Protein AF-A0A662I5E3-F1 (afdb_monomer_lite)

Radius of gyration: 48.96 Å; chains: 1; bounding box: 106×95×154 Å

pLDDT: mean 79.73, std 15.25, range [28.72, 98.69]

Sequence (1199 aa):
MLNKSKATSLLLATLLVFGFYYAEAVLSQPNILKLLAGSWRATKAGWIIVHIEGDPYRRGFQHGYWLADEIVESIGALKLYLQHYHGISWKQAVNLSVSLMWSKVPAELQSEIFGIADGVRIRGYDITWKDIFTSNAFMDLESYLNSRRLSSTSHYLFLELHSRCSGFIATGSATKDGGIVVAHNTWFAYFVARYFNVFIHIKPDKGYEIFMQSFPGYMWSGTDWYITSAGLVISETTISMSLFNESGIPVFVRARMAAQYASSIDEWVNIMLTGNNGAYSNRWYLGDIKTGEIAVVEIGLSTYAINRTKNGYFVSTNMAVNPKVAQETRSLCRSLVCSGYARYVRLNQLFEEYYGKIDLELAKKFISDDYDVYLQKKTPTHRTVSMCGEVIGTPWGAVDAKVADSSLIKKLQTLAIWGHPNKMAFDAEDFLKKNPKWSWQKDYLVDFPSNEWVLLEPSPKVGNLAELEIGVEKAKEYLSKAVSELATLRSVGIYLKRLEDQASYAASLLDEARNLSEIGDMYSSVVLSLRVIAISKTITKMCEVLETQAISSLPLYTFLAAIPIVSLPKVLVEEKASRKTRIAVAAVLTIIIFLLHPGALLALKKTEYSVFYDSLLWFIFAAVFFYTLVELLPSKAPEKPNPSGFQLLSAFFAYLNMSFRNFRKRKLRFFLTLTTIVLALSGILAFTSTEVSPGPMLLESMPSGTCENFIVVRGRSYRPVPSSILDLTKDLPHTEIRYGTGISSYYRARVYLPKGRVWFYGILAVEDKYTSSMLKKYIVEGRLPENSGEIALPSYTKNYGAKLGSKITVYIGGAGWYKLTIVGFFSNKINEIKDVDLKSPLPYYIETIYTEGGTIYRTRPVDGDRLIIVSSKDVGRFNLRILSVLIPTTSMEDSYRLMKIILDSVPDVAVYVVGGGWVKGFVKAEVMKLRGGEAIVLLIFAGLMMFATMSASLYERLDELRTMSVLGLSPTQLQVLGLTEDFIYALLTTPFSFIVGMFLSTTAAYMGVEVLAYKFSATSAAMVFFFSFVICVLASYPAIRKASVAATPSLELKWKLEAKKVKGYRGLPLFIINVPIRFPEKEIDEVLKNVVSYFKRAFSEYGVFERVDNISYEKKPDERVLKFRYMRMSERDFEVEIKVVAKKILEEDRPYYKMTIYLQQLGAGAGYREFNYRVLSMVREVLLKSRVLSSKGYKLFRD

Secondary structure (DSSP, 8-state):
---SHHHHHHHHHHHHHHHHHHHHHHHTS--HHHHHTT-EEEEETTEEEEEEEESHHHHHHHHHHHTHHHHHHHHHHHHHHIIIII---HHHHHHHHHHHHGGGS-HHHHHHHHHHHHHHHHTT----HHHHHHHHTHHHHHHHHHHTTTT-HHHHHHHHHT---EEEEEEETTBSSEEEEEEEE-EEEHHHHTT--EEEEEEESSS--EEEEE-TT-SS-SS-EEEETTSEEEEEEEPP-----TTSBPHHHHHHHHHHH-SSHHHHHHHHHTTB---S-EEEEEEETTTTEEEEEEE-SS-EEEEEESSEEEEE-SS--SHHHHHHTT----STTSHHHHHHHHHHHHHHHTTT-B-HHHHHHHHT--EETTTTEE---TTSSS-BGGGGT-SEEE-EEEEEEHHHHTTT-EEEEES-TT---B-HHHHHHH-GGGGGGTTT---B--PPPEEE-SS---S-GGGTTHHHHHHHHHHHHHHHHHHHHHHTT---HHHHHHHHHHHHHHHHHHHHHHTT-HHHHHHHHHHHHHHHHHHHHHHHHHHHHHHHTHHHHHHHHHHHHHHHHHHHS-TTS-HHHHHHHHHHHHHHHHHT-HHHHHHHHTT-HHHHHHHHHHHHHHHHHHHIIIIISTTT------TT---HHHHHHHHHHHHHHHHHTTHHHHHHHHHHHHHHHHHHHHH--EEEEEEEEEEEEEE-S--S-EEEEEEGGGPPPPGGGHHHHTTSTT-EEEEE--SBSS--EEEEETTEEEEESEEEEE-SHHHHHHHHTTEEEE----STTEEEEEGGGGGGT--TT-EEEEEETTTEEEEEEEEEEE-GGGGG---TTSS--SPEEEEEEEETTEEEEEEEEPPGGGEEEEEGGGTTTTT-EEEEEEEE-SSHHHHHHHHHHHHHHSTTEEEEEEETTEEEEEEEEEEEEE--SHHHHHHHHHHHHHHHHHHHHHHTTHHHHHHHHHTT--HHHHHHHHHHHHHHHHHHHHHHHHHHHHHHHHHHHHTT--------SHHHHHHHHHHHHHHHHHHHHHHHHHHHHHHSTT--SS-----EEEE-GGG-EEEEEEEEEEEETTTHHHHHHHHHHHHHHHS-TT-SSEEEEEEEEEE-SSEEEEEEEEEE-SSS-EEEEEEEEEEEEEETTEEEEEEEEEEEE-S-STTHHHHHHHHHHHHHHHHHHHHHS-HHHHHTTT-

Structure (mmCIF, N/CA/C/O backbone):
data_AF-A0A662I5E3-F1
#
_entry.id   AF-A0A662I5E3-F1
#
loop_
_atom_site.group_PDB
_atom_site.id
_atom_site.type_symbol
_atom_site.label_atom_id
_atom_site.label_alt_id
_atom_site.label_comp_id
_atom_site.label_asym_id
_atom_site.label_entity_id
_atom_site.label_seq_id
_atom_site.pdbx_PDB_ins_code
_atom_site.Cartn_x
_atom_site.Cartn_y
_atom_site.Cartn_z
_atom_site.occupancy
_atom_site.B_iso_or_equiv
_atom_site.auth_seq_id
_atom_site.auth_comp_id
_atom_site.auth_asym_id
_atom_site.auth_atom_id
_atom_site.pdbx_PDB_model_num
ATOM 1 N N . MET A 1 1 ? 19.242 35.283 -50.033 1.00 42.00 1 MET A N 1
ATOM 2 C CA . MET A 1 1 ? 19.351 35.407 -48.558 1.00 42.00 1 MET A CA 1
ATOM 3 C C . MET A 1 1 ? 17.966 35.231 -47.950 1.00 42.00 1 MET A C 1
ATOM 5 O O . MET A 1 1 ? 17.045 35.745 -48.565 1.00 42.00 1 MET A O 1
ATOM 9 N N . LEU A 1 2 ? 17.823 34.539 -46.807 1.00 28.72 2 LEU A N 1
ATOM 10 C CA . LEU A 1 2 ? 16.896 34.842 -45.686 1.00 28.72 2 LEU A CA 1
ATOM 11 C C . LEU A 1 2 ? 16.781 33.651 -44.706 1.00 28.72 2 LEU A C 1
ATOM 13 O O . LEU A 1 2 ? 16.689 32.494 -45.105 1.00 28.72 2 LEU A O 1
ATOM 17 N N . ASN A 1 3 ? 16.818 33.975 -43.413 1.00 44.06 3 ASN A N 1
ATOM 18 C CA . ASN A 1 3 ? 16.820 33.115 -42.219 1.00 44.06 3 ASN A CA 1
ATOM 19 C C . ASN A 1 3 ? 16.026 31.782 -42.271 1.00 44.06 3 ASN A C 1
ATOM 21 O O . ASN A 1 3 ? 14.902 31.717 -41.781 1.00 44.06 3 ASN A O 1
ATOM 25 N N . LYS A 1 4 ? 16.661 30.671 -42.683 1.00 39.28 4 LYS A N 1
ATOM 26 C CA . LYS A 1 4 ? 16.213 29.320 -42.268 1.00 39.28 4 LYS A CA 1
ATOM 27 C C . LYS A 1 4 ? 16.695 28.934 -40.862 1.00 39.28 4 LYS A C 1
ATOM 29 O O . LYS A 1 4 ? 15.969 28.252 -40.148 1.00 39.28 4 LYS A O 1
ATOM 34 N N . SER A 1 5 ? 17.866 29.418 -40.435 1.00 41.72 5 SER A N 1
ATOM 35 C CA . SER A 1 5 ? 18.461 29.097 -39.125 1.00 41.72 5 SER A CA 1
ATOM 36 C C . SER A 1 5 ? 17.565 29.495 -37.949 1.00 41.72 5 SER A C 1
ATOM 38 O O . SER A 1 5 ? 17.282 28.654 -37.099 1.00 41.72 5 SER A O 1
ATOM 40 N N . LYS A 1 6 ? 17.053 30.737 -37.926 1.00 38.62 6 LYS A N 1
ATOM 41 C CA . LYS A 1 6 ? 16.197 31.230 -36.830 1.00 38.62 6 LYS A CA 1
ATOM 42 C C . LYS A 1 6 ? 14.941 30.381 -36.612 1.00 38.62 6 LYS A C 1
ATOM 44 O O . LYS A 1 6 ? 14.561 30.195 -35.464 1.00 38.62 6 LYS A O 1
ATOM 49 N N . ALA A 1 7 ? 14.334 29.832 -37.668 1.00 39.94 7 ALA A N 1
ATOM 50 C CA . ALA A 1 7 ? 13.168 28.956 -37.535 1.00 39.94 7 ALA A CA 1
ATOM 51 C C . ALA A 1 7 ? 13.526 27.635 -36.830 1.00 39.94 7 ALA A C 1
ATOM 53 O O . ALA A 1 7 ? 12.850 27.244 -35.884 1.00 39.94 7 ALA A O 1
ATOM 54 N N . THR A 1 8 ? 14.632 26.989 -37.220 1.00 40.78 8 THR A N 1
ATOM 55 C CA . THR A 1 8 ? 15.138 25.789 -36.527 1.00 40.78 8 THR A CA 1
ATOM 56 C C . THR A 1 8 ? 15.601 26.073 -35.098 1.00 40.78 8 THR A C 1
ATOM 58 O O . THR A 1 8 ? 15.336 25.264 -34.216 1.00 40.78 8 THR A O 1
ATOM 61 N N . SER A 1 9 ? 16.241 27.219 -34.838 1.00 40.44 9 SER A N 1
ATOM 62 C CA . SER A 1 9 ? 16.660 27.615 -33.486 1.00 40.44 9 SER A CA 1
ATOM 63 C C . SER A 1 9 ? 15.469 27.889 -32.571 1.00 40.44 9 SER A C 1
ATOM 65 O O . SER A 1 9 ? 15.484 27.461 -31.421 1.00 40.44 9 SER A O 1
ATOM 67 N N . LEU A 1 10 ? 14.428 28.561 -33.077 1.00 39.16 10 LEU A N 1
ATOM 68 C CA . LEU A 1 10 ? 13.207 28.818 -32.317 1.00 39.16 10 LEU A CA 1
ATOM 69 C C . LEU A 1 10 ? 12.458 27.511 -32.035 1.00 39.16 10 LEU A C 1
ATOM 71 O O . LEU A 1 10 ? 12.069 27.285 -30.898 1.00 39.16 10 LEU A O 1
ATOM 75 N N . LEU A 1 11 ? 12.340 26.614 -33.023 1.00 41.66 11 LEU A N 1
ATOM 76 C CA . LEU A 1 11 ? 11.705 25.307 -32.829 1.00 41.66 11 LEU A CA 1
ATOM 77 C C . LEU A 1 11 ? 12.456 24.449 -31.794 1.00 41.66 11 LEU A C 1
ATOM 79 O O . LEU A 1 11 ? 11.814 23.852 -30.935 1.00 41.66 11 LEU A O 1
ATOM 83 N N . LEU A 1 12 ? 13.798 24.428 -31.823 1.00 40.12 12 LEU A N 1
ATOM 84 C CA . LEU A 1 12 ? 14.598 23.759 -30.787 1.00 40.12 12 LEU A CA 1
ATOM 85 C C . LEU A 1 12 ? 14.393 24.395 -29.408 1.00 40.12 12 LEU A C 1
ATOM 87 O O . LEU A 1 12 ? 14.223 23.669 -28.437 1.00 40.12 12 LEU A O 1
ATOM 91 N N . ALA A 1 13 ? 14.386 25.727 -29.312 1.00 46.06 13 ALA A N 1
ATOM 92 C CA . ALA A 1 13 ? 14.165 26.424 -28.047 1.00 46.06 13 ALA A CA 1
ATOM 93 C C . ALA A 1 13 ? 12.765 26.142 -27.477 1.00 46.06 13 ALA A C 1
ATOM 95 O O . ALA A 1 13 ? 12.638 25.837 -26.296 1.00 46.06 13 ALA A O 1
ATOM 96 N N . THR A 1 14 ? 11.719 26.161 -28.310 1.00 46.38 14 THR A N 1
ATOM 97 C CA . THR A 1 14 ? 10.356 25.805 -27.894 1.00 46.38 14 THR A CA 1
ATOM 98 C C . THR A 1 14 ? 10.265 24.338 -27.467 1.00 46.38 14 THR A C 1
ATOM 100 O O . THR A 1 14 ? 9.674 24.059 -26.430 1.00 46.38 14 THR A O 1
ATOM 103 N N . LEU A 1 15 ? 10.892 23.405 -28.194 1.00 42.97 15 LEU A N 1
ATOM 104 C CA . LEU A 1 15 ? 10.937 21.988 -27.808 1.00 42.97 15 LEU A CA 1
ATOM 105 C C . LEU A 1 15 ? 11.738 21.745 -26.518 1.00 42.97 15 LEU A C 1
ATOM 107 O O . LEU A 1 15 ? 11.350 20.890 -25.730 1.00 42.97 15 LEU A O 1
ATOM 111 N N . LEU A 1 16 ? 12.804 22.509 -26.261 1.00 42.34 16 LEU A N 1
ATOM 112 C CA . LEU A 1 16 ? 13.551 22.457 -25.000 1.00 42.34 16 LEU A CA 1
ATOM 113 C C . LEU A 1 16 ? 12.738 23.025 -23.828 1.00 42.34 16 LEU A C 1
ATOM 115 O O . LEU A 1 16 ? 12.722 22.418 -22.764 1.00 42.34 16 LEU A O 1
ATOM 119 N N . VAL A 1 17 ? 12.017 24.135 -24.019 1.00 49.25 17 VAL A N 1
ATOM 120 C CA . VAL A 1 17 ? 11.147 24.724 -22.982 1.00 49.25 17 VAL A CA 1
ATOM 121 C C . VAL A 1 17 ? 9.955 23.814 -22.667 1.00 49.25 17 VAL A C 1
ATOM 123 O O . VAL A 1 17 ? 9.674 23.575 -21.495 1.00 49.25 17 VAL A O 1
ATOM 126 N N . PHE A 1 18 ? 9.300 23.234 -23.680 1.00 42.84 18 PHE A N 1
ATOM 127 C CA . PHE A 1 18 ? 8.269 22.211 -23.460 1.00 42.84 18 PHE A CA 1
ATOM 128 C C . PHE A 1 18 ? 8.848 20.927 -22.851 1.00 42.84 18 PHE A C 1
ATOM 130 O O . PHE A 1 18 ? 8.195 20.317 -22.012 1.00 42.84 18 PHE A O 1
ATOM 137 N N . GLY A 1 19 ? 10.074 20.537 -23.213 1.00 33.88 19 GLY A N 1
ATOM 138 C CA . GLY A 1 19 ? 10.785 19.414 -22.598 1.00 33.88 19 GLY A CA 1
ATOM 139 C C . GLY A 1 19 ? 11.056 19.630 -21.107 1.00 33.88 19 GLY A C 1
ATOM 140 O O . GLY A 1 19 ? 10.821 18.722 -20.316 1.00 33.88 19 GLY A O 1
ATOM 141 N N . PHE A 1 20 ? 11.465 20.841 -20.711 1.00 38.50 20 PHE A N 1
ATOM 142 C CA . PHE A 1 20 ? 11.620 21.225 -19.305 1.00 38.50 20 PHE A CA 1
ATOM 143 C C . PHE A 1 20 ? 10.281 21.213 -18.554 1.00 38.50 20 PHE A C 1
ATOM 145 O O . PHE A 1 20 ? 10.182 20.553 -17.525 1.00 38.50 20 PHE A O 1
ATOM 152 N N . TYR A 1 21 ? 9.234 21.846 -19.097 1.00 39.47 21 TYR A N 1
ATOM 153 C CA . TYR A 1 21 ? 7.897 21.836 -18.481 1.00 39.47 21 TYR A CA 1
ATOM 154 C C . TYR A 1 21 ? 7.315 20.419 -18.339 1.00 39.47 21 TYR A C 1
ATOM 156 O O . TYR A 1 21 ? 6.679 20.103 -17.335 1.00 39.47 21 TYR A O 1
ATOM 164 N N . TYR A 1 22 ? 7.543 19.541 -19.320 1.00 38.53 22 TYR A N 1
ATOM 165 C CA . TYR A 1 22 ? 7.085 18.152 -19.255 1.00 38.53 22 TYR A CA 1
ATOM 166 C C . TYR A 1 22 ? 7.914 17.317 -18.268 1.00 38.53 22 TYR A C 1
ATOM 168 O O . TYR A 1 22 ? 7.359 16.474 -17.568 1.00 38.53 22 TYR A O 1
ATOM 176 N N . ALA A 1 23 ? 9.223 17.571 -18.153 1.00 31.61 23 ALA A N 1
ATOM 177 C CA . ALA A 1 23 ? 10.059 16.953 -17.126 1.00 31.61 23 ALA A CA 1
ATOM 178 C C . ALA A 1 23 ? 9.618 17.373 -15.714 1.00 31.61 23 ALA A C 1
ATOM 180 O O . ALA A 1 23 ? 9.456 16.517 -14.850 1.00 31.61 23 ALA A O 1
ATOM 181 N N . GLU A 1 24 ? 9.350 18.660 -15.491 1.00 30.86 24 GLU A N 1
ATOM 182 C CA . GLU A 1 24 ? 8.894 19.195 -14.202 1.00 30.86 24 GLU A CA 1
ATOM 183 C C . GLU A 1 24 ? 7.511 18.637 -13.805 1.00 30.86 24 GLU A C 1
ATOM 185 O O . GLU A 1 24 ? 7.308 18.244 -12.655 1.00 30.86 24 GLU A O 1
ATOM 190 N N . ALA A 1 25 ? 6.594 18.469 -14.766 1.00 32.47 25 ALA A N 1
ATOM 191 C CA . ALA A 1 25 ? 5.296 17.815 -14.558 1.00 32.47 25 ALA A CA 1
ATOM 192 C C . ALA A 1 25 ? 5.383 16.293 -14.299 1.00 32.47 25 ALA A C 1
ATOM 194 O O . ALA A 1 25 ? 4.519 15.731 -13.628 1.00 32.47 25 ALA A O 1
ATOM 195 N N . VAL A 1 26 ? 6.414 15.607 -14.809 1.00 33.09 26 VAL A N 1
ATOM 196 C CA . VAL A 1 26 ? 6.641 14.166 -14.567 1.00 33.09 26 VAL A CA 1
ATOM 197 C C . VAL A 1 26 ? 7.421 13.914 -13.267 1.00 33.09 26 VAL A C 1
ATOM 199 O O . VAL A 1 26 ? 7.205 12.897 -12.610 1.00 33.09 26 VAL A O 1
ATOM 202 N N . LEU A 1 27 ? 8.281 14.848 -12.852 1.00 29.97 27 LEU A N 1
ATOM 203 C CA . LEU A 1 27 ? 9.053 14.789 -11.603 1.00 29.97 27 LEU A CA 1
ATOM 204 C C . LEU A 1 27 ? 8.241 15.169 -10.350 1.00 29.97 27 LEU A C 1
ATOM 206 O O . LEU A 1 27 ? 8.713 14.949 -9.236 1.00 29.97 27 LEU A O 1
ATOM 210 N N . SER A 1 28 ? 7.035 15.723 -10.511 1.00 33.16 28 SER A N 1
ATOM 211 C CA . SER A 1 28 ? 6.221 16.292 -9.426 1.00 33.16 28 SER A CA 1
ATOM 212 C C . SER A 1 28 ? 5.034 15.430 -8.972 1.00 33.16 28 SER A C 1
ATOM 214 O O . SER A 1 28 ? 4.164 15.920 -8.251 1.00 33.16 28 SER A O 1
ATOM 216 N N . GLN A 1 29 ? 5.011 14.123 -9.277 1.00 39.59 29 GLN A N 1
ATOM 217 C CA . GLN A 1 29 ? 4.184 13.216 -8.470 1.00 39.59 29 GLN A CA 1
ATOM 218 C C . GLN A 1 29 ? 4.719 13.213 -7.026 1.00 39.59 29 GLN A C 1
ATOM 220 O O . GLN A 1 29 ? 5.889 12.873 -6.821 1.00 39.59 29 GLN A O 1
ATOM 225 N N . PRO A 1 30 ? 3.910 13.571 -6.009 1.00 45.50 30 PRO A N 1
ATOM 226 C CA . PRO A 1 30 ? 4.368 13.532 -4.630 1.00 45.50 30 PRO A CA 1
ATOM 227 C C . PRO A 1 30 ? 4.721 12.088 -4.280 1.00 45.50 30 PRO A C 1
ATOM 229 O O . PRO A 1 30 ? 3.901 11.185 -4.439 1.00 45.50 30 PRO A O 1
ATOM 232 N N . ASN A 1 31 ? 5.952 11.859 -3.819 1.00 63.91 31 ASN A N 1
ATOM 233 C CA . ASN A 1 31 ? 6.409 10.524 -3.452 1.00 63.91 31 ASN A CA 1
ATOM 234 C C . ASN A 1 31 ? 5.512 9.980 -2.329 1.00 63.91 31 ASN A C 1
ATOM 236 O O . ASN A 1 31 ? 5.650 10.384 -1.174 1.00 63.91 31 ASN A O 1
ATOM 240 N N . ILE A 1 32 ? 4.598 9.070 -2.676 1.00 65.00 32 ILE A N 1
ATOM 241 C CA . ILE A 1 32 ? 3.556 8.553 -1.776 1.00 65.00 32 ILE A CA 1
ATOM 242 C C . ILE A 1 32 ? 4.186 7.949 -0.512 1.00 65.00 32 ILE A C 1
ATOM 244 O O . ILE A 1 32 ? 3.658 8.125 0.581 1.00 65.00 32 ILE A O 1
ATOM 248 N N . LEU A 1 33 ? 5.373 7.340 -0.627 1.00 59.56 33 LEU A N 1
ATOM 249 C CA . LEU A 1 33 ? 6.124 6.809 0.515 1.00 59.56 33 LEU A CA 1
ATOM 250 C C . LEU A 1 33 ? 6.547 7.903 1.512 1.00 59.56 33 LEU A C 1
ATOM 252 O O . LEU A 1 33 ? 6.573 7.641 2.706 1.00 59.56 33 LEU A O 1
ATOM 256 N N . LYS A 1 34 ? 6.830 9.131 1.052 1.00 69.88 34 LYS A N 1
ATOM 257 C CA . LYS A 1 34 ? 7.159 10.275 1.922 1.00 69.88 34 LYS A CA 1
ATOM 258 C C . LYS A 1 34 ? 5.922 10.828 2.638 1.00 69.88 34 LYS A C 1
ATOM 260 O O . LYS A 1 34 ? 6.028 11.255 3.782 1.00 69.88 34 LYS A O 1
ATOM 265 N N . LEU A 1 35 ? 4.755 10.813 1.988 1.00 76.19 35 LEU A N 1
ATOM 266 C CA . LEU A 1 35 ? 3.498 11.190 2.643 1.00 76.19 35 LEU A CA 1
ATOM 267 C C . LEU A 1 35 ? 3.093 10.143 3.693 1.00 76.19 35 LEU A C 1
ATOM 269 O O . LEU A 1 35 ? 2.741 10.514 4.810 1.00 76.19 35 LEU A O 1
ATOM 273 N N . LEU A 1 36 ? 3.217 8.852 3.367 1.00 76.88 36 LEU A N 1
ATOM 274 C CA . LEU A 1 36 ? 2.849 7.733 4.244 1.00 76.88 36 LEU A CA 1
ATOM 275 C C . LEU A 1 36 ? 3.897 7.359 5.305 1.00 76.88 36 LEU A C 1
ATOM 277 O O . LEU A 1 36 ? 3.577 6.562 6.185 1.00 76.88 36 LEU A O 1
ATOM 281 N N . ALA A 1 37 ? 5.113 7.911 5.259 1.00 72.94 37 ALA A N 1
ATOM 282 C CA . ALA A 1 37 ? 6.146 7.677 6.273 1.00 72.94 37 ALA A CA 1
ATOM 283 C C . ALA A 1 37 ? 5.595 7.890 7.698 1.00 72.94 37 ALA A C 1
ATOM 285 O O . ALA A 1 37 ? 4.751 8.765 7.907 1.00 72.94 37 ALA A O 1
ATOM 286 N N . GLY A 1 38 ? 6.038 7.081 8.663 1.00 72.44 38 GLY A N 1
ATOM 287 C CA . GLY A 1 38 ? 5.542 7.068 10.048 1.00 72.44 38 GLY A CA 1
ATOM 288 C C . GLY A 1 38 ? 4.153 6.434 10.239 1.00 72.44 38 GLY A C 1
ATOM 289 O O . GLY A 1 38 ? 3.947 5.709 11.206 1.00 72.44 38 GLY A O 1
ATOM 290 N N . SER A 1 39 ? 3.210 6.656 9.318 1.00 84.38 39 SER A N 1
ATOM 291 C CA . SER A 1 39 ? 1.811 6.217 9.454 1.00 84.38 39 SER A CA 1
ATOM 292 C C . SER A 1 39 ? 1.586 4.716 9.229 1.00 84.38 39 SER A C 1
ATOM 294 O O . SER A 1 39 ? 2.275 4.086 8.426 1.00 84.38 39 SER A O 1
ATOM 296 N N . TRP A 1 40 ? 0.573 4.149 9.892 1.00 84.69 40 TRP A N 1
ATOM 297 C CA . TRP A 1 40 ? 0.221 2.726 9.779 1.00 84.69 40 TRP A CA 1
ATOM 298 C C . TRP A 1 40 ? -1.262 2.448 10.069 1.00 84.69 40 TRP A C 1
ATOM 300 O O . TRP A 1 40 ? -1.939 3.237 10.725 1.00 84.69 40 TRP A O 1
ATOM 310 N N . ARG A 1 41 ? -1.755 1.284 9.617 1.00 86.94 41 ARG A N 1
ATOM 311 C CA . ARG A 1 41 ? -3.082 0.722 9.940 1.00 86.94 41 ARG A CA 1
ATOM 312 C C . ARG A 1 41 ? -2.946 -0.716 10.444 1.00 86.94 41 ARG A C 1
ATOM 314 O O . ARG A 1 41 ? -2.213 -1.510 9.862 1.00 86.94 41 ARG A O 1
ATOM 321 N N . ALA A 1 42 ? -3.689 -1.049 11.492 1.00 82.00 42 ALA A N 1
ATOM 322 C CA . ALA A 1 42 ? -3.795 -2.374 12.095 1.00 82.00 42 ALA A CA 1
ATOM 323 C C . ALA A 1 42 ? -5.269 -2.722 12.383 1.00 82.00 42 ALA A C 1
ATOM 325 O O . ALA A 1 42 ? -6.145 -1.861 12.310 1.00 82.00 42 ALA A O 1
ATOM 326 N N . THR A 1 43 ? -5.556 -3.979 12.733 1.00 84.12 43 THR A N 1
ATOM 327 C CA . THR A 1 43 ? -6.887 -4.409 13.203 1.00 84.12 43 THR A CA 1
ATOM 328 C C . THR A 1 43 ? -6.767 -5.278 14.457 1.00 84.12 43 THR A C 1
ATOM 330 O O . THR A 1 43 ? -5.797 -6.021 14.611 1.00 84.12 43 THR A O 1
ATOM 333 N N . LYS A 1 44 ? -7.721 -5.159 15.390 1.00 83.44 44 LYS A N 1
ATOM 334 C CA . LYS A 1 44 ? -7.699 -5.844 16.694 1.00 83.44 44 LYS A CA 1
ATOM 335 C C . LYS A 1 44 ? -9.127 -6.097 17.195 1.00 83.44 44 LYS A C 1
ATOM 337 O O . LYS A 1 44 ? -9.786 -5.181 17.669 1.00 83.44 44 LYS A O 1
ATOM 342 N N . ALA A 1 45 ? -9.598 -7.343 17.088 1.00 84.44 45 ALA A N 1
ATOM 343 C CA . ALA A 1 45 ? -10.927 -7.787 17.549 1.00 84.44 45 ALA A CA 1
ATOM 344 C C . ALA A 1 45 ? -12.098 -6.881 17.094 1.00 84.44 45 ALA A C 1
ATOM 346 O O . ALA A 1 45 ? -12.834 -6.330 17.907 1.00 84.44 45 ALA A O 1
ATOM 347 N N . GLY A 1 46 ? -12.242 -6.699 15.777 1.00 86.56 46 GLY A N 1
ATOM 348 C CA . GLY A 1 46 ? -13.287 -5.864 15.165 1.00 86.56 46 GLY A CA 1
ATOM 349 C C . GLY A 1 46 ? -12.916 -4.384 15.019 1.00 86.56 46 GLY A C 1
ATOM 350 O O . GLY A 1 46 ? -13.366 -3.745 14.068 1.00 86.56 46 GLY A O 1
ATOM 351 N N . TRP A 1 47 ? -12.039 -3.862 15.881 1.00 92.44 47 TRP A N 1
ATOM 352 C CA . TRP A 1 47 ? -11.521 -2.499 15.770 1.00 92.44 47 TRP A CA 1
ATOM 353 C C . TRP A 1 47 ? -10.475 -2.366 14.659 1.00 92.44 47 TRP A C 1
ATOM 355 O O . TRP A 1 47 ? -9.595 -3.220 14.512 1.00 92.44 47 TRP A O 1
ATOM 365 N N . ILE A 1 48 ? -10.527 -1.256 13.929 1.00 94.50 48 ILE A N 1
ATOM 366 C CA . ILE A 1 48 ? -9.462 -0.752 13.059 1.00 94.50 48 ILE A CA 1
ATOM 367 C C . ILE A 1 48 ? -8.682 0.295 13.859 1.00 94.50 48 ILE A C 1
ATOM 369 O O . ILE A 1 48 ? -9.285 1.160 14.486 1.00 94.50 48 ILE A O 1
ATOM 373 N N . ILE A 1 49 ? -7.352 0.236 13.846 1.00 93.31 49 ILE A N 1
ATOM 374 C CA . ILE A 1 49 ? -6.484 1.216 14.513 1.00 93.31 49 ILE A CA 1
ATOM 375 C C . ILE A 1 49 ? -5.606 1.868 13.448 1.00 93.31 49 ILE A C 1
ATOM 377 O O . ILE A 1 49 ? -4.931 1.157 12.704 1.00 93.31 49 ILE A O 1
ATOM 381 N N . VAL A 1 50 ? -5.595 3.197 13.372 1.00 94.38 50 VAL A N 1
ATOM 382 C CA . VAL A 1 50 ? -4.765 3.959 12.426 1.00 94.38 50 VAL A CA 1
ATOM 383 C C . VAL A 1 50 ? -3.907 4.967 13.181 1.00 94.38 50 VAL A C 1
ATOM 385 O O . VAL A 1 50 ? -4.411 5.685 14.040 1.00 94.38 50 VAL A O 1
ATOM 388 N N . HIS A 1 51 ? -2.625 5.047 12.843 1.00 95.19 51 HIS A N 1
ATOM 389 C CA . HIS A 1 51 ? -1.728 6.108 13.290 1.00 95.19 51 HIS A CA 1
ATOM 390 C C . HIS A 1 51 ? -1.435 7.067 12.137 1.00 95.19 51 HIS A C 1
ATOM 392 O O . HIS A 1 51 ? -1.050 6.626 11.051 1.00 95.19 51 HIS A O 1
ATOM 398 N N . ILE A 1 52 ? -1.594 8.367 12.389 1.00 95.88 52 ILE A N 1
ATOM 399 C CA . ILE A 1 52 ? -1.295 9.451 11.448 1.00 95.88 52 ILE A CA 1
ATOM 400 C C . ILE A 1 52 ? -0.455 10.534 12.134 1.00 95.88 52 ILE A C 1
ATOM 402 O O . ILE A 1 52 ? -0.702 10.887 13.290 1.00 95.88 52 ILE A O 1
ATOM 406 N N . GLU A 1 53 ? 0.531 11.083 11.426 1.00 94.00 53 GLU A N 1
ATOM 407 C CA . GLU A 1 53 ? 1.464 12.064 11.980 1.00 94.00 53 GLU A CA 1
ATOM 408 C C . GLU A 1 53 ? 1.924 13.160 11.005 1.00 94.00 53 GLU A C 1
ATOM 410 O O . GLU A 1 53 ? 2.057 12.955 9.794 1.00 94.00 53 GLU A O 1
ATOM 415 N N . GLY A 1 54 ? 2.228 14.329 11.578 1.00 92.25 54 GLY A N 1
ATOM 416 C CA . GLY A 1 54 ? 2.817 15.477 10.887 1.00 92.25 54 GLY A CA 1
ATOM 417 C C . GLY A 1 54 ? 1.851 16.636 10.633 1.00 92.25 54 GLY A C 1
ATOM 418 O O . GLY A 1 54 ? 0.904 16.873 11.390 1.00 92.25 54 GLY A O 1
ATOM 419 N N . ASP A 1 55 ? 2.133 17.391 9.570 1.00 95.31 55 ASP A N 1
ATOM 420 C CA . ASP A 1 55 ? 1.344 18.553 9.161 1.00 95.31 55 ASP A CA 1
ATOM 421 C C . ASP A 1 55 ? -0.095 18.167 8.754 1.00 95.31 55 ASP A C 1
ATOM 423 O O . ASP A 1 55 ? -0.363 16.993 8.468 1.00 95.31 55 ASP A O 1
ATOM 427 N N . PRO A 1 56 ? -1.037 19.131 8.714 1.00 97.56 56 PRO A N 1
ATOM 428 C CA . PRO A 1 56 ? -2.450 18.835 8.497 1.00 97.56 56 PRO A CA 1
ATOM 429 C C . PRO A 1 56 ? -2.734 18.108 7.182 1.00 97.56 56 PRO A C 1
ATOM 431 O O . PRO A 1 56 ? -3.493 17.140 7.176 1.00 97.56 56 PRO A O 1
ATOM 434 N N . TYR A 1 57 ? -2.086 18.509 6.084 1.00 97.38 57 TYR A N 1
ATOM 435 C CA . TYR A 1 57 ? -2.296 17.870 4.786 1.00 97.38 57 TYR A CA 1
ATOM 436 C C . TYR A 1 57 ? -1.728 16.447 4.776 1.00 97.38 57 TYR A C 1
ATOM 438 O O . TYR A 1 57 ? -2.411 15.517 4.347 1.00 97.38 57 TYR A O 1
ATOM 446 N N . ARG A 1 58 ? -0.508 16.248 5.296 1.00 95.31 58 ARG A N 1
ATOM 447 C CA . ARG A 1 58 ? 0.139 14.929 5.370 1.00 95.31 58 ARG A CA 1
ATOM 448 C C . ARG A 1 58 ? -0.662 13.944 6.218 1.00 95.31 58 ARG A C 1
ATOM 450 O O . ARG A 1 58 ? -0.953 12.851 5.734 1.00 95.31 58 ARG A O 1
ATOM 457 N N . ARG A 1 59 ? -1.065 14.310 7.440 1.00 95.50 59 ARG A N 1
ATOM 458 C CA . ARG A 1 59 ? -1.849 13.405 8.306 1.00 95.50 59 ARG A CA 1
ATOM 459 C C . ARG A 1 59 ? -3.255 13.154 7.754 1.00 95.50 59 ARG A C 1
ATOM 461 O O . ARG A 1 59 ? -3.739 12.026 7.815 1.00 95.50 59 ARG A O 1
ATOM 468 N N . GLY A 1 60 ? -3.863 14.156 7.113 1.00 97.44 60 GLY A N 1
ATOM 469 C CA . GLY A 1 60 ? -5.096 13.983 6.347 1.00 97.44 60 GLY A CA 1
ATOM 470 C C . GLY A 1 60 ? -4.933 12.968 5.211 1.00 97.44 60 GLY A C 1
ATOM 471 O O . GLY A 1 60 ? -5.720 12.033 5.099 1.00 97.44 60 GLY A O 1
ATOM 472 N N . PHE A 1 61 ? -3.872 13.083 4.409 1.00 97.50 61 PHE A N 1
ATOM 473 C CA . PHE A 1 61 ? -3.570 12.146 3.321 1.00 97.50 61 PHE A CA 1
ATOM 474 C C . PHE A 1 61 ? -3.359 10.715 3.820 1.00 97.50 61 PHE A C 1
ATOM 476 O O . PHE A 1 61 ? -3.882 9.776 3.224 1.00 97.50 61 PHE A O 1
ATOM 483 N N . GLN A 1 62 ? -2.651 10.537 4.938 1.00 95.88 62 GLN A N 1
ATOM 484 C CA . GLN A 1 62 ? -2.482 9.231 5.580 1.00 95.88 62 GLN A CA 1
ATOM 485 C C . GLN A 1 62 ? -3.831 8.640 6.013 1.00 95.88 62 GLN A C 1
ATOM 487 O O . GLN A 1 62 ? -4.121 7.491 5.692 1.00 95.88 62 GLN A O 1
ATOM 492 N N . HIS A 1 63 ? -4.681 9.429 6.678 1.00 97.75 63 HIS A N 1
ATOM 493 C CA . HIS A 1 63 ? -6.033 9.024 7.078 1.00 97.75 63 HIS A CA 1
ATOM 494 C C . HIS A 1 63 ? -6.850 8.576 5.857 1.00 97.75 63 HIS A C 1
ATOM 496 O O . HIS A 1 63 ? -7.350 7.450 5.823 1.00 97.75 63 HIS A O 1
ATOM 502 N N . GLY A 1 64 ? -6.934 9.427 4.830 1.00 96.69 64 GLY A N 1
ATOM 503 C CA . GLY A 1 64 ? -7.669 9.137 3.601 1.00 96.69 64 GLY A CA 1
ATOM 504 C C . GLY A 1 64 ? -7.153 7.910 2.852 1.00 96.69 64 GLY A C 1
ATOM 505 O O . GLY A 1 64 ? -7.950 7.154 2.313 1.00 96.69 64 GLY A O 1
ATOM 506 N N . TYR A 1 65 ? -5.838 7.681 2.848 1.00 95.19 65 TYR A N 1
ATOM 507 C CA . TYR A 1 65 ? -5.221 6.517 2.210 1.00 95.19 65 TYR A CA 1
ATOM 508 C C . TYR A 1 65 ? -5.487 5.213 2.974 1.00 95.19 65 TYR A C 1
ATOM 510 O O . TYR A 1 65 ? -5.786 4.189 2.356 1.00 95.19 65 TYR A O 1
ATOM 518 N N . TRP A 1 66 ? -5.376 5.233 4.308 1.00 93.62 66 TRP A N 1
ATOM 519 C CA . TRP A 1 66 ? -5.527 4.036 5.141 1.00 93.62 66 TRP A CA 1
ATOM 520 C C . TRP A 1 66 ? -6.978 3.582 5.322 1.00 93.62 66 TRP A C 1
ATOM 522 O O . TRP A 1 66 ? -7.185 2.390 5.532 1.00 93.62 66 TRP A O 1
ATOM 532 N N . LEU A 1 67 ? -7.953 4.493 5.239 1.00 96.88 67 LEU A N 1
ATOM 533 C CA . LEU A 1 67 ? -9.386 4.209 5.427 1.00 96.88 67 LEU A CA 1
ATOM 534 C C . LEU A 1 67 ? -10.222 4.456 4.159 1.00 96.88 67 LEU A C 1
ATOM 536 O O . LEU A 1 67 ? -11.417 4.727 4.249 1.00 96.88 67 LEU A O 1
ATOM 540 N N . ALA A 1 68 ? -9.604 4.431 2.974 1.00 96.81 68 ALA A N 1
ATOM 541 C CA . ALA A 1 68 ? -10.274 4.808 1.727 1.00 96.81 68 ALA A CA 1
ATOM 542 C C . ALA A 1 68 ? -11.528 3.976 1.433 1.00 96.81 68 ALA A C 1
ATOM 544 O O . ALA A 1 68 ? -12.545 4.519 1.004 1.00 96.81 68 ALA A O 1
ATOM 545 N N . ASP A 1 69 ? -11.445 2.671 1.683 1.00 94.25 69 ASP A N 1
ATOM 546 C CA . ASP A 1 69 ? -12.517 1.719 1.421 1.00 94.25 69 ASP A CA 1
ATOM 547 C C . ASP A 1 69 ? -13.689 1.966 2.402 1.00 94.25 69 ASP A C 1
ATOM 549 O O . ASP A 1 69 ? -14.843 2.115 1.990 1.00 94.25 69 ASP A O 1
ATOM 553 N N . GLU A 1 70 ? -13.388 2.143 3.694 1.00 97.00 70 GLU A N 1
ATOM 554 C CA . GLU A 1 70 ? -14.375 2.433 4.739 1.00 97.00 70 GLU A CA 1
ATOM 555 C C . GLU A 1 70 ? -15.003 3.834 4.619 1.00 97.00 70 GLU A C 1
ATOM 557 O O . GLU A 1 70 ? -16.177 3.996 4.945 1.00 97.00 70 GLU A O 1
ATOM 562 N N . ILE A 1 71 ? -14.267 4.842 4.133 1.00 98.06 71 ILE A N 1
ATOM 563 C CA . ILE A 1 71 ? -14.782 6.202 3.868 1.00 98.06 71 ILE A CA 1
ATOM 564 C C . ILE A 1 71 ? -15.862 6.179 2.779 1.00 98.06 71 ILE A C 1
ATOM 566 O O . ILE A 1 71 ? -16.881 6.864 2.891 1.00 98.06 71 ILE A O 1
ATOM 570 N N . VAL A 1 72 ? -15.651 5.397 1.719 1.00 97.12 72 VAL A N 1
ATOM 571 C CA . VAL A 1 72 ? -16.596 5.292 0.598 1.00 97.12 72 VAL A CA 1
ATOM 572 C C . VAL A 1 72 ? -17.875 4.574 1.030 1.00 97.12 72 VAL A C 1
ATOM 574 O O . VAL A 1 72 ? -18.973 5.047 0.726 1.00 97.12 72 VAL A O 1
ATOM 577 N N . GLU A 1 73 ? -17.752 3.477 1.784 1.00 96.38 73 GLU A N 1
ATOM 578 C CA . GLU A 1 73 ? -18.907 2.790 2.372 1.00 96.38 73 GLU A CA 1
ATOM 579 C C . GLU A 1 73 ? -19.683 3.684 3.354 1.00 96.38 73 GLU A C 1
ATOM 581 O O . GLU A 1 73 ? -20.911 3.785 3.266 1.00 96.38 73 GLU A O 1
ATOM 586 N N . SER A 1 74 ? -18.986 4.355 4.277 1.00 96.50 74 SER A N 1
ATOM 587 C CA . SER A 1 74 ? -19.622 5.101 5.366 1.00 96.50 74 SER A CA 1
ATOM 588 C C . SER A 1 74 ? -20.384 6.334 4.860 1.00 96.50 74 SER A C 1
ATOM 590 O O . SER A 1 74 ? -21.512 6.585 5.293 1.00 96.50 74 SER A O 1
ATOM 592 N N . ILE A 1 75 ? -19.851 7.042 3.855 1.00 97.50 75 ILE A N 1
ATOM 593 C CA . ILE A 1 75 ? -20.563 8.110 3.133 1.00 97.50 75 ILE A CA 1
ATOM 594 C C . ILE A 1 75 ? -21.807 7.554 2.415 1.00 97.50 75 ILE A C 1
ATOM 596 O O . ILE A 1 75 ? -22.850 8.214 2.381 1.00 97.50 75 ILE A O 1
ATOM 600 N N . GLY A 1 76 ? -21.745 6.323 1.896 1.00 96.38 76 GLY A N 1
ATOM 601 C CA . GLY A 1 76 ? -22.903 5.603 1.360 1.00 96.38 76 GLY A CA 1
ATOM 602 C C . GLY A 1 76 ? -24.015 5.400 2.397 1.00 96.38 76 GLY A C 1
ATOM 603 O O . GLY A 1 76 ? -25.183 5.698 2.120 1.00 96.38 76 GLY A O 1
ATOM 604 N N . ALA A 1 77 ? -23.652 4.987 3.614 1.00 96.06 77 ALA A N 1
ATOM 605 C CA . ALA A 1 77 ? -24.585 4.818 4.726 1.00 96.06 77 ALA A CA 1
ATOM 606 C C . ALA A 1 77 ? -25.183 6.162 5.201 1.00 96.06 77 ALA A C 1
ATOM 608 O O . ALA A 1 77 ? -26.400 6.263 5.379 1.00 96.06 77 ALA A O 1
ATOM 609 N N . LEU A 1 78 ? -24.377 7.227 5.322 1.00 96.00 78 LEU A N 1
ATOM 610 C CA . LEU A 1 78 ? -24.866 8.573 5.671 1.00 96.00 78 LEU A CA 1
ATOM 611 C C . LEU A 1 78 ? -25.810 9.148 4.602 1.00 96.00 78 LEU A C 1
ATOM 613 O O . LEU A 1 78 ? -26.840 9.742 4.931 1.00 96.00 78 LEU A O 1
ATOM 617 N N . LYS A 1 79 ? -25.519 8.924 3.315 1.00 96.06 79 LYS A N 1
ATOM 618 C CA . LYS A 1 79 ? -26.414 9.266 2.199 1.00 96.06 79 LYS A CA 1
ATOM 619 C C . LYS A 1 79 ? -27.767 8.559 2.321 1.00 96.06 79 LYS A C 1
ATOM 621 O O . LYS A 1 79 ? -28.795 9.204 2.114 1.00 96.06 79 LYS A O 1
ATOM 626 N N . LEU A 1 80 ? -27.783 7.272 2.676 1.00 95.69 80 LEU A N 1
ATOM 627 C CA . LEU A 1 80 ? -29.024 6.523 2.895 1.00 95.69 80 LEU A CA 1
ATOM 628 C C . LEU A 1 80 ? -29.800 7.047 4.118 1.00 95.69 80 LEU A C 1
ATOM 630 O O . LEU A 1 80 ? -31.014 7.231 4.031 1.00 95.69 80 LEU A O 1
ATOM 634 N N . TYR A 1 81 ? -29.111 7.365 5.220 1.00 93.62 81 TYR A N 1
ATOM 635 C CA . TYR A 1 81 ? -29.712 7.963 6.420 1.00 93.62 81 TYR A CA 1
ATOM 636 C C . TYR A 1 81 ? -30.391 9.310 6.114 1.00 93.62 81 TYR A C 1
ATOM 638 O O . TYR A 1 81 ? -31.566 9.503 6.432 1.00 93.62 81 TYR A O 1
ATOM 646 N N . LEU A 1 82 ? -29.686 10.232 5.445 1.00 92.06 82 LEU A N 1
ATOM 647 C CA . LEU A 1 82 ? -30.227 11.546 5.072 1.00 92.06 82 LEU A CA 1
ATOM 648 C C . LEU A 1 82 ? -31.388 11.438 4.074 1.00 92.06 82 LEU A C 1
ATOM 650 O O . LEU A 1 82 ? -32.353 12.201 4.171 1.00 92.06 82 LEU A O 1
ATOM 654 N N . GLN A 1 83 ? -31.344 10.466 3.159 1.00 92.88 83 GLN A N 1
ATOM 655 C CA . GLN A 1 83 ? -32.450 10.201 2.244 1.00 92.88 83 GLN A CA 1
ATOM 656 C C . GLN A 1 83 ? -33.681 9.642 2.976 1.00 92.88 83 GLN A C 1
ATOM 658 O O . GLN A 1 83 ? -34.793 10.067 2.669 1.00 92.88 83 GLN A O 1
ATOM 663 N N . HIS A 1 84 ? -33.509 8.737 3.947 1.00 89.50 84 HIS A N 1
ATOM 664 C CA . HIS A 1 84 ? -34.624 8.115 4.668 1.00 89.50 84 HIS A CA 1
ATOM 665 C C . HIS A 1 84 ? -35.259 9.048 5.714 1.00 89.50 84 HIS A C 1
ATOM 667 O O . HIS A 1 84 ? -36.459 9.306 5.659 1.00 89.50 84 HIS A O 1
ATOM 673 N N . TYR A 1 85 ? -34.470 9.591 6.647 1.00 85.12 85 TYR A N 1
ATOM 674 C CA . TYR A 1 85 ? -34.992 10.384 7.770 1.00 85.12 85 TYR A CA 1
ATOM 675 C C . TYR A 1 85 ? -35.203 11.865 7.421 1.00 85.12 85 TYR A C 1
ATOM 677 O O . TYR A 1 85 ? -36.143 12.505 7.903 1.00 85.12 85 TYR A O 1
ATOM 685 N N . HIS A 1 86 ? -34.363 12.428 6.547 1.00 85.94 86 HIS A N 1
ATOM 686 C CA . HIS A 1 86 ? -34.447 13.842 6.175 1.00 85.94 86 HIS A CA 1
ATOM 687 C C . HIS A 1 86 ? -35.049 14.087 4.786 1.00 85.94 86 HIS A C 1
ATOM 689 O O . HIS A 1 86 ? -35.470 15.213 4.522 1.00 85.94 86 HIS A O 1
ATOM 695 N N . GLY A 1 87 ? -35.186 13.074 3.925 1.00 89.25 87 GLY A N 1
ATOM 696 C CA . GLY A 1 87 ? -35.766 13.236 2.587 1.00 89.25 87 GLY A CA 1
ATOM 697 C C . GLY A 1 87 ? -34.920 14.104 1.648 1.00 89.25 87 GLY A C 1
ATOM 698 O O . GLY A 1 87 ? -35.450 14.644 0.679 1.00 89.25 87 GLY A O 1
ATOM 699 N N . ILE A 1 88 ? -33.624 14.276 1.938 1.00 92.69 88 ILE A N 1
ATOM 700 C CA . ILE A 1 88 ? -32.697 15.063 1.114 1.00 92.69 88 ILE A CA 1
ATOM 701 C C . ILE A 1 88 ? -31.664 14.164 0.436 1.00 92.69 88 ILE A C 1
ATOM 703 O O . ILE A 1 88 ? -31.196 13.179 1.000 1.00 92.69 88 ILE A O 1
ATOM 707 N N . SER A 1 89 ? -31.275 14.526 -0.784 1.00 96.50 89 SER A N 1
ATOM 708 C CA . SER A 1 89 ? -30.164 13.874 -1.479 1.00 96.50 89 SER A CA 1
ATOM 709 C C . SER A 1 89 ? -28.810 14.327 -0.924 1.00 96.50 89 SER A C 1
ATOM 711 O O . SER A 1 89 ? -28.658 15.463 -0.468 1.00 96.50 89 SER A O 1
ATOM 713 N N . TRP A 1 90 ? -27.784 13.483 -1.067 1.00 96.88 90 TRP A N 1
ATOM 714 C CA . TRP A 1 90 ? -26.404 13.841 -0.709 1.00 96.88 90 TRP A CA 1
ATOM 715 C C . TRP A 1 90 ? -25.922 15.131 -1.397 1.00 96.88 90 TRP A C 1
ATOM 717 O O . TRP A 1 90 ? -25.266 15.954 -0.776 1.00 96.88 90 TRP A O 1
ATOM 727 N N . LYS A 1 91 ? -26.338 15.396 -2.644 1.00 96.88 91 LYS A N 1
ATOM 728 C CA . LYS A 1 91 ? -26.010 16.652 -3.344 1.00 96.88 91 LYS A CA 1
ATOM 729 C C . LYS A 1 91 ? -26.628 17.890 -2.674 1.00 96.88 91 LYS A C 1
ATOM 731 O O . LYS A 1 91 ? -26.009 18.950 -2.668 1.00 96.88 91 LYS A O 1
ATOM 736 N N . GLN A 1 92 ? -27.829 17.771 -2.103 1.00 96.88 92 GLN A N 1
ATOM 737 C CA . GLN A 1 92 ? -28.429 18.846 -1.302 1.00 96.88 92 GLN A CA 1
ATOM 738 C C . GLN A 1 92 ? -27.705 19.000 0.038 1.00 96.88 92 GLN A C 1
ATOM 740 O O . GLN A 1 92 ? -27.420 20.129 0.422 1.00 96.88 92 GLN A O 1
ATOM 745 N N . ALA A 1 93 ? -27.353 17.891 0.699 1.00 96.69 93 ALA A N 1
ATOM 746 C CA . ALA A 1 93 ? -26.555 17.895 1.925 1.00 96.69 93 ALA A CA 1
ATOM 747 C C . ALA A 1 93 ? -25.204 18.605 1.727 1.00 96.69 93 ALA A C 1
ATOM 749 O O . ALA A 1 93 ? -24.892 19.520 2.481 1.00 96.69 93 ALA A O 1
ATOM 750 N N . VAL A 1 94 ? -24.471 18.263 0.661 1.00 97.94 94 VAL A N 1
ATOM 751 C CA . VAL A 1 94 ? -23.180 18.867 0.290 1.00 97.94 94 VAL A CA 1
ATOM 752 C C . VAL A 1 94 ? -23.299 20.354 -0.045 1.00 97.94 94 VAL A C 1
ATOM 754 O O . VAL A 1 94 ? -22.469 21.156 0.374 1.00 97.94 94 VAL A O 1
ATOM 757 N N . ASN A 1 95 ? -24.330 20.761 -0.790 1.00 97.62 95 ASN A N 1
ATOM 758 C CA . ASN A 1 95 ? -24.537 22.181 -1.078 1.00 97.62 95 ASN A CA 1
ATOM 759 C C . ASN A 1 95 ? -24.854 22.981 0.197 1.00 97.62 95 ASN A C 1
ATOM 761 O O . ASN A 1 95 ? -24.386 24.108 0.341 1.00 97.62 95 ASN A O 1
ATOM 765 N N . LEU A 1 96 ? -25.649 22.401 1.101 1.00 95.75 96 LEU A N 1
ATOM 766 C CA . LEU A 1 96 ? -26.132 23.037 2.325 1.00 95.75 96 LEU A CA 1
ATOM 767 C C . LEU A 1 96 ? -25.047 23.120 3.411 1.00 95.75 96 LEU A C 1
ATOM 769 O O . LEU A 1 96 ? -24.877 24.170 4.021 1.00 95.75 96 LEU A O 1
ATOM 773 N N . SER A 1 97 ? -24.270 22.054 3.619 1.00 96.56 97 SER A N 1
ATOM 774 C CA . SER A 1 97 ? -23.114 22.063 4.524 1.00 96.56 97 SER A CA 1
ATOM 775 C C . SER A 1 97 ? -22.083 23.107 4.078 1.00 96.56 97 SER A C 1
ATOM 777 O O . SER A 1 97 ? -21.633 23.923 4.883 1.00 96.56 97 SER A O 1
ATOM 779 N N . VAL A 1 98 ? -21.728 23.129 2.786 1.00 97.50 98 VAL A N 1
ATOM 780 C CA . VAL A 1 98 ? -20.695 24.030 2.252 1.00 97.50 98 VAL A CA 1
ATOM 781 C C . VAL A 1 98 ? -21.143 25.488 2.322 1.00 97.50 98 VAL A C 1
ATOM 783 O O . VAL A 1 98 ? -20.336 26.333 2.706 1.00 97.50 98 VAL A O 1
ATOM 786 N N . SER A 1 99 ? -22.410 25.795 2.023 1.00 96.25 99 SER A N 1
ATOM 787 C CA . SER A 1 99 ? -22.920 27.170 2.114 1.00 96.25 99 SER A CA 1
ATOM 788 C C . SER A 1 99 ? -23.025 27.686 3.552 1.00 96.25 99 SER A C 1
ATOM 790 O O . SER A 1 99 ? -22.734 28.857 3.792 1.00 96.25 99 SER A O 1
ATOM 792 N N . LEU A 1 100 ? -23.405 26.834 4.511 1.00 93.75 100 LEU A N 1
ATOM 793 C CA . LEU A 1 100 ? -23.594 27.233 5.909 1.00 93.75 100 LEU A CA 1
ATOM 794 C C . LEU A 1 100 ? -22.298 27.245 6.728 1.00 93.75 100 LEU A C 1
ATOM 796 O O . LEU A 1 100 ? -22.154 28.074 7.626 1.00 93.75 100 LEU A O 1
ATOM 800 N N . MET A 1 101 ? -21.378 26.305 6.492 1.00 96.00 101 MET A N 1
ATOM 801 C CA . MET A 1 101 ? -20.362 25.944 7.491 1.00 96.00 101 MET A CA 1
ATOM 802 C C . MET A 1 101 ? -18.912 25.992 6.991 1.00 96.00 101 MET A C 1
ATOM 804 O O . MET A 1 101 ? -18.022 26.183 7.817 1.00 96.00 101 MET A O 1
ATOM 808 N N . TRP A 1 102 ? -18.633 25.872 5.684 1.00 97.25 102 TRP A N 1
ATOM 809 C CA . TRP A 1 102 ? -17.243 25.771 5.192 1.00 97.25 102 TRP A CA 1
ATOM 810 C C . TRP A 1 102 ? -16.387 26.999 5.537 1.00 97.25 102 TRP A C 1
ATOM 812 O O . TRP A 1 102 ? -15.249 26.867 5.982 1.00 97.25 102 TRP A O 1
ATOM 822 N N . SER A 1 103 ? -16.960 28.200 5.424 1.00 96.38 103 SER A N 1
ATOM 823 C CA . SER A 1 103 ? -16.301 29.471 5.766 1.00 96.38 103 SER A CA 1
ATOM 824 C C . SER A 1 103 ? -15.928 29.619 7.248 1.00 96.38 103 SER A C 1
ATOM 826 O O . SER A 1 103 ? -15.212 30.553 7.599 1.00 96.38 103 SER A O 1
ATOM 828 N N . LYS A 1 104 ? -16.397 28.709 8.112 1.00 96.12 104 LYS A N 1
ATOM 829 C CA . LYS A 1 104 ? -16.131 28.684 9.556 1.00 96.12 104 LYS A CA 1
ATOM 830 C C . LYS A 1 104 ? -15.090 27.632 9.964 1.00 96.12 104 LYS A C 1
ATOM 832 O O . LYS A 1 104 ? -14.755 27.536 11.141 1.00 96.12 104 LYS A O 1
ATOM 837 N N . VAL A 1 105 ? -14.592 26.830 9.019 1.00 97.56 105 VAL A N 1
ATOM 838 C CA . VAL A 1 105 ? -13.559 25.814 9.267 1.00 97.56 105 VAL A CA 1
ATOM 839 C C . VAL A 1 105 ? -12.175 26.482 9.236 1.00 97.56 105 VAL A C 1
ATOM 841 O O . VAL A 1 105 ? -11.845 27.101 8.222 1.00 97.56 105 VAL A O 1
ATOM 844 N N . PRO A 1 106 ? -11.337 26.367 10.285 1.00 97.00 106 PRO A N 1
ATOM 845 C CA . PRO A 1 106 ? -9.968 26.884 10.275 1.00 97.00 106 PRO A CA 1
ATOM 846 C C . PRO A 1 106 ? -9.120 26.272 9.154 1.00 97.00 106 PRO A C 1
ATOM 848 O O . PRO A 1 106 ? -9.274 25.095 8.830 1.00 97.00 106 PRO A O 1
ATOM 851 N N . ALA A 1 107 ? -8.173 27.039 8.606 1.00 97.44 107 ALA A N 1
ATOM 852 C CA . ALA A 1 107 ? -7.322 26.600 7.493 1.00 97.44 107 ALA A CA 1
ATOM 853 C C . ALA A 1 107 ? -6.541 25.297 7.778 1.00 97.44 107 ALA A C 1
ATOM 855 O O . ALA A 1 107 ? -6.299 24.520 6.858 1.00 97.44 107 ALA A O 1
ATOM 856 N N . GLU A 1 108 ? -6.205 25.026 9.046 1.00 97.00 108 GLU A N 1
ATOM 857 C CA . GLU A 1 108 ? -5.619 23.752 9.487 1.00 97.00 108 GLU A CA 1
ATOM 858 C C . GLU A 1 108 ? -6.531 22.562 9.138 1.00 97.00 108 GLU A C 1
ATOM 860 O O . GLU A 1 108 ? -6.122 21.640 8.435 1.00 97.00 108 GLU A O 1
ATOM 865 N N . LEU A 1 109 ? -7.797 22.626 9.558 1.00 97.81 109 LEU A N 1
ATOM 866 C CA . LEU A 1 109 ? -8.786 21.571 9.340 1.00 97.81 109 LEU A CA 1
ATOM 867 C C . LEU A 1 109 ? -9.279 21.519 7.883 1.00 97.81 109 LEU A C 1
ATOM 869 O O . LEU A 1 109 ? -9.602 20.443 7.389 1.00 97.81 109 LEU A O 1
ATOM 873 N N . GLN A 1 110 ? -9.279 22.642 7.152 1.00 98.38 110 GLN A N 1
ATOM 874 C CA . GLN A 1 110 ? -9.505 22.615 5.698 1.00 98.38 110 GLN A CA 1
ATOM 875 C C . GLN A 1 110 ? -8.402 21.822 4.978 1.00 98.38 110 GLN A C 1
ATOM 877 O O . GLN A 1 110 ? -8.695 21.000 4.113 1.00 98.38 110 GLN A O 1
ATOM 882 N N . SER A 1 111 ? -7.142 22.037 5.368 1.00 98.12 111 SER A N 1
ATOM 883 C CA . SER A 1 111 ? -5.975 21.346 4.810 1.00 98.12 111 SER A CA 1
ATOM 884 C C . SER A 1 111 ? -5.981 19.843 5.122 1.00 98.12 111 SER A C 1
ATOM 886 O O . SER A 1 111 ? -5.711 19.027 4.241 1.00 98.12 111 SER A O 1
ATOM 888 N N . GLU A 1 112 ? -6.394 19.459 6.334 1.00 98.31 112 GLU A N 1
ATOM 889 C CA . GLU A 1 112 ? -6.584 18.053 6.718 1.00 98.31 112 GLU A CA 1
ATOM 890 C C . GLU A 1 112 ? -7.731 17.383 5.929 1.00 98.31 112 GLU A C 1
ATOM 892 O O . GLU A 1 112 ? -7.552 16.275 5.423 1.00 98.31 112 GLU A O 1
ATOM 897 N N . ILE A 1 113 ? -8.851 18.081 5.684 1.00 98.69 113 ILE A N 1
ATOM 898 C CA . ILE A 1 113 ? -9.930 17.618 4.784 1.00 98.69 113 ILE A CA 1
ATOM 899 C C . ILE A 1 113 ? -9.445 17.431 3.335 1.00 98.69 113 ILE A C 1
ATOM 901 O O . ILE A 1 113 ? -9.811 16.440 2.695 1.00 98.69 113 ILE A O 1
ATOM 905 N N . PHE A 1 114 ? -8.638 18.356 2.800 1.00 98.44 114 PHE A N 1
ATOM 906 C CA . PHE A 1 114 ? -8.059 18.216 1.457 1.00 98.44 114 PHE A CA 1
ATOM 907 C C . PHE A 1 114 ? -7.139 16.994 1.378 1.00 98.44 114 PHE A C 1
ATOM 909 O O . PHE A 1 114 ? -7.275 16.190 0.456 1.00 98.44 114 PHE A O 1
ATOM 916 N N . GLY A 1 115 ? -6.285 16.803 2.390 1.00 97.62 115 GLY A N 1
ATOM 917 C CA . GLY A 1 115 ? -5.447 15.615 2.527 1.00 97.62 115 GLY A CA 1
ATOM 918 C C . GLY A 1 115 ? -6.271 14.327 2.478 1.00 97.62 115 GLY A C 1
ATOM 919 O O . GLY A 1 115 ? -5.995 13.467 1.645 1.00 97.62 115 GLY A O 1
ATOM 920 N N . ILE A 1 116 ? -7.324 14.211 3.302 1.00 98.44 116 ILE A N 1
ATOM 921 C CA . ILE A 1 116 ? -8.198 13.021 3.331 1.00 98.44 116 ILE A CA 1
ATOM 922 C C . ILE A 1 116 ? -8.776 12.738 1.939 1.00 98.44 116 ILE A C 1
ATOM 924 O O . ILE A 1 116 ? -8.689 11.610 1.456 1.00 98.44 116 ILE A O 1
ATOM 928 N N . ALA A 1 117 ? -9.316 13.748 1.256 1.00 97.81 117 ALA A N 1
ATOM 929 C CA . ALA A 1 117 ? -9.910 13.560 -0.067 1.00 97.81 117 ALA A CA 1
ATOM 930 C C . ALA A 1 117 ? -8.898 13.098 -1.130 1.00 97.81 117 ALA A C 1
ATOM 932 O O . ALA A 1 117 ? -9.247 12.308 -2.007 1.00 97.81 117 ALA A O 1
ATOM 933 N N . ASP A 1 118 ? -7.652 13.564 -1.061 1.00 95.81 118 ASP A N 1
ATOM 934 C CA . ASP A 1 118 ? -6.600 13.187 -2.008 1.00 95.81 118 ASP A CA 1
ATOM 935 C C . ASP A 1 118 ? -5.987 11.813 -1.675 1.00 95.81 118 ASP A C 1
ATOM 937 O O . ASP A 1 118 ? -5.670 11.045 -2.588 1.00 95.81 118 ASP A O 1
ATOM 941 N N . GLY A 1 119 ? -5.927 11.445 -0.389 1.00 94.25 119 GLY A N 1
ATOM 942 C CA . GLY A 1 119 ? -5.584 10.096 0.081 1.00 94.25 119 GLY A CA 1
ATOM 943 C C . GLY A 1 119 ? -6.607 9.032 -0.342 1.00 94.25 119 GLY A C 1
ATOM 944 O O . GLY A 1 119 ? -6.229 7.933 -0.748 1.00 94.25 119 GLY A O 1
ATOM 945 N N . VAL A 1 120 ? -7.900 9.376 -0.347 1.00 94.88 120 VAL A N 1
ATOM 946 C CA . VAL A 1 120 ? -8.964 8.518 -0.901 1.00 94.88 120 VAL A CA 1
ATOM 947 C C . VAL A 1 120 ? -8.864 8.438 -2.432 1.00 94.88 120 VAL A C 1
ATOM 949 O O . VAL A 1 120 ? -8.982 7.357 -3.013 1.00 94.88 120 VAL A O 1
ATOM 952 N N . ARG A 1 121 ? -8.582 9.557 -3.115 1.00 93.62 121 ARG A N 1
ATOM 953 C CA . ARG A 1 121 ? -8.515 9.587 -4.588 1.00 93.62 121 ARG A CA 1
ATOM 954 C C . ARG A 1 121 ? -7.326 8.820 -5.159 1.00 93.62 121 ARG A C 1
ATOM 956 O O . ARG A 1 121 ? -7.480 8.150 -6.176 1.00 93.62 121 ARG A O 1
ATOM 963 N N . ILE A 1 122 ? -6.164 8.838 -4.500 1.00 89.12 122 ILE A N 1
ATOM 964 C CA . ILE A 1 122 ? -4.997 8.050 -4.939 1.00 89.12 122 ILE A CA 1
ATOM 965 C C . ILE A 1 122 ? -5.195 6.531 -4.747 1.00 89.12 122 ILE A C 1
ATOM 967 O O . ILE A 1 122 ? -4.496 5.739 -5.378 1.00 89.12 122 ILE A O 1
ATOM 971 N N . ARG A 1 123 ? -6.174 6.112 -3.928 1.00 85.75 123 ARG A N 1
ATOM 972 C CA . ARG A 1 123 ? -6.650 4.718 -3.821 1.00 85.75 123 ARG A CA 1
ATOM 973 C C . ARG A 1 123 ? -7.637 4.323 -4.935 1.00 85.75 123 ARG A C 1
ATOM 975 O O . ARG A 1 123 ? -7.986 3.153 -5.028 1.00 85.75 123 ARG A O 1
ATOM 982 N N . GLY A 1 124 ? -8.031 5.259 -5.807 1.00 88.00 124 GLY A N 1
ATOM 983 C CA . GLY A 1 124 ? -8.846 5.008 -7.005 1.00 88.00 124 GLY A CA 1
ATOM 984 C C . GLY A 1 124 ? -10.314 5.442 -6.913 1.00 88.00 124 GLY A C 1
ATOM 985 O O . GLY A 1 124 ? -11.069 5.196 -7.852 1.00 88.00 124 GLY A O 1
ATOM 986 N N . TYR A 1 125 ? -10.727 6.087 -5.819 1.00 91.31 125 TYR A N 1
ATOM 987 C CA . TYR A 1 125 ? -12.122 6.462 -5.572 1.00 91.31 125 TYR A CA 1
ATOM 988 C C . TYR A 1 125 ? -12.435 7.925 -5.922 1.00 91.31 125 TYR A C 1
ATOM 990 O O . TYR A 1 125 ? -11.683 8.836 -5.577 1.00 91.31 125 TYR A O 1
ATOM 998 N N . ASP A 1 126 ? -13.588 8.167 -6.550 1.00 92.75 126 ASP A N 1
ATOM 999 C CA . ASP A 1 126 ? -14.078 9.517 -6.860 1.00 92.75 126 ASP A CA 1
ATOM 1000 C C . ASP A 1 126 ? -14.814 10.132 -5.656 1.00 92.75 126 ASP A C 1
ATOM 1002 O O . ASP A 1 126 ? -16.042 10.155 -5.582 1.00 92.75 126 ASP A O 1
ATOM 1006 N N . ILE A 1 127 ? -14.031 10.578 -4.670 1.00 94.25 127 ILE A N 1
ATOM 1007 C CA . ILE A 1 127 ? -14.496 11.314 -3.488 1.00 94.25 127 ILE A CA 1
ATOM 1008 C C . ILE A 1 127 ? -13.864 12.709 -3.486 1.00 94.25 127 ILE A C 1
ATOM 1010 O O . ILE A 1 127 ? -12.652 12.876 -3.681 1.00 94.25 127 ILE A O 1
ATOM 1014 N N . THR A 1 128 ? -14.687 13.735 -3.254 1.00 96.50 128 THR A N 1
ATOM 1015 C CA . THR A 1 128 ? -14.229 15.126 -3.180 1.00 96.50 128 THR A CA 1
ATOM 1016 C C . THR A 1 128 ? -14.072 15.585 -1.733 1.00 96.50 128 THR A C 1
ATOM 1018 O O . THR A 1 128 ? -14.692 15.057 -0.808 1.00 96.50 128 THR A O 1
ATOM 1021 N N . TRP A 1 129 ? -13.297 16.651 -1.525 1.00 98.06 129 TRP A N 1
ATOM 1022 C CA . TRP A 1 129 ? -13.176 17.297 -0.214 1.00 98.06 129 TRP A CA 1
ATOM 1023 C C . TRP A 1 129 ? -14.521 17.766 0.353 1.00 98.06 129 TRP A C 1
ATOM 1025 O O . TRP A 1 129 ? -14.686 17.829 1.569 1.00 98.06 129 TRP A O 1
ATOM 1035 N N . LYS A 1 130 ? -15.506 18.048 -0.510 1.00 98.44 130 LYS A N 1
ATOM 1036 C CA . LYS A 1 130 ? -16.851 18.459 -0.097 1.00 98.44 130 LYS A CA 1
ATOM 1037 C C . LYS A 1 130 ? -17.638 17.303 0.511 1.00 98.44 130 LYS A C 1
ATOM 1039 O O . LYS A 1 130 ? -18.428 17.534 1.422 1.00 98.44 130 LYS A O 1
ATOM 1044 N N . ASP A 1 131 ? -17.406 16.079 0.047 1.00 98.06 131 ASP A N 1
ATOM 1045 C CA . ASP A 1 131 ? -18.028 14.872 0.594 1.00 98.06 131 ASP A CA 1
ATOM 1046 C C . ASP A 1 131 ? -17.430 14.546 1.967 1.00 98.06 131 ASP A C 1
ATOM 1048 O O . ASP A 1 131 ? -18.178 14.404 2.932 1.00 98.06 131 ASP A O 1
ATOM 1052 N N . ILE A 1 132 ? -16.094 14.562 2.090 1.00 98.31 132 ILE A N 1
ATOM 1053 C CA . ILE A 1 132 ? -15.383 14.420 3.377 1.00 98.31 132 ILE A CA 1
ATOM 1054 C C . ILE A 1 132 ? -15.861 15.471 4.388 1.00 98.31 132 ILE A C 1
ATOM 1056 O O . ILE A 1 132 ? -16.219 15.141 5.520 1.00 98.31 132 ILE A O 1
ATOM 1060 N N . PHE A 1 133 ? -15.918 16.739 3.978 1.00 98.44 133 PHE A N 1
ATOM 1061 C CA . PHE A 1 133 ? -16.408 17.829 4.816 1.00 98.44 133 PHE A CA 1
ATOM 1062 C C . PHE A 1 133 ? -17.875 17.643 5.236 1.00 98.44 133 PHE A C 1
ATOM 1064 O O . PHE A 1 133 ? -18.207 17.849 6.399 1.00 98.44 133 PHE A O 1
ATOM 1071 N N . THR A 1 134 ? -18.750 17.222 4.320 1.00 98.12 134 THR A N 1
ATOM 1072 C CA . THR A 1 134 ? -20.177 16.994 4.618 1.00 98.12 134 THR A CA 1
ATOM 1073 C C . THR A 1 134 ? -20.384 15.801 5.545 1.00 98.12 134 THR A C 1
ATOM 1075 O O . THR A 1 134 ? -21.280 15.840 6.382 1.00 98.12 134 THR A O 1
ATOM 1078 N N . SER A 1 135 ? -19.520 14.787 5.442 1.00 97.00 135 SER A N 1
ATOM 1079 C CA . SER A 1 135 ? -19.424 13.685 6.401 1.00 97.00 135 SER A CA 1
ATOM 1080 C C . SER A 1 135 ? -19.067 14.220 7.798 1.00 97.00 135 SER A C 1
ATOM 1082 O O . SER A 1 135 ? -19.823 14.030 8.743 1.00 97.00 135 SER A O 1
ATOM 1084 N N . ASN A 1 136 ? -17.996 15.017 7.921 1.00 97.19 136 ASN A N 1
ATOM 1085 C CA . ASN A 1 136 ? -17.587 15.629 9.198 1.00 97.19 136 ASN A CA 1
ATOM 1086 C C . ASN A 1 136 ? -18.682 16.520 9.815 1.00 97.19 136 ASN A C 1
ATOM 1088 O O . ASN A 1 136 ? -18.925 16.450 11.018 1.00 97.19 136 ASN A O 1
ATOM 1092 N N . ALA A 1 137 ? -19.353 17.328 8.991 1.00 96.00 137 ALA A N 1
ATOM 1093 C CA . ALA A 1 137 ? -20.414 18.253 9.391 1.00 96.00 137 ALA A CA 1
ATOM 1094 C C . ALA A 1 137 ? -21.799 17.588 9.565 1.00 96.00 137 ALA A C 1
ATOM 1096 O O . ALA A 1 137 ? -22.806 18.290 9.688 1.00 96.00 137 ALA A O 1
ATOM 1097 N N . PHE A 1 138 ? -21.887 16.252 9.563 1.00 93.81 138 PHE A N 1
ATOM 1098 C CA . PHE A 1 138 ? -23.159 15.524 9.605 1.00 93.81 138 PHE A CA 1
ATOM 1099 C C . PHE A 1 138 ? -24.013 15.861 10.840 1.00 93.81 138 PHE A C 1
ATOM 1101 O O . PHE A 1 138 ? -25.207 16.117 10.690 1.00 93.81 138 PHE A O 1
ATOM 1108 N N . MET A 1 139 ? -23.423 15.933 12.042 1.00 89.75 139 MET A N 1
ATOM 1109 C CA . MET A 1 139 ? -24.172 16.252 13.273 1.00 89.75 139 MET A CA 1
ATOM 1110 C C . MET A 1 139 ? -24.691 17.700 13.283 1.00 89.75 139 MET A C 1
ATOM 1112 O O . MET A 1 139 ? -25.809 17.963 13.734 1.00 89.75 139 MET A O 1
ATOM 1116 N N . ASP A 1 140 ? -23.922 18.645 12.732 1.00 92.75 140 ASP A N 1
ATOM 1117 C CA . ASP A 1 140 ? -24.360 20.031 12.532 1.00 92.75 140 ASP A CA 1
ATOM 1118 C C . ASP A 1 140 ? -25.501 20.127 11.511 1.00 92.75 140 ASP A C 1
ATOM 1120 O O . ASP A 1 140 ? -26.478 20.849 11.723 1.00 92.75 140 ASP A O 1
ATOM 1124 N N . LEU A 1 141 ? -25.417 19.360 10.421 1.00 92.50 141 LEU A N 1
ATOM 1125 C CA . LEU A 1 141 ? -26.443 19.303 9.385 1.00 92.50 141 LEU A CA 1
ATOM 1126 C C . LEU A 1 141 ? -27.743 18.654 9.893 1.00 92.50 141 LEU A C 1
ATOM 1128 O O . LEU A 1 141 ? -28.825 19.180 9.634 1.00 92.50 141 LEU A O 1
ATOM 1132 N N . GLU A 1 142 ? -27.659 17.559 10.652 1.00 87.31 142 GLU A N 1
ATOM 1133 C CA . GLU A 1 142 ? -28.807 16.931 11.321 1.00 87.31 142 GLU A CA 1
ATOM 1134 C C . GLU A 1 142 ? -29.473 17.914 12.300 1.00 87.31 142 GLU A C 1
ATOM 1136 O O . GLU A 1 142 ? -30.694 18.096 12.261 1.00 87.31 142 GLU A O 1
ATOM 1141 N N . SER A 1 143 ? -28.677 18.625 13.110 1.00 87.38 143 SER A N 1
ATOM 1142 C CA . SER A 1 143 ? -29.160 19.659 14.040 1.00 87.38 143 SER A CA 1
ATOM 1143 C C . SER A 1 143 ? -29.907 20.791 13.314 1.00 87.38 143 SER A C 1
ATOM 1145 O O . SER A 1 143 ? -31.011 21.174 13.714 1.00 87.38 143 SER A O 1
ATOM 1147 N N . TYR A 1 144 ? -29.349 21.294 12.207 1.00 89.94 144 TYR A N 1
ATOM 1148 C CA . TYR A 1 144 ? -29.973 22.316 11.359 1.00 89.94 144 TYR A CA 1
ATOM 1149 C C . TYR A 1 144 ? -31.304 21.844 10.748 1.00 89.94 144 TYR A C 1
ATOM 1151 O O . TYR A 1 144 ? -32.309 22.556 10.789 1.00 89.94 144 TYR A O 1
ATOM 1159 N N . LEU A 1 145 ? -31.336 20.630 10.190 1.00 87.25 145 LEU A N 1
ATOM 1160 C CA . LEU A 1 145 ? -32.536 20.078 9.552 1.00 87.25 145 LEU A CA 1
ATOM 1161 C C . LEU A 1 145 ? -33.648 19.790 10.570 1.00 87.25 145 LEU A C 1
ATOM 1163 O O . LEU A 1 145 ? -34.827 19.942 10.243 1.00 87.25 145 LEU A O 1
ATOM 1167 N N . ASN A 1 146 ? -33.286 19.400 11.796 1.00 81.44 146 ASN A N 1
ATOM 1168 C CA . ASN A 1 146 ? -34.231 19.174 12.887 1.00 81.44 146 ASN A CA 1
ATOM 1169 C C . ASN A 1 146 ? -34.809 20.481 13.447 1.00 81.44 146 ASN A C 1
ATOM 1171 O O . ASN A 1 146 ? -36.020 20.544 13.666 1.00 81.44 146 ASN A O 1
ATOM 1175 N N . SER A 1 147 ? -34.007 21.542 13.611 1.00 80.81 147 SER A N 1
ATOM 1176 C CA . SER A 1 147 ? -34.506 22.828 14.136 1.00 80.81 147 SER A CA 1
ATOM 1177 C C . SER A 1 147 ? -35.600 23.445 13.248 1.00 80.81 147 SER A C 1
ATOM 1179 O O . SER A 1 147 ? -36.569 24.015 13.749 1.00 80.81 147 SER A O 1
ATOM 1181 N N . ARG A 1 148 ? -35.535 23.218 11.929 1.00 78.88 148 ARG A N 1
ATOM 1182 C CA . ARG A 1 148 ? -36.562 23.636 10.955 1.00 78.88 148 ARG A CA 1
ATOM 1183 C C . ARG A 1 148 ? -37.802 22.715 10.883 1.00 78.88 148 ARG A C 1
ATOM 1185 O O . ARG A 1 148 ? -38.670 22.953 10.047 1.00 78.88 148 ARG A O 1
ATOM 1192 N N . ARG A 1 149 ? -37.919 21.683 11.737 1.00 68.81 149 ARG A N 1
ATOM 1193 C CA . ARG A 1 149 ? -39.025 20.687 11.755 1.00 68.81 149 ARG A CA 1
ATOM 1194 C C . ARG A 1 149 ? -39.786 20.571 13.087 1.00 68.81 149 ARG A C 1
ATOM 1196 O O . ARG A 1 149 ? -40.631 19.691 13.238 1.00 68.81 149 ARG A O 1
ATOM 1203 N N . LEU A 1 150 ? -39.534 21.464 14.044 1.00 57.22 150 LEU A N 1
ATOM 1204 C CA . LEU A 1 150 ? -40.003 21.390 15.444 1.00 57.22 150 LEU A CA 1
ATOM 1205 C C . LEU A 1 150 ? -41.527 21.540 15.685 1.00 57.22 150 LEU A C 1
ATOM 1207 O O . LEU A 1 150 ? -41.938 21.753 16.826 1.00 57.22 150 LEU A O 1
ATOM 1211 N N . SER A 1 151 ? -42.362 21.451 14.647 1.00 47.06 151 SER A N 1
ATOM 1212 C CA . SER A 1 151 ? -43.810 21.708 14.682 1.00 47.06 151 SER A CA 1
ATOM 1213 C C . SER A 1 151 ? -44.698 20.464 14.832 1.00 47.06 151 SER A C 1
ATOM 1215 O O . SER A 1 151 ? -45.919 20.606 14.842 1.00 47.06 151 SER A O 1
ATOM 1217 N N . SER A 1 152 ? -44.136 19.253 14.951 1.00 53.47 152 SER A N 1
ATOM 1218 C CA . SER A 1 152 ? -44.921 18.010 15.070 1.00 53.47 152 SER A CA 1
ATOM 1219 C C . SER A 1 152 ? -44.537 17.153 16.282 1.00 53.47 152 SER A C 1
ATOM 1221 O O . SER A 1 152 ? -43.368 16.847 16.519 1.00 53.47 152 SER A O 1
ATOM 1223 N N . THR A 1 153 ? -45.547 16.723 17.044 1.00 50.41 153 THR A N 1
ATOM 1224 C CA . THR A 1 153 ? -45.401 15.905 18.265 1.00 50.41 153 THR A CA 1
ATOM 1225 C C . THR A 1 153 ? -44.773 14.535 17.987 1.00 50.41 153 THR A C 1
ATOM 1227 O O . THR A 1 153 ? -44.043 13.999 18.818 1.00 50.41 153 THR A O 1
ATOM 1230 N N . SER A 1 154 ? -45.001 13.986 16.792 1.00 53.03 154 SER A N 1
ATOM 1231 C CA . SER A 1 154 ? -44.375 12.751 16.309 1.00 53.03 154 SER A CA 1
ATOM 1232 C C . SER A 1 154 ? -42.852 12.863 16.178 1.00 53.03 154 SER A C 1
ATOM 1234 O O . SER A 1 154 ? -42.154 11.894 16.469 1.00 53.03 154 SER A O 1
ATOM 1236 N N . HIS A 1 155 ? -42.321 14.034 15.803 1.00 54.47 155 HIS A N 1
ATOM 1237 C CA . HIS A 1 155 ? -40.872 14.246 15.688 1.00 54.47 155 HIS A CA 1
ATOM 1238 C C . HIS A 1 155 ? -40.186 14.315 17.059 1.00 54.47 155 HIS A C 1
ATOM 1240 O O . HIS A 1 155 ? -39.060 13.850 17.204 1.00 54.47 155 HIS A O 1
ATOM 1246 N N . TYR A 1 156 ? -40.878 14.812 18.093 1.00 51.19 156 TYR A N 1
ATOM 1247 C CA . TYR A 1 156 ? -40.383 14.752 19.475 1.00 51.19 156 TYR A CA 1
ATOM 1248 C C . TYR A 1 156 ? -40.288 13.302 19.975 1.00 51.19 156 TYR A C 1
ATOM 1250 O O . TYR A 1 156 ? -39.239 12.895 20.468 1.00 51.19 156 TYR A O 1
ATOM 1258 N N . LEU A 1 157 ? -41.341 12.497 19.777 1.00 51.19 157 LEU A N 1
ATOM 1259 C CA . LEU A 1 157 ? -41.333 11.081 20.166 1.00 51.19 157 LEU A CA 1
ATOM 1260 C C . LEU A 1 157 ? -40.264 10.280 19.399 1.00 51.19 157 LEU A C 1
ATOM 1262 O O . LEU A 1 157 ? -39.633 9.391 19.965 1.00 51.19 157 LEU A O 1
ATOM 1266 N N . PHE A 1 158 ? -40.014 10.622 18.130 1.00 56.22 158 PHE A N 1
ATOM 1267 C CA . PHE A 1 158 ? -38.892 10.075 17.368 1.00 56.22 158 PHE A CA 1
ATOM 1268 C C . PHE A 1 158 ? -37.543 10.419 18.021 1.00 56.22 158 PHE A C 1
ATOM 1270 O O . PHE A 1 158 ? -36.749 9.512 18.256 1.00 56.22 158 PHE A O 1
ATOM 1277 N N . LEU A 1 159 ? -37.287 11.685 18.366 1.00 56.81 159 LEU A N 1
ATOM 1278 C CA . LEU A 1 159 ? -36.036 12.099 19.018 1.00 56.81 159 LEU A CA 1
ATOM 1279 C C . LEU A 1 159 ? -35.835 11.434 20.396 1.00 56.81 159 LEU A C 1
ATOM 1281 O O . LEU A 1 159 ? -34.717 11.044 20.726 1.00 56.81 159 LEU A O 1
ATOM 1285 N N . GLU A 1 160 ? -36.904 11.249 21.176 1.00 54.78 160 GLU A N 1
ATOM 1286 C CA . GLU A 1 160 ? -36.849 10.597 22.495 1.00 54.78 160 GLU A CA 1
ATOM 1287 C C . GLU A 1 160 ? -36.594 9.078 22.406 1.00 54.78 160 GLU A C 1
ATOM 1289 O O . GLU A 1 160 ? -35.879 8.525 23.243 1.00 54.78 160 GLU A O 1
ATOM 1294 N N . LEU A 1 161 ? -37.102 8.402 21.366 1.00 47.84 161 LEU A N 1
ATOM 1295 C CA . LEU A 1 161 ? -36.855 6.972 21.118 1.00 47.84 161 LEU A CA 1
ATOM 1296 C C . LEU A 1 161 ? -35.451 6.661 20.567 1.00 47.84 161 LEU A C 1
ATOM 1298 O O . LEU A 1 161 ? -34.978 5.538 20.729 1.00 47.84 161 LEU A O 1
ATOM 1302 N N . HIS A 1 162 ? -34.782 7.627 19.932 1.00 52.44 162 HIS A N 1
ATOM 1303 C CA . HIS A 1 162 ? -33.486 7.441 19.253 1.00 52.44 162 HIS A CA 1
ATOM 1304 C C . HIS A 1 162 ? -32.306 8.101 19.996 1.00 52.44 162 HIS A C 1
ATOM 1306 O O . HIS A 1 162 ? -31.251 8.372 19.418 1.00 52.44 162 HIS A O 1
ATOM 1312 N N . SER A 1 163 ? -32.482 8.366 21.292 1.00 54.44 163 SER A N 1
ATOM 1313 C CA . SER A 1 163 ? -31.558 9.127 22.135 1.00 54.44 163 SER A CA 1
ATOM 1314 C C . SER A 1 163 ? -30.197 8.411 22.333 1.00 54.44 163 SER A C 1
ATOM 1316 O O . SER A 1 163 ? -30.172 7.284 22.829 1.00 54.44 163 SER A O 1
ATOM 1318 N N . ARG A 1 164 ? -29.082 9.070 21.964 1.00 70.69 164 ARG A N 1
ATOM 1319 C CA . ARG A 1 164 ? -27.665 8.612 22.013 1.00 70.69 164 ARG A CA 1
ATOM 1320 C C . ARG A 1 164 ? -26.919 9.303 23.174 1.00 70.69 164 ARG A C 1
ATOM 1322 O O . ARG A 1 164 ? -27.038 10.512 23.246 1.00 70.69 164 ARG A O 1
ATOM 1329 N N . CYS A 1 165 ? -26.175 8.768 24.138 1.00 89.88 165 CYS A N 1
ATOM 1330 C CA . CYS A 1 165 ? -25.482 7.504 24.418 1.00 89.88 165 CYS A CA 1
ATOM 1331 C C . CYS A 1 165 ? -25.593 7.223 25.952 1.00 89.88 165 CYS A C 1
ATOM 1333 O O . CYS A 1 165 ? -26.388 7.893 26.624 1.00 89.88 165 CYS A O 1
ATOM 1335 N N . SER A 1 166 ? -24.810 6.309 26.553 1.00 94.38 166 SER A N 1
ATOM 1336 C CA . SER A 1 166 ? -24.625 6.237 28.030 1.00 94.38 166 SER A CA 1
ATOM 1337 C C . SER A 1 166 ? -23.152 6.348 28.446 1.00 94.38 166 SER A C 1
ATOM 1339 O O . SER A 1 166 ? -22.269 5.934 27.701 1.00 94.38 166 SER A O 1
ATOM 1341 N N . GLY A 1 167 ? -22.881 6.827 29.665 1.00 95.75 167 GLY A N 1
ATOM 1342 C CA . GLY A 1 167 ? -21.526 6.888 30.221 1.00 95.75 167 GLY A CA 1
ATOM 1343 C C . GLY A 1 167 ? -21.431 7.427 31.651 1.00 95.75 167 GLY A C 1
ATOM 1344 O O . GLY A 1 167 ? -22.441 7.724 32.290 1.00 95.75 167 GLY A O 1
ATOM 1345 N N . PHE A 1 168 ? -20.212 7.536 32.180 1.00 97.69 168 PHE A N 1
ATOM 1346 C CA . PHE A 1 168 ? -19.925 8.130 33.495 1.00 97.69 168 PHE A CA 1
ATOM 1347 C C . PHE A 1 168 ? -18.435 8.453 33.662 1.00 97.69 168 PHE A C 1
ATOM 1349 O O . PHE A 1 168 ? -17.589 7.957 32.915 1.00 97.69 168 PHE A O 1
ATOM 1356 N N . ILE A 1 169 ? -18.117 9.220 34.706 1.00 98.38 169 ILE A N 1
ATOM 1357 C CA . ILE A 1 169 ? -16.753 9.444 35.192 1.00 98.38 169 ILE A CA 1
ATOM 1358 C C . ILE A 1 169 ? -16.716 9.535 36.728 1.00 98.38 169 ILE A C 1
ATOM 1360 O O . ILE A 1 169 ? -17.649 10.043 37.346 1.00 98.38 169 ILE A O 1
ATOM 1364 N N . ALA A 1 170 ? -15.653 9.025 37.348 1.00 98.44 170 ALA A N 1
ATOM 1365 C CA . ALA A 1 170 ? -15.471 8.917 38.797 1.00 98.44 170 ALA A CA 1
ATOM 1366 C C . ALA A 1 170 ? -14.031 9.269 39.202 1.00 98.44 170 ALA A C 1
ATOM 1368 O O . ALA A 1 170 ? -13.123 9.087 38.395 1.00 98.44 170 ALA A O 1
ATOM 1369 N N . THR A 1 171 ? -13.824 9.764 40.428 1.00 98.38 171 THR A N 1
ATOM 1370 C CA . THR A 1 171 ? -12.499 10.114 40.978 1.00 98.38 171 THR A CA 1
ATOM 1371 C C . THR A 1 171 ? -12.482 10.100 42.515 1.00 98.38 171 THR A C 1
ATOM 1373 O O . THR A 1 171 ? -13.531 10.180 43.171 1.00 98.38 171 THR A O 1
ATOM 1376 N N . GLY A 1 172 ? -11.293 10.061 43.120 1.00 97.69 172 GLY A N 1
ATOM 1377 C CA . GLY A 1 172 ? -11.118 10.187 44.568 1.00 97.69 172 GLY A CA 1
ATOM 1378 C C . GLY A 1 172 ? -11.803 9.058 45.345 1.00 97.69 172 GLY A C 1
ATOM 1379 O O . GLY A 1 172 ? -11.701 7.888 44.985 1.00 97.69 172 GLY A O 1
ATOM 1380 N N . SER A 1 173 ? -12.533 9.386 46.414 1.00 97.50 173 SER A N 1
ATOM 1381 C CA . SER A 1 173 ? -13.161 8.401 47.309 1.00 97.50 173 SER A CA 1
ATOM 1382 C C . SER A 1 173 ? -14.298 7.582 46.677 1.00 97.50 173 SER A C 1
ATOM 1384 O O . SER A 1 173 ? -14.832 6.710 47.354 1.00 97.50 173 SER A O 1
ATOM 1386 N N . ALA A 1 174 ? -14.685 7.833 45.419 1.00 97.00 174 ALA A N 1
ATOM 1387 C CA . ALA A 1 174 ? -15.596 6.958 44.672 1.00 97.00 174 ALA A CA 1
ATOM 1388 C C . ALA A 1 174 ? -14.875 5.751 44.033 1.00 97.00 174 ALA A C 1
ATOM 1390 O O . ALA A 1 174 ? -15.478 4.692 43.842 1.00 97.00 174 ALA A O 1
ATOM 1391 N N . THR A 1 175 ? -13.588 5.904 43.721 1.00 97.75 175 THR A N 1
ATOM 1392 C CA . THR A 1 175 ? -12.746 4.930 43.006 1.00 97.75 175 THR A CA 1
ATOM 1393 C C . THR A 1 175 ? -11.806 4.176 43.942 1.00 97.75 175 THR A C 1
ATOM 1395 O O . THR A 1 175 ? -11.446 4.665 45.009 1.00 97.75 175 THR A O 1
ATOM 1398 N N . LYS A 1 176 ? -11.393 2.978 43.526 1.00 95.88 176 LYS A N 1
ATOM 1399 C CA . LYS A 1 176 ? -10.626 2.011 44.328 1.00 95.88 176 LYS A CA 1
ATOM 1400 C C . LYS A 1 176 ? -9.210 2.465 44.707 1.00 95.88 176 LYS A C 1
ATOM 1402 O O . LYS A 1 176 ? -8.691 2.036 45.733 1.00 95.88 176 LYS A O 1
ATOM 1407 N N . ASP A 1 177 ? -8.584 3.291 43.873 1.00 94.31 177 ASP A N 1
ATOM 1408 C CA . ASP A 1 177 ? -7.207 3.788 44.009 1.00 94.31 177 ASP A CA 1
ATOM 1409 C C . ASP A 1 177 ? -7.125 5.323 44.142 1.00 94.31 177 ASP A C 1
ATOM 1411 O O . ASP A 1 177 ? -6.034 5.882 44.249 1.00 94.31 177 ASP A O 1
ATOM 1415 N N . GLY A 1 178 ? -8.272 6.011 44.134 1.00 96.00 178 GLY A N 1
ATOM 1416 C CA . GLY A 1 178 ? -8.361 7.473 44.084 1.00 96.00 178 GLY A CA 1
ATOM 1417 C C . GLY A 1 178 ? -8.142 8.093 42.697 1.00 96.00 178 GLY A C 1
ATOM 1418 O O . GLY A 1 178 ? -8.256 9.313 42.571 1.00 96.00 178 GLY A O 1
ATOM 1419 N N . GLY A 1 179 ? -7.824 7.291 41.675 1.00 97.06 179 GLY A N 1
ATOM 1420 C CA . GLY A 1 179 ? -7.621 7.736 40.299 1.00 97.06 179 GLY A CA 1
ATOM 1421 C C . GLY A 1 179 ? -8.927 8.039 39.563 1.00 97.06 179 GLY A C 1
ATOM 1422 O O . GLY A 1 179 ? -10.021 7.815 40.064 1.00 97.06 179 GLY A O 1
ATOM 1423 N N . ILE A 1 180 ? -8.825 8.545 38.334 1.00 98.56 180 ILE A N 1
ATOM 1424 C CA . ILE A 1 180 ? -9.996 8.736 37.477 1.00 98.56 180 ILE A CA 1
ATOM 1425 C C . ILE A 1 180 ? -10.370 7.390 36.853 1.00 98.56 180 ILE A C 1
ATOM 1427 O O . ILE A 1 180 ? -9.495 6.697 36.338 1.00 98.56 180 ILE A O 1
ATOM 1431 N N . VAL A 1 181 ? -11.663 7.052 36.841 1.00 98.56 181 VAL A N 1
ATOM 1432 C CA . VAL A 1 181 ? -12.238 5.932 36.073 1.00 98.56 181 VAL A CA 1
ATOM 1433 C C . VAL A 1 181 ? -13.395 6.458 35.225 1.00 98.56 181 VAL A C 1
ATOM 1435 O O . VAL A 1 181 ? -14.264 7.169 35.729 1.00 98.56 181 VAL A O 1
ATOM 1438 N N . VAL A 1 182 ? -13.415 6.128 33.933 1.00 98.38 182 VAL A N 1
ATOM 1439 C CA . VAL A 1 182 ? -14.337 6.707 32.939 1.00 98.38 182 VAL A CA 1
ATOM 1440 C C . VAL A 1 182 ? -14.860 5.644 31.971 1.00 98.38 182 VAL A C 1
ATOM 1442 O O . VAL A 1 182 ? -14.139 4.702 31.634 1.00 98.38 182 VAL A O 1
ATOM 1445 N N . ALA A 1 183 ? -16.110 5.791 31.521 1.00 97.88 183 ALA A N 1
ATOM 1446 C CA . ALA A 1 183 ? -16.764 4.869 30.591 1.00 97.88 183 ALA A CA 1
ATOM 1447 C C . ALA A 1 183 ? -17.743 5.561 29.626 1.00 97.88 183 ALA A C 1
ATOM 1449 O O . ALA A 1 183 ? -18.331 6.595 29.955 1.00 97.88 183 ALA A O 1
ATOM 1450 N N . HIS A 1 184 ? -17.953 4.959 28.453 1.00 96.88 184 HIS A N 1
ATOM 1451 C CA . HIS A 1 184 ? -18.935 5.374 27.441 1.00 96.88 184 HIS A CA 1
ATOM 1452 C C . HIS A 1 184 ? -19.389 4.171 26.594 1.00 96.88 184 HIS A C 1
ATOM 1454 O O . HIS A 1 184 ? -18.558 3.328 26.257 1.00 96.88 184 HIS A O 1
ATOM 1460 N N . ASN A 1 185 ? -20.656 4.117 26.170 1.00 94.81 185 ASN A N 1
ATOM 1461 C CA . ASN A 1 185 ? -21.127 3.237 25.090 1.00 94.81 185 ASN A CA 1
ATOM 1462 C C . ASN A 1 185 ? -21.853 4.021 23.987 1.00 94.81 185 ASN A C 1
ATOM 1464 O O . ASN A 1 185 ? -22.771 4.789 24.259 1.00 94.81 185 ASN A O 1
ATOM 1468 N N . THR A 1 186 ? -21.442 3.845 22.730 1.00 92.06 186 THR A N 1
ATOM 1469 C CA . THR A 1 186 ? -21.969 4.637 21.608 1.00 92.06 186 THR A CA 1
ATOM 1470 C C . THR A 1 186 ? -23.251 4.023 21.049 1.00 92.06 186 THR A C 1
ATOM 1472 O O . THR A 1 186 ? -23.303 2.830 20.751 1.00 92.06 186 THR A O 1
ATOM 1475 N N . TRP A 1 187 ? -24.296 4.846 20.901 1.00 90.50 187 TRP A N 1
ATOM 1476 C CA . TRP A 1 187 ? -25.624 4.438 20.431 1.00 90.50 187 TRP A CA 1
ATOM 1477 C C . TRP A 1 187 ? -25.977 5.098 19.089 1.00 90.50 187 TRP A C 1
ATOM 1479 O O . TRP A 1 187 ? -26.050 6.323 19.004 1.00 90.50 187 TRP A O 1
ATOM 1489 N N . PHE A 1 188 ? -26.269 4.312 18.049 1.00 89.12 188 PHE A N 1
ATOM 1490 C CA . PHE A 1 188 ? -26.732 4.832 16.750 1.00 89.12 188 PHE A CA 1
ATOM 1491 C C . PHE A 1 188 ? -27.502 3.751 15.954 1.00 89.12 188 PHE A C 1
ATOM 1493 O O . PHE A 1 188 ? -27.547 2.588 16.362 1.00 89.12 188 PHE A O 1
ATOM 1500 N N . ALA A 1 189 ? -28.099 4.113 14.811 1.00 91.06 189 ALA A N 1
ATOM 1501 C CA . ALA A 1 189 ? -28.676 3.175 13.838 1.00 91.06 189 ALA A CA 1
ATOM 1502 C C . ALA A 1 189 ? -27.627 2.167 13.345 1.00 91.06 189 ALA A C 1
ATOM 1504 O O . ALA A 1 189 ? -26.629 2.586 12.761 1.00 91.06 189 ALA A O 1
ATOM 1505 N N . TYR A 1 190 ? -27.852 0.862 13.506 1.00 94.00 190 TYR A N 1
ATOM 1506 C CA . TYR A 1 190 ? -26.820 -0.171 13.320 1.00 94.00 190 TYR A CA 1
ATOM 1507 C C . TYR A 1 190 ? -26.102 -0.125 11.956 1.00 94.00 190 TYR A C 1
ATOM 1509 O O . TYR A 1 190 ? -24.881 -0.270 11.904 1.00 94.00 190 TYR A O 1
ATOM 1517 N N . PHE A 1 191 ? -26.819 0.190 10.871 1.00 94.44 191 PHE A N 1
ATOM 1518 C CA . PHE A 1 191 ? -26.257 0.299 9.516 1.00 94.44 191 PHE A CA 1
ATOM 1519 C C . PHE A 1 191 ? -25.267 1.467 9.303 1.00 94.44 191 PHE A C 1
ATOM 1521 O O . PHE A 1 191 ? -24.474 1.423 8.368 1.00 94.44 191 PHE A O 1
ATOM 1528 N N . VAL A 1 192 ? -25.289 2.494 10.162 1.00 93.38 192 VAL A N 1
ATOM 1529 C CA . VAL A 1 192 ? -24.283 3.580 10.211 1.00 93.38 192 VAL A CA 1
ATOM 1530 C C . VAL A 1 192 ? -23.328 3.362 11.387 1.00 93.38 192 VAL A C 1
ATOM 1532 O O . VAL A 1 192 ? -22.120 3.532 11.252 1.00 93.38 192 VAL A O 1
ATOM 1535 N N . ALA A 1 193 ? -23.868 2.936 12.531 1.00 91.19 193 ALA A N 1
ATOM 1536 C CA . ALA A 1 193 ? -23.149 2.714 13.780 1.00 91.19 193 ALA A CA 1
ATOM 1537 C C . ALA A 1 193 ? -21.936 1.789 13.597 1.00 91.19 193 ALA A C 1
ATOM 1539 O O . ALA A 1 193 ? -20.883 2.032 14.178 1.00 91.19 193 ALA A O 1
ATOM 1540 N N . ARG A 1 194 ? -22.071 0.776 12.725 1.00 92.44 194 ARG A N 1
ATOM 1541 C CA . ARG A 1 194 ? -21.022 -0.192 12.371 1.00 92.44 194 ARG A CA 1
ATOM 1542 C C . ARG A 1 194 ? -19.687 0.415 11.912 1.00 92.44 194 ARG A C 1
ATOM 1544 O O . ARG A 1 194 ? -18.686 -0.291 11.933 1.00 92.44 194 ARG A O 1
ATOM 1551 N N . TYR A 1 195 ? -19.671 1.675 11.473 1.00 95.00 195 TYR A N 1
ATOM 1552 C CA . TYR A 1 195 ? -18.465 2.359 11.000 1.00 95.00 195 TYR A CA 1
ATOM 1553 C C . TYR A 1 195 ? -17.717 3.113 12.111 1.00 95.00 195 TYR A C 1
ATOM 1555 O O . TYR A 1 195 ? -16.601 3.554 11.881 1.00 95.00 195 TYR A O 1
ATOM 1563 N N . PHE A 1 196 ? -18.247 3.209 13.337 1.00 93.81 196 PHE A N 1
ATOM 1564 C CA . PHE A 1 196 ? -17.493 3.751 14.480 1.00 93.81 196 PHE A CA 1
ATOM 1565 C C . PHE A 1 196 ? -16.437 2.771 15.036 1.00 93.81 196 PHE A C 1
ATOM 1567 O O . PHE A 1 196 ? -15.860 3.019 16.091 1.00 93.81 196 PHE A O 1
ATOM 1574 N N . ASN A 1 197 ? -16.125 1.670 14.342 1.00 94.06 197 ASN A N 1
ATOM 1575 C CA . ASN A 1 197 ? -15.100 0.702 14.749 1.00 94.06 197 ASN A CA 1
ATOM 1576 C C . ASN A 1 197 ? -13.653 1.192 14.529 1.00 94.06 197 ASN A C 1
ATOM 1578 O O . ASN A 1 197 ? -12.724 0.385 14.564 1.00 94.06 197 ASN A O 1
ATOM 1582 N N . VAL A 1 198 ? -13.439 2.486 14.286 1.00 95.94 198 VAL A N 1
ATOM 1583 C CA . VAL A 1 198 ? -12.121 3.075 14.034 1.00 95.94 198 VAL A CA 1
ATOM 1584 C C . VAL A 1 198 ? -11.595 3.753 15.298 1.00 95.94 198 VAL A C 1
ATOM 1586 O O . VAL A 1 198 ? -12.276 4.575 15.902 1.00 95.94 198 VAL A O 1
ATOM 1589 N N . PHE A 1 199 ? -10.347 3.470 15.658 1.00 96.50 199 PHE A N 1
ATOM 1590 C CA . PHE A 1 199 ? -9.537 4.290 16.554 1.00 96.50 199 PHE A CA 1
ATOM 1591 C C . PHE A 1 199 ? -8.413 4.963 15.769 1.00 96.50 199 PHE A C 1
ATOM 1593 O O . PHE A 1 199 ? -7.724 4.317 14.978 1.00 96.50 199 PHE A O 1
ATOM 1600 N N . ILE A 1 200 ? -8.208 6.256 16.007 1.00 96.81 200 ILE A N 1
ATOM 1601 C CA . ILE A 1 200 ? -7.168 7.054 15.359 1.00 96.81 200 ILE A CA 1
ATOM 1602 C C . ILE A 1 200 ? -6.233 7.612 16.430 1.00 96.81 200 ILE A C 1
ATOM 1604 O O . ILE A 1 200 ? -6.666 8.324 17.338 1.00 96.81 200 ILE A O 1
ATOM 1608 N N . HIS A 1 201 ? -4.943 7.302 16.302 1.00 97.12 201 HIS A N 1
ATOM 1609 C CA . HIS A 1 201 ? -3.863 8.010 16.980 1.00 97.12 201 HIS A CA 1
ATOM 1610 C C . HIS A 1 201 ? -3.354 9.121 16.064 1.00 97.12 201 HIS A C 1
ATOM 1612 O O . HIS A 1 201 ? -2.779 8.852 15.011 1.00 97.12 201 HIS A O 1
ATOM 1618 N N . ILE A 1 202 ? -3.592 10.367 16.458 1.00 97.12 202 ILE A N 1
ATOM 1619 C CA . ILE A 1 202 ? -3.145 11.567 15.756 1.00 97.12 202 ILE A CA 1
ATOM 1620 C C . ILE A 1 202 ? -1.971 12.157 16.527 1.00 97.12 202 ILE A C 1
ATOM 1622 O O . ILE A 1 202 ? -2.118 12.548 17.685 1.00 97.12 202 ILE A O 1
ATOM 1626 N N . LYS A 1 203 ? -0.824 12.267 15.859 1.00 95.94 203 LYS A N 1
ATOM 1627 C CA . LYS A 1 203 ? 0.391 12.922 16.352 1.00 95.94 203 LYS A CA 1
ATOM 1628 C C . LYS A 1 203 ? 0.660 14.169 15.491 1.00 95.94 203 LYS A C 1
ATOM 1630 O O . LYS A 1 203 ? 1.367 14.086 14.482 1.00 95.94 203 LYS A O 1
ATOM 1635 N N . PRO A 1 204 ? 0.005 15.305 15.790 1.00 95.50 204 PRO A N 1
ATOM 1636 C CA . PRO A 1 204 ? 0.059 16.490 14.939 1.00 95.50 204 PRO A CA 1
ATOM 1637 C C . PRO A 1 204 ? 1.427 17.183 15.012 1.00 95.50 204 PRO A C 1
ATOM 1639 O O . PRO A 1 204 ? 2.192 16.986 15.952 1.00 95.50 204 PRO A O 1
ATOM 1642 N N . ASP A 1 205 ? 1.712 18.058 14.046 1.00 92.88 205 ASP A N 1
ATOM 1643 C CA . ASP A 1 205 ? 2.848 18.987 14.105 1.00 92.88 205 ASP A CA 1
ATOM 1644 C C . ASP A 1 205 ? 2.710 20.028 15.232 1.00 92.88 205 ASP A C 1
ATOM 1646 O O . ASP A 1 205 ? 3.710 20.608 15.661 1.00 92.88 205 ASP A O 1
ATOM 1650 N N . LYS A 1 206 ? 1.475 20.292 15.689 1.00 94.12 206 LYS A N 1
ATOM 1651 C CA . LYS A 1 206 ? 1.120 21.313 16.686 1.00 94.12 206 LYS A CA 1
ATOM 1652 C C . LYS A 1 206 ? -0.032 20.854 17.578 1.00 94.12 206 LYS A C 1
ATOM 1654 O O . LYS A 1 206 ? -1.028 20.321 17.092 1.00 94.12 206 LYS A O 1
ATOM 1659 N N . GLY A 1 207 ? 0.075 21.149 18.871 1.00 96.12 207 GLY A N 1
ATOM 1660 C CA . GLY A 1 207 ? -0.873 20.697 19.890 1.00 96.12 207 GLY A CA 1
ATOM 1661 C C . GLY A 1 207 ? -0.469 19.355 20.502 1.00 96.12 207 GLY A C 1
ATOM 1662 O O . GLY A 1 207 ? 0.684 18.936 20.410 1.00 96.12 207 GLY A O 1
ATOM 1663 N N . TYR A 1 208 ? -1.423 18.707 21.160 1.00 97.88 208 TYR A N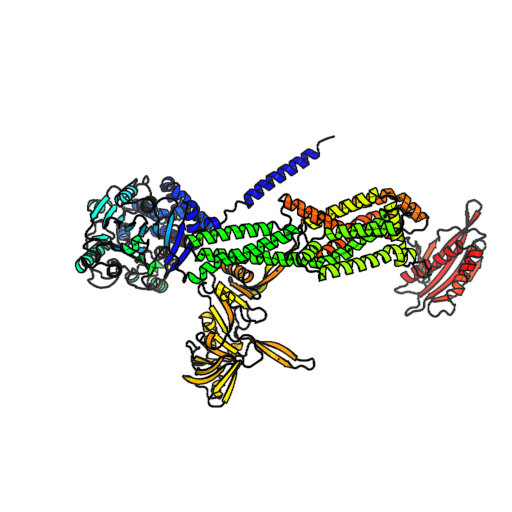 1
ATOM 1664 C CA . TYR A 1 208 ? -1.257 17.430 21.843 1.00 97.88 208 TYR A CA 1
ATOM 1665 C C . TYR A 1 208 ? -1.575 16.248 20.925 1.00 97.88 208 TYR A C 1
ATOM 1667 O O . TYR A 1 208 ? -2.342 16.364 19.967 1.00 97.88 208 TYR A O 1
ATOM 1675 N N . GLU A 1 209 ? -1.008 15.085 21.244 1.00 97.25 209 GLU A N 1
ATOM 1676 C CA . GLU A 1 209 ? -1.411 13.837 20.602 1.00 97.25 209 GLU A CA 1
ATOM 1677 C C . GLU A 1 209 ? -2.809 13.440 21.078 1.00 97.25 209 GLU A C 1
ATOM 1679 O O . GLU A 1 209 ? -3.156 13.640 22.246 1.00 97.25 209 GLU A O 1
ATOM 1684 N N . ILE A 1 210 ? -3.594 12.842 20.185 1.00 97.25 210 ILE A N 1
ATOM 1685 C CA . ILE A 1 210 ? -4.959 12.386 20.450 1.00 97.25 210 ILE A CA 1
ATOM 1686 C C . ILE A 1 210 ? -5.033 10.897 20.126 1.00 97.25 210 ILE A C 1
ATOM 1688 O O . ILE A 1 210 ? -4.705 10.501 19.013 1.00 97.25 210 ILE A O 1
ATOM 1692 N N . PHE A 1 211 ? -5.525 10.077 21.050 1.00 97.12 211 PHE A N 1
ATOM 1693 C CA . PHE A 1 211 ? -6.059 8.754 20.742 1.00 97.12 211 PHE A CA 1
ATOM 1694 C C . PHE A 1 211 ? -7.573 8.788 20.933 1.00 97.12 211 PHE A C 1
ATOM 1696 O O . PHE A 1 211 ? -8.066 8.900 22.055 1.00 97.12 211 PHE A O 1
ATOM 1703 N N . MET A 1 212 ? -8.312 8.751 19.827 1.00 96.75 212 MET A N 1
ATOM 1704 C CA . MET A 1 212 ? -9.771 8.867 19.825 1.00 96.75 212 MET A CA 1
ATOM 1705 C C . MET A 1 212 ? -10.415 7.722 19.058 1.00 96.75 212 MET A C 1
ATOM 1707 O O . MET A 1 212 ? -9.852 7.231 18.079 1.00 96.75 212 MET A O 1
ATOM 1711 N N . GLN A 1 213 ? -11.626 7.347 19.456 1.00 96.50 213 GLN A N 1
ATOM 1712 C CA . GLN A 1 213 ? -12.522 6.658 18.534 1.00 96.50 213 GLN A CA 1
ATOM 1713 C C . GLN A 1 213 ? -12.955 7.645 17.444 1.00 96.50 213 GLN A C 1
ATOM 1715 O O . GLN A 1 213 ? -13.046 8.839 17.715 1.00 96.50 213 GLN A O 1
ATOM 1720 N N . SER A 1 214 ? -13.236 7.179 16.233 1.00 95.38 214 SER A N 1
ATOM 1721 C CA . SER A 1 214 ? -13.696 8.012 15.126 1.00 95.38 214 SER A CA 1
ATOM 1722 C C . SER A 1 214 ? -14.587 7.229 14.155 1.00 95.38 214 SER A C 1
ATOM 1724 O O . SER A 1 214 ? -14.789 6.021 14.285 1.00 95.38 214 SER A O 1
ATOM 1726 N N . PHE A 1 215 ? -15.096 7.941 13.157 1.00 95.62 215 PHE A N 1
ATOM 1727 C CA . PHE A 1 215 ? -15.765 7.428 11.969 1.00 95.62 215 PHE A CA 1
ATOM 1728 C C . PHE A 1 215 ? -14.824 7.611 10.758 1.00 95.62 215 PHE A C 1
ATOM 1730 O O . PHE A 1 215 ? -14.084 8.598 10.717 1.00 95.62 215 PHE A O 1
ATOM 1737 N N . PRO A 1 216 ? -14.821 6.720 9.750 1.00 96.88 216 PRO A N 1
ATOM 1738 C CA . PRO A 1 216 ? -13.986 6.852 8.560 1.00 96.88 216 PRO A CA 1
ATOM 1739 C C . PRO A 1 216 ? -14.099 8.242 7.917 1.00 96.88 216 PRO A C 1
ATOM 1741 O O . PRO A 1 216 ? -15.175 8.660 7.486 1.00 96.88 216 PRO A O 1
ATOM 1744 N N . GLY A 1 217 ? -12.976 8.963 7.855 1.00 96.06 217 GLY A N 1
ATOM 1745 C CA . GLY A 1 217 ? -12.884 10.309 7.288 1.00 96.06 217 GLY A CA 1
ATOM 1746 C C . GLY A 1 217 ? -13.235 11.452 8.248 1.00 96.06 217 GLY A C 1
ATOM 1747 O O . GLY A 1 217 ? -13.127 12.612 7.845 1.00 96.06 217 GLY A O 1
ATOM 1748 N N . TYR A 1 218 ? -13.633 11.184 9.498 1.00 97.19 218 TYR A N 1
ATOM 1749 C CA . TYR A 1 218 ? -13.870 12.230 10.498 1.00 97.19 218 TYR A CA 1
ATOM 1750 C C . TYR A 1 218 ? -12.558 12.670 11.168 1.00 97.19 218 TYR A C 1
ATOM 1752 O O . TYR A 1 218 ? -11.850 11.880 11.790 1.00 97.19 218 TYR A O 1
ATOM 1760 N N . MET A 1 219 ? -12.281 13.973 11.150 1.00 95.44 219 MET A N 1
ATOM 1761 C CA . MET A 1 219 ? -11.196 14.600 11.922 1.00 95.44 219 MET A CA 1
ATOM 1762 C C . MET A 1 219 ? -11.499 14.695 13.428 1.00 95.44 219 MET A C 1
ATOM 1764 O O . MET A 1 219 ? -10.729 15.290 14.175 1.00 95.44 219 MET A O 1
ATOM 1768 N N . TRP A 1 220 ? -12.628 14.165 13.881 1.00 95.25 220 TRP A N 1
ATOM 1769 C CA . TRP A 1 220 ? -13.123 14.228 15.253 1.00 95.25 220 TRP A CA 1
ATOM 1770 C C . TRP A 1 220 ? -13.815 12.906 15.584 1.00 95.25 220 TRP A C 1
ATOM 1772 O O . TRP A 1 220 ? -13.939 12.051 14.714 1.00 95.25 220 TRP A O 1
ATOM 1782 N N . SER A 1 221 ? -14.267 12.716 16.819 1.00 93.25 221 SER A N 1
ATOM 1783 C CA . SER A 1 221 ? -14.836 11.428 17.212 1.00 93.25 221 SER A CA 1
ATOM 1784 C C . SER A 1 221 ? -16.277 11.237 16.727 1.00 93.25 221 SER A C 1
ATOM 1786 O O . SER A 1 221 ? -16.633 10.159 16.258 1.00 93.25 221 SER A O 1
ATOM 1788 N N . GLY A 1 222 ? -17.115 12.278 16.787 1.00 86.19 222 GLY A N 1
ATOM 1789 C CA . GLY A 1 222 ? -18.489 12.268 16.263 1.00 86.19 222 GLY A CA 1
ATOM 1790 C C . GLY A 1 222 ? -19.513 11.535 17.134 1.00 86.19 222 GLY A C 1
ATOM 1791 O O . GLY A 1 222 ? -20.684 11.897 17.112 1.00 86.19 222 GLY A O 1
ATOM 1792 N N . THR A 1 223 ? -19.069 10.543 17.906 1.00 69.81 223 THR A N 1
ATOM 1793 C CA . THR A 1 223 ? -19.775 9.932 19.053 1.00 69.81 223 THR A CA 1
ATOM 1794 C C . THR A 1 223 ? -18.920 9.930 20.327 1.00 69.81 223 THR A C 1
ATOM 1796 O O . THR A 1 223 ? -19.276 9.315 21.328 1.00 69.81 223 THR A O 1
ATOM 1799 N N . ASP A 1 224 ? -17.790 10.637 20.258 1.00 76.00 224 ASP A N 1
ATOM 1800 C CA . ASP A 1 224 ? -17.060 11.256 21.360 1.00 76.00 224 ASP A CA 1
ATOM 1801 C C . ASP A 1 224 ? -16.471 10.329 22.433 1.00 76.00 224 ASP A C 1
ATOM 1803 O O . ASP A 1 224 ? -16.953 10.197 23.559 1.00 76.00 224 ASP A O 1
ATOM 1807 N N . TRP A 1 225 ? -15.292 9.799 22.096 1.00 96.56 225 TRP A N 1
ATOM 1808 C CA . TRP A 1 225 ? -14.285 9.313 23.039 1.00 96.56 225 TRP A CA 1
ATOM 1809 C C . TRP A 1 225 ? -12.882 9.768 22.615 1.00 96.56 225 TRP A C 1
ATOM 1811 O O . TRP A 1 225 ? -12.373 9.311 21.589 1.00 96.56 225 TRP A O 1
ATOM 1821 N N . TYR A 1 226 ? -12.238 10.621 23.418 1.00 97.62 226 TYR A N 1
ATOM 1822 C CA . TYR A 1 226 ? -10.871 11.112 23.195 1.00 97.62 226 TYR A CA 1
ATOM 1823 C C . TYR A 1 226 ? -10.012 10.951 24.453 1.00 97.62 226 TYR A C 1
ATOM 1825 O O . TYR A 1 226 ? -10.458 11.235 25.565 1.00 97.62 226 TYR A O 1
ATOM 1833 N N . ILE A 1 227 ? -8.747 10.587 24.258 1.00 98.06 227 ILE A N 1
ATOM 1834 C CA . ILE A 1 227 ? -7.685 10.594 25.266 1.00 98.06 227 ILE A CA 1
ATOM 1835 C C . ILE A 1 227 ? -6.522 11.415 24.696 1.00 98.06 227 ILE A C 1
ATOM 1837 O O . ILE A 1 227 ? -6.106 11.160 23.567 1.00 98.06 227 ILE A O 1
ATOM 1841 N N . THR A 1 228 ? -6.001 12.400 25.432 1.00 98.00 228 THR A N 1
ATOM 1842 C CA . THR A 1 228 ? -4.988 13.344 24.913 1.00 98.00 228 THR A CA 1
ATOM 1843 C C . THR A 1 228 ? -3.675 13.287 25.693 1.00 98.00 228 THR A C 1
ATOM 1845 O O . THR A 1 228 ? -3.665 13.004 26.894 1.00 98.00 228 THR A O 1
ATOM 1848 N N . SER A 1 229 ? -2.544 13.608 25.051 1.00 97.31 229 SER A N 1
ATOM 1849 C CA . SER A 1 229 ? -1.237 13.625 25.736 1.00 97.31 229 SER A CA 1
ATOM 1850 C C . SER A 1 229 ? -1.079 14.777 26.738 1.00 97.31 229 SER A C 1
ATOM 1852 O O . SER A 1 229 ? -0.158 14.757 27.553 1.00 97.31 229 SER A O 1
ATOM 1854 N N . ALA A 1 230 ? -2.026 15.724 26.773 1.00 97.25 230 ALA A N 1
ATOM 1855 C CA . ALA A 1 230 ? -2.179 16.665 27.881 1.00 97.25 230 ALA A CA 1
ATOM 1856 C C . ALA A 1 230 ? -2.665 16.001 29.184 1.00 97.25 230 ALA A C 1
ATOM 1858 O O . ALA A 1 230 ? -2.640 16.657 30.225 1.00 97.25 230 ALA A O 1
ATOM 1859 N N . GLY A 1 231 ? -3.112 14.739 29.153 1.00 97.00 231 GLY A N 1
ATOM 1860 C CA . GLY A 1 231 ? -3.709 14.041 30.295 1.00 97.00 231 GLY A CA 1
ATOM 1861 C C . GLY A 1 231 ? -5.220 14.252 30.437 1.00 97.00 231 GLY A C 1
ATOM 1862 O O . GLY A 1 231 ? -5.764 13.984 31.509 1.00 97.00 231 GLY A O 1
ATOM 1863 N N . LEU A 1 232 ? -5.895 14.731 29.385 1.00 98.25 232 LEU A N 1
ATOM 1864 C CA . LEU A 1 232 ? -7.351 14.860 29.371 1.00 98.25 232 LEU A CA 1
ATOM 1865 C C . LEU A 1 232 ? -8.004 13.597 28.800 1.00 98.25 232 LEU A C 1
ATOM 1867 O O . LEU A 1 232 ? -7.551 13.048 27.793 1.00 98.25 232 LEU A O 1
ATOM 1871 N N . VAL A 1 233 ? -9.111 13.181 29.409 1.00 98.06 233 VAL A N 1
ATOM 1872 C CA . VAL A 1 233 ? -10.090 12.266 28.809 1.00 98.06 233 VAL A CA 1
ATOM 1873 C C . VAL A 1 233 ? -11.411 13.004 28.609 1.00 98.06 233 VAL A C 1
ATOM 1875 O O . VAL A 1 233 ? -11.840 13.756 29.486 1.00 98.06 233 VAL A O 1
ATOM 1878 N N . ILE A 1 234 ? -12.016 12.839 27.433 1.00 97.50 234 ILE A N 1
ATOM 1879 C CA . ILE A 1 234 ? -13.157 13.627 26.950 1.00 97.50 234 ILE A CA 1
ATOM 1880 C C . ILE A 1 234 ? -14.190 12.673 26.347 1.00 97.50 234 ILE A C 1
ATOM 1882 O O . ILE A 1 234 ? -13.851 11.852 25.492 1.00 97.50 234 ILE A O 1
ATOM 1886 N N . SER A 1 235 ? -15.451 12.799 26.757 1.00 96.38 235 SER A N 1
ATOM 1887 C CA . SER A 1 235 ? -16.586 12.073 26.174 1.00 96.38 235 SER A CA 1
ATOM 1888 C C . SER A 1 235 ? -17.903 12.819 26.442 1.00 96.38 235 SER A C 1
ATOM 1890 O O . SER A 1 235 ? -17.902 13.825 27.152 1.00 96.38 235 SER A O 1
ATOM 1892 N N . GLU A 1 236 ? -19.030 12.383 25.878 1.00 93.94 236 GLU A N 1
ATOM 1893 C CA . GLU A 1 236 ? -20.345 13.000 26.113 1.00 93.94 236 GLU A CA 1
ATOM 1894 C C . GLU A 1 236 ? -21.514 12.008 26.063 1.00 93.94 236 GLU A C 1
ATOM 1896 O O . GLU A 1 236 ? -21.334 10.812 25.849 1.00 93.94 236 GLU A O 1
ATOM 1901 N N . THR A 1 237 ? -22.725 12.513 26.307 1.00 92.19 237 THR A N 1
ATOM 1902 C CA . THR A 1 237 ? -23.968 11.889 25.831 1.00 92.19 237 THR A CA 1
ATOM 1903 C C . THR A 1 237 ? -24.949 12.970 25.365 1.00 92.19 237 THR A C 1
ATOM 1905 O O . THR A 1 237 ? -25.167 13.957 26.079 1.00 92.19 237 THR A O 1
ATOM 1908 N N . THR A 1 238 ? -25.573 12.769 24.205 1.00 88.44 238 THR A N 1
ATOM 1909 C CA . THR A 1 238 ? -26.304 13.810 23.469 1.00 88.44 238 THR A CA 1
ATOM 1910 C C . THR A 1 238 ? -27.596 14.209 24.181 1.00 88.44 238 THR A C 1
ATOM 1912 O O . THR A 1 238 ? -28.373 13.368 24.634 1.00 88.44 238 THR A O 1
ATOM 1915 N N . ILE A 1 239 ? -27.870 15.505 24.271 1.00 86.56 239 ILE A N 1
ATOM 1916 C CA . ILE A 1 239 ? -29.109 16.055 24.829 1.00 86.56 239 ILE A CA 1
ATOM 1917 C C . ILE A 1 239 ? -30.087 16.334 23.668 1.00 86.56 239 ILE A C 1
ATOM 1919 O O . ILE A 1 239 ? -29.693 16.486 22.513 1.00 86.56 239 ILE A O 1
ATOM 1923 N N . SER A 1 240 ? -31.390 16.368 23.957 1.00 70.00 240 SER A N 1
ATOM 1924 C CA . SER A 1 240 ? -32.425 16.750 22.984 1.00 70.00 240 SER A CA 1
ATOM 1925 C C . SER A 1 240 ? -32.112 18.089 22.281 1.00 70.00 240 SER A C 1
ATOM 1927 O O . SER A 1 240 ? -31.561 19.012 22.880 1.00 70.00 240 SER A O 1
ATOM 1929 N N . MET A 1 241 ? -32.441 18.194 20.990 1.00 67.38 241 MET A N 1
ATOM 1930 C CA . MET A 1 241 ? -32.073 19.333 20.138 1.00 67.38 241 MET A CA 1
ATOM 1931 C C . MET A 1 241 ? -33.278 20.230 19.846 1.00 67.38 241 MET A C 1
ATOM 1933 O O . MET A 1 241 ? -34.349 19.748 19.473 1.00 67.38 241 MET A O 1
ATOM 1937 N N . SER A 1 242 ? -33.098 21.548 19.967 1.00 62.03 242 SER A N 1
ATOM 1938 C CA . SER A 1 242 ? -34.203 22.516 19.894 1.00 62.03 242 SER A CA 1
ATOM 1939 C C . SER A 1 242 ? -33.891 23.841 19.189 1.00 62.03 242 SER A C 1
ATOM 1941 O O . SER A 1 242 ? -34.826 24.509 18.754 1.00 62.03 242 SER A O 1
ATOM 1943 N N . LEU A 1 243 ? -32.625 24.250 19.077 1.00 79.44 243 LEU A N 1
ATOM 1944 C CA . LEU A 1 243 ? -32.214 25.548 18.530 1.00 79.44 243 LEU A CA 1
ATOM 1945 C C . LEU A 1 243 ? -30.898 25.406 17.751 1.00 79.44 243 LEU A C 1
ATOM 1947 O O . LEU A 1 243 ? -30.099 24.516 18.029 1.00 79.44 243 LEU A O 1
ATOM 1951 N N . PHE A 1 244 ? -30.674 26.286 16.774 1.00 88.31 244 PHE A N 1
ATOM 1952 C CA . PHE A 1 244 ? -29.475 26.297 15.933 1.00 88.31 244 PHE A CA 1
ATOM 1953 C C . PHE A 1 244 ? -29.144 27.732 15.505 1.00 88.31 244 PHE A C 1
ATOM 1955 O O . PHE A 1 244 ? -30.046 28.496 15.163 1.00 88.31 244 PHE A O 1
ATOM 1962 N N . ASN A 1 245 ? -27.861 28.093 15.490 1.00 92.50 245 ASN A N 1
ATOM 1963 C CA . ASN A 1 245 ? -27.367 29.396 15.041 1.00 92.50 245 ASN A CA 1
ATOM 1964 C C . ASN A 1 245 ? -26.504 29.238 13.778 1.00 92.50 245 ASN A C 1
ATOM 1966 O O . ASN A 1 245 ? -25.366 28.777 13.848 1.00 92.50 245 ASN A O 1
ATOM 1970 N N . GLU A 1 246 ? -27.026 29.677 12.628 1.00 93.12 246 GLU A N 1
ATOM 1971 C CA . GLU A 1 246 ? -26.357 29.596 11.316 1.00 93.12 246 GLU A CA 1
ATOM 1972 C C . GLU A 1 246 ? -25.042 30.393 11.233 1.00 93.12 246 GLU A C 1
ATOM 1974 O O . GLU A 1 246 ? -24.204 30.117 10.372 1.00 93.12 246 GLU A O 1
ATOM 1979 N N . SER A 1 247 ? -24.812 31.338 12.149 1.00 92.94 247 SER A N 1
ATOM 1980 C CA . SER A 1 247 ? -23.566 32.108 12.256 1.00 92.94 247 SER A CA 1
ATOM 1981 C C . SER A 1 247 ? -22.529 31.487 13.202 1.00 92.94 247 SER A C 1
ATOM 1983 O O . SER A 1 247 ? -21.381 31.925 13.189 1.00 92.94 247 SER A O 1
ATOM 1985 N N . GLY A 1 248 ? -22.884 30.464 13.987 1.00 94.31 248 GLY A N 1
ATOM 1986 C CA . GLY A 1 248 ? -21.972 29.813 14.937 1.00 94.31 248 GLY A CA 1
ATOM 1987 C C . GLY A 1 248 ? -21.019 28.789 14.304 1.00 94.31 248 GLY A C 1
ATOM 1988 O O . GLY A 1 248 ? -21.278 28.252 13.226 1.00 94.31 248 GLY A O 1
ATOM 1989 N N . ILE A 1 249 ? -19.922 28.496 15.002 1.00 96.88 249 ILE A N 1
ATOM 1990 C CA . ILE A 1 249 ? -18.872 27.543 14.624 1.00 96.88 249 ILE A CA 1
ATOM 1991 C C . ILE A 1 249 ? -19.381 26.094 14.798 1.00 96.88 249 ILE A C 1
ATOM 1993 O O . ILE A 1 249 ? -19.894 25.770 15.877 1.00 96.88 249 ILE A O 1
ATOM 1997 N N . PRO A 1 250 ? -19.209 25.212 13.789 1.00 95.88 250 PRO A N 1
ATOM 1998 C CA . PRO A 1 250 ? -19.606 23.804 13.859 1.00 95.88 250 PRO A CA 1
ATOM 1999 C C . PRO A 1 250 ? -19.061 23.060 15.082 1.00 95.88 250 PRO A C 1
ATOM 2001 O O . PRO A 1 250 ? -17.932 23.311 15.517 1.00 95.88 250 PRO A O 1
ATOM 2004 N N . VAL A 1 251 ? -19.830 22.111 15.620 1.00 94.44 251 VAL A N 1
ATOM 2005 C CA . VAL A 1 251 ? -19.414 21.336 16.800 1.00 94.44 251 VAL A CA 1
ATOM 2006 C C . VAL A 1 251 ? -18.161 20.509 16.519 1.00 94.44 251 VAL A C 1
ATOM 2008 O O . VAL A 1 251 ? -17.278 20.466 17.370 1.00 94.44 251 VAL A O 1
ATOM 2011 N N . PHE A 1 252 ? -18.014 19.951 15.311 1.00 95.38 252 PHE A N 1
ATOM 2012 C CA . PHE A 1 252 ? -16.837 19.147 14.962 1.00 95.38 252 PHE A CA 1
ATOM 2013 C C . PHE A 1 252 ? -15.533 19.959 15.003 1.00 95.38 252 PHE A C 1
ATOM 2015 O O . PHE A 1 252 ? -14.492 19.458 15.429 1.00 95.38 252 PHE A O 1
ATOM 2022 N N . VAL A 1 253 ? -15.600 21.238 14.606 1.00 97.69 253 VAL A N 1
ATOM 2023 C CA . VAL A 1 253 ? -14.476 22.179 14.688 1.00 97.69 253 VAL A CA 1
ATOM 2024 C C . VAL A 1 253 ? -14.146 22.446 16.152 1.00 97.69 253 VAL A C 1
ATOM 2026 O O . VAL A 1 253 ? -12.995 22.293 16.550 1.00 97.69 253 VAL A O 1
ATOM 2029 N N . ARG A 1 254 ? -15.149 22.802 16.966 1.00 97.12 254 ARG A N 1
ATOM 2030 C CA . ARG A 1 254 ? -14.957 23.100 18.394 1.00 97.12 254 ARG A CA 1
ATOM 2031 C C . ARG A 1 254 ? -14.384 21.889 19.144 1.00 97.12 254 ARG A C 1
ATOM 2033 O O . ARG A 1 254 ? -13.376 22.036 19.829 1.00 97.12 254 ARG A O 1
ATOM 2040 N N . ALA A 1 255 ? -14.939 20.695 18.927 1.00 96.50 255 ALA A N 1
ATOM 2041 C CA . ALA A 1 255 ? -14.516 19.454 19.573 1.00 96.50 255 ALA A CA 1
ATOM 2042 C C . ALA A 1 255 ? -13.083 19.041 19.197 1.00 96.50 255 ALA A C 1
ATOM 2044 O O . ALA A 1 255 ? -12.278 18.774 20.089 1.00 96.50 255 ALA A O 1
ATOM 2045 N N . ARG A 1 256 ? -12.715 19.051 17.904 1.00 96.56 256 ARG A N 1
ATOM 2046 C CA . ARG A 1 256 ? -11.336 18.732 17.485 1.00 96.56 256 ARG A CA 1
ATOM 2047 C C . ARG A 1 256 ? -10.334 19.783 17.963 1.00 96.56 256 ARG A C 1
ATOM 2049 O O . ARG A 1 256 ? -9.276 19.406 18.457 1.00 96.56 256 ARG A O 1
ATOM 2056 N N . MET A 1 257 ? -10.655 21.076 17.878 1.00 97.50 257 MET A N 1
ATOM 2057 C CA . MET A 1 257 ? -9.767 22.124 18.398 1.00 97.50 257 MET A CA 1
ATOM 2058 C C . MET A 1 257 ? -9.573 21.988 19.916 1.00 97.50 257 MET A C 1
ATOM 2060 O O . MET A 1 257 ? -8.445 22.089 20.392 1.00 97.50 257 MET A O 1
ATOM 2064 N N . ALA A 1 258 ? -10.634 21.688 20.670 1.00 97.38 258 ALA A N 1
ATOM 2065 C CA . ALA A 1 258 ? -10.549 21.476 22.112 1.00 97.38 258 ALA A CA 1
ATOM 2066 C C . ALA A 1 258 ? -9.747 20.210 22.469 1.00 97.38 258 ALA A C 1
ATOM 2068 O O . ALA A 1 258 ? -8.909 20.258 23.363 1.00 97.38 258 ALA A O 1
ATOM 2069 N N . ALA A 1 259 ? -9.929 19.101 21.744 1.00 96.75 259 ALA A N 1
ATOM 2070 C CA . ALA A 1 259 ? -9.159 17.872 21.956 1.00 96.75 259 ALA A CA 1
ATOM 2071 C C . ALA A 1 259 ? -7.671 18.003 21.566 1.00 96.75 259 ALA A C 1
ATOM 2073 O O . ALA A 1 259 ? -6.821 17.402 22.218 1.00 96.75 259 ALA A O 1
ATOM 2074 N N . GLN A 1 260 ? -7.338 18.783 20.528 1.00 97.31 260 GLN A N 1
ATOM 2075 C CA . GLN A 1 260 ? -5.952 18.958 20.071 1.00 97.31 260 GLN A CA 1
ATOM 2076 C C . GLN A 1 260 ? -5.177 20.009 20.876 1.00 97.31 260 GLN A C 1
ATOM 2078 O O . GLN A 1 260 ? -3.969 19.865 21.040 1.00 97.31 260 GLN A O 1
ATOM 2083 N N . TYR A 1 261 ? -5.832 21.068 21.366 1.00 98.19 261 TYR A N 1
ATOM 2084 C CA . TYR A 1 261 ? -5.130 22.236 21.916 1.00 98.19 261 TYR A CA 1
ATOM 2085 C C . TYR A 1 261 ? -5.397 22.545 23.396 1.00 98.19 261 TYR A C 1
ATOM 2087 O O . TYR A 1 261 ? -4.611 23.289 23.978 1.00 98.19 261 TYR A O 1
ATOM 2095 N N . ALA A 1 262 ? -6.433 21.991 24.036 1.00 98.06 262 ALA A N 1
ATOM 2096 C CA . ALA A 1 262 ? -6.653 22.241 25.462 1.00 98.06 262 ALA A CA 1
ATOM 2097 C C . ALA A 1 262 ? -5.654 21.466 26.336 1.00 98.06 262 ALA A C 1
ATOM 2099 O O . ALA A 1 262 ? -5.564 20.238 26.270 1.00 98.06 262 ALA A O 1
ATOM 2100 N N . SER A 1 263 ? -4.948 22.179 27.213 1.00 96.88 263 SER A N 1
ATOM 2101 C CA . SER A 1 263 ? -4.109 21.591 28.260 1.00 96.88 263 SER A CA 1
ATOM 2102 C C . SER A 1 263 ? -4.889 21.318 29.554 1.00 96.88 263 SER A C 1
ATOM 2104 O O . SER A 1 263 ? -4.423 20.561 30.407 1.00 96.88 263 SER A O 1
ATOM 2106 N N . SER A 1 264 ? -6.076 21.911 29.715 1.00 97.94 264 SER A N 1
ATOM 2107 C CA . SER A 1 264 ? -6.894 21.868 30.934 1.00 97.94 264 SER A CA 1
ATOM 2108 C C . SER A 1 264 ? -8.400 21.819 30.638 1.00 97.94 264 SER A C 1
ATOM 2110 O O . SER A 1 264 ? -8.841 22.131 29.531 1.00 97.94 264 SER A O 1
ATOM 2112 N N . ILE A 1 265 ? -9.199 21.466 31.653 1.00 97.88 265 ILE A N 1
ATOM 2113 C CA . ILE A 1 265 ? -10.673 21.489 31.590 1.00 97.88 265 ILE A CA 1
ATOM 2114 C C . ILE A 1 265 ? -11.190 22.903 31.257 1.00 97.88 265 ILE A C 1
ATOM 2116 O O . ILE A 1 265 ? -12.116 23.042 30.462 1.00 97.88 265 ILE A O 1
ATOM 2120 N N . ASP A 1 266 ? -10.575 23.952 31.807 1.00 97.69 266 ASP A N 1
ATOM 2121 C CA . ASP A 1 266 ? -10.971 25.349 31.579 1.00 97.69 266 ASP A CA 1
ATOM 2122 C C . ASP A 1 266 ? -10.724 25.819 30.140 1.00 97.69 266 ASP A C 1
ATOM 2124 O O . ASP A 1 266 ? -11.596 26.438 29.529 1.00 97.69 266 ASP A O 1
ATOM 2128 N N . GLU A 1 267 ? -9.571 25.479 29.560 1.00 98.06 267 GLU A N 1
ATOM 2129 C CA . GLU A 1 267 ? -9.286 25.769 28.149 1.00 98.06 267 GLU A CA 1
ATOM 2130 C C . GLU A 1 267 ? -10.221 24.994 27.217 1.00 98.06 267 GLU A C 1
ATOM 2132 O O . GLU A 1 267 ? -10.730 25.561 26.248 1.00 98.06 267 GLU A O 1
ATOM 2137 N N . TRP A 1 268 ? -10.506 23.727 27.537 1.00 98.06 268 TRP A N 1
ATOM 2138 C CA . TRP A 1 268 ? -11.449 22.904 26.781 1.00 98.06 268 TRP A CA 1
ATOM 2139 C C . TRP A 1 268 ? -12.853 23.528 26.782 1.00 98.06 268 TRP A C 1
ATOM 2141 O O . TRP A 1 268 ? -13.461 23.696 25.723 1.00 98.06 268 TRP A O 1
ATOM 2151 N N . VAL A 1 269 ? -13.339 23.956 27.956 1.00 97.94 269 VAL A N 1
ATOM 2152 C CA . VAL A 1 269 ? -14.621 24.663 28.116 1.00 97.94 269 VAL A CA 1
ATOM 2153 C C . VAL A 1 269 ? -14.642 25.957 27.305 1.00 97.94 269 VAL A C 1
ATOM 2155 O O . VAL A 1 269 ? -15.608 26.210 26.585 1.00 97.94 269 VAL A O 1
ATOM 2158 N N . ASN A 1 270 ? -13.579 26.761 27.379 1.00 97.94 270 ASN A N 1
ATOM 2159 C CA . ASN A 1 270 ? -13.493 28.031 26.665 1.00 97.94 270 ASN A CA 1
ATOM 2160 C C . ASN A 1 270 ? -13.572 27.835 25.139 1.00 97.94 270 ASN A C 1
ATOM 2162 O O . ASN A 1 270 ? -14.353 28.511 24.466 1.00 97.94 270 ASN A O 1
ATOM 2166 N N . ILE A 1 271 ? -12.836 26.860 24.590 1.00 97.38 271 ILE A N 1
ATOM 2167 C CA . ILE A 1 271 ? -12.879 26.533 23.155 1.00 97.38 271 ILE A CA 1
ATOM 2168 C C . ILE A 1 271 ? -14.278 26.036 22.750 1.00 97.38 271 ILE A C 1
ATOM 2170 O O . ILE A 1 271 ? -14.797 26.434 21.708 1.00 97.38 271 ILE A O 1
ATOM 2174 N N . MET A 1 272 ? -14.922 25.213 23.582 1.00 96.56 272 MET A N 1
ATOM 2175 C CA . MET A 1 272 ? -16.228 24.621 23.269 1.00 96.56 272 MET A CA 1
ATOM 2176 C C . MET A 1 272 ? -17.410 25.591 23.364 1.00 96.56 272 MET A C 1
ATOM 2178 O O . MET A 1 272 ? -18.371 25.444 22.603 1.00 96.56 272 MET A O 1
ATOM 2182 N N . LEU A 1 273 ? -17.344 26.592 24.245 1.00 95.94 273 LEU A N 1
ATOM 2183 C CA . LEU A 1 273 ? -18.335 27.671 24.325 1.00 95.94 273 LEU A CA 1
ATOM 2184 C C . LEU A 1 273 ? -18.096 28.768 23.271 1.00 95.94 273 LEU A C 1
ATOM 2186 O O . LEU A 1 273 ? -19.049 29.430 22.851 1.00 95.94 273 LEU A O 1
ATOM 2190 N N . THR A 1 274 ? -16.856 28.950 22.804 1.00 95.81 274 THR A N 1
ATOM 2191 C CA . THR A 1 274 ? -16.506 29.980 21.815 1.00 95.81 274 THR A CA 1
ATOM 2192 C C . THR A 1 274 ? -17.282 29.795 20.510 1.00 95.81 274 THR A C 1
ATOM 2194 O O . THR A 1 274 ? -17.140 28.799 19.804 1.00 95.81 274 THR A O 1
ATOM 2197 N N . GLY A 1 275 ? -18.105 30.791 20.167 1.00 94.00 275 GLY A N 1
ATOM 2198 C CA . GLY A 1 275 ? -18.848 30.821 18.906 1.00 94.00 275 GLY A CA 1
ATOM 2199 C C . GLY A 1 275 ? -19.888 29.705 18.742 1.00 94.00 275 GLY A C 1
ATOM 2200 O O . GLY A 1 275 ? -20.213 29.380 17.604 1.00 94.00 275 GLY A O 1
ATOM 2201 N N . ASN A 1 276 ? -20.388 29.105 19.828 1.00 94.19 276 ASN A N 1
ATOM 2202 C CA . ASN A 1 276 ? -21.326 27.976 19.802 1.00 94.19 276 ASN A CA 1
ATOM 2203 C C . ASN A 1 276 ? -22.501 28.144 18.805 1.00 94.19 276 ASN A C 1
ATOM 2205 O O . ASN A 1 276 ? -23.173 29.178 18.769 1.00 94.19 276 ASN A O 1
ATOM 2209 N N . ASN A 1 277 ? -22.781 27.094 18.024 1.00 92.56 277 ASN A N 1
ATOM 2210 C CA . ASN A 1 277 ? -23.907 27.031 17.087 1.00 92.56 277 ASN A CA 1
ATOM 2211 C C . ASN A 1 277 ? -25.141 26.277 17.621 1.00 92.56 277 ASN A C 1
ATOM 2213 O O . ASN A 1 277 ? -26.162 26.251 16.934 1.00 92.56 277 ASN A O 1
ATOM 2217 N N . GLY A 1 278 ? -25.070 25.668 18.812 1.00 88.62 278 GLY A N 1
ATOM 2218 C CA . GLY A 1 278 ? -26.156 24.878 19.420 1.00 88.62 278 GLY A CA 1
ATOM 2219 C C . GLY A 1 278 ? -26.361 23.486 18.807 1.00 88.62 278 GLY A C 1
ATOM 2220 O O . GLY A 1 278 ? -27.144 22.689 19.327 1.00 88.62 278 GLY A O 1
ATOM 2221 N N . ALA A 1 279 ? -25.639 23.169 17.730 1.00 88.69 279 ALA A N 1
ATOM 2222 C CA . ALA A 1 279 ? -25.609 21.835 17.158 1.00 88.69 279 ALA A CA 1
ATOM 2223 C C . ALA A 1 279 ? -24.992 20.832 18.124 1.00 88.69 279 ALA A C 1
ATOM 2225 O O . ALA A 1 279 ? -24.030 21.169 18.816 1.00 88.69 279 ALA A O 1
ATOM 2226 N N . TYR A 1 280 ? -25.523 19.604 18.108 1.00 87.31 280 TYR A N 1
ATOM 2227 C CA . TYR A 1 280 ? -25.064 18.511 18.969 1.00 87.31 280 TYR A CA 1
ATOM 2228 C C . TYR A 1 280 ? -24.923 19.012 20.427 1.00 87.31 280 TYR A C 1
ATOM 2230 O O . TYR A 1 280 ? -23.845 19.067 21.019 1.00 87.31 280 TYR A O 1
ATOM 2238 N N . SER A 1 281 ? -26.050 19.517 20.950 1.00 89.00 281 SER A N 1
ATOM 2239 C CA . SER A 1 281 ? -26.189 19.963 22.341 1.00 89.00 281 SER A CA 1
ATOM 2240 C C . SER A 1 281 ? -26.005 18.751 23.254 1.00 89.00 281 SER A C 1
ATOM 2242 O O . SER A 1 281 ? -26.818 17.833 23.210 1.00 89.00 281 SER A O 1
ATOM 2244 N N . ASN A 1 282 ? -24.946 18.725 24.061 1.00 90.69 282 ASN A N 1
ATOM 2245 C CA . ASN A 1 282 ? -24.414 17.495 24.658 1.00 90.69 282 ASN A CA 1
ATOM 2246 C C . ASN A 1 282 ? -24.099 17.663 26.154 1.00 90.69 282 ASN A C 1
ATOM 2248 O O . ASN A 1 282 ? -23.794 18.761 26.633 1.00 90.69 282 ASN A O 1
ATOM 2252 N N . ARG A 1 283 ? -24.136 16.545 26.892 1.00 93.31 283 ARG A N 1
ATOM 2253 C CA . ARG A 1 283 ? -23.658 16.421 28.277 1.00 93.31 283 ARG A CA 1
ATOM 2254 C C . ARG A 1 283 ? -22.224 15.898 28.245 1.00 93.31 283 ARG A C 1
ATOM 2256 O O . ARG A 1 283 ? -21.993 14.696 28.377 1.00 93.31 283 ARG A O 1
ATOM 2263 N N . TRP A 1 284 ? -21.274 16.799 28.029 1.00 95.25 284 TRP A N 1
ATOM 2264 C CA . TRP A 1 284 ? -19.852 16.467 28.018 1.00 95.25 284 TRP A CA 1
ATOM 2265 C C . TRP A 1 284 ? -19.363 16.135 29.424 1.00 95.25 284 TRP A C 1
ATOM 2267 O O . TRP A 1 284 ? -19.794 16.756 30.396 1.00 95.25 284 TRP A O 1
ATOM 2277 N N . TYR A 1 285 ? -18.449 15.180 29.533 1.00 96.50 285 TYR A N 1
ATOM 2278 C CA . TYR A 1 285 ? -17.754 14.839 30.763 1.00 96.50 285 TYR A CA 1
ATOM 2279 C C . TYR A 1 285 ? -16.259 14.656 30.509 1.00 96.50 285 TYR A C 1
ATOM 2281 O O . TYR A 1 285 ? -15.822 14.151 29.474 1.00 96.50 285 TYR A O 1
ATOM 2289 N N . LEU A 1 286 ? -15.481 15.165 31.458 1.00 97.56 286 LEU A N 1
ATOM 2290 C CA . LEU A 1 286 ? -14.071 15.496 31.298 1.00 97.56 286 LEU A CA 1
ATOM 2291 C C . LEU A 1 286 ? -13.311 15.025 32.531 1.00 97.56 286 LEU A C 1
ATOM 2293 O O . LEU A 1 286 ? -13.799 15.207 33.646 1.00 97.56 286 LEU A O 1
ATOM 2297 N N . GLY A 1 287 ? -12.115 14.475 32.346 1.00 98.00 287 GLY A N 1
ATOM 2298 C CA . GLY A 1 287 ? -11.203 14.144 33.439 1.00 98.00 287 GLY A CA 1
ATOM 2299 C C . GLY A 1 287 ? -9.789 14.626 33.153 1.00 98.00 287 GLY A C 1
ATOM 2300 O O . GLY A 1 287 ? -9.284 14.396 32.057 1.00 98.00 287 GLY A O 1
ATOM 2301 N N . ASP A 1 288 ? -9.146 15.256 34.135 1.00 98.38 288 ASP A N 1
ATOM 2302 C CA . ASP A 1 288 ? -7.729 15.622 34.100 1.00 98.38 288 ASP A CA 1
ATOM 2303 C C . ASP A 1 288 ? -6.937 14.784 35.115 1.00 98.38 288 ASP A C 1
ATOM 2305 O O . ASP A 1 288 ? -6.974 15.013 36.330 1.00 98.38 288 ASP A O 1
ATOM 2309 N N . ILE A 1 289 ? -6.163 13.821 34.607 1.00 97.75 289 ILE A N 1
ATOM 2310 C CA . ILE A 1 289 ? -5.398 12.892 35.451 1.00 97.75 289 ILE A CA 1
ATOM 2311 C C . ILE A 1 289 ? -4.220 13.553 36.180 1.00 97.75 289 ILE A C 1
ATOM 2313 O O . ILE A 1 289 ? -3.647 12.937 37.077 1.00 97.75 289 ILE A O 1
ATOM 2317 N N . LYS A 1 290 ? -3.835 14.784 35.812 1.00 96.81 290 LYS A N 1
ATOM 2318 C CA . LYS A 1 290 ? -2.768 15.545 36.486 1.00 96.81 290 LYS A CA 1
ATOM 2319 C C . LYS A 1 290 ? -3.259 16.160 37.791 1.00 96.81 290 LYS A C 1
ATOM 2321 O O . LYS A 1 290 ? -2.483 16.325 38.727 1.00 96.81 290 LYS A O 1
ATOM 2326 N N . THR A 1 291 ? -4.538 16.530 37.838 1.00 97.00 291 THR A N 1
ATOM 2327 C CA . THR A 1 291 ? -5.145 17.268 38.953 1.00 97.00 291 THR A CA 1
ATOM 2328 C C . THR A 1 291 ? -6.150 16.445 39.756 1.00 97.00 291 THR A C 1
ATOM 2330 O O . THR A 1 291 ? -6.560 16.908 40.827 1.00 97.00 291 THR A O 1
ATOM 2333 N N . GLY A 1 292 ? -6.539 15.265 39.253 1.00 96.44 292 GLY A N 1
ATOM 2334 C CA . GLY A 1 292 ? -7.584 14.401 39.812 1.00 96.44 292 GLY A CA 1
ATOM 2335 C C . GLY A 1 292 ? -9.001 14.943 39.605 1.00 96.44 292 GLY A C 1
ATOM 2336 O O . GLY A 1 292 ? -9.950 14.414 40.185 1.00 96.44 292 GLY A O 1
ATOM 2337 N N . GLU A 1 293 ? -9.151 16.020 38.830 1.00 98.31 293 GLU A N 1
ATOM 2338 C CA . GLU A 1 293 ? -10.427 16.694 38.626 1.00 98.31 293 GLU A CA 1
ATOM 2339 C C . GLU A 1 293 ? -11.270 16.007 37.555 1.00 98.31 293 GLU A C 1
ATOM 2341 O O . GLU A 1 293 ? -10.776 15.641 36.488 1.00 98.31 293 GLU A O 1
ATOM 2346 N N . ILE A 1 294 ? -12.565 15.890 37.840 1.00 98.56 294 ILE A N 1
ATOM 2347 C CA . ILE A 1 294 ? -13.594 15.505 36.881 1.00 98.56 294 ILE A CA 1
ATOM 2348 C C . ILE A 1 294 ? -14.621 16.631 36.759 1.00 98.56 294 ILE A C 1
ATOM 2350 O O . ILE A 1 294 ? -14.938 17.316 37.736 1.00 98.56 294 ILE A O 1
ATOM 2354 N N . ALA A 1 295 ? -15.168 16.811 35.563 1.00 98.06 295 ALA A N 1
ATOM 2355 C CA . ALA A 1 295 ? -16.178 17.817 35.275 1.00 98.06 295 ALA A CA 1
ATOM 2356 C C . ALA A 1 295 ? -17.291 17.271 34.375 1.00 98.06 295 ALA A C 1
ATOM 2358 O O . ALA A 1 295 ? -17.074 16.355 33.583 1.00 98.06 295 ALA A O 1
ATOM 2359 N N . VAL A 1 296 ? -18.470 17.884 34.473 1.00 97.25 296 VAL A N 1
ATOM 2360 C CA . VAL A 1 296 ? -19.556 17.784 33.493 1.00 97.25 296 VAL A CA 1
ATOM 2361 C C . VAL A 1 296 ? -19.884 19.175 32.979 1.00 97.25 296 VAL A C 1
ATOM 2363 O O . VAL A 1 296 ? -20.022 20.112 33.766 1.00 97.25 296 VAL A O 1
ATOM 2366 N N . VAL A 1 297 ? -20.054 19.279 31.664 1.00 96.25 297 VAL A N 1
ATOM 2367 C CA . VAL A 1 297 ? -20.390 20.504 30.943 1.00 96.25 297 VAL A CA 1
ATOM 2368 C C . VAL A 1 297 ? -21.618 20.219 30.078 1.00 96.25 297 VAL A C 1
ATOM 2370 O O . VAL A 1 297 ? -21.540 19.546 29.052 1.00 96.25 297 VAL A O 1
ATOM 2373 N N . GLU A 1 298 ? -22.778 20.702 30.513 1.00 95.06 298 GLU A N 1
ATOM 2374 C CA . GLU A 1 298 ? -24.018 20.655 29.733 1.00 95.06 298 GLU A CA 1
ATOM 2375 C C . GLU A 1 298 ? -24.049 21.880 28.812 1.00 95.06 298 GLU A C 1
ATOM 2377 O O . GLU A 1 298 ? -24.006 23.004 29.312 1.00 95.06 298 GLU A O 1
ATOM 2382 N N . ILE A 1 299 ? -24.112 21.682 27.491 1.00 93.12 299 ILE A N 1
ATOM 2383 C CA . ILE A 1 299 ? -24.076 22.769 26.494 1.00 93.12 299 ILE A CA 1
ATOM 2384 C C . ILE A 1 299 ? -25.357 22.734 25.650 1.00 93.12 299 ILE A C 1
ATOM 2386 O O . ILE A 1 299 ? -25.599 21.756 24.945 1.00 93.12 299 ILE A O 1
ATOM 2390 N N . GLY A 1 300 ? -26.160 23.801 25.727 1.00 90.62 300 GLY A N 1
ATOM 2391 C CA . GLY A 1 300 ? -27.271 24.091 24.813 1.00 90.62 300 GLY A CA 1
ATOM 2392 C C . GLY A 1 300 ? -26.838 25.032 23.681 1.00 90.62 300 GLY A C 1
ATOM 2393 O O . GLY A 1 300 ? -25.722 24.924 23.171 1.00 90.62 300 GLY A O 1
ATOM 2394 N N . LEU A 1 301 ? -27.686 25.994 23.297 1.00 90.94 301 LEU A N 1
ATOM 2395 C CA . LEU A 1 301 ? -27.299 27.076 22.372 1.00 90.94 301 LEU A CA 1
ATOM 2396 C C . LEU A 1 301 ? -26.836 28.314 23.145 1.00 90.94 301 LEU A C 1
ATOM 2398 O O . LEU A 1 301 ? -25.701 28.762 22.986 1.00 90.94 301 LEU A O 1
ATOM 2402 N N . SER A 1 302 ? -27.731 28.866 23.962 1.00 89.88 302 SER A N 1
ATOM 2403 C CA . SER A 1 302 ? -27.521 30.081 24.752 1.00 89.88 302 SER A CA 1
ATOM 2404 C C . SER A 1 302 ? -27.287 29.792 26.234 1.00 89.88 302 SER A C 1
ATOM 2406 O O . SER A 1 302 ? -26.744 30.635 26.948 1.00 89.88 302 SER A O 1
ATOM 2408 N N . THR A 1 303 ? -27.652 28.595 26.703 1.00 92.50 303 THR A N 1
ATOM 2409 C CA . THR A 1 303 ? -27.434 28.156 28.082 1.00 92.50 303 THR A CA 1
ATOM 2410 C C . THR A 1 303 ? -26.345 27.091 28.162 1.00 92.50 303 THR A C 1
ATOM 2412 O O . THR A 1 303 ? -26.195 26.244 27.281 1.00 92.50 303 THR A O 1
ATOM 2415 N N . TYR A 1 304 ? -25.584 27.119 29.253 1.00 94.56 304 TYR A N 1
ATOM 2416 C CA . TYR A 1 304 ? -24.670 26.047 29.626 1.00 94.56 304 TYR A CA 1
ATOM 2417 C C . TYR A 1 304 ? -24.631 25.898 31.152 1.00 94.56 304 TYR A C 1
ATOM 2419 O O . TYR A 1 304 ? -25.054 26.797 31.887 1.00 94.56 304 TYR A O 1
ATOM 2427 N N . ALA A 1 305 ? -24.137 24.761 31.634 1.00 96.62 305 ALA A N 1
ATOM 2428 C CA . ALA A 1 305 ? -23.911 24.511 33.053 1.00 96.62 305 ALA A CA 1
ATOM 2429 C C . ALA A 1 305 ? -22.648 23.673 33.266 1.00 96.62 305 ALA A C 1
ATOM 2431 O O . ALA A 1 305 ? -22.377 22.760 32.490 1.00 96.62 305 ALA A O 1
ATOM 2432 N N . ILE A 1 306 ? -21.894 23.976 34.326 1.00 96.81 306 ILE A N 1
ATOM 2433 C CA . ILE A 1 306 ? -20.630 23.312 34.658 1.00 96.81 306 ILE A CA 1
ATOM 2434 C C . ILE A 1 306 ? -20.691 22.823 36.107 1.00 96.81 306 ILE A C 1
ATOM 2436 O O . ILE A 1 306 ? -20.886 23.629 37.014 1.00 96.81 306 ILE A O 1
ATOM 2440 N N . ASN A 1 307 ? -20.468 21.526 36.318 1.00 96.88 307 ASN A N 1
ATOM 2441 C CA . ASN A 1 307 ? -20.243 20.920 37.634 1.00 96.88 307 ASN A CA 1
ATOM 2442 C C . ASN A 1 307 ? -18.840 20.300 37.656 1.00 96.88 307 ASN A C 1
ATOM 2444 O O . ASN A 1 307 ? -18.438 19.679 36.674 1.00 96.88 307 ASN A O 1
ATOM 2448 N N . ARG A 1 308 ? -18.092 20.448 38.756 1.00 97.12 308 ARG A N 1
ATOM 2449 C CA . ARG A 1 308 ? -16.699 19.973 38.891 1.00 97.12 308 ARG A CA 1
ATOM 2450 C C . ARG A 1 308 ? -16.470 19.368 40.270 1.00 97.12 308 ARG A C 1
ATOM 2452 O O . ARG A 1 308 ? -17.077 19.824 41.236 1.00 97.12 308 ARG A O 1
ATOM 2459 N N . THR A 1 309 ? -15.598 18.368 40.376 1.00 97.81 309 THR A N 1
ATOM 2460 C CA . THR A 1 309 ? -15.128 17.845 41.668 1.00 97.81 309 THR A CA 1
ATOM 2461 C C . THR A 1 309 ? -13.783 17.123 41.543 1.00 97.81 309 THR A C 1
ATOM 2463 O O . THR A 1 309 ? -13.420 16.639 40.475 1.00 97.81 309 THR A O 1
ATOM 2466 N N . LYS A 1 310 ? -13.062 17.002 42.663 1.00 97.88 310 LYS A N 1
ATOM 2467 C CA . LYS A 1 310 ? -11.904 16.102 42.837 1.00 97.88 310 LYS A CA 1
ATOM 2468 C C . LYS A 1 310 ? -12.215 14.883 43.715 1.00 97.88 310 LYS A C 1
ATOM 2470 O O . LYS A 1 310 ? -11.318 14.135 44.086 1.00 97.88 310 LYS A O 1
ATOM 2475 N N . ASN A 1 311 ? -13.481 14.700 44.090 1.00 97.44 311 ASN A N 1
ATOM 2476 C CA . ASN A 1 311 ? -13.953 13.557 44.863 1.00 97.44 311 ASN A CA 1
ATOM 2477 C C . ASN A 1 311 ? -15.427 13.268 44.533 1.00 97.44 311 ASN A C 1
ATOM 2479 O O . ASN A 1 311 ? -16.262 14.171 44.618 1.00 97.44 311 ASN A O 1
ATOM 2483 N N . GLY A 1 312 ? -15.744 12.031 44.156 1.00 97.44 312 GLY A N 1
ATOM 2484 C CA . GLY A 1 312 ? -17.095 11.614 43.784 1.00 97.44 312 GLY A CA 1
ATOM 2485 C C . GLY A 1 312 ? -17.186 11.190 42.322 1.00 97.44 312 GLY A C 1
ATOM 2486 O O . GLY A 1 312 ? -16.224 10.690 41.740 1.00 97.44 312 GLY A O 1
ATOM 2487 N N . TYR A 1 313 ? -18.363 11.357 41.727 1.00 98.00 313 TYR A N 1
ATOM 2488 C CA . TYR A 1 313 ? -18.651 10.882 40.378 1.00 98.00 313 TYR A CA 1
ATOM 2489 C C . TYR A 1 313 ? -19.711 11.731 39.677 1.00 98.00 313 TYR A C 1
ATOM 2491 O O . TYR A 1 313 ? -20.469 12.466 40.310 1.00 98.00 313 TYR A O 1
ATOM 2499 N N . PHE A 1 314 ? -19.800 11.561 38.361 1.00 97.81 314 PHE A N 1
ATOM 2500 C CA . PHE A 1 314 ? -20.898 12.041 37.541 1.00 97.81 314 PHE A CA 1
ATOM 2501 C C . PHE A 1 314 ? -21.349 10.955 36.563 1.00 97.81 314 PHE A C 1
ATOM 2503 O O . PHE A 1 314 ? -20.537 10.374 35.843 1.00 97.81 314 PHE A O 1
ATOM 2510 N N . VAL A 1 315 ? -22.660 10.728 36.483 1.00 96.00 315 VAL A N 1
ATOM 2511 C CA . VAL A 1 315 ? -23.268 9.886 35.443 1.00 96.00 315 VAL A CA 1
ATOM 2512 C C . VAL A 1 315 ? -23.704 10.739 34.246 1.00 96.00 315 VAL A C 1
ATOM 2514 O O . VAL A 1 315 ? -24.102 11.905 34.394 1.00 96.00 315 VAL A O 1
ATOM 2517 N N . SER A 1 316 ? -23.630 10.155 33.050 1.00 93.19 316 SER A N 1
ATOM 2518 C CA . SER A 1 316 ? -23.975 10.798 31.784 1.00 93.19 316 SER A CA 1
ATOM 2519 C C . SER A 1 316 ? -24.935 9.932 30.970 1.00 93.19 316 SER A C 1
ATOM 2521 O O . SER A 1 316 ? -24.719 8.742 30.751 1.00 93.19 316 SER A O 1
ATOM 2523 N N . THR A 1 317 ? -26.048 10.532 30.571 1.00 91.31 317 THR A N 1
ATOM 2524 C CA . THR A 1 317 ? -27.115 9.931 29.760 1.00 91.31 317 THR A CA 1
ATOM 2525 C C . THR A 1 317 ? -27.818 11.056 29.002 1.00 91.31 317 THR A C 1
ATOM 2527 O O . THR A 1 317 ? -27.550 12.232 29.251 1.00 91.31 317 THR A O 1
ATOM 2530 N N . ASN A 1 318 ? -28.772 10.702 28.140 1.00 88.75 318 ASN A N 1
ATOM 2531 C CA . ASN A 1 318 ? -29.548 11.576 27.249 1.00 88.75 318 ASN A CA 1
ATOM 2532 C C . ASN A 1 318 ? -30.362 12.739 27.849 1.00 88.75 318 ASN A C 1
ATOM 2534 O O . ASN A 1 318 ? -31.269 13.257 27.198 1.00 88.75 318 ASN A O 1
ATOM 2538 N N . MET A 1 319 ? -30.078 13.153 29.078 1.00 87.38 319 MET A N 1
ATOM 2539 C CA . MET A 1 319 ? -30.742 14.260 29.738 1.00 87.38 319 MET A CA 1
ATOM 2540 C C . MET A 1 319 ? -29.761 15.309 30.260 1.00 87.38 319 MET A C 1
ATOM 2542 O O . MET A 1 319 ? -28.819 15.011 30.997 1.00 87.38 319 MET A O 1
ATOM 2546 N N . ALA A 1 320 ? -30.069 16.572 29.965 1.00 89.56 320 ALA A N 1
ATOM 2547 C CA . ALA A 1 320 ? -29.626 17.684 30.794 1.00 89.56 320 ALA A CA 1
ATOM 2548 C C . ALA A 1 320 ? -30.123 17.461 32.231 1.00 89.56 320 ALA A C 1
ATOM 2550 O O . ALA A 1 320 ? -31.300 17.139 32.433 1.00 89.56 320 ALA A O 1
ATOM 2551 N N . VAL A 1 321 ? -29.253 17.643 33.223 1.00 91.31 321 VAL A N 1
ATOM 2552 C CA . VAL A 1 321 ? -29.619 17.620 34.649 1.00 91.31 321 VAL A CA 1
ATOM 2553 C C . VAL A 1 321 ? -29.909 19.041 35.120 1.00 91.31 321 VAL A C 1
ATOM 2555 O O . VAL A 1 321 ? -30.847 19.241 35.892 1.00 91.31 321 VAL A O 1
ATOM 2558 N N . ASN A 1 322 ? -29.170 20.035 34.619 1.00 94.19 322 ASN A N 1
ATOM 2559 C CA . ASN A 1 322 ? -29.400 21.432 34.944 1.00 94.19 322 ASN A CA 1
ATOM 2560 C C . ASN A 1 322 ? -30.769 21.907 34.409 1.00 94.19 322 ASN A C 1
ATOM 2562 O O . ASN A 1 322 ? -31.015 21.801 33.205 1.00 94.19 322 ASN A O 1
ATOM 2566 N N . PRO A 1 323 ? -31.651 22.493 35.247 1.00 91.94 323 PRO A N 1
ATOM 2567 C CA . PRO A 1 323 ? -32.981 22.917 34.810 1.00 91.94 323 PRO A CA 1
ATOM 2568 C C . PRO A 1 323 ? -32.993 23.923 33.651 1.00 91.94 323 PRO A C 1
ATOM 2570 O O . PRO A 1 323 ? -33.888 23.851 32.814 1.00 91.94 323 PRO A O 1
ATOM 2573 N N . LYS A 1 324 ? -32.007 24.830 33.558 1.00 91.62 324 LYS A N 1
ATOM 2574 C CA . LYS A 1 324 ? -31.948 25.837 32.482 1.00 91.62 324 LYS A CA 1
ATOM 2575 C C . LYS A 1 324 ? -31.609 25.196 31.138 1.00 91.62 324 LYS A C 1
ATOM 2577 O O . LYS A 1 324 ? -32.321 25.419 30.162 1.00 91.62 324 LYS A O 1
ATOM 2582 N N . VAL A 1 325 ? -30.580 24.344 31.112 1.00 91.00 325 VAL A N 1
ATOM 2583 C CA . VAL A 1 325 ? -30.200 23.610 29.895 1.00 91.00 325 VAL A CA 1
ATOM 2584 C C . VAL A 1 325 ? -31.307 22.631 29.507 1.00 91.00 325 VAL A C 1
ATOM 2586 O O . VAL A 1 325 ? -31.662 22.554 28.335 1.00 91.00 325 VAL A O 1
ATOM 2589 N N . ALA A 1 326 ? -31.941 21.958 30.474 1.00 88.38 326 ALA A N 1
ATOM 2590 C CA . ALA A 1 326 ? -33.087 21.080 30.229 1.00 88.38 326 ALA A CA 1
ATOM 2591 C C . ALA A 1 326 ? -34.303 21.813 29.636 1.00 88.38 326 ALA A C 1
ATOM 2593 O O . ALA A 1 326 ? -35.002 21.250 28.793 1.00 88.38 326 ALA A O 1
ATOM 2594 N N . GLN A 1 327 ? -34.539 23.066 30.037 1.00 87.12 327 GLN A N 1
ATOM 2595 C CA . GLN A 1 327 ? -35.589 23.915 29.478 1.00 87.12 327 GLN A CA 1
ATOM 2596 C C . GLN A 1 327 ? -35.269 24.349 28.041 1.00 87.12 327 GLN A C 1
ATOM 2598 O O . GLN A 1 327 ? -36.133 24.211 27.176 1.00 87.12 327 GLN A O 1
ATOM 2603 N N . GLU A 1 328 ? -34.044 24.810 27.759 1.00 86.38 328 GLU A N 1
ATOM 2604 C CA . GLU A 1 328 ? -33.635 25.194 26.399 1.00 86.38 328 GLU A CA 1
ATOM 2605 C C . GLU A 1 328 ? -33.698 23.997 25.438 1.00 86.38 328 GLU A C 1
ATOM 2607 O O . GLU A 1 328 ? -34.357 24.058 24.400 1.00 86.38 328 GLU A O 1
ATOM 2612 N N . THR A 1 329 ? -33.077 22.879 25.812 1.00 82.88 329 THR A N 1
ATOM 2613 C CA . THR A 1 329 ? -32.989 21.643 25.009 1.00 82.88 329 THR A CA 1
ATOM 2614 C C . THR A 1 329 ? -34.301 20.857 24.910 1.00 82.88 329 THR A C 1
ATOM 2616 O O . THR A 1 329 ? -34.384 19.891 24.159 1.00 82.88 329 THR A O 1
ATOM 2619 N N . ARG A 1 330 ? -35.347 21.234 25.662 1.00 79.62 330 ARG A N 1
ATOM 2620 C CA . ARG A 1 330 ? -36.590 20.450 25.850 1.00 79.62 330 ARG A CA 1
ATOM 2621 C C . ARG A 1 330 ? -36.366 19.059 26.476 1.00 79.62 330 ARG A C 1
ATOM 2623 O O . ARG A 1 330 ? -37.234 18.196 26.396 1.00 79.62 330 ARG A O 1
ATOM 2630 N N . SER A 1 331 ? -35.231 18.842 27.142 1.00 78.81 331 SER A N 1
ATOM 2631 C CA . SER A 1 331 ? -34.835 17.601 27.826 1.00 78.81 331 SER A CA 1
ATOM 2632 C C . SER A 1 331 ? -35.571 17.401 29.170 1.00 78.81 331 SER A C 1
ATOM 2634 O O . SER A 1 331 ? -34.953 17.204 30.225 1.00 78.81 331 SER A O 1
ATOM 2636 N N . LEU A 1 332 ? -36.904 17.481 29.156 1.00 80.12 332 LEU A N 1
ATOM 2637 C CA . LEU A 1 332 ? -37.728 17.678 30.355 1.00 80.12 332 LEU A CA 1
ATOM 2638 C C . LEU A 1 332 ? -38.253 16.399 31.028 1.00 80.12 332 LEU A C 1
ATOM 2640 O O . LEU A 1 332 ? -38.661 16.478 32.185 1.00 80.12 332 LEU A O 1
ATOM 2644 N N . CYS A 1 333 ? -38.243 15.225 30.380 1.00 81.44 333 CYS A N 1
ATOM 2645 C CA . CYS A 1 333 ? -38.792 14.024 31.022 1.00 81.44 333 CYS A CA 1
ATOM 2646 C C . CYS A 1 333 ? -37.985 13.604 32.269 1.00 81.44 333 CYS A C 1
ATOM 2648 O O . CYS A 1 333 ? -36.751 13.557 32.253 1.00 81.44 333 CYS A O 1
ATOM 2650 N N . ARG A 1 334 ? -38.701 13.280 33.356 1.00 87.88 334 ARG A N 1
ATOM 2651 C CA . ARG A 1 334 ? -38.177 12.770 34.642 1.00 87.88 334 ARG A CA 1
ATOM 2652 C C . ARG A 1 334 ? -38.986 11.569 35.159 1.00 87.88 334 ARG A C 1
ATOM 2654 O O . ARG A 1 334 ? -39.196 11.411 36.355 1.00 87.88 334 ARG A O 1
ATOM 2661 N N . SER A 1 335 ? -39.490 10.748 34.239 1.00 88.38 335 SER A N 1
ATOM 2662 C CA . SER A 1 335 ? -40.224 9.512 34.530 1.00 88.38 335 SER A CA 1
ATOM 2663 C C . SER A 1 335 ? -39.384 8.299 34.148 1.00 88.38 335 SER A C 1
ATOM 2665 O O . SER A 1 335 ? -38.679 8.333 33.139 1.00 88.38 335 SER A O 1
ATOM 2667 N N . LEU A 1 336 ? -39.505 7.201 34.902 1.00 88.38 336 LEU A N 1
ATOM 2668 C CA . LEU A 1 336 ? -38.856 5.917 34.593 1.00 88.38 336 LEU A CA 1
ATOM 2669 C C . LEU A 1 336 ? -39.320 5.304 33.257 1.00 88.38 336 LEU A C 1
ATOM 2671 O O . LEU A 1 336 ? -38.702 4.364 32.772 1.00 88.38 336 LEU A O 1
ATOM 2675 N N . VAL A 1 337 ? -40.375 5.837 32.632 1.00 85.38 337 VAL A N 1
ATOM 2676 C CA . VAL A 1 337 ? -40.767 5.475 31.259 1.00 85.38 337 VAL A CA 1
ATOM 2677 C C . VAL A 1 337 ? -39.722 5.939 30.230 1.00 85.38 337 VAL A C 1
ATOM 2679 O O . VAL A 1 337 ? -39.530 5.262 29.224 1.00 85.38 337 VAL A O 1
ATOM 2682 N N . CYS A 1 338 ? -39.027 7.054 30.480 1.00 84.69 338 CYS A N 1
ATOM 2683 C CA . CYS A 1 338 ? -38.138 7.712 29.521 1.00 84.69 338 CYS A CA 1
ATOM 2684 C C . CYS A 1 338 ? -36.693 7.189 29.606 1.00 84.69 338 CYS A C 1
ATOM 2686 O O . CYS A 1 338 ? -36.108 7.140 30.691 1.00 84.69 338 CYS A O 1
ATOM 2688 N N . SER A 1 339 ? -36.095 6.864 28.450 1.00 87.00 339 SER A N 1
ATOM 2689 C CA . SER A 1 339 ? -34.777 6.208 28.327 1.00 87.00 339 SER A CA 1
ATOM 2690 C C . SER A 1 339 ? -33.681 6.839 29.193 1.00 87.00 339 SER A C 1
ATOM 2692 O O . SER A 1 339 ? -33.100 6.159 30.039 1.00 87.00 339 SER A O 1
ATOM 2694 N N . GLY A 1 340 ? -33.403 8.133 28.993 1.00 88.88 340 GLY A N 1
ATOM 2695 C CA . GLY A 1 340 ? -32.313 8.826 29.684 1.00 88.88 340 GLY A CA 1
ATOM 2696 C C . GLY A 1 340 ? -32.479 8.810 31.204 1.00 88.88 340 GLY A C 1
ATOM 2697 O O . GLY A 1 340 ? -31.543 8.463 31.914 1.00 88.88 340 GLY A O 1
ATOM 2698 N N . TYR A 1 341 ? -33.686 9.090 31.706 1.00 91.50 341 TYR A N 1
ATOM 2699 C CA . TYR A 1 341 ? -33.945 9.138 33.147 1.00 91.50 341 TYR A CA 1
ATOM 2700 C C . TYR A 1 341 ? -33.911 7.751 33.807 1.00 91.50 341 TYR A C 1
ATOM 2702 O O . TYR A 1 341 ? -33.352 7.609 34.892 1.00 91.50 341 TYR A O 1
ATOM 2710 N N . ALA A 1 342 ? -34.428 6.710 33.144 1.00 93.25 342 ALA A N 1
ATOM 2711 C CA . ALA A 1 342 ? -34.321 5.335 33.636 1.00 93.25 342 ALA A CA 1
ATOM 2712 C C . ALA A 1 342 ? -32.851 4.891 33.775 1.00 93.25 342 ALA A C 1
ATOM 2714 O O . ALA A 1 342 ? -32.450 4.383 34.823 1.00 93.25 342 ALA A O 1
ATOM 2715 N N . ARG A 1 343 ? -32.023 5.172 32.758 1.00 93.69 343 ARG A N 1
ATOM 2716 C CA . ARG A 1 343 ? -30.575 4.901 32.783 1.00 93.69 343 ARG A CA 1
ATOM 2717 C C . ARG A 1 343 ? -29.836 5.750 33.815 1.00 93.69 343 ARG A C 1
ATOM 2719 O O . ARG A 1 343 ? -28.956 5.236 34.498 1.00 93.69 343 ARG A O 1
ATOM 2726 N N . TYR A 1 344 ? -30.217 7.019 33.973 1.00 94.69 344 TYR A N 1
ATOM 2727 C CA . TYR A 1 344 ? -29.673 7.916 34.993 1.00 94.69 344 TYR A CA 1
ATOM 2728 C C . TYR A 1 344 ? -29.913 7.350 36.398 1.00 94.69 344 TYR A C 1
ATOM 2730 O O . TYR A 1 344 ? -28.971 7.217 37.176 1.00 94.69 344 TYR A O 1
ATOM 2738 N N . VAL A 1 345 ? -31.147 6.944 36.716 1.00 96.38 345 VAL A N 1
ATOM 2739 C CA . VAL A 1 345 ? -31.477 6.294 37.997 1.00 96.38 345 VAL A CA 1
ATOM 2740 C C . VAL A 1 345 ? -30.690 4.991 38.172 1.00 96.38 345 VAL A C 1
ATOM 2742 O O . VAL A 1 345 ? -30.084 4.792 39.223 1.00 96.38 345 VAL A O 1
ATOM 2745 N N . ARG A 1 346 ? -30.624 4.137 37.140 1.00 96.50 346 ARG A N 1
ATOM 2746 C CA . ARG A 1 346 ? -29.894 2.861 37.205 1.00 96.50 346 ARG A CA 1
ATOM 2747 C C . ARG A 1 346 ? -28.398 3.038 37.477 1.00 96.50 346 ARG A C 1
ATOM 2749 O O . ARG A 1 346 ? -27.841 2.307 38.292 1.00 96.50 346 ARG A O 1
ATOM 2756 N N . LEU A 1 347 ? -27.752 4.007 36.828 1.00 96.88 347 LEU A N 1
ATOM 2757 C CA . LEU A 1 347 ? -26.336 4.287 37.058 1.00 96.88 347 LEU A CA 1
ATOM 2758 C C . LEU A 1 347 ? -26.090 4.820 38.477 1.00 96.88 347 LEU A C 1
ATOM 2760 O O . LEU A 1 347 ? -25.175 4.331 39.129 1.00 96.88 347 LEU A O 1
ATOM 2764 N N . ASN A 1 348 ? -26.917 5.734 39.001 1.00 97.94 348 ASN A N 1
ATOM 2765 C CA . ASN A 1 348 ? -26.747 6.209 40.384 1.00 97.94 348 ASN A CA 1
ATOM 2766 C C . ASN A 1 348 ? -26.893 5.066 41.411 1.00 97.94 348 ASN A C 1
ATOM 2768 O O . ASN A 1 348 ? -26.046 4.950 42.289 1.00 97.94 348 ASN A O 1
ATOM 2772 N N . GLN A 1 349 ? -27.860 4.152 41.244 1.00 97.75 349 GLN A N 1
ATOM 2773 C CA . GLN A 1 349 ? -27.990 2.956 42.102 1.00 97.75 349 GLN A CA 1
ATOM 2774 C C . GLN A 1 349 ? -26.713 2.096 42.124 1.00 97.75 349 GLN A C 1
ATOM 2776 O O . GLN A 1 349 ? -26.283 1.634 43.178 1.00 97.75 349 GLN A O 1
ATOM 2781 N N . LEU A 1 350 ? -26.087 1.888 40.960 1.00 97.50 350 LEU A N 1
ATOM 2782 C CA . LEU A 1 350 ? -24.822 1.152 40.850 1.00 97.50 350 LEU A CA 1
ATOM 2783 C C . LEU A 1 350 ? -23.660 1.910 41.517 1.00 97.50 350 LEU A C 1
ATOM 2785 O O . LEU A 1 350 ? -22.807 1.303 42.162 1.00 97.50 350 LEU A O 1
ATOM 2789 N N . PHE A 1 351 ? -23.632 3.236 41.408 1.00 97.00 351 PHE A N 1
ATOM 2790 C CA . PHE A 1 351 ? -22.637 4.066 42.084 1.00 97.00 351 PHE A CA 1
ATOM 2791 C C . PHE A 1 351 ? -22.811 4.108 43.611 1.00 97.00 351 PHE A C 1
ATOM 2793 O O . PHE A 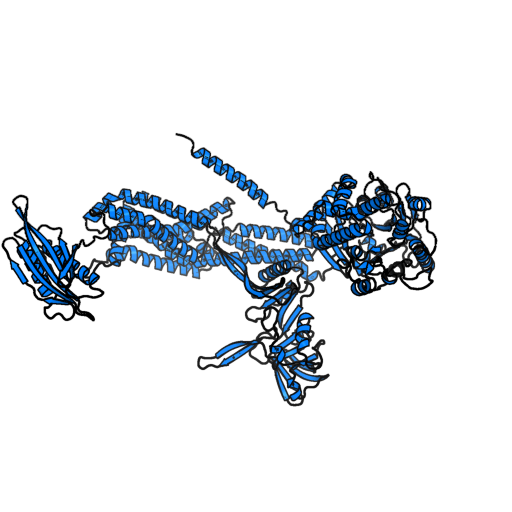1 351 ? -21.812 4.169 44.326 1.00 97.00 351 PHE A O 1
ATOM 2800 N N . GLU A 1 352 ? -24.042 4.025 44.117 1.00 96.19 352 GLU A N 1
ATOM 2801 C CA . GLU A 1 352 ? -24.351 3.892 45.547 1.00 96.19 352 GLU A CA 1
ATOM 2802 C C . GLU A 1 352 ? -23.934 2.510 46.093 1.00 96.19 352 GLU A C 1
ATOM 280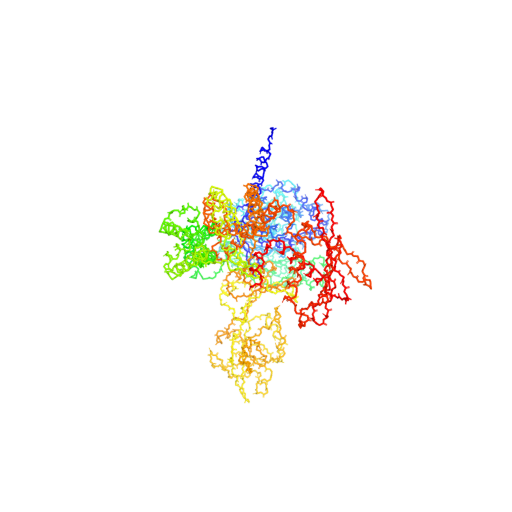4 O O . GLU A 1 352 ? -23.277 2.432 47.131 1.00 96.19 352 GLU A O 1
ATOM 2809 N N . GLU A 1 353 ? -24.230 1.417 45.374 1.00 97.19 353 GLU A N 1
ATOM 2810 C CA . GLU A 1 353 ? -23.911 0.032 45.783 1.00 97.19 353 GLU A CA 1
ATOM 2811 C C . GLU A 1 353 ? -22.390 -0.241 45.880 1.00 97.19 353 GLU A C 1
ATOM 2813 O O . GLU A 1 353 ? -21.932 -0.980 46.761 1.00 97.19 353 GLU A O 1
ATOM 2818 N N . TYR A 1 354 ? -21.584 0.368 44.998 1.00 97.38 354 TYR A N 1
ATOM 2819 C CA . TYR A 1 354 ? -20.133 0.127 44.897 1.00 97.38 354 TYR A CA 1
ATOM 2820 C C . TYR A 1 354 ? -19.257 1.356 45.207 1.00 97.38 354 TYR A C 1
ATOM 2822 O O . TYR A 1 354 ? -18.082 1.372 44.825 1.00 97.38 354 TYR A O 1
ATOM 2830 N N . TYR A 1 355 ? -19.776 2.371 45.906 1.00 96.88 355 TYR A N 1
ATOM 2831 C CA . TYR A 1 355 ? -19.001 3.573 46.239 1.00 96.88 355 TYR A CA 1
ATOM 2832 C C . TYR A 1 355 ? -17.671 3.225 46.941 1.00 96.88 355 TYR A C 1
ATOM 2834 O O . TYR A 1 355 ? -17.627 2.393 47.852 1.00 96.88 355 TYR A O 1
ATOM 2842 N N . GLY A 1 356 ? -16.570 3.832 46.488 1.00 95.62 356 GLY A N 1
ATOM 2843 C CA . GLY A 1 356 ? -15.213 3.585 46.996 1.00 95.62 356 GLY A CA 1
ATOM 2844 C C . GLY A 1 356 ? -14.563 2.281 46.520 1.00 95.62 356 GLY A C 1
ATOM 2845 O O . GLY A 1 356 ? -13.484 1.932 46.992 1.00 95.62 356 GLY A O 1
ATOM 2846 N N . LYS A 1 357 ? -15.195 1.542 45.599 1.00 97.25 357 LYS A N 1
ATOM 2847 C CA . LYS A 1 357 ? -14.677 0.267 45.060 1.00 97.25 357 LYS A CA 1
ATOM 2848 C C . LYS A 1 357 ? -14.461 0.290 43.548 1.00 97.25 357 LYS A C 1
ATOM 2850 O O . LYS A 1 357 ? -13.962 -0.694 43.009 1.00 97.25 357 LYS A O 1
ATOM 2855 N N . ILE A 1 358 ? -14.852 1.369 42.868 1.00 97.75 358 ILE A N 1
ATOM 2856 C CA . ILE A 1 358 ? -14.949 1.426 41.404 1.00 97.75 358 ILE A CA 1
ATOM 2857 C C . ILE A 1 358 ? -13.563 1.305 40.762 1.00 97.75 358 ILE A C 1
ATOM 2859 O O . ILE A 1 358 ? -12.654 2.076 41.069 1.00 97.75 358 ILE A O 1
ATOM 2863 N N . ASP A 1 359 ? -13.436 0.329 39.866 1.00 97.69 359 ASP A N 1
ATOM 2864 C CA . ASP A 1 359 ? -12.265 0.035 39.042 1.00 97.69 359 ASP A CA 1
ATOM 2865 C C . ASP A 1 359 ? -12.693 -0.344 37.611 1.00 97.69 359 ASP A C 1
ATOM 2867 O O . ASP A 1 359 ? -13.880 -0.297 37.276 1.00 97.69 359 ASP A O 1
ATOM 2871 N N . LEU A 1 360 ? -11.736 -0.722 36.757 1.00 97.69 360 LEU A N 1
ATOM 2872 C CA . LEU A 1 360 ? -11.993 -1.083 35.359 1.00 97.69 360 LEU A CA 1
ATOM 2873 C C . LEU A 1 360 ? -12.997 -2.235 35.176 1.00 97.69 360 LEU A C 1
ATOM 2875 O O . LEU A 1 360 ? -13.741 -2.221 34.198 1.00 97.69 360 LEU A O 1
ATOM 2879 N N . GLU A 1 361 ? -13.056 -3.225 36.073 1.00 97.56 361 GLU A N 1
ATOM 2880 C CA . GLU A 1 361 ? -13.964 -4.370 35.904 1.00 97.56 361 GLU A CA 1
ATOM 2881 C C . GLU A 1 361 ? -15.394 -4.018 36.325 1.00 97.56 361 GLU A C 1
ATOM 2883 O O . GLU A 1 361 ? -16.353 -4.377 35.634 1.00 97.56 361 GLU A O 1
ATOM 2888 N N . LEU A 1 362 ? -15.555 -3.234 37.398 1.00 98.00 362 LEU A N 1
ATOM 2889 C CA . LEU A 1 362 ? -16.851 -2.625 37.709 1.00 98.00 362 LEU A CA 1
ATOM 2890 C C . LEU A 1 362 ? -17.284 -1.638 36.620 1.00 98.00 362 LEU A C 1
ATOM 2892 O O . LEU A 1 362 ? -18.465 -1.608 36.276 1.00 98.00 362 LEU A O 1
ATOM 2896 N N . ALA A 1 363 ? -16.352 -0.902 36.009 1.00 97.75 363 ALA A N 1
ATOM 2897 C CA . ALA A 1 363 ? -16.679 0.024 34.934 1.00 97.75 363 ALA A CA 1
ATOM 2898 C C . ALA A 1 363 ? -17.246 -0.694 33.697 1.00 97.75 363 ALA A C 1
ATOM 2900 O O . ALA A 1 363 ? -18.293 -0.285 33.188 1.00 97.75 363 ALA A O 1
ATOM 2901 N N . LYS A 1 364 ? -16.628 -1.811 33.272 1.00 97.81 364 LYS A N 1
ATOM 2902 C CA . LYS A 1 364 ? -17.181 -2.700 32.230 1.00 97.81 364 LYS A CA 1
ATOM 2903 C C . LYS A 1 364 ? -18.572 -3.205 32.615 1.00 97.81 364 LYS A C 1
ATOM 2905 O O . LYS A 1 364 ? -19.496 -3.122 31.816 1.00 97.81 364 LYS A O 1
ATOM 2910 N N . LYS A 1 365 ? -18.746 -3.694 33.850 1.00 96.88 365 LYS A N 1
ATOM 2911 C CA . LYS A 1 365 ? -20.039 -4.199 34.348 1.00 96.88 365 LYS A CA 1
ATOM 2912 C C . LYS A 1 365 ? -21.137 -3.130 34.279 1.00 96.88 365 LYS A C 1
ATOM 2914 O O . LYS A 1 365 ? -22.250 -3.444 33.873 1.00 96.88 365 LYS A O 1
ATOM 2919 N N . PHE A 1 366 ? -20.834 -1.889 34.663 1.00 97.44 366 PHE A N 1
ATOM 2920 C CA . PHE A 1 366 ? -21.804 -0.790 34.697 1.00 97.44 366 PHE A CA 1
ATOM 2921 C C . PHE A 1 366 ? -22.200 -0.330 33.293 1.00 97.44 366 PHE A C 1
ATOM 2923 O O . PHE A 1 366 ? -23.387 -0.181 33.012 1.00 97.44 366 PHE A O 1
ATOM 2930 N N . ILE A 1 367 ? -21.226 -0.137 32.396 1.00 96.81 367 ILE A N 1
ATOM 2931 C CA . ILE A 1 367 ? -21.494 0.308 31.020 1.00 96.81 367 ILE A CA 1
ATOM 2932 C C . ILE A 1 367 ? -22.148 -0.788 30.154 1.00 96.81 367 ILE A C 1
ATOM 2934 O O . ILE A 1 367 ? -22.712 -0.496 29.100 1.00 96.81 367 ILE A O 1
ATOM 2938 N N . SER A 1 368 ? -22.136 -2.037 30.628 1.00 96.12 368 SER A N 1
ATOM 2939 C CA . SER A 1 368 ? -22.824 -3.187 30.034 1.00 96.12 368 SER A CA 1
ATOM 2940 C C . SER A 1 368 ? -24.161 -3.551 30.706 1.00 96.12 368 SER A C 1
ATOM 2942 O O . SER A 1 368 ? -24.730 -4.587 30.365 1.00 96.12 368 SER A O 1
ATOM 2944 N N . ASP A 1 369 ? -24.674 -2.758 31.658 1.00 96.69 369 ASP A N 1
ATOM 2945 C CA . ASP A 1 369 ? -25.841 -3.153 32.464 1.00 96.69 369 ASP A CA 1
ATOM 2946 C C . ASP A 1 369 ? -27.154 -3.233 31.653 1.00 96.69 369 ASP A C 1
ATOM 2948 O O . ASP A 1 369 ? -27.519 -2.333 30.887 1.00 96.69 369 ASP A O 1
ATOM 2952 N N . ASP A 1 370 ? -27.867 -4.343 31.852 1.00 94.69 370 ASP A N 1
ATOM 2953 C CA . ASP A 1 370 ? -29.052 -4.802 31.120 1.00 94.69 370 ASP A CA 1
ATOM 2954 C C . ASP A 1 370 ? -30.335 -4.797 31.979 1.00 94.69 370 ASP A C 1
ATOM 2956 O O . ASP A 1 370 ? -31.322 -5.449 31.625 1.00 94.69 370 ASP A O 1
ATOM 2960 N N . TYR A 1 371 ? -30.339 -4.102 33.123 1.00 95.94 371 TYR A N 1
ATOM 2961 C CA . TYR A 1 371 ? -31.462 -4.095 34.063 1.00 95.94 371 TYR A CA 1
ATOM 2962 C C . TYR A 1 371 ? -32.409 -2.907 33.829 1.00 95.94 371 TYR A C 1
ATOM 2964 O O . TYR A 1 371 ? -32.066 -1.746 34.061 1.00 95.94 371 TYR A O 1
ATOM 2972 N N . ASP A 1 372 ? -33.632 -3.198 33.382 1.00 94.00 372 ASP A N 1
ATOM 2973 C CA . ASP A 1 372 ? -34.681 -2.203 33.154 1.00 94.00 372 ASP A CA 1
ATOM 2974 C C . ASP A 1 372 ? -35.354 -1.866 34.494 1.00 94.00 372 ASP A C 1
ATOM 2976 O O . ASP A 1 372 ? -36.171 -2.634 35.004 1.00 94.00 372 ASP A O 1
ATOM 2980 N N . VAL A 1 373 ? -35.015 -0.706 35.068 1.00 94.12 373 VAL A N 1
ATOM 2981 C CA . VAL A 1 373 ? -35.534 -0.241 36.371 1.00 94.12 373 VAL A CA 1
ATOM 2982 C C . VAL A 1 373 ? -37.047 0.006 36.398 1.00 94.12 373 VAL A C 1
ATOM 2984 O O . VAL A 1 373 ? -37.628 0.026 37.480 1.00 94.12 373 VAL A O 1
ATOM 2987 N N . TYR A 1 374 ? -37.698 0.165 35.241 1.00 92.94 374 TYR A N 1
ATOM 2988 C CA . TYR A 1 374 ? -39.154 0.297 35.149 1.00 92.94 374 TYR A CA 1
ATOM 2989 C C . TYR A 1 374 ? -39.845 -1.074 35.136 1.00 92.94 374 TYR A C 1
ATOM 2991 O O . TYR A 1 374 ? -40.895 -1.238 35.750 1.00 92.94 374 TYR A O 1
ATOM 2999 N N . LEU A 1 375 ? -39.250 -2.072 34.470 1.00 93.38 375 LEU A N 1
ATOM 3000 C CA . LEU A 1 375 ? -39.768 -3.452 34.440 1.00 93.38 375 LEU A CA 1
ATOM 3001 C C . LEU A 1 375 ? -39.247 -4.339 35.584 1.00 93.38 375 LEU A C 1
ATOM 3003 O O . LEU A 1 375 ? -39.682 -5.482 35.699 1.00 93.38 375 LEU A O 1
ATOM 3007 N N . GLN A 1 376 ? -38.301 -3.837 36.383 1.00 94.44 376 GLN A N 1
ATOM 3008 C CA . GLN A 1 376 ? -37.625 -4.533 37.486 1.00 94.44 376 GLN A CA 1
ATOM 3009 C C . GLN A 1 376 ? -37.037 -5.900 37.087 1.00 94.44 376 GLN A C 1
ATOM 3011 O O . GLN A 1 376 ? -37.101 -6.878 37.831 1.00 94.44 376 GLN A O 1
ATOM 3016 N N . LYS A 1 377 ? -36.459 -5.982 35.880 1.00 94.38 377 LYS A N 1
ATOM 3017 C CA . LYS A 1 377 ? -35.870 -7.217 35.341 1.00 94.38 377 LYS A CA 1
ATOM 3018 C C . LYS A 1 377 ? -34.686 -6.958 34.415 1.00 94.38 377 LYS A C 1
ATOM 3020 O O . LYS A 1 377 ? -34.585 -5.904 33.791 1.00 94.38 377 LYS A O 1
ATOM 3025 N N . LYS A 1 378 ? -33.843 -7.980 34.246 1.00 92.25 378 LYS A N 1
ATOM 3026 C CA . LYS A 1 378 ? -32.836 -8.033 33.179 1.00 92.25 378 LYS A CA 1
ATOM 3027 C C . LYS A 1 378 ? -33.508 -8.278 31.828 1.00 92.25 378 LYS A C 1
ATOM 3029 O O . LYS A 1 378 ? -34.152 -9.305 31.619 1.00 92.25 378 LYS A O 1
ATOM 3034 N N . THR A 1 379 ? -33.435 -7.298 30.937 1.00 90.88 379 THR A N 1
ATOM 3035 C CA . THR A 1 379 ? -33.884 -7.332 29.536 1.00 90.88 379 THR A CA 1
ATOM 3036 C C . THR A 1 379 ? -33.333 -6.051 28.896 1.00 90.88 379 THR A C 1
ATOM 3038 O O . THR A 1 379 ? -33.758 -4.986 29.339 1.00 90.88 379 THR A O 1
ATOM 3041 N N . PRO A 1 380 ? -32.441 -6.098 27.886 1.00 90.25 380 PRO A N 1
ATOM 3042 C CA . PRO A 1 380 ? -31.737 -4.910 27.384 1.00 90.25 380 PRO A CA 1
ATOM 3043 C C . PRO A 1 380 ? -32.609 -4.003 26.486 1.00 90.25 380 PRO A C 1
ATOM 3045 O O . PRO A 1 380 ? -32.387 -3.877 25.283 1.00 90.25 380 PRO A O 1
ATOM 3048 N N . THR A 1 381 ? -33.648 -3.397 27.068 1.00 89.44 381 THR A N 1
ATOM 3049 C CA . THR A 1 381 ? -34.589 -2.483 26.399 1.00 89.44 381 THR A CA 1
ATOM 3050 C C . THR A 1 381 ? -33.964 -1.108 26.116 1.00 89.44 381 THR A C 1
ATOM 3052 O O . THR A 1 381 ? -32.841 -0.809 26.507 1.00 89.44 381 THR A O 1
ATOM 3055 N N . HIS A 1 382 ? -34.733 -0.190 25.522 1.00 85.69 382 HIS A N 1
ATOM 3056 C CA . HIS A 1 382 ? -34.332 1.218 25.385 1.00 85.69 382 HIS A CA 1
ATOM 3057 C C . HIS A 1 382 ? -34.094 1.960 26.721 1.00 85.69 382 HIS A C 1
ATOM 3059 O O . HIS A 1 382 ? -33.678 3.117 26.699 1.00 85.69 382 HIS A O 1
ATOM 3065 N N . ARG A 1 383 ? -34.362 1.343 27.882 1.00 90.06 383 ARG A N 1
ATOM 3066 C CA . ARG A 1 383 ? -34.144 1.916 29.225 1.00 90.06 383 ARG A CA 1
ATOM 3067 C C . ARG A 1 383 ? -32.918 1.362 29.959 1.00 90.06 383 ARG A C 1
ATOM 3069 O O . ARG A 1 383 ? -32.656 1.805 31.074 1.00 90.06 383 ARG A O 1
ATOM 3076 N N . THR A 1 384 ? -32.175 0.421 29.379 1.00 93.31 384 THR A N 1
ATOM 3077 C CA . THR A 1 384 ? -30.982 -0.178 30.007 1.00 93.31 384 THR A CA 1
ATOM 3078 C C . THR A 1 384 ? -29.703 0.513 29.559 1.00 93.31 384 THR A C 1
ATOM 3080 O O . THR A 1 384 ? -29.657 1.087 28.475 1.00 93.31 384 THR A O 1
ATOM 3083 N N . VAL A 1 385 ? -28.650 0.482 30.385 1.00 93.31 385 VAL A N 1
ATOM 3084 C CA . VAL A 1 385 ? -27.388 1.191 30.093 1.00 93.31 385 VAL A CA 1
ATOM 3085 C C . VAL A 1 385 ? -26.763 0.681 28.790 1.00 93.31 385 VAL A C 1
ATOM 3087 O O . VAL A 1 385 ? -26.298 1.487 27.986 1.00 93.31 385 VAL A O 1
ATOM 3090 N N . SER A 1 386 ? -26.833 -0.631 28.547 1.00 92.00 386 SER A N 1
ATOM 3091 C CA . SER A 1 386 ? -26.577 -1.274 27.254 1.00 92.00 386 SER A CA 1
ATOM 3092 C C . SER A 1 386 ? -27.906 -1.672 26.598 1.00 92.00 386 SER A C 1
ATOM 3094 O O . SER A 1 386 ? -28.505 -2.675 26.992 1.00 92.00 386 SER A O 1
ATOM 3096 N N . MET A 1 387 ? -28.381 -0.896 25.617 1.00 88.50 387 MET A N 1
ATOM 3097 C CA . MET A 1 387 ? -29.591 -1.194 24.830 1.00 88.50 387 MET A CA 1
ATOM 3098 C C . MET A 1 387 ? -29.286 -2.104 23.633 1.00 88.50 387 MET A C 1
ATOM 3100 O O . MET A 1 387 ? -28.410 -1.784 22.825 1.00 88.50 387 MET A O 1
ATOM 3104 N N . CYS A 1 388 ? -30.107 -3.141 23.464 1.00 89.75 388 CYS A N 1
ATOM 3105 C CA . CYS A 1 388 ? -30.169 -4.012 22.289 1.00 89.75 388 CYS A CA 1
ATOM 3106 C C . CYS A 1 388 ? -31.550 -3.836 21.636 1.00 89.75 388 CYS A C 1
ATOM 3108 O O . CYS A 1 388 ? -32.550 -4.408 22.081 1.00 89.75 388 CYS A O 1
ATOM 3110 N N . GLY A 1 389 ? -31.650 -2.957 20.635 1.00 84.88 389 GLY A N 1
ATOM 3111 C CA . GLY A 1 389 ? -32.936 -2.547 20.068 1.00 84.88 389 GLY A CA 1
ATOM 3112 C C . GLY A 1 389 ? -33.666 -3.653 19.308 1.00 84.88 389 GLY A C 1
ATOM 3113 O O . GLY A 1 389 ? -34.884 -3.585 19.132 1.00 84.88 389 GLY A O 1
ATOM 3114 N N . GLU A 1 390 ? -32.966 -4.706 18.898 1.00 88.94 390 GLU A N 1
ATOM 3115 C CA . GLU A 1 390 ? -33.545 -5.901 18.297 1.00 88.94 390 GLU A CA 1
ATOM 3116 C C . GLU A 1 390 ? -34.565 -6.576 19.228 1.00 88.94 390 GLU A C 1
ATOM 3118 O O . GLU A 1 390 ? -35.591 -7.065 18.752 1.00 88.94 390 GLU A O 1
ATOM 3123 N N . VAL A 1 391 ? -34.373 -6.466 20.551 1.00 88.88 391 VAL A N 1
ATOM 3124 C CA . VAL A 1 391 ? -35.308 -6.938 21.592 1.00 88.88 391 VAL A CA 1
ATOM 3125 C C . VAL A 1 391 ? -36.646 -6.179 21.570 1.00 88.88 391 VAL A C 1
ATOM 3127 O O . VAL A 1 391 ? -37.653 -6.692 22.056 1.00 88.88 391 VAL A O 1
ATOM 3130 N N . ILE A 1 392 ? -36.689 -4.982 20.972 1.00 87.88 392 ILE A N 1
ATOM 3131 C CA . ILE A 1 392 ? -37.911 -4.180 20.766 1.00 87.88 392 ILE A CA 1
ATOM 3132 C C . ILE A 1 392 ? -38.240 -3.940 19.277 1.00 87.88 392 ILE A C 1
ATOM 3134 O O . ILE A 1 392 ? -39.104 -3.124 18.954 1.00 87.88 392 ILE A O 1
ATOM 3138 N N . GLY A 1 393 ? -37.595 -4.662 18.352 1.00 89.38 393 GLY A N 1
ATOM 3139 C CA . GLY A 1 393 ? -37.890 -4.590 16.916 1.00 89.38 393 GLY A CA 1
ATOM 3140 C C . GLY A 1 393 ? -37.353 -3.341 16.196 1.00 89.38 393 GLY A C 1
ATOM 3141 O O . GLY A 1 393 ? -37.995 -2.862 15.248 1.00 89.38 393 GLY A O 1
ATOM 3142 N N . THR A 1 394 ? -36.203 -2.801 16.625 1.00 89.31 394 THR A N 1
ATOM 3143 C CA . THR A 1 394 ? -35.533 -1.607 16.056 1.00 89.31 394 THR A CA 1
ATOM 3144 C C . THR A 1 394 ? -34.007 -1.804 15.933 1.00 89.31 394 THR A C 1
ATOM 3146 O O . THR A 1 394 ? -33.383 -2.078 16.952 1.00 89.31 394 THR A O 1
ATOM 3149 N N . PRO A 1 395 ? -33.357 -1.628 14.764 1.00 91.88 395 PRO A N 1
ATOM 3150 C CA . PRO A 1 395 ? -31.910 -1.835 14.608 1.00 91.88 395 PRO A CA 1
ATOM 3151 C C . PRO A 1 395 ? -31.115 -0.604 15.091 1.00 91.88 395 PRO A C 1
ATOM 3153 O O . PRO A 1 395 ? -30.553 0.155 14.299 1.00 91.88 395 PRO A O 1
ATOM 3156 N N . TRP A 1 396 ? -31.146 -0.353 16.401 1.00 90.00 396 TRP A N 1
ATOM 3157 C CA . TRP A 1 396 ? -30.575 0.830 17.051 1.00 90.00 396 TRP A CA 1
ATOM 3158 C C . TRP A 1 396 ? -30.243 0.526 18.515 1.00 90.00 396 TRP A C 1
ATOM 3160 O O . TRP A 1 396 ? -31.011 -0.152 19.188 1.00 90.00 396 TRP A O 1
ATOM 3170 N N . GLY A 1 397 ? -29.129 1.039 19.033 1.00 90.56 397 GLY A N 1
ATOM 3171 C CA . GLY A 1 397 ? -28.692 0.791 20.413 1.00 90.56 397 GLY A CA 1
ATOM 3172 C C . GLY A 1 397 ? -27.173 0.851 20.547 1.00 90.56 397 GLY A C 1
ATOM 3173 O O . GLY A 1 397 ? -26.505 1.356 19.645 1.00 90.56 397 GLY A O 1
ATOM 3174 N N . ALA A 1 398 ? -26.637 0.325 21.649 1.00 92.12 398 ALA A N 1
ATOM 3175 C CA . ALA A 1 398 ? -25.204 0.342 21.940 1.00 92.12 398 ALA A CA 1
ATOM 3176 C C . ALA A 1 398 ? -24.431 -0.595 20.995 1.00 92.12 398 ALA A C 1
ATOM 3178 O O . ALA A 1 398 ? -24.696 -1.795 21.008 1.00 92.12 398 ALA A O 1
ATOM 3179 N N . VAL A 1 399 ? -23.477 -0.089 20.207 1.00 92.31 399 VAL A N 1
ATOM 3180 C CA . VAL A 1 399 ? -22.649 -0.914 19.287 1.00 92.31 399 VAL A CA 1
ATOM 3181 C C . VAL A 1 399 ? -21.201 -1.097 19.735 1.00 92.31 399 VAL A C 1
ATOM 3183 O O . VAL A 1 399 ? -20.428 -1.779 19.069 1.00 92.31 399 VAL A O 1
ATOM 3186 N N . ASP A 1 400 ? -20.833 -0.488 20.856 1.00 94.88 400 ASP A N 1
ATOM 3187 C CA . ASP A 1 400 ? -19.543 -0.649 21.510 1.00 94.88 400 ASP A CA 1
ATOM 3188 C C . ASP A 1 400 ? -19.654 -0.316 23.000 1.00 94.88 400 ASP A C 1
ATOM 3190 O O . ASP A 1 400 ? -20.675 0.210 23.452 1.00 94.88 400 ASP A O 1
ATOM 3194 N N . ALA A 1 401 ? -18.569 -0.533 23.743 1.00 95.94 401 ALA A N 1
ATOM 3195 C CA . ALA A 1 401 ? -18.259 0.282 24.914 1.00 95.94 401 ALA A CA 1
ATOM 3196 C C . ALA A 1 401 ? -16.751 0.513 25.055 1.00 95.94 401 ALA A C 1
ATOM 3198 O O . ALA A 1 401 ? -15.939 -0.290 24.593 1.00 95.94 401 ALA A O 1
ATOM 3199 N N . LYS A 1 402 ? -16.388 1.612 25.722 1.00 97.12 402 LYS A N 1
ATOM 3200 C CA . LYS A 1 402 ? -15.024 2.005 26.092 1.00 97.12 402 LYS A CA 1
ATOM 3201 C C . LYS A 1 402 ? -14.946 2.233 27.601 1.00 97.12 402 LYS A C 1
ATOM 3203 O O . LYS A 1 402 ? -15.873 2.801 28.181 1.00 97.12 402 LYS A O 1
ATOM 3208 N N . VAL A 1 403 ? -13.834 1.838 28.221 1.00 98.19 403 VAL A N 1
ATOM 3209 C CA . VAL A 1 403 ? -13.462 2.206 29.597 1.00 98.19 403 VAL A CA 1
ATOM 3210 C C . VAL A 1 403 ? -11.975 2.557 29.689 1.00 98.19 403 VAL A C 1
ATOM 3212 O O . VAL A 1 403 ? -11.139 2.016 28.956 1.00 98.19 403 VAL A O 1
ATOM 3215 N N . ALA A 1 404 ? -11.619 3.455 30.603 1.00 98.06 404 ALA A N 1
ATOM 3216 C CA . ALA A 1 404 ? -10.228 3.746 30.941 1.00 98.06 404 ALA A CA 1
ATOM 3217 C C . ALA A 1 404 ? -10.085 4.178 32.408 1.00 98.06 404 ALA A C 1
ATOM 3219 O O . ALA A 1 404 ? -11.052 4.606 33.039 1.00 98.06 404 ALA A O 1
ATOM 3220 N N . ASP A 1 405 ? -8.862 4.074 32.927 1.00 98.12 405 ASP A N 1
ATOM 3221 C CA . ASP A 1 405 ? -8.452 4.625 34.219 1.00 98.12 405 ASP A CA 1
ATOM 3222 C C . ASP A 1 405 ? -7.263 5.588 34.044 1.00 98.12 405 ASP A C 1
ATOM 3224 O O . ASP A 1 405 ? -6.672 5.661 32.960 1.00 98.12 405 ASP A O 1
ATOM 3228 N N . SER A 1 406 ? -6.863 6.305 35.100 1.00 98.06 406 SER A N 1
ATOM 3229 C CA . SER A 1 406 ? -5.681 7.185 35.077 1.00 98.06 406 SER A CA 1
ATOM 3230 C C . SER A 1 406 ? -4.400 6.505 34.562 1.00 98.06 406 SER A C 1
ATOM 3232 O O . SER A 1 406 ? -3.542 7.173 33.983 1.00 98.06 406 SER A O 1
ATOM 3234 N N . SER A 1 407 ? -4.243 5.189 34.750 1.00 97.06 407 SER A N 1
ATOM 3235 C CA . SER A 1 407 ? -3.060 4.428 34.328 1.00 97.06 407 SER A CA 1
ATOM 3236 C C . SER A 1 407 ? -3.049 4.105 32.828 1.00 97.06 407 SER A C 1
ATOM 3238 O O . SER A 1 407 ? -1.966 3.948 32.250 1.00 97.06 407 SER A O 1
ATOM 3240 N N . LEU A 1 408 ? -4.230 3.998 32.210 1.00 97.50 408 LEU A N 1
ATOM 3241 C CA . LEU A 1 408 ? -4.433 3.805 30.774 1.00 97.50 408 LEU A CA 1
ATOM 3242 C C . LEU A 1 408 ? -4.454 5.151 30.036 1.00 97.50 408 LEU A C 1
ATOM 3244 O O . LEU A 1 408 ? -3.732 5.307 29.052 1.00 97.50 408 LEU A O 1
ATOM 3248 N N . ILE A 1 409 ? -5.166 6.155 30.563 1.00 97.19 409 ILE A N 1
ATOM 3249 C CA . ILE A 1 409 ? -5.216 7.527 30.019 1.00 97.19 409 ILE A CA 1
ATOM 3250 C C . ILE A 1 409 ? -3.793 8.092 29.876 1.00 97.19 409 ILE A C 1
ATOM 3252 O O . ILE A 1 409 ? -3.428 8.585 28.811 1.00 97.19 409 ILE A O 1
ATOM 3256 N N . LYS A 1 410 ? -2.936 7.911 30.896 1.00 96.31 410 LYS A N 1
ATOM 3257 C CA . LYS A 1 410 ? -1.519 8.337 30.882 1.00 96.31 410 LYS A CA 1
ATOM 3258 C C . LYS A 1 410 ? -0.678 7.730 29.746 1.00 96.31 410 LYS A C 1
ATOM 3260 O O . LYS A 1 410 ? 0.391 8.250 29.440 1.00 96.31 410 LYS A O 1
ATOM 3265 N N . LYS A 1 411 ? -1.126 6.624 29.150 1.00 95.44 411 LYS A N 1
ATOM 3266 C CA . LYS A 1 411 ? -0.439 5.890 28.074 1.00 95.44 411 LYS A CA 1
ATOM 3267 C C . LYS A 1 411 ? -1.136 6.040 26.717 1.00 95.44 411 LYS A C 1
ATOM 3269 O O . LYS A 1 411 ? -0.769 5.328 25.788 1.00 95.44 411 LYS A O 1
ATOM 3274 N N . LEU A 1 412 ? -2.157 6.900 26.617 1.00 96.06 412 LEU A N 1
ATOM 3275 C CA . LEU A 1 412 ? -3.081 6.966 25.478 1.00 96.06 412 LEU A CA 1
ATOM 3276 C C . LEU A 1 412 ? -3.772 5.612 25.191 1.00 96.06 412 LEU A C 1
ATOM 3278 O O . LEU A 1 412 ? -3.934 5.223 24.042 1.00 96.06 412 LEU A O 1
ATOM 3282 N N . GLN A 1 413 ? -4.154 4.861 26.229 1.00 96.44 413 GLN A N 1
ATOM 3283 C CA . GLN A 1 413 ? -4.762 3.527 26.114 1.00 96.44 413 GLN A CA 1
ATOM 3284 C C . GLN A 1 413 ? -6.222 3.505 26.589 1.00 96.44 413 GLN A C 1
ATOM 3286 O O . GLN A 1 413 ? -6.617 4.266 27.471 1.00 96.44 413 GLN A O 1
ATOM 3291 N N . THR A 1 414 ? -7.018 2.573 26.061 1.00 97.25 414 THR A N 1
ATOM 3292 C CA . THR A 1 414 ? -8.378 2.275 26.550 1.00 97.25 414 THR A CA 1
ATOM 3293 C C . THR A 1 414 ? -8.699 0.790 26.387 1.00 97.25 414 THR A C 1
ATOM 3295 O O . THR A 1 414 ? -8.163 0.124 25.503 1.00 97.25 414 THR A O 1
ATOM 3298 N N . LEU A 1 415 ? -9.564 0.252 27.245 1.00 97.69 415 LEU A N 1
ATOM 3299 C CA . LEU A 1 415 ? -10.193 -1.050 27.036 1.00 97.69 415 LEU A CA 1
ATOM 3300 C C . LEU A 1 415 ? -11.510 -0.834 26.293 1.00 97.69 415 LEU A C 1
ATOM 3302 O O . LEU A 1 415 ? -12.329 -0.031 26.735 1.00 97.69 415 LEU A O 1
ATOM 3306 N N . ALA A 1 416 ? -11.736 -1.564 25.205 1.00 96.44 416 ALA A N 1
ATOM 3307 C CA . ALA A 1 416 ? -12.939 -1.430 24.392 1.00 96.44 416 ALA A CA 1
ATOM 3308 C C . ALA A 1 416 ? -13.511 -2.789 23.962 1.00 96.44 416 ALA A C 1
ATOM 3310 O O . ALA A 1 416 ? -12.775 -3.761 23.795 1.00 96.44 416 ALA A O 1
ATOM 3311 N N . ILE A 1 417 ? -14.823 -2.845 23.748 1.00 95.75 417 ILE A N 1
ATOM 3312 C CA . ILE A 1 417 ? -15.550 -3.981 23.166 1.00 95.75 417 ILE A CA 1
ATOM 3313 C C . ILE A 1 417 ? -16.319 -3.492 21.937 1.00 95.75 417 ILE A C 1
ATOM 3315 O O . ILE A 1 417 ? -16.948 -2.439 21.990 1.00 95.75 417 ILE A O 1
ATOM 3319 N N . TRP A 1 418 ? -16.242 -4.242 20.837 1.00 94.69 418 TRP A N 1
ATOM 3320 C CA . TRP A 1 418 ? -16.981 -3.968 19.602 1.00 94.69 418 TRP A CA 1
ATOM 3321 C C . TRP A 1 418 ? -18.209 -4.883 19.501 1.00 94.69 418 TRP A C 1
ATOM 3323 O O . TRP A 1 418 ? -18.095 -6.075 19.781 1.00 94.69 418 TRP A O 1
ATOM 3333 N N . GLY A 1 419 ? -19.365 -4.366 19.091 1.00 92.50 419 GLY A N 1
ATOM 3334 C CA . GLY A 1 419 ? -20.660 -5.033 19.275 1.00 92.50 419 GLY A CA 1
ATOM 3335 C C . GLY A 1 419 ? -21.284 -4.716 20.643 1.00 92.50 419 GLY A C 1
ATOM 3336 O O . GLY A 1 419 ? -20.770 -3.891 21.401 1.00 92.50 419 GLY A O 1
ATOM 3337 N N . HIS A 1 420 ? -22.415 -5.348 20.968 1.00 93.94 420 HIS A N 1
ATOM 3338 C CA . HIS A 1 420 ? -23.183 -4.999 22.169 1.00 93.94 420 HIS A CA 1
ATOM 3339 C C . HIS A 1 420 ? -22.369 -5.215 23.467 1.00 93.94 420 HIS A C 1
ATOM 3341 O O . HIS A 1 420 ? -21.861 -6.317 23.694 1.00 93.94 420 HIS A O 1
ATOM 3347 N N . PRO A 1 421 ? -22.269 -4.217 24.371 1.00 93.19 421 PRO A N 1
ATOM 3348 C CA . PRO A 1 421 ? -21.461 -4.308 25.598 1.00 93.19 421 PRO A CA 1
ATOM 3349 C C . PRO A 1 421 ? -21.828 -5.455 26.539 1.00 93.19 421 PRO A C 1
ATOM 3351 O O . PRO A 1 421 ? -20.973 -5.978 27.257 1.00 93.19 421 PRO A O 1
ATOM 3354 N N . ASN A 1 422 ? -23.103 -5.843 26.550 1.00 92.19 422 ASN A N 1
ATOM 3355 C CA . ASN A 1 422 ? -23.638 -6.986 27.293 1.00 92.19 422 ASN A CA 1
ATOM 3356 C C . ASN A 1 422 ? -23.329 -8.353 26.640 1.00 92.19 422 ASN A C 1
ATOM 3358 O O . ASN A 1 422 ? -23.772 -9.376 27.158 1.00 92.19 422 ASN A O 1
ATOM 3362 N N . LYS A 1 423 ? -22.577 -8.373 25.528 1.00 92.69 423 LYS A N 1
ATOM 3363 C CA . LYS A 1 423 ? -22.232 -9.548 24.709 1.00 92.69 423 LYS A CA 1
ATOM 3364 C C . LYS A 1 423 ? -23.423 -10.258 24.056 1.00 92.69 423 LYS A C 1
ATOM 3366 O O . LYS A 1 423 ? -23.315 -11.418 23.663 1.00 92.69 423 LYS A O 1
ATOM 3371 N N . MET A 1 424 ? -24.555 -9.574 23.893 1.00 91.94 424 MET A N 1
ATOM 3372 C CA . MET A 1 424 ? -25.586 -10.038 22.968 1.00 91.94 424 MET A CA 1
ATOM 3373 C C . MET A 1 424 ? -25.033 -10.016 21.533 1.00 91.94 424 MET A C 1
ATOM 3375 O O . MET A 1 424 ? -24.227 -9.153 21.187 1.00 91.94 424 MET A O 1
ATOM 3379 N N . ALA A 1 425 ? -25.440 -10.979 20.707 1.00 92.06 425 ALA A N 1
ATOM 3380 C CA . ALA A 1 425 ? -25.108 -11.013 19.286 1.00 92.06 425 ALA A CA 1
ATOM 3381 C C . ALA A 1 425 ? -26.333 -10.619 18.452 1.00 92.06 425 ALA A C 1
ATOM 3383 O O . ALA A 1 425 ? -27.449 -11.047 18.755 1.00 92.06 425 ALA A O 1
ATOM 3384 N N . PHE A 1 426 ? -26.105 -9.845 17.394 1.00 94.12 426 PHE A N 1
ATOM 3385 C CA . PHE A 1 426 ? -27.126 -9.394 16.451 1.00 94.12 426 PHE A CA 1
ATOM 3386 C C . PHE A 1 426 ? -26.942 -10.097 15.104 1.00 94.12 426 PHE A C 1
ATOM 3388 O O . PHE A 1 426 ? -25.844 -10.067 14.553 1.00 94.12 426 PHE A O 1
ATOM 3395 N N . ASP A 1 427 ? -28.015 -10.699 14.587 1.00 95.06 427 ASP A N 1
ATOM 3396 C CA . ASP A 1 427 ? -28.104 -11.315 13.256 1.00 95.06 427 ASP A CA 1
ATOM 3397 C C . ASP A 1 427 ? -28.992 -10.427 12.373 1.00 95.06 427 ASP A C 1
ATOM 3399 O O . ASP A 1 427 ? -30.180 -10.227 12.655 1.00 95.06 427 ASP A O 1
ATOM 3403 N N . ALA A 1 428 ? -28.409 -9.855 11.320 1.00 95.12 428 ALA A N 1
ATOM 3404 C CA . ALA A 1 428 ? -29.091 -8.914 10.445 1.00 95.12 428 ALA A CA 1
ATOM 3405 C C . ALA A 1 428 ? -30.137 -9.596 9.549 1.00 95.12 428 ALA A C 1
ATOM 3407 O O . ALA A 1 428 ? -31.172 -8.994 9.249 1.00 95.12 428 ALA A O 1
ATOM 3408 N N . GLU A 1 429 ? -29.907 -10.841 9.122 1.00 95.00 429 GLU A N 1
ATOM 3409 C CA . GLU A 1 429 ? -30.803 -11.536 8.195 1.00 95.00 429 GLU A CA 1
ATOM 3410 C C . GLU A 1 429 ? -32.072 -12.018 8.915 1.00 95.00 429 GLU A C 1
ATOM 3412 O O . GLU A 1 429 ? -33.186 -11.807 8.429 1.00 95.00 429 GLU A O 1
ATOM 3417 N N . ASP A 1 430 ? -31.929 -12.617 10.098 1.00 95.25 430 ASP A N 1
ATOM 3418 C CA . ASP A 1 430 ? -33.030 -12.998 10.988 1.00 95.25 430 ASP A CA 1
ATOM 3419 C C . ASP A 1 430 ? -33.804 -11.772 11.496 1.00 95.25 430 ASP A C 1
ATOM 3421 O O . ASP A 1 430 ? -35.041 -11.761 11.459 1.00 95.25 430 ASP A O 1
ATOM 3425 N N . PHE A 1 431 ? -33.107 -10.694 11.877 1.00 95.50 431 PHE A N 1
ATOM 3426 C CA . PHE A 1 431 ? -33.770 -9.454 12.277 1.00 95.50 431 PHE A CA 1
ATOM 3427 C C . PHE A 1 431 ? -34.635 -8.868 11.152 1.00 95.50 431 PHE A C 1
ATOM 3429 O O . PHE A 1 431 ? -35.782 -8.482 11.406 1.00 95.50 431 PHE A O 1
ATOM 3436 N N . LEU A 1 432 ? -34.129 -8.828 9.911 1.00 96.44 432 LEU A N 1
ATOM 3437 C CA . LEU A 1 432 ? -34.874 -8.324 8.752 1.00 96.44 432 LEU A CA 1
ATOM 3438 C C . LEU A 1 432 ? -36.012 -9.260 8.319 1.00 96.44 432 LEU A C 1
ATOM 3440 O O . LEU A 1 432 ? -37.084 -8.764 7.968 1.00 96.44 432 LEU A O 1
ATOM 3444 N N . LYS A 1 433 ? -35.846 -10.588 8.416 1.00 95.06 433 LYS A N 1
ATOM 3445 C CA . LYS A 1 433 ? -36.942 -11.564 8.225 1.00 95.06 433 LYS A CA 1
ATOM 3446 C C . LYS A 1 433 ? -38.087 -11.319 9.210 1.00 95.06 433 LYS A C 1
ATOM 3448 O O . LYS A 1 433 ? -39.251 -11.329 8.814 1.00 95.06 433 LYS A O 1
ATOM 3453 N N . LYS A 1 434 ? -37.763 -11.060 10.482 1.00 96.12 434 LYS A N 1
ATOM 3454 C CA . LYS A 1 434 ? -38.737 -10.761 11.548 1.00 96.12 434 LYS A CA 1
ATOM 3455 C C . LYS A 1 434 ? -39.315 -9.345 11.462 1.00 96.12 434 LYS A C 1
ATOM 3457 O O . LYS A 1 434 ? -40.435 -9.120 11.913 1.00 96.12 434 LYS A O 1
ATOM 3462 N N . ASN A 1 435 ? -38.589 -8.394 10.870 1.00 95.00 435 ASN A N 1
ATOM 3463 C CA . ASN A 1 435 ? -38.991 -6.989 10.775 1.00 95.00 435 ASN A CA 1
ATOM 3464 C C . ASN A 1 435 ? -38.849 -6.407 9.346 1.00 95.00 435 ASN A C 1
ATOM 3466 O O . ASN A 1 435 ? -38.079 -5.458 9.160 1.00 95.00 435 ASN A O 1
ATOM 3470 N N . PRO A 1 436 ? -39.631 -6.860 8.340 1.00 93.88 436 PRO A N 1
ATOM 3471 C CA . PRO A 1 436 ? -39.467 -6.425 6.942 1.00 93.88 436 PRO A CA 1
ATOM 3472 C C . PRO A 1 436 ? -39.592 -4.910 6.699 1.00 93.88 436 PRO A C 1
ATOM 3474 O O . PRO A 1 436 ? -39.080 -4.394 5.707 1.00 93.88 436 PRO A O 1
ATOM 3477 N N . LYS A 1 437 ? -40.214 -4.170 7.631 1.00 93.19 437 LYS A N 1
ATOM 3478 C CA . LYS A 1 437 ? -40.260 -2.694 7.652 1.00 93.19 437 LYS A CA 1
ATOM 3479 C C . LYS A 1 437 ? -38.870 -2.030 7.606 1.00 93.19 437 LYS A C 1
ATOM 3481 O O . LYS A 1 437 ? -38.763 -0.876 7.202 1.00 93.19 437 LYS A O 1
ATOM 3486 N N . TRP A 1 438 ? -37.816 -2.742 8.015 1.00 93.94 438 TRP A N 1
ATOM 3487 C CA . TRP A 1 438 ? -36.440 -2.242 8.056 1.00 93.94 438 TRP A CA 1
ATOM 3488 C C . TRP A 1 438 ? -35.597 -2.596 6.823 1.00 93.94 438 TRP A C 1
ATOM 3490 O O . TRP A 1 438 ? -34.503 -2.054 6.684 1.00 93.94 438 TRP A O 1
ATOM 3500 N N . SER A 1 439 ? -36.093 -3.428 5.899 1.00 94.00 439 SER A N 1
ATOM 3501 C CA . SER A 1 439 ? -35.315 -3.979 4.771 1.00 94.00 439 SER A CA 1
ATOM 3502 C C . SER A 1 439 ? -34.784 -2.950 3.762 1.00 94.00 439 SER A C 1
ATOM 3504 O O . SER A 1 439 ? -34.002 -3.306 2.885 1.00 94.00 439 SER A O 1
ATOM 3506 N N . TRP A 1 440 ? -35.143 -1.670 3.893 1.00 94.25 440 TRP A N 1
ATOM 3507 C CA . TRP A 1 440 ? -34.548 -0.567 3.129 1.00 94.25 440 TRP A CA 1
ATOM 3508 C C . TRP A 1 440 ? -33.065 -0.316 3.462 1.00 94.25 440 TRP A C 1
ATOM 3510 O O . TRP A 1 440 ? -32.373 0.301 2.659 1.00 94.25 440 TRP A O 1
ATOM 3520 N N . GLN A 1 441 ? -32.569 -0.798 4.610 1.00 94.12 441 GLN A N 1
ATOM 3521 C CA . GLN A 1 441 ? -31.167 -0.652 5.039 1.00 94.12 441 GLN A CA 1
ATOM 3522 C C . GLN A 1 441 ? -30.316 -1.924 4.844 1.00 94.12 441 GLN A C 1
ATOM 3524 O O . GLN A 1 441 ? -29.165 -1.970 5.279 1.00 94.12 441 GLN A O 1
ATOM 3529 N N . LYS A 1 442 ? -30.873 -2.956 4.187 1.00 93.62 442 LYS A N 1
ATOM 3530 C CA . LYS A 1 442 ? -30.267 -4.293 4.010 1.00 93.62 442 LYS A CA 1
ATOM 3531 C C . LYS A 1 442 ? -28.845 -4.282 3.436 1.00 93.62 442 LYS A C 1
ATOM 3533 O O . LYS A 1 442 ? -28.076 -5.180 3.733 1.00 93.62 442 LYS A O 1
ATOM 3538 N N . ASP A 1 443 ? -28.516 -3.290 2.606 1.00 92.12 443 ASP A N 1
ATOM 3539 C CA . ASP A 1 443 ? -27.240 -3.239 1.881 1.00 92.12 443 ASP A CA 1
ATOM 3540 C C . ASP A 1 443 ? -26.095 -2.657 2.739 1.00 92.12 443 ASP A C 1
ATOM 3542 O O . ASP A 1 443 ? -24.943 -2.678 2.317 1.00 92.12 443 ASP A O 1
ATOM 3546 N N . TYR A 1 444 ? -26.405 -2.158 3.946 1.00 93.81 444 TYR A N 1
ATOM 3547 C CA . TYR A 1 444 ? -25.436 -1.616 4.911 1.00 93.81 444 TYR A CA 1
ATOM 3548 C C . TYR A 1 444 ? -25.522 -2.263 6.305 1.00 93.81 444 TYR A C 1
ATOM 3550 O O . TYR A 1 444 ? -24.557 -2.191 7.066 1.00 93.81 444 TYR A O 1
ATOM 3558 N N . LEU A 1 445 ? -26.647 -2.886 6.665 1.00 94.12 445 LEU A N 1
ATOM 3559 C CA . LEU A 1 445 ? -26.824 -3.585 7.941 1.00 94.12 445 LEU A CA 1
ATOM 3560 C C . LEU A 1 445 ? -26.085 -4.929 7.943 1.00 94.12 445 LEU A C 1
ATOM 3562 O O . LEU A 1 445 ? -26.213 -5.704 7.001 1.00 94.12 445 LEU A O 1
ATOM 3566 N N . VAL A 1 446 ? -25.340 -5.201 9.013 1.00 92.06 446 VAL A N 1
ATOM 3567 C CA . VAL A 1 446 ? -24.546 -6.426 9.196 1.00 92.06 446 VAL A CA 1
ATOM 3568 C C . VAL A 1 446 ? -24.652 -6.922 10.634 1.00 92.06 446 VAL A C 1
ATOM 3570 O O . VAL A 1 446 ? -25.121 -6.199 11.514 1.00 92.06 446 VAL A O 1
ATOM 3573 N N . ASP A 1 447 ? -24.201 -8.151 10.849 1.00 93.38 447 ASP A N 1
ATOM 3574 C CA . ASP A 1 447 ? -24.190 -8.818 12.146 1.00 93.38 447 ASP A CA 1
ATOM 3575 C C . ASP A 1 447 ? -23.217 -8.149 13.133 1.00 93.38 447 ASP A C 1
ATOM 3577 O O . ASP A 1 447 ? -22.134 -7.693 12.751 1.00 93.38 447 ASP A O 1
ATOM 3581 N N . PHE A 1 448 ? -23.555 -8.174 14.426 1.00 88.00 448 PHE A N 1
ATOM 3582 C CA . PHE A 1 448 ? -22.610 -7.860 15.502 1.00 88.00 448 PHE A CA 1
ATOM 3583 C C . PHE A 1 448 ? -22.311 -9.126 16.315 1.00 88.00 448 PHE A C 1
ATOM 3585 O O . PHE A 1 448 ? -23.205 -9.634 16.996 1.00 88.00 448 PHE A O 1
ATOM 3592 N N . PRO A 1 449 ? -21.075 -9.658 16.275 1.00 82.81 449 PRO A N 1
ATOM 3593 C CA . PRO A 1 449 ? -20.710 -10.835 17.051 1.00 82.81 449 PRO A CA 1
ATOM 3594 C C . PRO A 1 449 ? -20.477 -10.497 18.532 1.00 82.81 449 PRO A C 1
ATOM 3596 O O . PRO A 1 449 ? -20.048 -9.398 18.883 1.00 82.81 449 PRO A O 1
ATOM 3599 N N . SER A 1 450 ? -20.684 -11.493 19.397 1.00 87.50 450 SER A N 1
ATOM 3600 C CA . SER A 1 450 ? -20.333 -11.455 20.825 1.00 87.50 450 SER A CA 1
ATOM 3601 C C . SER A 1 450 ? -18.805 -11.442 21.013 1.00 87.50 450 SER A C 1
ATOM 3603 O O . SER A 1 450 ? -18.189 -12.487 21.235 1.00 87.50 450 SER A O 1
ATOM 3605 N N . ASN A 1 451 ? -18.185 -10.266 20.911 1.00 87.94 451 ASN A N 1
ATOM 3606 C CA . ASN A 1 451 ? -16.746 -10.086 21.117 1.00 87.94 451 ASN A CA 1
ATOM 3607 C C . ASN A 1 451 ? -16.348 -10.030 22.605 1.00 87.94 451 ASN A C 1
ATOM 3609 O O . ASN A 1 451 ? -17.174 -9.961 23.517 1.00 87.94 451 ASN A O 1
ATOM 3613 N N . GLU A 1 452 ? -15.037 -10.018 22.839 1.00 92.06 452 GLU A N 1
ATOM 3614 C CA . GLU A 1 452 ? -14.425 -9.769 24.143 1.00 92.06 452 GLU A CA 1
ATOM 3615 C C . GLU A 1 452 ? -13.873 -8.343 24.266 1.00 92.06 452 GLU A C 1
ATOM 3617 O O . GLU A 1 452 ? -13.603 -7.669 23.271 1.00 92.06 452 GLU A O 1
ATOM 3622 N N . TRP A 1 453 ? -13.670 -7.898 25.508 1.00 94.94 453 TRP A N 1
ATOM 3623 C CA . TRP A 1 453 ? -12.995 -6.633 25.803 1.00 94.94 453 TRP A CA 1
ATOM 3624 C C . TRP A 1 453 ? -11.498 -6.727 25.477 1.00 94.94 453 TRP A C 1
ATOM 3626 O O . TRP A 1 453 ? -10.803 -7.607 25.987 1.00 94.94 453 TRP A O 1
ATOM 3636 N N . VAL A 1 454 ? -10.980 -5.785 24.688 1.00 95.44 454 VAL A N 1
ATOM 3637 C CA . VAL A 1 454 ? -9.569 -5.720 24.282 1.00 95.44 454 VAL A CA 1
ATOM 3638 C C . VAL A 1 454 ? -8.913 -4.397 24.662 1.00 95.44 454 VAL A C 1
ATOM 3640 O O . VAL A 1 454 ? -9.545 -3.345 24.653 1.00 95.44 454 VAL A O 1
ATOM 3643 N N . LEU A 1 455 ? -7.614 -4.441 24.972 1.00 95.50 455 LEU A N 1
ATOM 3644 C CA . LEU A 1 455 ? -6.800 -3.239 25.157 1.00 95.50 455 LEU A CA 1
ATOM 3645 C C . LEU A 1 455 ? -6.431 -2.649 23.792 1.00 95.50 455 LEU A C 1
ATOM 3647 O O . LEU A 1 455 ? -5.760 -3.311 22.994 1.00 95.50 455 LEU A O 1
ATOM 3651 N N . LEU A 1 456 ? -6.825 -1.406 23.547 1.00 94.06 456 LEU A N 1
ATOM 3652 C CA . LEU A 1 456 ? -6.410 -0.605 22.402 1.00 94.06 456 LEU A CA 1
ATOM 3653 C C . LEU A 1 456 ? -5.274 0.333 22.834 1.00 94.06 456 LEU A C 1
ATOM 3655 O O . LEU A 1 456 ? -5.340 0.963 23.892 1.00 94.06 456 LEU A O 1
ATOM 3659 N N . GLU A 1 457 ? -4.210 0.383 22.034 1.00 89.88 457 GLU A N 1
ATOM 3660 C CA . GLU A 1 457 ? -2.988 1.133 22.330 1.00 89.88 457 GLU A CA 1
ATOM 3661 C C . GLU A 1 457 ? -2.312 1.635 21.039 1.00 89.88 457 GLU A C 1
ATOM 3663 O O . GLU A 1 457 ? -2.356 0.928 20.027 1.00 89.88 457 GLU A O 1
ATOM 3668 N N . PRO A 1 458 ? -1.659 2.812 21.051 1.00 82.62 458 PRO A N 1
ATOM 3669 C CA . PRO A 1 458 ? -1.031 3.420 19.876 1.00 82.62 458 PRO A CA 1
ATOM 3670 C C . PRO A 1 458 ? 0.368 2.843 19.583 1.00 82.62 458 PRO A C 1
ATOM 3672 O O . PRO A 1 458 ? 1.339 3.576 19.411 1.00 82.62 458 PRO A O 1
ATOM 3675 N N . SER A 1 459 ? 0.516 1.514 19.572 1.00 64.31 459 SER A N 1
ATOM 3676 C CA . SER A 1 459 ? 1.819 0.869 19.353 1.00 64.31 459 SER A CA 1
ATOM 3677 C C . SER A 1 459 ? 1.700 -0.525 18.716 1.00 64.31 459 SER A C 1
ATOM 3679 O O . SER A 1 459 ? 0.993 -1.383 19.258 1.00 64.31 459 SER A O 1
ATOM 3681 N N . PRO A 1 460 ? 2.415 -0.803 17.607 1.00 51.28 460 PRO A N 1
ATOM 3682 C CA . PRO A 1 460 ? 2.485 -2.131 17.009 1.00 51.28 460 PRO A CA 1
ATOM 3683 C C . PRO A 1 460 ? 3.500 -3.014 17.757 1.00 51.28 460 PRO A C 1
ATOM 3685 O O . PRO A 1 460 ? 4.660 -3.135 17.368 1.00 51.28 460 PRO A O 1
ATOM 3688 N N . LYS A 1 461 ? 3.065 -3.671 18.838 1.00 38.47 461 LYS A N 1
ATOM 3689 C CA . LYS A 1 461 ? 3.885 -4.668 19.554 1.00 38.47 461 LYS A CA 1
ATOM 3690 C C . LYS A 1 461 ? 4.055 -5.955 18.738 1.00 38.47 461 LYS A C 1
ATOM 3692 O O . LYS A 1 461 ? 3.281 -6.900 18.886 1.00 38.47 461 LYS A O 1
ATOM 3697 N N . VAL A 1 462 ? 5.099 -5.991 17.915 1.00 35.41 462 VAL A N 1
ATOM 3698 C CA . VAL A 1 462 ? 5.643 -7.202 17.276 1.00 35.41 462 VAL A CA 1
ATOM 3699 C C . VAL A 1 462 ? 6.801 -7.748 18.138 1.00 35.41 462 VAL A C 1
ATOM 3701 O O . VAL A 1 462 ? 7.417 -7.005 18.901 1.00 35.41 462 VAL A O 1
ATOM 3704 N N . GLY A 1 463 ? 7.034 -9.064 18.116 1.00 32.94 463 GLY A N 1
ATOM 3705 C CA . GLY A 1 463 ? 7.858 -9.760 19.118 1.00 32.94 463 GLY A CA 1
ATOM 3706 C C . GLY A 1 463 ? 9.385 -9.620 18.983 1.00 32.94 463 GLY A C 1
ATOM 3707 O O . GLY A 1 463 ? 9.905 -9.419 17.894 1.00 32.94 463 GLY A O 1
ATOM 3708 N N . ASN A 1 464 ? 10.076 -9.808 20.118 1.00 32.25 464 ASN A N 1
ATOM 3709 C CA . ASN A 1 464 ? 11.525 -10.014 20.315 1.00 32.25 464 ASN A CA 1
ATOM 3710 C C . ASN A 1 464 ? 12.509 -9.205 19.440 1.00 32.25 464 ASN A C 1
ATOM 3712 O O . ASN A 1 464 ? 12.943 -9.636 18.376 1.00 32.25 464 ASN A O 1
ATOM 3716 N N . LEU A 1 465 ? 13.014 -8.109 20.016 1.00 34.88 465 LEU A N 1
ATOM 3717 C CA . LEU A 1 465 ? 14.009 -7.206 19.422 1.00 34.88 465 LEU A CA 1
ATOM 3718 C C . LEU A 1 465 ? 15.358 -7.867 19.053 1.00 34.88 465 LEU A C 1
ATOM 3720 O O . LEU A 1 465 ? 16.058 -7.373 18.175 1.00 34.88 465 LEU A O 1
ATOM 3724 N N . ALA A 1 466 ? 15.734 -8.979 19.694 1.00 34.03 466 ALA A N 1
ATOM 3725 C CA . ALA A 1 466 ? 17.087 -9.549 19.611 1.00 34.03 466 ALA A CA 1
ATOM 3726 C C . ALA A 1 466 ? 17.504 -10.089 18.223 1.00 34.03 466 ALA A C 1
ATOM 3728 O O . ALA A 1 466 ? 18.693 -10.269 17.975 1.00 34.03 466 ALA A O 1
ATOM 3729 N N . GLU A 1 467 ? 16.561 -10.343 17.308 1.00 35.72 467 GLU A N 1
ATOM 3730 C CA . GLU A 1 467 ? 16.887 -10.705 15.916 1.00 35.72 467 GLU A CA 1
ATOM 3731 C C . GLU A 1 467 ? 17.018 -9.475 14.993 1.00 35.72 467 GLU A C 1
ATOM 3733 O O . GLU A 1 467 ? 17.509 -9.598 13.869 1.00 35.72 467 GLU A O 1
ATOM 3738 N N . LEU A 1 468 ? 16.599 -8.287 15.452 1.00 39.16 468 LEU A N 1
ATOM 3739 C CA . LEU A 1 468 ? 16.393 -7.108 14.606 1.00 39.16 468 LEU A CA 1
ATOM 3740 C C . LEU A 1 468 ? 17.648 -6.225 14.464 1.00 39.16 468 LEU A C 1
ATOM 3742 O O . LEU A 1 468 ? 17.926 -5.756 13.361 1.00 39.16 468 LEU A O 1
ATOM 3746 N N . GLU A 1 469 ? 18.472 -6.079 15.511 1.00 40.09 469 GLU A N 1
ATOM 3747 C CA . GLU A 1 469 ? 19.745 -5.318 15.456 1.00 40.09 469 GLU A CA 1
ATOM 3748 C C . GLU A 1 469 ? 20.699 -5.821 14.352 1.00 40.09 469 GLU A C 1
ATOM 3750 O O . GLU A 1 469 ? 21.469 -5.064 13.758 1.00 40.09 469 GLU A O 1
ATOM 3755 N N . ILE A 1 470 ? 20.598 -7.109 14.012 1.00 49.38 470 ILE A N 1
ATOM 3756 C CA . ILE A 1 470 ? 21.386 -7.780 12.970 1.00 49.38 470 ILE A CA 1
ATOM 3757 C C . ILE A 1 470 ? 21.072 -7.229 11.557 1.00 49.38 470 ILE A C 1
ATOM 3759 O O . ILE A 1 470 ? 21.866 -7.415 10.628 1.00 49.38 470 ILE A O 1
ATOM 3763 N N . GLY A 1 471 ? 19.934 -6.550 11.366 1.00 62.81 471 GLY A N 1
ATOM 3764 C CA . GLY A 1 471 ? 19.492 -6.017 10.076 1.00 62.81 471 GLY A CA 1
ATOM 3765 C C . GLY A 1 471 ? 20.382 -4.899 9.526 1.00 62.81 471 GLY A C 1
ATOM 3766 O O . GLY A 1 471 ? 20.845 -4.994 8.386 1.00 62.81 471 GLY A O 1
ATOM 3767 N N . VAL A 1 472 ? 20.648 -3.864 10.330 1.00 73.38 472 VAL A N 1
ATOM 3768 C CA . VAL A 1 472 ? 21.305 -2.621 9.877 1.00 73.38 472 VAL A CA 1
ATOM 3769 C C . VAL A 1 472 ? 22.761 -2.862 9.465 1.00 73.38 472 VAL A C 1
ATOM 3771 O O . VAL A 1 472 ? 23.187 -2.427 8.393 1.00 73.38 472 VAL A O 1
ATOM 3774 N N . GLU A 1 473 ? 23.534 -3.608 10.260 1.00 76.81 473 GLU A N 1
ATOM 3775 C CA . GLU A 1 473 ? 24.940 -3.889 9.930 1.00 76.81 473 GLU A CA 1
ATOM 3776 C C . GLU A 1 473 ? 25.082 -4.840 8.728 1.00 76.81 473 GLU A C 1
ATOM 3778 O O . GLU A 1 473 ? 25.964 -4.632 7.894 1.00 76.81 473 GLU A O 1
ATOM 3783 N N . LYS A 1 474 ? 24.164 -5.801 8.531 1.00 71.88 474 LYS A N 1
ATOM 3784 C CA . LYS A 1 474 ? 24.117 -6.579 7.276 1.00 71.88 474 LYS A CA 1
ATOM 3785 C C . LYS A 1 474 ? 23.739 -5.707 6.078 1.00 71.88 474 LYS A C 1
ATOM 3787 O O . LYS A 1 474 ? 24.308 -5.865 5.001 1.00 71.88 474 LYS A O 1
ATOM 3792 N N . ALA A 1 475 ? 22.803 -4.773 6.230 1.00 73.81 475 ALA A N 1
ATOM 3793 C CA . ALA A 1 475 ? 22.429 -3.857 5.153 1.00 73.81 475 ALA A CA 1
ATOM 3794 C C . ALA A 1 475 ? 23.600 -2.960 4.717 1.00 73.81 475 ALA A C 1
ATOM 3796 O O . ALA A 1 475 ? 23.851 -2.809 3.520 1.00 73.81 475 ALA A O 1
ATOM 3797 N N . LYS A 1 476 ? 24.374 -2.461 5.684 1.00 89.38 476 LYS A N 1
ATOM 3798 C CA . LYS A 1 476 ? 25.648 -1.754 5.492 1.00 89.38 476 LYS A CA 1
ATOM 3799 C C . LYS A 1 476 ? 26.703 -2.615 4.783 1.00 89.38 476 LYS A C 1
ATOM 3801 O O . LYS A 1 476 ? 27.314 -2.138 3.828 1.00 89.38 476 LYS A O 1
ATOM 3806 N N . GLU A 1 477 ? 26.885 -3.875 5.191 1.00 85.75 477 GLU A N 1
ATOM 3807 C CA . GLU A 1 477 ? 27.783 -4.839 4.531 1.00 85.75 477 GLU A CA 1
ATOM 3808 C C . GLU A 1 477 ? 27.436 -4.991 3.039 1.00 85.75 477 GLU A C 1
ATOM 3810 O O . GLU A 1 477 ? 28.260 -4.679 2.174 1.00 85.75 477 GLU A O 1
ATOM 3815 N N . TYR A 1 478 ? 26.193 -5.373 2.721 1.00 81.19 478 TYR A N 1
ATOM 3816 C CA . TYR A 1 478 ? 25.745 -5.550 1.335 1.00 81.19 478 TYR A CA 1
ATOM 3817 C C . TYR A 1 478 ? 25.862 -4.265 0.503 1.00 81.19 478 TYR A C 1
ATOM 3819 O O . TYR A 1 478 ? 26.297 -4.331 -0.650 1.00 81.19 478 TYR A O 1
ATOM 3827 N N . LEU A 1 479 ? 25.522 -3.101 1.069 1.00 89.19 479 LEU A N 1
ATOM 3828 C CA . LEU A 1 479 ? 25.633 -1.818 0.371 1.00 89.19 479 LEU A CA 1
ATOM 3829 C C . LEU A 1 479 ? 27.093 -1.450 0.077 1.00 89.19 479 LEU A C 1
ATOM 3831 O O . LEU A 1 479 ? 27.411 -1.057 -1.045 1.00 89.19 479 LEU A O 1
ATOM 3835 N N . SER A 1 480 ? 27.996 -1.627 1.045 1.00 89.75 480 SER A N 1
ATOM 3836 C CA . SER A 1 480 ? 29.426 -1.361 0.847 1.00 89.75 480 SER A CA 1
ATOM 3837 C C . SER A 1 480 ? 30.047 -2.252 -0.238 1.00 89.75 480 SER A C 1
ATOM 3839 O O . SER A 1 480 ? 30.821 -1.752 -1.059 1.00 89.75 480 SER A O 1
ATOM 3841 N N . LYS A 1 481 ? 29.645 -3.533 -0.331 1.00 87.62 481 LYS A N 1
ATOM 3842 C CA . LYS A 1 481 ? 30.046 -4.424 -1.436 1.00 87.62 481 LYS A CA 1
ATOM 3843 C C . LYS A 1 481 ? 29.561 -3.890 -2.786 1.00 87.62 481 LYS A C 1
ATOM 3845 O O . LYS A 1 481 ? 30.369 -3.738 -3.701 1.00 87.62 481 LYS A O 1
ATOM 3850 N N . ALA A 1 482 ? 28.276 -3.547 -2.889 1.00 84.81 482 ALA A N 1
ATOM 3851 C CA . ALA A 1 482 ? 27.678 -3.037 -4.123 1.00 84.81 482 ALA A CA 1
ATOM 3852 C C . ALA A 1 482 ? 28.341 -1.728 -4.604 1.00 84.81 482 ALA A C 1
ATOM 3854 O O . ALA A 1 482 ? 28.633 -1.577 -5.791 1.00 84.81 482 ALA A O 1
ATOM 3855 N N . VAL A 1 483 ? 28.650 -0.807 -3.682 1.00 90.38 483 VAL A N 1
ATOM 3856 C CA . VAL A 1 483 ? 29.379 0.440 -3.978 1.00 90.38 483 VAL A CA 1
ATOM 3857 C C . VAL A 1 483 ? 30.829 0.166 -4.409 1.00 90.38 483 VAL A C 1
ATOM 3859 O O . VAL A 1 483 ? 31.317 0.812 -5.335 1.00 90.38 483 VAL A O 1
ATOM 3862 N N . SER A 1 484 ? 31.511 -0.813 -3.806 1.00 88.19 484 SER A N 1
ATOM 3863 C CA . SER A 1 484 ? 32.881 -1.208 -4.182 1.00 88.19 484 SER A CA 1
ATOM 3864 C C . SER A 1 484 ? 32.964 -1.812 -5.596 1.00 88.19 484 SER A C 1
ATOM 3866 O O . SER A 1 484 ? 33.889 -1.526 -6.365 1.00 88.19 484 SER A O 1
ATOM 3868 N N . GLU A 1 485 ? 31.958 -2.596 -5.988 1.00 83.06 485 GLU A N 1
ATOM 3869 C CA . GLU A 1 485 ? 31.845 -3.168 -7.337 1.00 83.06 485 GLU A CA 1
ATOM 3870 C C . GLU A 1 485 ? 31.517 -2.091 -8.384 1.00 83.06 485 GLU A C 1
ATOM 3872 O O . GLU A 1 485 ? 32.166 -2.040 -9.432 1.00 83.06 485 GLU A O 1
ATOM 3877 N N . LEU A 1 486 ? 30.611 -1.152 -8.074 1.00 83.06 486 LEU A N 1
ATOM 3878 C CA . LEU A 1 486 ? 30.367 0.029 -8.914 1.00 83.06 486 LEU A CA 1
ATOM 3879 C C . LEU A 1 486 ? 31.629 0.892 -9.079 1.00 83.06 486 LEU A C 1
ATOM 3881 O O . LEU A 1 486 ? 31.962 1.284 -10.197 1.00 83.06 486 LEU A O 1
ATOM 3885 N N . ALA A 1 487 ? 32.378 1.142 -8.001 1.00 81.62 487 ALA A N 1
ATOM 3886 C CA . ALA A 1 487 ? 33.648 1.868 -8.058 1.00 81.62 487 ALA A CA 1
ATOM 3887 C C . ALA A 1 487 ? 34.709 1.124 -8.895 1.00 81.62 487 ALA A C 1
ATOM 3889 O O . ALA A 1 487 ? 35.515 1.748 -9.591 1.00 81.62 487 ALA A O 1
ATOM 3890 N N . THR A 1 488 ? 34.689 -0.211 -8.882 1.00 79.62 488 THR A N 1
ATOM 3891 C CA . THR A 1 488 ? 35.573 -1.043 -9.707 1.00 79.62 488 THR A CA 1
ATOM 3892 C C . THR A 1 488 ? 35.238 -0.931 -11.192 1.00 79.62 488 THR A C 1
ATOM 3894 O O . THR A 1 488 ? 36.144 -0.652 -11.980 1.00 79.62 488 THR A O 1
ATOM 3897 N N . LEU A 1 489 ? 33.962 -1.028 -11.573 1.00 76.19 489 LEU A N 1
ATOM 3898 C CA . LEU A 1 489 ? 33.507 -0.792 -12.949 1.00 76.19 489 LEU A CA 1
ATOM 3899 C C . LEU A 1 489 ? 33.808 0.640 -13.421 1.00 76.19 489 LEU A C 1
ATOM 3901 O O . LEU A 1 489 ? 34.383 0.841 -14.493 1.00 76.19 489 LEU A O 1
ATOM 3905 N N . ARG A 1 490 ? 33.551 1.640 -12.575 1.00 75.81 490 ARG A N 1
ATOM 3906 C CA . ARG A 1 490 ? 33.879 3.045 -12.849 1.00 75.81 490 ARG A CA 1
ATOM 3907 C C . ARG A 1 490 ? 35.376 3.259 -13.095 1.00 75.81 490 ARG A C 1
ATOM 3909 O O . ARG A 1 490 ? 35.740 4.016 -13.991 1.00 75.81 490 ARG A O 1
ATOM 3916 N N . SER A 1 491 ? 36.249 2.551 -12.371 1.00 72.69 491 SER A N 1
ATOM 3917 C CA . SER A 1 491 ? 37.710 2.648 -12.549 1.00 72.69 491 SER A CA 1
ATOM 3918 C C . SER A 1 491 ? 38.238 2.111 -13.889 1.00 72.69 491 SER A C 1
ATOM 3920 O O . SER A 1 491 ? 39.364 2.434 -14.257 1.00 72.69 491 SER A O 1
ATOM 3922 N N . VAL A 1 492 ? 37.438 1.336 -14.633 1.00 69.62 492 VAL A N 1
ATOM 3923 C CA . VAL A 1 492 ? 37.758 0.855 -15.994 1.00 69.62 492 VAL A CA 1
ATOM 3924 C C . VAL A 1 492 ? 36.932 1.554 -17.086 1.00 69.62 492 VAL A C 1
ATOM 3926 O O . VAL A 1 492 ? 36.878 1.083 -18.220 1.00 69.62 492 VAL A O 1
ATOM 3929 N N . GLY A 1 493 ? 36.276 2.673 -16.756 1.00 66.06 493 GLY A N 1
ATOM 3930 C CA . GLY A 1 493 ? 35.469 3.460 -17.695 1.00 66.06 493 GLY A CA 1
ATOM 3931 C C . GLY A 1 493 ? 34.025 2.979 -17.884 1.00 66.06 493 GLY A C 1
ATOM 3932 O O . GLY A 1 493 ? 33.345 3.446 -18.794 1.00 66.06 493 GLY A O 1
ATOM 3933 N N . ILE A 1 494 ? 33.525 2.065 -17.046 1.00 70.69 494 ILE A N 1
ATOM 3934 C CA . ILE A 1 494 ? 32.140 1.578 -17.118 1.00 70.69 494 ILE A CA 1
ATOM 3935 C C . ILE A 1 494 ? 31.279 2.368 -16.124 1.00 70.69 494 ILE A C 1
ATOM 3937 O O . ILE A 1 494 ? 31.272 2.096 -14.925 1.00 70.69 494 ILE A O 1
ATOM 3941 N N . TYR A 1 495 ? 30.553 3.364 -16.635 1.00 67.31 495 TYR A N 1
ATOM 3942 C CA . TYR A 1 495 ? 29.675 4.238 -15.849 1.00 67.31 495 TYR A CA 1
ATOM 3943 C C . TYR A 1 495 ? 28.225 3.749 -15.890 1.00 67.31 495 TYR A C 1
ATOM 3945 O O . TYR A 1 495 ? 27.670 3.504 -16.961 1.00 67.31 495 TYR A O 1
ATOM 3953 N N . LEU A 1 496 ? 27.602 3.625 -14.716 1.00 70.06 496 LEU A N 1
ATOM 3954 C CA . LEU A 1 496 ? 26.272 3.033 -14.539 1.00 70.06 496 LEU A CA 1
ATOM 3955 C C . LEU A 1 496 ? 25.408 3.928 -13.645 1.00 70.06 496 LEU A C 1
ATOM 3957 O O . LEU A 1 496 ? 24.955 3.506 -12.585 1.00 70.06 496 LEU A O 1
ATOM 3961 N N . LYS A 1 497 ? 25.184 5.173 -14.083 1.00 66.56 497 LYS A N 1
ATOM 3962 C CA . LYS A 1 497 ? 24.525 6.240 -13.308 1.00 66.56 497 LYS A CA 1
ATOM 3963 C C . LYS A 1 497 ? 23.234 5.784 -12.607 1.00 66.56 497 LYS A C 1
ATOM 3965 O O . LYS A 1 497 ? 23.104 5.958 -11.405 1.00 66.56 497 LYS A O 1
ATOM 3970 N N . ARG A 1 498 ? 22.350 5.066 -13.310 1.00 66.44 498 ARG A N 1
ATOM 3971 C CA . ARG A 1 498 ? 21.111 4.488 -12.748 1.00 66.44 498 ARG A CA 1
ATOM 3972 C C . ARG A 1 498 ? 21.339 3.500 -11.587 1.00 66.44 498 ARG A C 1
ATOM 3974 O O . ARG A 1 498 ? 20.484 3.406 -10.713 1.00 66.44 498 ARG A O 1
ATOM 3981 N N . LEU A 1 499 ? 22.458 2.768 -11.561 1.00 74.06 499 LEU A N 1
ATOM 3982 C CA . LEU A 1 499 ? 22.838 1.905 -10.431 1.00 74.06 499 LEU A CA 1
ATOM 3983 C C . LEU A 1 499 ? 23.536 2.695 -9.315 1.00 74.06 499 LEU A C 1
ATOM 3985 O O . LEU A 1 499 ? 23.310 2.394 -8.147 1.00 74.06 499 LEU A O 1
ATOM 3989 N N . GLU A 1 500 ? 24.333 3.717 -9.650 1.00 76.62 500 GLU A N 1
ATOM 3990 C CA . GLU A 1 500 ? 24.879 4.659 -8.658 1.00 76.62 500 GLU A CA 1
ATOM 3991 C C . GLU A 1 500 ? 23.738 5.374 -7.909 1.00 76.62 500 GLU A C 1
ATOM 3993 O O . GLU A 1 500 ? 23.749 5.421 -6.685 1.00 76.62 500 GLU A O 1
ATOM 3998 N N . ASP A 1 501 ? 22.695 5.822 -8.614 1.00 74.00 501 ASP A N 1
ATOM 3999 C CA . ASP A 1 501 ? 21.509 6.453 -8.019 1.00 74.00 501 ASP A CA 1
ATOM 4000 C C . ASP A 1 501 ? 20.686 5.471 -7.166 1.00 74.00 501 ASP A C 1
ATOM 4002 O O . ASP A 1 501 ? 20.172 5.841 -6.109 1.00 74.00 501 ASP A O 1
ATOM 4006 N N . GLN A 1 502 ? 20.608 4.194 -7.562 1.00 74.12 502 GLN A N 1
ATOM 4007 C CA . GLN A 1 502 ? 20.025 3.145 -6.717 1.00 74.12 502 GLN A CA 1
ATOM 4008 C C . GLN A 1 502 ? 20.873 2.859 -5.468 1.00 74.12 502 GLN A C 1
ATOM 4010 O O . GLN A 1 502 ? 20.300 2.601 -4.409 1.00 74.12 502 GLN A O 1
ATOM 4015 N N . ALA A 1 503 ? 22.204 2.943 -5.552 1.00 80.19 503 ALA A N 1
ATOM 4016 C CA . ALA A 1 503 ? 23.091 2.832 -4.395 1.00 80.19 503 ALA A CA 1
ATOM 4017 C C . ALA A 1 503 ? 22.952 4.042 -3.456 1.00 80.19 503 ALA A C 1
ATOM 4019 O O . ALA A 1 503 ? 22.868 3.860 -2.245 1.00 80.19 503 ALA A O 1
ATOM 4020 N N . SER A 1 504 ? 22.843 5.265 -3.988 1.00 81.69 504 SER A N 1
ATOM 4021 C CA . SER A 1 504 ? 22.560 6.471 -3.196 1.00 81.69 504 SER A CA 1
ATOM 4022 C C . SER A 1 504 ? 21.187 6.411 -2.520 1.00 81.69 504 SER A C 1
ATOM 4024 O O . SER A 1 504 ? 21.064 6.771 -1.351 1.00 81.69 504 SER A O 1
ATOM 4026 N N . TYR A 1 505 ? 20.163 5.887 -3.201 1.00 73.00 505 TYR A N 1
ATOM 4027 C CA . TYR A 1 505 ? 18.858 5.645 -2.584 1.00 73.00 505 TYR A CA 1
ATOM 4028 C C . TYR A 1 505 ? 18.939 4.584 -1.473 1.00 73.00 505 TYR A C 1
ATOM 4030 O O . TYR A 1 505 ? 18.418 4.799 -0.378 1.00 73.00 505 TYR A O 1
ATOM 4038 N N . ALA A 1 506 ? 19.656 3.480 -1.700 1.00 74.94 506 ALA A N 1
ATOM 4039 C CA . ALA A 1 506 ? 19.906 2.470 -0.672 1.00 74.94 506 ALA A CA 1
ATOM 4040 C C . ALA A 1 506 ? 20.723 3.015 0.519 1.00 74.94 506 ALA A C 1
ATOM 4042 O O . ALA A 1 506 ? 20.475 2.606 1.648 1.00 74.94 506 ALA A O 1
ATOM 4043 N N . ALA A 1 507 ? 21.629 3.976 0.308 1.00 85.31 507 ALA A N 1
ATOM 4044 C CA . ALA A 1 507 ? 22.302 4.684 1.397 1.00 85.31 507 ALA A CA 1
ATOM 4045 C C . ALA A 1 507 ? 21.314 5.519 2.226 1.00 85.31 507 ALA A C 1
ATOM 4047 O O . ALA A 1 507 ? 21.274 5.371 3.443 1.00 85.31 507 ALA A O 1
ATOM 4048 N N . SER A 1 508 ? 20.440 6.305 1.583 1.00 79.56 508 SER A N 1
ATOM 4049 C CA . SER A 1 508 ? 19.432 7.093 2.313 1.00 79.56 508 SER A CA 1
ATOM 4050 C C . SER A 1 508 ? 18.470 6.225 3.137 1.00 79.56 508 SER A C 1
ATOM 4052 O O . SER A 1 508 ? 18.162 6.573 4.273 1.00 79.56 508 SER A O 1
ATOM 4054 N N . LEU A 1 509 ? 18.073 5.054 2.620 1.00 67.75 509 LEU A N 1
ATOM 4055 C CA . LEU A 1 509 ? 17.264 4.080 3.364 1.00 67.75 509 LEU A CA 1
ATOM 4056 C C . LEU A 1 509 ? 18.031 3.402 4.514 1.00 67.75 509 LEU A C 1
ATOM 4058 O O . LEU A 1 509 ? 17.406 2.960 5.474 1.00 67.75 509 LEU A O 1
ATOM 4062 N N . LEU A 1 510 ? 19.361 3.289 4.430 1.00 83.88 510 LEU A N 1
ATOM 4063 C CA . LEU A 1 510 ? 20.193 2.727 5.498 1.00 83.88 510 LEU A CA 1
ATOM 4064 C C . LEU A 1 510 ? 20.348 3.708 6.666 1.00 83.88 510 LEU A C 1
ATOM 4066 O O . LEU A 1 510 ? 20.308 3.292 7.821 1.00 83.88 510 LEU A O 1
ATOM 4070 N N . ASP A 1 511 ? 20.496 5.000 6.377 1.00 82.56 511 ASP A N 1
ATOM 4071 C CA . ASP A 1 511 ? 20.548 6.035 7.412 1.00 82.56 511 ASP A CA 1
ATOM 4072 C C . ASP A 1 511 ? 19.158 6.289 8.025 1.00 82.56 511 ASP A C 1
ATOM 4074 O O . ASP A 1 511 ? 19.040 6.448 9.238 1.00 82.56 511 ASP A O 1
ATOM 4078 N N . GLU A 1 512 ? 18.082 6.192 7.236 1.00 71.38 512 GLU A N 1
ATOM 4079 C CA . GLU A 1 512 ? 16.708 6.142 7.758 1.00 71.38 512 GLU A CA 1
ATOM 4080 C C . GLU A 1 512 ? 16.495 4.913 8.668 1.00 71.38 512 GLU A C 1
ATOM 4082 O O . GLU A 1 512 ? 15.954 5.046 9.765 1.00 71.38 512 GLU A O 1
ATOM 4087 N N . ALA A 1 513 ? 17.003 3.733 8.282 1.00 66.44 513 ALA A N 1
ATOM 4088 C CA . ALA A 1 513 ? 16.963 2.530 9.117 1.00 66.44 513 ALA A CA 1
ATOM 4089 C C . ALA A 1 513 ? 17.747 2.677 10.437 1.00 66.44 513 ALA A C 1
ATOM 4091 O O . ALA A 1 513 ? 17.292 2.174 11.467 1.00 66.44 513 ALA A O 1
ATOM 4092 N N . ARG A 1 514 ? 18.895 3.373 10.437 1.00 75.69 514 ARG A N 1
ATOM 4093 C CA . ARG A 1 514 ? 19.646 3.705 11.665 1.00 75.69 514 ARG A CA 1
ATOM 4094 C C . ARG A 1 514 ? 18.827 4.584 12.596 1.00 75.69 514 ARG A C 1
ATOM 4096 O O . ARG A 1 514 ? 18.588 4.186 13.730 1.00 75.69 514 ARG A O 1
ATOM 4103 N N . ASN A 1 515 ? 18.327 5.709 12.089 1.00 70.31 515 ASN A N 1
ATOM 4104 C CA . ASN A 1 515 ? 17.527 6.652 12.870 1.00 70.31 515 ASN A CA 1
ATOM 4105 C C . ASN A 1 515 ? 16.293 5.965 13.486 1.00 70.31 515 ASN A C 1
ATOM 4107 O O . ASN A 1 515 ? 15.987 6.182 14.655 1.00 70.31 515 ASN A O 1
ATOM 4111 N N . LEU A 1 516 ? 15.622 5.084 12.730 1.00 58.28 516 LEU A N 1
ATOM 4112 C CA . LEU A 1 516 ? 14.499 4.275 13.222 1.00 58.28 516 LEU A CA 1
ATOM 4113 C C . LEU A 1 516 ? 14.918 3.281 14.319 1.00 58.28 516 LEU A C 1
ATOM 4115 O O . LEU A 1 516 ? 14.188 3.112 15.293 1.00 58.28 516 LEU A O 1
ATOM 4119 N N . SER A 1 517 ? 16.102 2.668 14.207 1.00 55.69 517 SER A N 1
ATOM 4120 C CA . SER A 1 517 ? 16.650 1.793 15.254 1.00 55.69 517 SER A CA 1
ATOM 4121 C C . SER A 1 517 ? 16.984 2.565 16.534 1.00 55.69 517 SER A C 1
ATOM 4123 O O . SER A 1 517 ? 16.711 2.071 17.625 1.00 55.69 517 SER A O 1
ATOM 4125 N N . GLU A 1 518 ? 17.549 3.769 16.416 1.00 61.66 518 GLU A N 1
ATOM 4126 C CA . GLU A 1 518 ? 17.937 4.614 17.555 1.00 61.66 518 GLU A CA 1
ATOM 4127 C C . GLU A 1 518 ? 16.725 5.151 18.337 1.00 61.66 518 GLU A C 1
ATOM 4129 O O . GLU A 1 518 ? 16.799 5.287 19.558 1.00 61.66 518 GLU A O 1
ATOM 4134 N N . ILE A 1 519 ? 15.587 5.386 17.670 1.00 48.38 519 ILE A N 1
ATOM 4135 C CA . ILE A 1 519 ? 14.317 5.762 18.325 1.00 48.38 519 ILE A CA 1
ATOM 4136 C C . ILE A 1 519 ? 13.430 4.562 18.711 1.00 48.38 519 ILE A C 1
ATOM 4138 O O . ILE A 1 519 ? 12.336 4.755 19.239 1.00 48.38 519 ILE A O 1
ATOM 4142 N N . GLY A 1 520 ? 13.887 3.327 18.471 1.00 41.75 520 GLY A N 1
ATOM 4143 C CA . GLY A 1 520 ? 13.229 2.094 18.920 1.00 41.75 520 GLY A CA 1
ATOM 4144 C C . GLY A 1 520 ? 12.217 1.453 17.957 1.00 41.75 520 GLY A C 1
ATOM 4145 O O . GLY A 1 520 ? 11.665 0.405 18.296 1.00 41.75 520 GLY A O 1
ATOM 4146 N N . ASP A 1 521 ? 11.997 1.992 16.752 1.00 48.12 521 ASP A N 1
ATOM 4147 C CA . ASP A 1 521 ? 11.210 1.317 15.705 1.00 48.12 521 ASP A CA 1
ATOM 4148 C C . ASP A 1 521 ? 12.075 0.301 14.941 1.00 48.12 521 ASP A C 1
ATOM 4150 O O . ASP A 1 521 ? 12.473 0.474 13.782 1.00 48.12 521 ASP A O 1
ATOM 4154 N N . MET A 1 522 ? 12.371 -0.805 15.624 1.00 49.16 522 MET A N 1
ATOM 4155 C CA . MET A 1 522 ? 13.149 -1.899 15.051 1.00 49.16 522 MET A CA 1
ATOM 4156 C C . MET A 1 522 ? 12.424 -2.636 13.912 1.00 49.16 522 MET A C 1
ATOM 4158 O O . MET A 1 522 ? 13.092 -3.242 13.073 1.00 49.16 522 MET A O 1
ATOM 4162 N N . TYR A 1 523 ? 11.088 -2.578 13.827 1.00 45.72 523 TYR A N 1
ATOM 4163 C CA . TYR A 1 523 ? 10.354 -3.219 12.731 1.00 45.72 523 TYR A CA 1
ATOM 4164 C C . TYR A 1 523 ? 10.562 -2.452 11.422 1.00 45.72 523 TYR A C 1
ATOM 4166 O O . TYR A 1 523 ? 11.035 -3.031 10.440 1.00 45.72 523 TYR A O 1
ATOM 4174 N N . SER A 1 524 ? 10.303 -1.140 11.410 1.00 50.22 524 SER A N 1
ATOM 4175 C CA . SER A 1 524 ? 10.549 -0.312 10.224 1.00 50.22 524 SER A CA 1
ATOM 4176 C C . SER A 1 524 ? 12.039 -0.273 9.872 1.00 50.22 524 SER A C 1
ATOM 4178 O O . SER A 1 524 ? 12.386 -0.391 8.696 1.00 50.22 524 SER A O 1
ATOM 4180 N N . SER A 1 525 ? 12.930 -0.212 10.873 1.00 51.97 525 SER A N 1
ATOM 4181 C CA . SER A 1 525 ? 14.384 -0.314 10.672 1.00 51.97 525 SER A CA 1
ATOM 4182 C C . SER A 1 525 ? 14.783 -1.588 9.915 1.00 51.97 525 SER A C 1
ATOM 4184 O O . SER A 1 525 ? 15.534 -1.524 8.935 1.00 51.97 525 SER A O 1
ATOM 4186 N N . VAL A 1 526 ? 14.242 -2.752 10.292 1.00 49.69 526 VAL A N 1
ATOM 4187 C CA . VAL A 1 526 ? 14.543 -4.022 9.613 1.00 49.69 526 VAL A CA 1
ATOM 4188 C C . VAL A 1 526 ? 13.884 -4.120 8.240 1.00 49.69 526 VAL A C 1
ATOM 4190 O O . VAL A 1 526 ? 14.529 -4.595 7.305 1.00 49.69 526 VAL A O 1
ATOM 4193 N N . VAL A 1 527 ? 12.661 -3.615 8.056 1.00 50.38 527 VAL A N 1
ATOM 4194 C CA . VAL A 1 527 ? 12.017 -3.558 6.730 1.00 50.38 527 VAL A CA 1
ATOM 4195 C C . VAL A 1 527 ? 12.835 -2.697 5.756 1.00 50.38 527 VAL A C 1
ATOM 4197 O O . VAL A 1 527 ? 13.069 -3.110 4.614 1.00 50.38 527 VAL A O 1
ATOM 4200 N N . LEU A 1 528 ? 13.342 -1.540 6.198 1.00 54.19 528 LEU A N 1
ATOM 4201 C CA . LEU A 1 528 ? 14.250 -0.719 5.392 1.00 54.19 528 LEU A CA 1
ATOM 4202 C C . LEU A 1 528 ? 15.603 -1.410 5.169 1.00 54.19 528 LEU A C 1
ATOM 4204 O O . LEU A 1 528 ? 16.076 -1.458 4.034 1.00 54.19 528 LEU A O 1
ATOM 4208 N N . SER A 1 529 ? 16.184 -2.037 6.193 1.00 60.47 529 SER A N 1
ATOM 4209 C CA . SER A 1 529 ? 17.436 -2.801 6.075 1.00 60.47 529 SER A CA 1
ATOM 4210 C C . SER A 1 529 ? 17.333 -3.938 5.050 1.00 60.47 529 SER A C 1
ATOM 4212 O O . SER A 1 529 ? 18.204 -4.094 4.193 1.00 60.47 529 SER A O 1
ATOM 4214 N N . LEU A 1 530 ? 16.236 -4.701 5.054 1.00 52.00 530 LEU A N 1
ATOM 4215 C CA . LEU A 1 530 ? 15.966 -5.746 4.061 1.00 52.00 530 LEU A CA 1
ATOM 4216 C C . LEU A 1 530 ? 15.816 -5.166 2.647 1.00 52.00 530 LEU A C 1
ATOM 4218 O O . LEU A 1 530 ? 16.325 -5.747 1.684 1.00 52.00 530 LEU A O 1
ATOM 4222 N N . ARG A 1 531 ? 15.191 -3.989 2.511 1.00 57.62 531 ARG A N 1
ATOM 4223 C CA . ARG A 1 531 ? 15.081 -3.260 1.237 1.00 57.62 531 ARG A CA 1
ATOM 4224 C C . ARG A 1 531 ? 16.450 -2.802 0.719 1.00 57.62 531 ARG A C 1
ATOM 4226 O O . ARG A 1 531 ? 16.722 -2.960 -0.471 1.00 57.62 531 ARG A O 1
ATOM 4233 N N . VAL A 1 532 ? 17.338 -2.328 1.596 1.00 66.81 532 VAL A N 1
ATOM 4234 C CA . VAL A 1 532 ? 18.740 -1.999 1.270 1.00 66.81 532 VAL A CA 1
ATOM 4235 C C . VAL A 1 532 ? 19.511 -3.241 0.820 1.00 66.81 532 VAL A C 1
ATOM 4237 O O . VAL A 1 532 ? 20.193 -3.188 -0.206 1.00 66.81 532 VAL A O 1
ATOM 4240 N N . ILE A 1 533 ? 19.358 -4.379 1.508 1.00 66.25 533 ILE A N 1
ATOM 4241 C CA . ILE A 1 533 ? 19.978 -5.657 1.116 1.00 66.25 533 ILE A CA 1
ATOM 4242 C C . ILE A 1 533 ? 19.481 -6.099 -0.270 1.00 66.25 533 ILE A C 1
ATOM 4244 O O . ILE A 1 533 ? 20.284 -6.528 -1.099 1.00 66.25 533 ILE A O 1
ATOM 4248 N N . ALA A 1 534 ? 18.181 -5.977 -0.556 1.00 57.25 534 ALA A N 1
ATOM 4249 C CA . ALA A 1 534 ? 17.596 -6.362 -1.842 1.00 57.25 534 ALA A CA 1
ATOM 4250 C C . ALA A 1 534 ? 18.091 -5.486 -3.010 1.00 57.25 534 ALA A C 1
ATOM 4252 O O . ALA A 1 534 ? 18.476 -6.013 -4.059 1.00 57.25 534 ALA A O 1
ATOM 4253 N N . ILE A 1 535 ? 18.145 -4.160 -2.822 1.00 65.50 535 ILE A N 1
ATOM 4254 C CA . ILE A 1 535 ? 18.701 -3.230 -3.819 1.00 65.50 535 ILE A CA 1
ATOM 4255 C C . ILE A 1 535 ? 20.188 -3.535 -4.043 1.00 65.50 535 ILE A C 1
ATOM 4257 O O . ILE A 1 535 ? 20.608 -3.746 -5.180 1.00 65.50 535 ILE A O 1
ATOM 4261 N N . SER A 1 536 ? 20.969 -3.654 -2.969 1.00 76.12 536 SER A N 1
ATOM 4262 C CA . SER A 1 536 ? 22.415 -3.890 -3.046 1.00 76.12 536 SER A CA 1
ATOM 4263 C C . SER A 1 536 ? 22.758 -5.224 -3.716 1.00 76.12 536 SER A C 1
ATOM 4265 O O . SER A 1 536 ? 23.605 -5.256 -4.605 1.00 76.12 536 SER A O 1
ATOM 4267 N N . LYS A 1 537 ? 22.041 -6.315 -3.399 1.00 71.06 537 LYS A N 1
ATOM 4268 C CA . LYS A 1 537 ? 22.180 -7.605 -4.106 1.00 71.06 537 LYS A CA 1
ATOM 4269 C C . LYS A 1 537 ? 21.863 -7.494 -5.599 1.00 71.06 537 LYS A C 1
ATOM 4271 O O . LYS A 1 537 ? 22.526 -8.140 -6.408 1.00 71.06 537 LYS A O 1
ATOM 4276 N N . THR A 1 538 ? 20.877 -6.676 -5.969 1.00 69.06 538 THR A N 1
ATOM 4277 C CA . THR A 1 538 ? 20.506 -6.443 -7.374 1.00 69.06 538 THR A CA 1
ATOM 4278 C C . THR A 1 538 ? 21.602 -5.677 -8.118 1.00 69.06 538 THR A C 1
ATOM 4280 O O . THR A 1 538 ? 21.970 -6.068 -9.225 1.00 69.06 538 THR A O 1
ATOM 4283 N N . ILE A 1 539 ? 22.175 -4.643 -7.491 1.00 76.69 539 ILE A N 1
ATOM 4284 C CA . ILE A 1 539 ? 23.319 -3.886 -8.021 1.00 76.69 539 ILE A CA 1
ATOM 4285 C C . ILE A 1 539 ? 24.530 -4.809 -8.189 1.00 76.69 539 ILE A C 1
ATOM 4287 O O . ILE A 1 539 ? 25.014 -4.951 -9.308 1.00 76.69 539 ILE A O 1
ATOM 4291 N N . THR A 1 540 ? 24.955 -5.505 -7.127 1.00 77.25 540 THR A N 1
ATOM 4292 C CA . THR A 1 540 ? 26.049 -6.492 -7.163 1.00 77.25 540 THR A CA 1
ATOM 4293 C C . THR A 1 540 ? 25.866 -7.497 -8.295 1.00 77.25 540 THR A C 1
ATOM 4295 O O . THR A 1 540 ? 26.785 -7.708 -9.085 1.00 77.25 540 THR A O 1
ATOM 4298 N N . LYS A 1 541 ? 24.668 -8.081 -8.451 1.00 71.56 541 LYS A N 1
ATOM 4299 C CA . LYS A 1 541 ? 24.461 -9.083 -9.502 1.00 71.56 541 LYS A CA 1
ATOM 4300 C C . LYS A 1 541 ? 24.499 -8.486 -10.911 1.00 71.56 541 LYS A C 1
ATOM 4302 O O . LYS A 1 541 ? 24.965 -9.151 -11.834 1.00 71.56 541 LYS A O 1
ATOM 4307 N N . MET A 1 542 ? 24.065 -7.238 -11.084 1.00 70.75 542 MET A N 1
ATOM 4308 C CA . MET A 1 542 ? 24.208 -6.523 -12.354 1.00 70.75 542 MET A CA 1
ATOM 4309 C C . MET A 1 542 ? 25.680 -6.193 -12.654 1.00 70.75 542 MET A C 1
ATOM 4311 O O . MET A 1 542 ? 26.113 -6.348 -13.795 1.00 70.75 542 MET A O 1
ATOM 4315 N N . CYS A 1 543 ? 26.465 -5.819 -11.637 1.00 79.19 543 CYS A N 1
ATOM 4316 C CA . CYS A 1 543 ? 27.907 -5.612 -11.759 1.00 79.19 543 CYS A CA 1
ATOM 4317 C C . CYS A 1 543 ? 28.623 -6.898 -12.201 1.00 79.19 543 CYS A C 1
ATOM 4319 O O . CYS A 1 543 ? 29.292 -6.878 -13.231 1.00 79.19 543 CYS A O 1
ATOM 4321 N N . GLU A 1 544 ? 28.405 -8.026 -11.510 1.00 77.75 544 GLU A N 1
ATOM 4322 C CA . GLU A 1 544 ? 28.968 -9.341 -11.879 1.00 77.75 544 GLU A CA 1
ATOM 4323 C C . GLU A 1 544 ? 28.672 -9.713 -13.345 1.00 77.75 544 GLU A C 1
ATOM 4325 O O . GLU A 1 544 ? 29.547 -10.196 -14.067 1.00 77.75 544 GLU A O 1
ATOM 4330 N N . VAL A 1 545 ? 27.436 -9.485 -13.809 1.00 73.25 545 VAL A N 1
ATOM 4331 C CA . VAL A 1 545 ? 27.018 -9.800 -15.185 1.00 73.25 545 VAL A CA 1
ATOM 4332 C C . VAL A 1 545 ? 27.710 -8.890 -16.204 1.00 73.25 545 VAL A C 1
ATOM 4334 O O . VAL A 1 545 ? 28.150 -9.376 -17.247 1.00 73.25 545 VAL A O 1
ATOM 4337 N N . LEU A 1 546 ? 27.841 -7.592 -15.919 1.00 74.38 546 LEU A N 1
ATOM 4338 C CA . LEU A 1 546 ? 28.501 -6.634 -16.813 1.00 74.38 546 LEU A CA 1
ATOM 4339 C C . LEU A 1 546 ? 30.022 -6.837 -16.870 1.00 74.38 546 LEU A C 1
ATOM 4341 O O . LEU A 1 546 ? 30.589 -6.785 -17.961 1.00 74.38 546 LEU A O 1
ATOM 4345 N N . GLU A 1 547 ? 30.667 -7.145 -15.741 1.00 76.00 547 GLU A N 1
ATOM 4346 C CA . GLU A 1 547 ? 32.071 -7.576 -15.701 1.00 76.00 547 GLU A CA 1
ATOM 4347 C C . GLU A 1 547 ? 32.277 -8.832 -16.554 1.00 76.00 547 GLU A C 1
ATOM 4349 O O . GLU A 1 547 ? 33.115 -8.832 -17.456 1.00 76.00 547 GLU A O 1
ATOM 4354 N N . THR A 1 548 ? 31.456 -9.868 -16.334 1.00 75.62 548 THR A N 1
ATOM 4355 C CA . THR A 1 548 ? 31.527 -11.129 -17.090 1.00 75.62 548 THR A CA 1
ATOM 4356 C C . THR A 1 548 ? 31.383 -10.880 -18.593 1.00 75.62 548 THR A C 1
ATOM 4358 O O . THR A 1 548 ? 32.173 -11.403 -19.374 1.00 75.62 548 THR A O 1
ATOM 4361 N N . GLN A 1 549 ? 30.428 -10.040 -19.015 1.00 75.12 549 GLN A N 1
ATOM 4362 C CA . GLN A 1 549 ? 30.226 -9.703 -20.431 1.00 75.12 549 GLN A CA 1
ATOM 4363 C C . GLN A 1 549 ? 31.389 -8.908 -21.042 1.00 75.12 549 GLN A C 1
ATOM 4365 O O . GLN A 1 549 ? 31.696 -9.115 -22.217 1.00 75.12 549 GLN A O 1
ATOM 4370 N N . ALA A 1 550 ? 32.022 -8.012 -20.277 1.00 75.06 550 ALA A N 1
ATOM 4371 C CA . ALA A 1 550 ? 33.170 -7.226 -20.729 1.00 75.06 550 ALA A CA 1
ATOM 4372 C C . ALA A 1 550 ? 34.458 -8.059 -20.820 1.00 75.06 550 ALA A C 1
ATOM 4374 O O . ALA A 1 550 ? 35.257 -7.855 -21.733 1.00 75.06 550 ALA A O 1
ATOM 4375 N N . ILE A 1 551 ? 34.653 -9.014 -19.908 1.00 76.75 551 ILE A N 1
ATOM 4376 C CA . ILE A 1 551 ? 35.780 -9.954 -19.931 1.00 76.75 551 ILE A CA 1
ATOM 4377 C C . ILE A 1 551 ? 35.592 -10.973 -21.069 1.00 76.75 551 ILE A C 1
ATOM 4379 O O . ILE A 1 551 ? 36.483 -11.142 -21.902 1.00 76.75 551 ILE A O 1
ATOM 4383 N N . SER A 1 552 ? 34.409 -11.590 -21.192 1.00 74.31 552 SER A N 1
ATOM 4384 C CA . SER A 1 552 ? 34.149 -12.646 -22.184 1.00 74.31 552 SER A CA 1
ATOM 4385 C C . SER A 1 552 ? 34.067 -12.160 -23.638 1.00 74.31 552 SER A C 1
ATOM 4387 O O . SER A 1 552 ? 34.056 -12.979 -24.556 1.00 74.31 552 SER A O 1
ATOM 4389 N N . SER A 1 553 ? 33.966 -10.851 -23.887 1.00 76.50 553 SER A N 1
ATOM 4390 C CA . SER A 1 553 ? 33.975 -10.285 -25.244 1.00 76.50 553 SER A CA 1
ATOM 4391 C C . SER A 1 553 ? 35.370 -9.990 -25.787 1.00 76.50 553 SER A C 1
ATOM 4393 O O . SER A 1 553 ? 35.528 -9.898 -27.009 1.00 76.50 553 SER A O 1
ATOM 4395 N N . LEU A 1 554 ? 36.378 -9.904 -24.910 1.00 76.75 554 LEU A N 1
ATOM 4396 C CA . LEU A 1 554 ? 37.751 -9.556 -25.268 1.00 76.75 554 LEU A CA 1
ATOM 4397 C C . LEU A 1 554 ? 38.325 -10.437 -26.405 1.00 76.75 554 LEU A C 1
ATOM 4399 O O . LEU A 1 554 ? 38.866 -9.842 -27.338 1.00 76.75 554 LEU A O 1
ATOM 4403 N N . PRO A 1 555 ? 38.145 -11.779 -26.455 1.00 76.69 555 PRO A N 1
ATOM 4404 C CA . PRO A 1 555 ? 38.677 -12.600 -27.553 1.00 76.69 555 PRO A CA 1
ATOM 4405 C C . PRO A 1 555 ? 38.066 -12.291 -28.929 1.00 76.69 555 PRO A C 1
ATOM 4407 O O . PRO A 1 555 ? 38.770 -12.280 -29.938 1.00 76.69 555 PRO A O 1
ATOM 4410 N N . LEU A 1 556 ? 36.754 -12.021 -28.999 1.00 76.56 556 LEU A N 1
ATOM 4411 C CA . LEU A 1 556 ? 36.099 -11.669 -30.266 1.00 76.56 556 LEU A CA 1
ATOM 4412 C C . LEU A 1 556 ? 36.465 -10.244 -30.692 1.00 76.56 556 LEU A C 1
ATOM 4414 O O . LEU A 1 556 ? 36.674 -9.979 -31.877 1.00 76.56 556 LEU A O 1
ATOM 4418 N N . TYR A 1 557 ? 36.567 -9.330 -29.727 1.00 75.62 557 TYR A N 1
ATOM 4419 C CA . TYR A 1 557 ? 36.993 -7.963 -29.983 1.00 75.62 557 TYR A CA 1
ATOM 4420 C C . TYR A 1 557 ? 38.436 -7.908 -30.506 1.00 75.62 557 TYR A C 1
ATOM 4422 O O . TYR A 1 557 ? 38.683 -7.254 -31.521 1.00 75.62 557 TYR A O 1
ATOM 4430 N N . THR A 1 558 ? 39.380 -8.643 -29.901 1.00 73.50 558 THR A N 1
ATOM 4431 C CA . THR A 1 558 ? 40.761 -8.708 -30.404 1.00 73.50 558 THR A CA 1
ATOM 4432 C C . THR A 1 558 ? 40.841 -9.392 -31.772 1.00 73.50 558 THR A C 1
ATOM 4434 O O . THR A 1 558 ? 41.555 -8.897 -32.649 1.00 73.50 558 THR A O 1
ATOM 4437 N N . PHE A 1 559 ? 40.057 -10.451 -32.015 1.00 77.75 559 PHE A N 1
ATOM 4438 C CA . PHE A 1 559 ? 39.953 -11.088 -33.334 1.00 77.75 559 PHE A CA 1
ATOM 4439 C C . PHE A 1 559 ? 39.511 -10.099 -34.429 1.00 77.75 559 PHE A C 1
ATOM 4441 O O . PHE A 1 559 ? 40.128 -10.035 -35.493 1.00 77.75 559 PHE A O 1
ATOM 4448 N N . LEU A 1 560 ? 38.479 -9.287 -34.168 1.00 75.75 560 LEU A N 1
ATOM 4449 C CA . LEU A 1 560 ? 38.006 -8.261 -35.107 1.00 75.75 560 LEU A CA 1
ATOM 4450 C C . LEU A 1 560 ? 38.999 -7.092 -35.242 1.00 75.75 560 LEU A C 1
ATOM 4452 O O . LEU A 1 560 ? 39.199 -6.580 -36.343 1.00 75.75 560 LEU A O 1
ATOM 4456 N N . ALA A 1 561 ? 39.665 -6.689 -34.157 1.00 75.44 561 ALA A N 1
ATOM 4457 C CA . ALA A 1 561 ? 40.668 -5.623 -34.160 1.00 75.44 561 ALA A CA 1
ATOM 4458 C C . ALA A 1 561 ? 41.929 -5.960 -34.974 1.00 75.44 561 ALA A C 1
ATOM 4460 O O . ALA A 1 561 ? 42.545 -5.060 -35.552 1.00 75.44 561 ALA A O 1
ATOM 4461 N N . ALA A 1 562 ? 42.298 -7.240 -35.084 1.00 76.69 562 ALA A N 1
ATOM 4462 C CA . ALA A 1 562 ? 43.414 -7.679 -35.925 1.00 76.69 562 ALA A CA 1
ATOM 4463 C C . ALA A 1 562 ? 43.267 -7.233 -37.397 1.00 76.69 562 ALA A C 1
ATOM 4465 O O . ALA A 1 562 ? 44.266 -7.021 -38.087 1.00 76.69 562 ALA A O 1
ATOM 4466 N N . ILE A 1 563 ? 42.033 -7.027 -37.869 1.00 75.44 563 ILE A N 1
ATOM 4467 C CA . ILE A 1 563 ? 41.719 -6.669 -39.255 1.00 75.44 563 ILE A CA 1
ATOM 4468 C C . ILE A 1 563 ? 42.227 -5.257 -39.612 1.00 75.44 563 ILE A C 1
ATOM 4470 O O . ILE A 1 563 ? 43.066 -5.158 -40.518 1.00 75.44 563 ILE A O 1
ATOM 4474 N N . PRO A 1 564 ? 41.825 -4.156 -38.933 1.00 72.75 564 PRO A N 1
ATOM 4475 C CA . PRO A 1 564 ? 42.442 -2.846 -39.144 1.00 72.75 564 PRO A CA 1
ATOM 4476 C C . PRO A 1 564 ? 43.923 -2.816 -38.760 1.00 72.75 564 PRO A C 1
ATOM 4478 O O . PRO A 1 564 ? 44.699 -2.186 -39.473 1.00 72.75 564 PRO A O 1
ATOM 4481 N N . ILE A 1 565 ? 44.351 -3.535 -37.716 1.00 74.25 565 ILE A N 1
ATOM 4482 C CA . ILE A 1 565 ? 45.768 -3.595 -37.316 1.00 74.25 565 ILE A CA 1
ATOM 4483 C C . ILE A 1 565 ? 46.669 -4.082 -38.468 1.00 74.25 565 ILE A C 1
ATOM 4485 O O . ILE A 1 565 ? 47.729 -3.504 -38.708 1.00 74.25 565 ILE A O 1
ATOM 4489 N N . VAL A 1 566 ? 46.240 -5.096 -39.225 1.00 75.25 566 VAL A N 1
ATOM 4490 C CA . VAL A 1 566 ? 46.981 -5.625 -40.385 1.00 75.25 566 VAL A CA 1
ATOM 4491 C C . VAL A 1 566 ? 46.815 -4.759 -41.642 1.00 75.25 566 VAL A C 1
ATOM 4493 O O . VAL A 1 566 ? 47.760 -4.611 -42.422 1.00 75.25 566 VAL A O 1
ATOM 4496 N N . SER A 1 567 ? 45.625 -4.197 -41.878 1.00 74.88 567 SER A N 1
ATOM 4497 C CA . SER A 1 567 ? 45.278 -3.573 -43.165 1.00 74.88 567 SER A CA 1
ATOM 4498 C C . SER A 1 567 ? 45.472 -2.052 -43.226 1.00 74.88 567 SER A C 1
ATOM 4500 O O . SER A 1 567 ? 45.884 -1.539 -44.269 1.00 74.88 567 SER A O 1
ATOM 4502 N N . LEU A 1 568 ? 45.281 -1.314 -42.128 1.00 75.88 568 LEU A N 1
ATOM 4503 C CA . LEU A 1 568 ? 45.481 0.141 -42.087 1.00 75.88 568 LEU A CA 1
ATOM 4504 C C . LEU A 1 568 ? 46.936 0.564 -42.405 1.00 75.88 568 LEU A C 1
ATOM 4506 O O . LEU A 1 568 ? 47.112 1.507 -43.188 1.00 75.88 568 LEU A O 1
ATOM 4510 N N . PRO A 1 569 ? 47.995 -0.148 -41.945 1.00 76.56 569 PRO A N 1
ATOM 4511 C CA . PRO A 1 569 ? 49.375 0.122 -42.360 1.00 76.56 569 PRO A CA 1
ATOM 4512 C C . PRO A 1 569 ? 49.599 0.034 -43.877 1.00 76.56 569 PRO A C 1
ATOM 4514 O O . PRO A 1 569 ? 50.508 0.675 -44.396 1.00 76.56 569 PRO A O 1
ATOM 4517 N N . LYS A 1 570 ? 48.773 -0.726 -44.609 1.00 75.12 570 LYS A N 1
ATOM 4518 C CA . LYS A 1 570 ? 48.870 -0.908 -46.069 1.00 75.12 570 LYS A CA 1
ATOM 4519 C C . LYS A 1 570 ? 48.335 0.300 -46.865 1.00 75.12 570 LYS A C 1
ATOM 4521 O O . LYS A 1 570 ? 48.701 0.465 -48.034 1.00 75.12 570 LYS A O 1
ATOM 4526 N N . VAL A 1 571 ? 47.523 1.151 -46.222 1.00 75.25 571 VAL A N 1
ATOM 4527 C CA . VAL A 1 571 ? 47.015 2.442 -46.740 1.00 75.25 571 VAL A CA 1
ATOM 4528 C C . VAL A 1 571 ? 47.853 3.622 -46.231 1.00 75.25 571 VAL A C 1
ATOM 4530 O O . VAL A 1 571 ? 48.168 4.533 -47.000 1.00 75.25 571 VAL A O 1
ATOM 4533 N N . LEU A 1 572 ? 48.230 3.602 -44.948 1.00 70.38 572 LEU A N 1
ATOM 4534 C CA . LEU A 1 572 ? 49.051 4.635 -44.308 1.00 70.38 572 LEU A CA 1
ATOM 4535 C C . LEU A 1 572 ? 50.455 4.709 -44.918 1.00 70.38 572 LEU A C 1
ATOM 4537 O O . LEU A 1 572 ? 50.870 5.771 -45.393 1.00 70.38 572 LEU A O 1
ATOM 4541 N N . VAL A 1 573 ? 51.169 3.582 -44.909 1.00 70.31 573 VAL A N 1
ATOM 4542 C CA . VAL A 1 573 ? 52.596 3.498 -45.232 1.00 70.31 573 VAL A CA 1
ATOM 4543 C C . VAL A 1 573 ? 52.801 3.351 -46.746 1.00 70.31 573 VAL A C 1
ATOM 4545 O O . VAL A 1 573 ? 51.999 2.730 -47.446 1.00 70.31 573 VAL A O 1
ATOM 4548 N N . GLU A 1 574 ? 53.873 3.947 -47.268 1.00 62.31 574 GLU A N 1
ATOM 4549 C CA . GLU A 1 574 ? 54.214 3.870 -48.690 1.00 62.31 574 GLU A CA 1
ATOM 4550 C C . GLU A 1 574 ? 54.762 2.505 -49.121 1.00 62.31 574 GLU A C 1
ATOM 4552 O O . GLU A 1 574 ? 55.338 1.750 -48.340 1.00 62.31 574 GLU A O 1
ATOM 4557 N N . GLU A 1 575 ? 54.630 2.220 -50.416 1.00 60.66 575 GLU A N 1
ATOM 4558 C CA . GLU A 1 575 ? 54.994 0.943 -51.046 1.00 60.66 575 GLU A CA 1
ATOM 4559 C C . GLU A 1 575 ? 56.501 0.632 -50.987 1.00 60.66 575 GLU A C 1
ATOM 4561 O O . GLU A 1 575 ? 56.892 -0.530 -51.014 1.00 60.66 575 GLU A O 1
ATOM 4566 N N . LYS A 1 576 ? 57.341 1.668 -50.845 1.00 56.03 576 LYS A N 1
ATOM 4567 C CA . LYS A 1 576 ? 58.799 1.556 -50.671 1.00 56.03 576 LYS A CA 1
ATOM 4568 C C . LYS A 1 576 ? 59.229 1.206 -49.238 1.00 56.03 576 LYS A C 1
ATOM 4570 O O . LYS A 1 576 ? 60.399 0.904 -49.017 1.00 56.03 576 LYS A O 1
ATOM 4575 N N . ALA A 1 577 ? 58.335 1.285 -48.251 1.00 60.38 577 ALA A N 1
ATOM 4576 C CA . ALA A 1 577 ? 58.704 1.074 -46.855 1.00 60.38 577 ALA A CA 1
ATOM 4577 C C . ALA A 1 577 ? 58.916 -0.409 -46.525 1.00 60.38 577 ALA A C 1
ATOM 4579 O O . ALA A 1 577 ? 58.217 -1.298 -47.020 1.00 60.38 577 ALA A O 1
ATOM 4580 N N . SER A 1 578 ? 59.853 -0.677 -45.614 1.00 63.22 578 SER A N 1
ATOM 4581 C CA . SER A 1 578 ? 60.204 -2.047 -45.244 1.00 63.22 578 SER A CA 1
ATOM 4582 C C . SER A 1 578 ? 59.021 -2.820 -44.638 1.00 63.22 578 SER A C 1
ATOM 4584 O O . SER A 1 578 ? 58.169 -2.270 -43.932 1.00 63.22 578 SER A O 1
ATOM 4586 N N . ARG A 1 579 ? 59.021 -4.147 -44.822 1.00 67.38 579 ARG A N 1
ATOM 4587 C CA . ARG A 1 579 ? 58.086 -5.066 -44.144 1.00 67.38 579 ARG A CA 1
ATOM 4588 C C . ARG A 1 579 ? 58.116 -4.890 -42.615 1.00 67.38 579 ARG A C 1
ATOM 4590 O O . ARG A 1 579 ? 57.068 -4.972 -41.982 1.00 67.38 579 ARG A O 1
ATOM 4597 N N . LYS A 1 580 ? 59.289 -4.574 -42.043 1.00 69.88 580 LYS A N 1
ATOM 4598 C CA . LYS A 1 580 ? 59.476 -4.289 -40.608 1.00 69.88 580 LYS A CA 1
ATOM 4599 C C . LYS A 1 580 ? 58.678 -3.054 -40.165 1.00 69.88 580 LYS A C 1
ATOM 4601 O O . LYS A 1 580 ? 58.019 -3.100 -39.135 1.00 69.88 580 LYS A O 1
ATOM 4606 N N . THR A 1 581 ? 58.664 -1.991 -40.972 1.00 69.44 581 THR A N 1
ATOM 4607 C CA . THR A 1 581 ? 57.930 -0.743 -40.689 1.00 69.44 581 THR A CA 1
ATOM 4608 C C . THR A 1 581 ? 56.422 -0.985 -40.578 1.00 69.44 581 THR A C 1
ATOM 4610 O O . THR A 1 581 ? 55.787 -0.494 -39.649 1.00 69.44 581 THR A O 1
ATOM 4613 N N . ARG A 1 582 ? 55.842 -1.792 -41.478 1.00 66.56 582 ARG A N 1
ATOM 4614 C CA . ARG A 1 582 ? 54.406 -2.129 -41.428 1.00 66.56 582 ARG A CA 1
ATOM 4615 C C . ARG A 1 582 ? 54.049 -3.009 -40.220 1.00 66.56 582 ARG A C 1
ATOM 4617 O O . ARG A 1 582 ? 52.990 -2.810 -39.635 1.00 66.56 582 ARG A O 1
ATOM 4624 N N . ILE A 1 583 ? 54.947 -3.909 -39.806 1.00 71.19 583 ILE A N 1
ATOM 4625 C CA . ILE A 1 583 ? 54.796 -4.717 -38.580 1.00 71.19 583 ILE A CA 1
ATOM 4626 C C . ILE A 1 583 ? 54.887 -3.842 -37.317 1.00 71.19 583 ILE A C 1
ATOM 4628 O O . ILE A 1 583 ? 54.091 -4.024 -36.402 1.00 71.19 583 ILE A O 1
ATOM 4632 N N . ALA A 1 584 ? 55.793 -2.861 -37.273 1.00 70.81 584 ALA A N 1
ATOM 4633 C CA . ALA A 1 584 ? 55.923 -1.950 -36.132 1.00 70.81 584 ALA A CA 1
ATOM 4634 C C . ALA A 1 584 ? 54.653 -1.105 -35.908 1.00 70.81 584 ALA A C 1
ATOM 4636 O O . ALA A 1 584 ? 54.169 -1.016 -34.782 1.00 70.81 584 ALA A O 1
ATOM 4637 N N . VAL A 1 585 ? 54.063 -0.549 -36.976 1.00 70.25 585 VAL A N 1
ATOM 4638 C CA . VAL A 1 585 ? 52.783 0.184 -36.881 1.00 70.25 585 VAL A CA 1
ATOM 4639 C C . VAL A 1 585 ? 51.653 -0.736 -36.406 1.00 70.25 585 VAL A C 1
ATOM 4641 O O . VAL A 1 585 ? 50.860 -0.332 -35.560 1.00 70.25 585 VAL A O 1
ATOM 4644 N N . ALA A 1 586 ? 51.603 -1.982 -36.892 1.00 68.81 586 ALA A N 1
ATOM 4645 C CA . ALA A 1 586 ? 50.629 -2.965 -36.425 1.00 68.81 586 ALA A CA 1
ATOM 4646 C C . ALA A 1 586 ? 50.782 -3.256 -34.918 1.00 68.81 586 ALA A C 1
ATOM 4648 O O . ALA A 1 586 ? 49.796 -3.206 -34.193 1.00 68.81 586 ALA A O 1
ATOM 4649 N N . ALA A 1 587 ? 52.008 -3.466 -34.424 1.00 68.31 587 ALA A N 1
ATOM 4650 C CA . ALA A 1 587 ? 52.268 -3.711 -33.002 1.00 68.31 587 ALA A CA 1
ATOM 4651 C C . ALA A 1 587 ? 51.846 -2.534 -32.100 1.00 68.31 587 ALA A C 1
ATOM 4653 O O . ALA A 1 587 ? 51.242 -2.752 -31.051 1.00 68.31 587 ALA A O 1
ATOM 4654 N N . VAL A 1 588 ? 52.102 -1.289 -32.521 1.00 73.62 588 VAL A N 1
ATOM 4655 C CA . VAL A 1 588 ? 51.652 -0.090 -31.789 1.00 73.62 588 VAL A CA 1
ATOM 4656 C C . VAL A 1 588 ? 50.122 -0.011 -31.743 1.00 73.62 588 VAL A C 1
ATOM 4658 O O . VAL A 1 588 ? 49.556 0.224 -30.676 1.00 73.62 588 VAL A O 1
ATOM 4661 N N . LEU A 1 589 ? 49.438 -0.269 -32.864 1.00 69.06 589 LEU A N 1
ATOM 4662 C CA . LEU A 1 589 ? 47.971 -0.311 -32.903 1.00 69.06 589 LEU A CA 1
ATOM 4663 C C . LEU A 1 589 ? 47.398 -1.433 -32.020 1.00 69.06 589 LEU A C 1
ATOM 4665 O O . LEU A 1 589 ? 46.390 -1.203 -31.355 1.00 69.06 589 LEU A O 1
ATOM 4669 N N . THR A 1 590 ? 48.047 -2.602 -31.948 1.00 70.06 590 THR A N 1
ATOM 4670 C CA . THR A 1 590 ? 47.674 -3.686 -31.020 1.00 70.06 590 THR A CA 1
ATOM 4671 C C . THR A 1 590 ? 47.699 -3.218 -29.571 1.00 70.06 590 THR A C 1
ATOM 4673 O O . THR A 1 590 ? 46.707 -3.377 -28.864 1.00 70.06 590 THR A O 1
ATOM 4676 N N . ILE A 1 591 ? 48.814 -2.621 -29.134 1.00 70.44 591 ILE A N 1
ATOM 4677 C CA . ILE A 1 591 ? 48.998 -2.165 -27.749 1.00 70.44 591 ILE A CA 1
ATOM 4678 C C . ILE A 1 591 ? 47.927 -1.128 -27.386 1.00 70.44 591 ILE A C 1
ATOM 4680 O O . ILE A 1 591 ? 47.275 -1.260 -26.354 1.00 70.44 591 ILE A O 1
ATOM 4684 N N . ILE A 1 592 ? 47.686 -0.145 -28.261 1.00 70.56 592 ILE A N 1
ATOM 4685 C CA . ILE A 1 592 ? 46.666 0.893 -28.051 1.00 70.56 592 ILE A CA 1
ATOM 4686 C C . ILE A 1 592 ? 45.263 0.278 -27.941 1.00 70.56 592 ILE A C 1
ATOM 4688 O O . ILE A 1 592 ? 44.544 0.555 -26.986 1.00 70.56 592 ILE A O 1
ATOM 4692 N N . ILE A 1 593 ? 44.866 -0.572 -28.892 1.00 67.81 593 ILE A N 1
ATOM 4693 C CA . ILE A 1 593 ? 43.509 -1.138 -28.935 1.00 67.81 593 ILE A CA 1
ATOM 4694 C C . ILE A 1 593 ? 43.243 -2.083 -27.752 1.00 67.81 593 ILE A C 1
ATOM 4696 O O . ILE A 1 593 ? 42.114 -2.148 -27.264 1.00 67.81 593 ILE A O 1
ATOM 4700 N N . PHE A 1 594 ? 44.271 -2.784 -27.272 1.00 69.62 594 PHE A N 1
ATOM 4701 C CA . PHE A 1 594 ? 44.176 -3.695 -26.135 1.00 69.62 594 PHE A CA 1
ATOM 4702 C C . PHE A 1 594 ? 44.124 -2.951 -24.788 1.00 69.62 594 PHE A C 1
ATOM 4704 O O . PHE A 1 594 ? 43.271 -3.259 -23.959 1.00 69.62 594 PHE A O 1
ATOM 4711 N N . LEU A 1 595 ? 44.962 -1.922 -24.592 1.00 66.94 595 LEU A N 1
ATOM 4712 C CA . LEU A 1 595 ? 44.941 -1.077 -23.385 1.00 66.94 595 LEU A CA 1
ATOM 4713 C C . LEU A 1 595 ? 43.643 -0.262 -23.237 1.00 66.94 595 LEU A C 1
ATOM 4715 O O . LEU A 1 595 ? 43.272 0.092 -22.121 1.00 66.94 595 LEU A O 1
ATOM 4719 N N . LEU A 1 596 ? 42.945 0.021 -24.342 1.00 71.00 596 LEU A N 1
ATOM 4720 C CA . LEU A 1 596 ? 41.666 0.738 -24.354 1.00 71.00 596 LEU A CA 1
ATOM 4721 C C . LEU A 1 596 ? 40.429 -0.161 -24.149 1.00 71.00 596 LEU A C 1
ATOM 4723 O O . LEU A 1 596 ? 39.312 0.354 -24.194 1.00 71.00 596 LEU A O 1
ATOM 4727 N N . HIS A 1 597 ? 40.573 -1.478 -23.945 1.00 74.75 597 HIS A N 1
ATOM 4728 C CA . HIS A 1 597 ? 39.423 -2.368 -23.734 1.00 74.75 597 HIS A CA 1
ATOM 4729 C C . HIS A 1 597 ? 39.133 -2.601 -22.236 1.00 74.75 597 HIS A C 1
ATOM 4731 O O . HIS A 1 597 ? 39.969 -3.204 -21.554 1.00 74.75 597 HIS A O 1
ATOM 4737 N N . PRO A 1 598 ? 37.941 -2.241 -21.710 1.00 73.88 598 PRO A N 1
ATOM 4738 C CA . PRO A 1 598 ? 37.615 -2.406 -20.287 1.00 73.88 598 PRO A CA 1
ATOM 4739 C C . PRO A 1 598 ? 37.775 -3.843 -19.777 1.00 73.88 598 PRO A C 1
ATOM 4741 O O . PRO A 1 598 ? 38.256 -4.050 -18.668 1.00 73.88 598 PRO A O 1
ATOM 4744 N N . GLY A 1 599 ? 37.459 -4.847 -20.604 1.00 75.25 599 GLY A N 1
ATOM 4745 C CA . GLY A 1 599 ? 37.657 -6.261 -20.267 1.00 75.25 599 GLY A CA 1
ATOM 4746 C C . GLY A 1 599 ? 39.115 -6.662 -20.019 1.00 75.25 599 GLY A C 1
ATOM 4747 O O . GLY A 1 599 ? 39.370 -7.507 -19.168 1.00 75.25 599 GLY A O 1
ATOM 4748 N N . ALA A 1 600 ? 40.080 -6.038 -20.707 1.00 74.12 600 ALA A N 1
ATOM 4749 C CA . ALA A 1 600 ? 41.502 -6.307 -20.475 1.00 74.12 600 ALA A CA 1
ATOM 4750 C C . ALA A 1 600 ? 41.971 -5.683 -19.151 1.00 74.12 600 ALA A C 1
ATOM 4752 O O . ALA A 1 600 ? 42.704 -6.314 -18.390 1.00 74.12 600 ALA A O 1
ATOM 4753 N N . LEU A 1 601 ? 41.491 -4.471 -18.846 1.00 74.50 601 LEU A N 1
ATOM 4754 C CA . LEU A 1 601 ? 41.751 -3.790 -17.576 1.00 74.50 601 LEU A CA 1
ATOM 4755 C C . LEU A 1 601 ? 41.111 -4.536 -16.390 1.00 74.50 601 LEU A C 1
ATOM 4757 O O . LEU A 1 601 ? 41.757 -4.693 -15.356 1.00 74.50 601 LEU A O 1
ATOM 4761 N N . LEU A 1 602 ? 39.885 -5.054 -16.546 1.00 76.94 602 LEU A N 1
ATOM 4762 C CA . LEU A 1 602 ? 39.211 -5.885 -15.540 1.00 76.94 602 LEU A CA 1
ATOM 4763 C C . LEU A 1 602 ? 39.944 -7.208 -15.298 1.00 76.94 602 LEU A C 1
ATOM 4765 O O . LEU A 1 602 ? 40.235 -7.522 -14.146 1.00 76.94 602 LEU A O 1
ATOM 4769 N N . ALA A 1 603 ? 40.291 -7.947 -16.358 1.00 75.44 603 ALA A N 1
ATOM 4770 C CA . ALA A 1 603 ? 40.992 -9.227 -16.236 1.00 75.44 603 ALA A CA 1
ATOM 4771 C C . ALA A 1 603 ? 42.350 -9.073 -15.526 1.00 75.44 603 ALA A C 1
ATOM 4773 O O . ALA A 1 603 ? 42.677 -9.861 -14.640 1.00 75.44 603 ALA A O 1
ATOM 4774 N N . LEU A 1 604 ? 43.104 -8.008 -15.835 1.00 73.00 604 LEU A N 1
ATOM 4775 C CA . LEU A 1 604 ? 44.322 -7.653 -15.098 1.00 73.00 604 LEU A CA 1
ATOM 4776 C C . LEU A 1 604 ? 44.031 -7.321 -13.625 1.00 73.00 604 LEU A C 1
ATOM 4778 O O . LEU A 1 604 ? 44.709 -7.838 -12.739 1.00 73.00 604 LEU A O 1
ATOM 4782 N N . LYS A 1 605 ? 43.021 -6.485 -13.347 1.00 74.25 605 LYS A N 1
ATOM 4783 C CA . LYS A 1 605 ? 42.698 -6.012 -11.989 1.00 74.25 605 LYS A CA 1
ATOM 4784 C C . LYS A 1 605 ? 42.144 -7.115 -11.071 1.00 74.25 605 LYS A C 1
ATOM 4786 O O . LYS A 1 605 ? 42.348 -7.037 -9.863 1.00 74.25 605 LYS A O 1
ATOM 4791 N N . LYS A 1 606 ? 41.475 -8.135 -11.623 1.00 70.06 606 LYS A N 1
ATOM 4792 C CA . LYS A 1 606 ? 40.966 -9.319 -10.898 1.00 70.06 606 LYS A CA 1
ATOM 4793 C C . LYS A 1 606 ? 41.870 -10.559 -11.000 1.00 70.06 606 LYS A C 1
ATOM 4795 O O . LYS A 1 606 ? 41.501 -11.625 -10.516 1.00 70.06 606 LYS A O 1
ATOM 4800 N N . THR A 1 607 ? 43.070 -10.436 -11.575 1.00 68.56 607 THR A N 1
ATOM 4801 C CA . THR A 1 607 ? 44.041 -11.538 -11.765 1.00 68.56 607 THR A CA 1
ATOM 4802 C C . THR A 1 607 ? 43.518 -12.735 -12.581 1.00 68.56 607 THR A C 1
ATOM 4804 O O . THR A 1 607 ? 44.011 -13.855 -12.461 1.00 68.56 607 THR A O 1
ATOM 4807 N N . GLU A 1 608 ? 42.557 -12.500 -13.480 1.00 68.00 608 GLU A N 1
ATOM 4808 C CA . GLU A 1 608 ? 42.000 -13.495 -14.412 1.00 68.00 608 GLU A CA 1
ATOM 4809 C C . GLU A 1 608 ? 42.923 -13.696 -15.631 1.00 68.00 608 GLU A C 1
ATOM 4811 O O . GLU A 1 608 ? 42.559 -13.485 -16.792 1.00 68.00 608 GLU A O 1
ATOM 4816 N N . TYR A 1 609 ? 44.170 -14.090 -15.361 1.00 74.31 609 TYR A N 1
ATOM 4817 C CA . TYR A 1 609 ? 45.229 -14.175 -16.370 1.00 74.31 609 TYR A CA 1
ATOM 4818 C C . TYR A 1 609 ? 44.939 -15.179 -17.500 1.00 74.31 609 TYR A C 1
ATOM 4820 O O . TYR A 1 609 ? 45.447 -15.003 -18.604 1.00 74.31 609 TYR A O 1
ATOM 4828 N N . SER A 1 610 ? 44.107 -16.200 -17.272 1.00 72.88 610 SER A N 1
ATOM 4829 C CA . SER A 1 610 ? 43.710 -17.171 -18.305 1.00 72.88 610 SER A CA 1
ATOM 4830 C C . SER A 1 610 ? 43.002 -16.498 -19.483 1.00 72.88 610 SER A C 1
ATOM 4832 O O . SER A 1 610 ? 43.501 -16.552 -20.604 1.00 72.88 610 SER A O 1
ATOM 4834 N N . VAL A 1 611 ? 41.906 -15.773 -19.229 1.00 69.31 611 VAL A N 1
ATOM 4835 C CA . VAL A 1 611 ? 41.125 -15.091 -20.281 1.00 69.31 611 VAL A CA 1
ATOM 4836 C C . VAL A 1 611 ? 41.959 -14.016 -20.985 1.00 69.31 611 VAL A C 1
ATOM 4838 O O . VAL A 1 611 ? 41.815 -13.792 -22.191 1.00 69.31 611 VAL A O 1
ATOM 4841 N N . PHE A 1 612 ? 42.876 -13.378 -20.254 1.00 70.38 612 PHE A N 1
ATOM 4842 C CA . PHE A 1 612 ? 43.853 -12.441 -20.802 1.00 70.38 612 PHE A CA 1
ATOM 4843 C C . PHE A 1 612 ? 44.796 -13.117 -21.817 1.00 70.38 612 PHE A C 1
ATOM 4845 O O . PHE A 1 612 ? 44.947 -12.621 -22.937 1.00 70.38 612 PHE A O 1
ATOM 4852 N N . TYR A 1 613 ? 45.395 -14.262 -21.467 1.00 76.25 613 TYR A N 1
ATOM 4853 C CA . TYR A 1 613 ? 46.274 -15.010 -22.372 1.00 76.25 613 TYR A CA 1
ATOM 4854 C C . TYR A 1 613 ? 45.514 -15.641 -23.546 1.00 76.25 613 TYR A C 1
ATOM 4856 O O . TYR A 1 613 ? 45.984 -15.546 -24.679 1.00 76.25 613 TYR A O 1
ATOM 4864 N N . ASP A 1 614 ? 44.317 -16.189 -23.327 1.00 75.50 614 ASP A N 1
ATOM 4865 C CA . ASP A 1 614 ? 43.466 -16.719 -24.400 1.00 75.50 614 ASP A CA 1
ATOM 4866 C C . ASP A 1 614 ? 43.108 -15.626 -25.420 1.00 75.50 614 ASP A C 1
ATOM 4868 O O . ASP A 1 614 ? 43.200 -15.835 -26.631 1.00 75.50 614 ASP A O 1
ATOM 4872 N N . SER A 1 615 ? 42.777 -14.419 -24.949 1.00 74.06 615 SER A N 1
ATOM 4873 C CA . SER A 1 615 ? 42.494 -13.262 -25.810 1.00 74.06 615 SER A CA 1
ATOM 4874 C C . SER A 1 615 ? 43.706 -12.807 -26.630 1.00 74.06 615 SER A C 1
ATOM 4876 O O . SER A 1 615 ? 43.545 -12.323 -27.756 1.00 74.06 615 SER A O 1
ATOM 4878 N N . LEU A 1 616 ? 44.917 -12.965 -26.083 1.00 75.00 616 LEU A N 1
ATOM 4879 C CA . LEU A 1 616 ? 46.181 -12.684 -26.764 1.00 75.00 616 LEU A CA 1
ATOM 4880 C C . LEU A 1 616 ? 46.519 -13.769 -27.803 1.00 75.00 616 LEU A C 1
ATOM 4882 O O . LEU A 1 616 ? 46.978 -13.444 -28.898 1.00 75.00 616 LEU A O 1
ATOM 4886 N N . LEU A 1 617 ? 46.240 -15.042 -27.513 1.00 79.69 617 LEU A N 1
ATOM 4887 C CA . LEU A 1 617 ? 46.391 -16.147 -28.466 1.00 79.69 617 LEU A CA 1
ATOM 4888 C C . LEU A 1 617 ? 45.407 -16.017 -29.639 1.00 79.69 617 LEU A C 1
ATOM 4890 O O . LEU A 1 617 ? 45.824 -16.103 -30.797 1.00 79.69 617 LEU A O 1
ATOM 4894 N N . TRP A 1 618 ? 44.134 -15.710 -29.363 1.00 78.00 618 TRP A N 1
ATOM 4895 C CA . TRP A 1 618 ? 43.134 -15.396 -30.390 1.00 78.00 618 TRP A CA 1
ATOM 4896 C C . TRP A 1 618 ? 43.531 -14.185 -31.238 1.00 78.00 618 TRP A C 1
ATOM 4898 O O . TRP A 1 618 ? 43.372 -14.222 -32.460 1.00 78.00 618 TRP A O 1
ATOM 4908 N N . PHE A 1 619 ? 44.117 -13.150 -30.625 1.00 76.19 619 PHE A N 1
ATOM 4909 C CA . PHE A 1 619 ? 44.671 -12.015 -31.361 1.00 76.19 619 PHE A CA 1
ATOM 4910 C C . PHE A 1 619 ? 45.799 -12.433 -32.316 1.00 76.19 619 PHE A C 1
ATOM 4912 O O . PHE A 1 619 ? 45.774 -12.072 -33.492 1.00 76.19 619 PHE A O 1
ATOM 4919 N N . ILE A 1 620 ? 46.785 -13.198 -31.834 1.00 77.69 620 ILE A N 1
ATOM 4920 C CA . ILE A 1 620 ? 47.933 -13.646 -32.640 1.00 77.69 620 ILE A CA 1
ATOM 4921 C C . ILE A 1 620 ? 47.456 -14.515 -33.811 1.00 77.69 620 ILE A C 1
ATOM 4923 O O . ILE A 1 620 ? 47.878 -14.295 -34.949 1.00 77.69 620 ILE A O 1
ATOM 4927 N N . PHE A 1 621 ? 46.530 -15.445 -33.561 1.00 82.94 621 PHE A N 1
ATOM 4928 C CA . PHE A 1 621 ? 45.899 -16.258 -34.600 1.00 82.94 621 PHE A CA 1
ATOM 4929 C C . PHE A 1 621 ? 45.192 -15.391 -35.652 1.00 82.94 621 PHE A C 1
ATOM 4931 O O . PHE A 1 621 ? 45.448 -15.544 -36.849 1.00 82.94 621 PHE A O 1
ATOM 4938 N N . ALA A 1 622 ? 44.365 -14.433 -35.222 1.00 80.12 622 ALA A N 1
ATOM 4939 C CA . ALA A 1 622 ? 43.663 -13.517 -36.116 1.00 80.12 622 ALA A CA 1
ATOM 4940 C C . ALA A 1 622 ? 44.639 -12.668 -36.947 1.00 80.12 622 ALA A C 1
ATOM 4942 O O . ALA A 1 622 ? 44.486 -12.559 -38.163 1.00 80.12 622 ALA A O 1
ATOM 4943 N N . ALA A 1 623 ? 45.683 -12.115 -36.327 1.00 77.38 623 ALA A N 1
ATOM 4944 C CA . ALA A 1 623 ? 46.694 -11.316 -37.012 1.00 77.38 623 ALA A CA 1
ATOM 4945 C C . ALA A 1 623 ? 47.439 -12.131 -38.084 1.00 77.38 623 ALA A C 1
ATOM 4947 O O . ALA A 1 623 ? 47.615 -11.645 -39.201 1.00 77.38 623 ALA A O 1
ATOM 4948 N N . VAL A 1 624 ? 47.817 -13.383 -37.797 1.00 80.00 624 VAL A N 1
ATOM 4949 C CA . VAL A 1 624 ? 48.443 -14.290 -38.779 1.00 80.00 624 VAL A CA 1
ATOM 4950 C C . VAL A 1 624 ? 47.466 -14.669 -39.899 1.00 80.00 624 VAL A C 1
ATOM 4952 O O . VAL A 1 624 ? 47.845 -14.658 -41.076 1.00 80.00 624 VAL A O 1
ATOM 4955 N N . PHE A 1 625 ? 46.203 -14.947 -39.567 1.00 82.25 625 PHE A N 1
ATOM 4956 C CA . PHE A 1 625 ? 45.150 -15.264 -40.533 1.00 82.25 625 PHE A CA 1
ATOM 4957 C C . PHE A 1 625 ? 44.883 -14.093 -41.491 1.00 82.25 625 PHE A C 1
ATOM 4959 O O . PHE A 1 625 ? 45.011 -14.246 -42.707 1.00 82.25 625 PHE A O 1
ATOM 4966 N N . PHE A 1 626 ? 44.601 -12.897 -40.967 1.00 76.88 626 PHE A N 1
ATOM 4967 C CA . PHE A 1 626 ? 44.334 -11.713 -41.785 1.00 76.88 626 PHE A CA 1
ATOM 4968 C C . PHE A 1 626 ? 45.581 -11.217 -42.524 1.00 76.88 626 PHE A C 1
ATOM 4970 O O . PHE A 1 626 ? 45.463 -10.765 -43.662 1.00 76.88 626 PHE A O 1
ATOM 4977 N N . TYR A 1 627 ? 46.788 -11.377 -41.968 1.00 77.19 627 TYR A N 1
ATOM 4978 C CA . TYR A 1 627 ? 48.027 -11.128 -42.712 1.00 77.19 627 TYR A CA 1
ATOM 4979 C C . TYR A 1 627 ? 48.172 -12.079 -43.908 1.00 77.19 627 TYR A C 1
ATOM 4981 O O . TYR A 1 627 ? 48.530 -11.652 -45.008 1.00 77.19 627 TYR A O 1
ATOM 4989 N N . THR A 1 628 ? 47.821 -13.354 -43.734 1.00 76.50 628 THR A N 1
ATOM 4990 C CA . THR A 1 628 ? 47.818 -14.333 -44.827 1.00 76.50 628 THR A CA 1
ATOM 4991 C C . THR A 1 628 ? 46.779 -13.973 -45.894 1.00 76.50 628 THR A C 1
ATOM 4993 O O . THR A 1 628 ? 47.104 -13.947 -47.083 1.00 76.50 628 THR A O 1
ATOM 4996 N N . LEU A 1 629 ? 45.567 -13.606 -45.471 1.00 74.75 629 LEU A N 1
ATOM 4997 C CA . LEU A 1 629 ? 44.453 -13.203 -46.334 1.00 74.75 629 LEU A CA 1
ATOM 4998 C C . LEU A 1 629 ? 44.747 -11.928 -47.150 1.00 74.75 629 LEU A C 1
ATOM 5000 O O . LEU A 1 629 ? 44.388 -11.854 -48.322 1.00 74.75 629 LEU A O 1
ATOM 5004 N N . VAL A 1 630 ? 45.395 -10.927 -46.542 1.00 72.69 630 VAL A N 1
ATOM 5005 C CA . VAL A 1 630 ? 45.591 -9.586 -47.129 1.00 72.69 630 VAL A CA 1
ATOM 5006 C C . VAL A 1 630 ? 46.941 -9.430 -47.842 1.00 72.69 630 VAL A C 1
ATOM 5008 O O . VAL A 1 630 ? 47.044 -8.615 -48.761 1.00 72.69 630 VAL A O 1
ATOM 5011 N N . GLU A 1 631 ? 47.985 -10.173 -47.459 1.00 71.50 631 GLU A N 1
ATOM 5012 C CA . GLU A 1 631 ? 49.337 -10.054 -48.036 1.00 71.50 631 GLU A CA 1
ATOM 5013 C C . GLU A 1 631 ? 49.766 -11.283 -48.860 1.00 71.50 631 GLU A C 1
ATOM 5015 O O . GLU A 1 631 ? 50.295 -11.118 -49.962 1.00 71.50 631 GLU A O 1
ATOM 5020 N N . LEU A 1 632 ? 49.551 -12.508 -48.359 1.00 69.38 632 LEU A N 1
ATOM 5021 C CA . LEU A 1 632 ? 50.119 -13.729 -48.956 1.00 69.38 632 LEU A CA 1
ATOM 5022 C C . LEU A 1 632 ? 49.244 -14.364 -50.042 1.00 69.38 632 LEU A C 1
ATOM 5024 O O . LEU A 1 632 ? 49.785 -14.816 -51.048 1.00 69.38 632 LEU A O 1
ATOM 5028 N N . LEU A 1 633 ? 47.917 -14.401 -49.884 1.00 69.75 633 LEU A N 1
ATOM 5029 C CA . LEU A 1 633 ? 47.033 -14.962 -50.915 1.00 69.75 633 LEU A CA 1
ATOM 5030 C C . LEU A 1 633 ? 46.964 -14.090 -52.189 1.00 69.75 633 LEU A C 1
ATOM 5032 O O . LEU A 1 633 ? 47.173 -14.642 -53.272 1.00 69.75 633 LEU A O 1
ATOM 5036 N N . PRO A 1 634 ? 46.798 -12.749 -52.121 1.00 65.06 634 PRO A N 1
ATOM 5037 C CA . PRO A 1 634 ? 46.743 -11.906 -53.322 1.00 65.06 634 PRO A CA 1
ATOM 5038 C C . PRO A 1 634 ? 48.062 -11.839 -54.108 1.00 65.06 634 PRO A C 1
ATOM 5040 O O . PRO A 1 634 ? 48.065 -11.395 -55.251 1.00 65.06 634 PRO A O 1
ATOM 5043 N N . SER A 1 635 ? 49.182 -12.263 -53.510 1.00 62.84 635 SER A N 1
ATOM 5044 C CA . SER A 1 635 ? 50.498 -12.339 -54.162 1.00 62.84 635 SER A CA 1
ATOM 5045 C C . SER A 1 635 ? 50.854 -13.740 -54.687 1.00 62.84 635 SER A C 1
ATOM 5047 O O . SER A 1 635 ? 51.894 -13.897 -55.323 1.00 62.84 635 SER A O 1
ATOM 5049 N N . LYS A 1 636 ? 50.006 -14.756 -54.450 1.00 58.84 636 LYS A N 1
ATOM 5050 C CA . LYS A 1 636 ? 50.254 -16.164 -54.827 1.00 58.84 636 LYS A CA 1
ATOM 5051 C C . LYS A 1 636 ? 49.117 -16.849 -55.597 1.00 58.84 636 LYS A C 1
ATOM 5053 O O . LYS A 1 636 ? 49.227 -18.040 -55.875 1.00 58.84 636 LYS A O 1
ATOM 5058 N N . ALA A 1 637 ? 48.047 -16.138 -55.949 1.00 54.50 637 ALA A N 1
ATOM 5059 C CA . ALA A 1 637 ? 46.915 -16.680 -56.703 1.00 54.50 637 ALA A CA 1
ATOM 5060 C C . ALA A 1 637 ? 47.002 -16.312 -58.204 1.00 54.50 637 ALA A C 1
ATOM 5062 O O . ALA A 1 637 ? 46.494 -15.260 -58.589 1.00 54.50 637 ALA A O 1
ATOM 5063 N N . PRO A 1 638 ? 47.638 -17.132 -59.068 1.00 51.31 638 PRO A N 1
ATOM 5064 C CA . PRO A 1 638 ? 47.643 -16.888 -60.508 1.00 51.31 638 PRO A CA 1
ATOM 5065 C C . PRO A 1 638 ? 46.259 -17.138 -61.119 1.00 51.31 638 PRO A C 1
ATOM 5067 O O . PRO A 1 638 ? 45.576 -18.105 -60.771 1.00 51.31 638 PRO A O 1
ATOM 5070 N N . GLU A 1 639 ? 45.877 -16.319 -62.097 1.00 52.84 639 GLU A N 1
ATOM 5071 C CA . GLU A 1 639 ? 44.718 -16.591 -62.946 1.00 52.84 639 GLU A CA 1
ATOM 5072 C C . GLU A 1 639 ? 45.001 -17.820 -63.824 1.00 52.84 639 GLU A C 1
ATOM 5074 O O . GLU A 1 639 ? 45.716 -17.740 -64.822 1.00 52.84 639 GLU A O 1
ATOM 5079 N N . LYS A 1 640 ? 44.439 -18.981 -63.464 1.00 44.16 640 LYS A N 1
ATOM 5080 C CA . LYS A 1 640 ? 44.362 -20.119 -64.388 1.00 44.16 640 LYS A CA 1
ATOM 5081 C C . LYS A 1 640 ? 43.155 -19.918 -65.314 1.00 44.16 640 LYS A C 1
ATOM 5083 O O . LYS A 1 640 ? 42.029 -19.935 -64.809 1.00 44.16 640 LYS A O 1
ATOM 5088 N N . PRO A 1 641 ? 43.341 -19.751 -66.637 1.00 45.88 641 PRO A N 1
ATOM 5089 C CA . PRO A 1 641 ? 42.220 -19.646 -67.562 1.00 45.88 641 PRO A CA 1
ATOM 5090 C C . PRO A 1 641 ? 41.477 -20.983 -67.610 1.00 45.88 641 PRO A C 1
ATOM 5092 O O . PRO A 1 641 ? 42.045 -22.010 -67.973 1.00 45.88 641 PRO A O 1
ATOM 5095 N N . ASN A 1 642 ? 40.202 -20.970 -67.228 1.00 43.38 642 ASN A N 1
ATOM 5096 C CA . ASN A 1 642 ? 39.334 -22.140 -67.252 1.00 43.38 642 ASN A CA 1
ATOM 5097 C C . ASN A 1 642 ? 38.242 -21.940 -68.321 1.00 43.38 642 ASN A C 1
ATOM 5099 O O . ASN A 1 642 ? 37.549 -20.921 -68.262 1.00 43.38 642 ASN A O 1
ATOM 5103 N N . PRO A 1 643 ? 38.031 -22.873 -69.274 1.00 42.31 643 PRO A N 1
ATOM 5104 C CA . PRO A 1 643 ? 36.998 -22.720 -70.305 1.00 42.31 643 PRO A CA 1
ATOM 5105 C C . PRO A 1 643 ? 35.574 -22.568 -69.745 1.00 42.31 643 PRO A C 1
ATOM 5107 O O . PRO A 1 643 ? 34.721 -21.958 -70.385 1.00 42.31 643 PRO A O 1
ATOM 5110 N N . SER A 1 644 ? 35.319 -23.091 -68.539 1.00 44.94 644 SER A N 1
ATOM 5111 C CA . SER A 1 644 ? 34.026 -23.060 -67.845 1.00 44.94 644 SER A CA 1
ATOM 5112 C C . SER A 1 644 ? 33.931 -21.983 -66.750 1.00 44.94 644 SER A C 1
ATOM 5114 O O . SER A 1 644 ? 33.566 -22.255 -65.608 1.00 44.94 644 SER A O 1
ATOM 5116 N N . GLY A 1 645 ? 34.189 -20.725 -67.113 1.00 53.28 645 GLY A N 1
ATOM 5117 C CA . GLY A 1 645 ? 33.708 -19.562 -66.355 1.00 53.28 645 GLY A CA 1
ATOM 5118 C C . GLY A 1 645 ? 34.618 -18.999 -65.251 1.00 53.28 645 GLY A C 1
ATOM 5119 O O . GLY A 1 645 ? 35.737 -19.443 -65.006 1.00 53.28 645 GLY A O 1
ATOM 5120 N N . PHE A 1 646 ? 34.112 -17.935 -64.621 1.00 53.53 646 PHE A N 1
ATOM 5121 C CA . PHE A 1 646 ? 34.839 -17.006 -63.751 1.00 53.53 646 PHE A CA 1
ATOM 5122 C C . PHE A 1 646 ? 35.039 -17.547 -62.324 1.00 53.53 646 PHE A C 1
ATOM 5124 O O . PHE A 1 646 ? 34.070 -17.827 -61.618 1.00 53.53 646 PHE A O 1
ATOM 5131 N N . GLN A 1 647 ? 36.292 -17.634 -61.866 1.00 60.16 647 GLN A N 1
ATOM 5132 C CA . GLN A 1 647 ? 36.610 -17.994 -60.481 1.00 60.16 647 GLN A CA 1
ATOM 5133 C C . GLN A 1 647 ? 36.426 -16.787 -59.549 1.00 60.16 647 GLN A C 1
ATOM 5135 O O . GLN A 1 647 ? 37.256 -15.882 -59.496 1.00 60.16 647 GLN A O 1
ATOM 5140 N N . LEU A 1 648 ? 35.332 -16.792 -58.782 1.00 58.47 648 LEU A N 1
ATOM 5141 C CA . LEU A 1 648 ? 34.931 -15.673 -57.920 1.00 58.47 648 LEU A CA 1
ATOM 5142 C C . LEU A 1 648 ? 36.001 -15.287 -56.873 1.00 58.47 648 LEU A C 1
ATOM 5144 O O . LEU A 1 648 ? 36.192 -14.107 -56.590 1.00 58.47 648 LEU A O 1
ATOM 5148 N N . LEU A 1 649 ? 36.702 -16.279 -56.310 1.00 59.91 649 LEU A N 1
ATOM 5149 C CA . LEU A 1 649 ? 37.649 -16.098 -55.200 1.00 59.91 649 LEU A CA 1
ATOM 5150 C C . LEU A 1 649 ? 38.965 -15.424 -55.615 1.00 59.91 649 LEU A C 1
ATOM 5152 O O . LEU A 1 649 ? 39.414 -14.504 -54.935 1.00 59.91 649 LEU A O 1
ATOM 5156 N N . SER A 1 650 ? 39.586 -15.842 -56.721 1.00 64.81 650 SER A N 1
ATOM 5157 C CA . SER A 1 650 ? 40.835 -15.232 -57.205 1.00 64.81 650 SER A CA 1
ATOM 5158 C C . SER A 1 650 ? 40.611 -13.780 -57.630 1.00 64.81 650 SER A C 1
ATOM 5160 O O . SER A 1 650 ? 41.379 -12.898 -57.244 1.00 64.81 650 SER A O 1
ATOM 5162 N N . ALA A 1 651 ? 39.499 -13.510 -58.317 1.00 67.56 651 ALA A N 1
ATOM 5163 C CA . ALA A 1 651 ? 39.100 -12.155 -58.668 1.00 67.56 651 ALA A CA 1
ATOM 5164 C C . ALA A 1 651 ? 38.824 -11.280 -57.430 1.00 67.56 651 ALA A C 1
ATOM 5166 O O . ALA A 1 651 ? 39.272 -10.136 -57.386 1.00 67.56 651 ALA A O 1
ATOM 5167 N N . PHE A 1 652 ? 38.164 -11.810 -56.392 1.00 70.75 652 PHE A N 1
ATOM 5168 C CA . PHE A 1 652 ? 37.958 -11.091 -55.128 1.00 70.75 652 PHE A CA 1
ATOM 5169 C C . PHE A 1 652 ? 39.283 -10.654 -54.479 1.00 70.75 652 PHE A C 1
ATOM 5171 O O . PHE A 1 652 ? 39.417 -9.491 -54.099 1.00 70.75 652 PHE A O 1
ATOM 5178 N N . PHE A 1 653 ? 40.299 -11.525 -54.424 1.00 72.19 653 PHE A N 1
ATOM 5179 C CA . PHE A 1 653 ? 41.624 -11.151 -53.907 1.00 72.19 653 PHE A CA 1
ATOM 5180 C C . PHE A 1 653 ? 42.331 -10.089 -54.767 1.00 72.19 653 PHE A C 1
ATOM 5182 O O . PHE A 1 653 ? 42.984 -9.193 -54.221 1.00 72.19 653 PHE A O 1
ATOM 5189 N N . ALA A 1 654 ? 42.172 -10.140 -56.094 1.00 73.19 654 ALA A N 1
ATOM 5190 C CA . ALA A 1 654 ? 42.698 -9.118 -56.998 1.00 73.19 654 ALA A CA 1
ATOM 5191 C C . ALA A 1 654 ? 42.012 -7.752 -56.788 1.00 73.19 654 ALA A C 1
ATOM 5193 O O . ALA A 1 654 ? 42.695 -6.727 -56.673 1.00 73.19 654 ALA A O 1
ATOM 5194 N N . TYR A 1 655 ? 40.679 -7.727 -56.663 1.00 79.56 655 TYR A N 1
ATOM 5195 C CA . TYR A 1 655 ? 39.925 -6.505 -56.371 1.00 79.56 655 TYR A CA 1
ATOM 5196 C C . TYR A 1 655 ? 40.264 -5.944 -54.989 1.00 79.56 655 TYR A C 1
ATOM 5198 O O . TYR A 1 655 ? 40.522 -4.750 -54.893 1.00 79.56 655 TYR A O 1
ATOM 5206 N N . LEU A 1 656 ? 40.393 -6.783 -53.957 1.00 76.56 656 LEU A N 1
ATOM 5207 C CA . LEU A 1 656 ? 40.782 -6.375 -52.601 1.00 76.56 656 LEU A CA 1
ATOM 5208 C C . LEU A 1 656 ? 42.138 -5.651 -52.579 1.00 76.56 656 LEU A C 1
ATOM 5210 O O . LEU A 1 656 ? 42.277 -4.603 -51.946 1.00 76.56 656 LEU A O 1
ATOM 5214 N N . ASN A 1 657 ? 43.129 -6.140 -53.331 1.00 76.19 657 ASN A N 1
ATOM 5215 C CA . ASN A 1 657 ? 44.411 -5.444 -53.474 1.00 76.19 657 ASN A CA 1
ATOM 5216 C C . ASN A 1 657 ? 44.270 -4.122 -54.265 1.00 76.19 657 ASN A C 1
ATOM 5218 O O . ASN A 1 657 ? 44.902 -3.116 -53.927 1.00 76.19 657 ASN A O 1
ATOM 5222 N N . MET A 1 658 ? 43.402 -4.083 -55.284 1.00 78.31 658 MET A N 1
ATOM 5223 C CA . MET A 1 658 ? 43.119 -2.856 -56.036 1.00 78.31 658 MET A CA 1
ATOM 5224 C C . MET A 1 658 ? 42.381 -1.798 -55.196 1.00 78.31 658 MET A C 1
ATOM 5226 O O . MET A 1 658 ? 42.732 -0.624 -55.293 1.00 78.31 658 MET A O 1
ATOM 5230 N N . SER A 1 659 ? 41.455 -2.193 -54.320 1.00 81.75 659 SER A N 1
ATOM 5231 C CA . SER A 1 659 ? 40.777 -1.328 -53.347 1.00 81.75 659 SER A CA 1
ATOM 5232 C C . SER A 1 659 ? 41.774 -0.661 -52.391 1.00 81.75 659 SER A C 1
ATOM 5234 O O . SER A 1 659 ? 41.777 0.563 -52.255 1.00 81.75 659 SER A O 1
ATOM 5236 N N . PHE A 1 660 ? 42.720 -1.412 -51.809 1.00 79.75 660 PHE A N 1
ATOM 5237 C CA . PHE A 1 660 ? 43.772 -0.815 -50.968 1.00 79.75 660 PHE A CA 1
ATOM 5238 C C . PHE A 1 660 ? 44.652 0.189 -51.734 1.00 79.75 660 PHE A C 1
ATOM 5240 O O . PHE A 1 660 ? 44.992 1.251 -51.201 1.00 79.75 660 PHE A O 1
ATOM 5247 N N . ARG A 1 661 ? 44.967 -0.084 -53.008 1.00 77.62 661 ARG A N 1
ATOM 5248 C CA . ARG A 1 661 ? 45.658 0.869 -53.896 1.00 77.62 661 ARG A CA 1
ATOM 5249 C C . ARG A 1 661 ? 44.802 2.114 -54.182 1.00 77.62 661 ARG A C 1
ATOM 5251 O O . ARG A 1 661 ? 45.329 3.227 -54.189 1.00 77.62 661 ARG A O 1
ATOM 5258 N N . ASN A 1 662 ? 43.493 1.950 -54.371 1.00 79.12 662 ASN A N 1
ATOM 5259 C CA . ASN A 1 662 ? 42.539 3.037 -54.598 1.00 79.12 662 ASN A CA 1
ATOM 5260 C C . ASN A 1 662 ? 42.379 3.953 -53.376 1.00 79.12 662 ASN A C 1
ATOM 5262 O O . ASN A 1 662 ? 42.237 5.164 -53.562 1.00 79.12 662 ASN A O 1
ATOM 5266 N N . PHE A 1 663 ? 42.446 3.407 -52.156 1.00 84.00 663 PHE A N 1
ATOM 5267 C CA . PHE A 1 663 ? 42.471 4.180 -50.911 1.00 84.00 663 PHE A CA 1
ATOM 5268 C C . PHE A 1 663 ? 43.801 4.916 -50.724 1.00 84.00 663 PHE A C 1
ATOM 5270 O O . PHE A 1 663 ? 43.799 6.115 -50.443 1.00 84.00 663 PHE A O 1
ATOM 5277 N N . ARG A 1 664 ? 44.943 4.253 -50.973 1.00 79.81 664 ARG A N 1
ATOM 5278 C CA . ARG A 1 664 ? 46.273 4.887 -50.880 1.00 79.81 664 ARG A CA 1
ATOM 5279 C C . ARG A 1 664 ? 46.416 6.087 -51.828 1.00 79.81 664 ARG A C 1
ATOM 5281 O O . ARG A 1 664 ? 47.048 7.070 -51.454 1.00 79.81 664 ARG A O 1
ATOM 5288 N N . LYS A 1 665 ? 45.789 6.048 -53.013 1.00 81.06 665 LYS A N 1
ATOM 5289 C CA . LYS A 1 665 ? 45.726 7.184 -53.958 1.00 81.06 665 LYS A CA 1
ATOM 5290 C C . LYS A 1 665 ? 44.948 8.402 -53.439 1.00 81.06 665 LYS A C 1
ATOM 5292 O O . LYS A 1 665 ? 45.217 9.509 -53.888 1.00 81.06 665 LYS A O 1
ATOM 5297 N N . ARG A 1 666 ? 43.967 8.225 -52.545 1.00 79.75 666 ARG A N 1
ATOM 5298 C CA . ARG A 1 666 ? 43.072 9.298 -52.059 1.00 79.75 666 ARG A CA 1
ATOM 5299 C C . ARG A 1 666 ? 42.964 9.281 -50.519 1.00 79.75 666 ARG A C 1
ATOM 5301 O O . ARG A 1 666 ? 41.859 9.314 -49.979 1.00 79.75 666 ARG A O 1
ATOM 5308 N N . LYS A 1 667 ? 44.110 9.234 -49.810 1.00 81.44 667 LYS A N 1
ATOM 5309 C CA . LYS A 1 667 ? 44.196 9.023 -48.340 1.00 81.44 667 LYS A CA 1
ATOM 5310 C C . LYS A 1 667 ? 43.230 9.898 -47.526 1.00 81.44 667 LYS A C 1
ATOM 5312 O O . LYS A 1 667 ? 42.493 9.366 -46.704 1.00 81.44 667 LYS A O 1
ATOM 5317 N N . LEU A 1 668 ? 43.191 11.213 -47.776 1.00 81.94 668 LEU A N 1
ATOM 5318 C CA . LEU A 1 668 ? 42.312 12.147 -47.052 1.00 81.94 668 LEU A CA 1
ATOM 5319 C C . LEU A 1 668 ? 40.829 11.753 -47.165 1.00 81.94 668 LEU A C 1
ATOM 5321 O O . LEU A 1 668 ? 40.118 11.730 -46.166 1.00 81.94 668 LEU A O 1
ATOM 5325 N N . ARG A 1 669 ? 40.377 11.377 -48.369 1.00 80.44 669 ARG A N 1
ATOM 5326 C CA . ARG A 1 669 ? 39.000 10.929 -48.609 1.00 80.44 669 ARG A CA 1
ATOM 5327 C C . ARG A 1 669 ? 38.675 9.658 -47.831 1.00 80.44 669 ARG A C 1
ATOM 5329 O O . ARG A 1 669 ? 37.605 9.561 -47.234 1.00 80.44 669 ARG A O 1
ATOM 5336 N N . PHE A 1 670 ? 39.594 8.695 -47.856 1.00 84.06 670 PHE A N 1
ATOM 5337 C CA . PHE A 1 670 ? 39.466 7.440 -47.122 1.00 84.06 670 PHE A CA 1
ATOM 5338 C C . PHE A 1 670 ? 39.320 7.699 -45.616 1.00 84.06 670 PHE A C 1
ATOM 5340 O O . PHE A 1 670 ? 38.388 7.177 -45.015 1.00 84.06 670 PHE A O 1
ATOM 5347 N N . PHE A 1 671 ? 40.144 8.575 -45.027 1.00 84.06 671 PHE A N 1
ATOM 5348 C CA . PHE A 1 671 ? 40.027 8.921 -43.606 1.00 84.06 671 PHE A CA 1
ATOM 5349 C C . PHE A 1 671 ? 38.744 9.682 -43.264 1.00 84.06 671 PHE A C 1
ATOM 5351 O O . PHE A 1 671 ? 38.096 9.329 -42.286 1.00 84.06 671 PHE A O 1
ATOM 5358 N N . LEU A 1 672 ? 38.324 10.663 -44.072 1.00 82.75 672 LEU A N 1
ATOM 5359 C CA . LEU A 1 672 ? 37.046 11.353 -43.853 1.00 82.75 672 LEU A CA 1
ATOM 5360 C C . LEU A 1 672 ? 35.865 10.369 -43.902 1.00 82.75 672 LEU A C 1
ATOM 5362 O O . LEU A 1 672 ? 35.040 10.360 -42.996 1.00 82.75 672 LEU A O 1
ATOM 5366 N N . THR A 1 673 ? 35.841 9.481 -44.901 1.00 79.56 673 THR A N 1
ATOM 5367 C CA . THR A 1 673 ? 34.821 8.426 -45.040 1.00 79.56 673 THR A CA 1
ATOM 5368 C C . THR A 1 673 ? 34.817 7.485 -43.834 1.00 79.56 673 THR A C 1
ATOM 5370 O O . THR A 1 673 ? 33.764 7.221 -43.258 1.00 79.56 673 THR A O 1
ATOM 5373 N N . LEU A 1 674 ? 35.999 7.009 -43.427 1.00 83.69 674 LEU A N 1
ATOM 5374 C CA . LEU A 1 674 ? 36.181 6.119 -42.283 1.00 83.69 674 LEU A CA 1
ATOM 5375 C C . LEU A 1 674 ? 35.644 6.764 -40.997 1.00 83.69 674 LEU A C 1
ATOM 5377 O O . LEU A 1 674 ? 34.841 6.152 -40.299 1.00 83.69 674 LEU A O 1
ATOM 5381 N N . THR A 1 675 ? 36.019 8.017 -40.724 1.00 84.50 675 THR A N 1
ATOM 5382 C CA . THR A 1 675 ? 35.559 8.781 -39.556 1.00 84.50 675 THR A CA 1
ATOM 5383 C C . THR A 1 675 ? 34.049 9.022 -39.580 1.00 84.50 675 THR A C 1
ATOM 5385 O O . THR A 1 675 ? 33.399 8.857 -38.551 1.00 84.50 675 THR A O 1
ATOM 5388 N N . THR A 1 676 ? 33.458 9.354 -40.735 1.00 81.81 676 THR A N 1
ATOM 5389 C CA . THR A 1 676 ? 32.000 9.531 -40.872 1.00 81.81 676 THR A CA 1
ATOM 5390 C C . THR A 1 676 ? 31.232 8.256 -40.512 1.00 81.81 676 THR A C 1
ATOM 5392 O O . THR A 1 676 ? 30.254 8.328 -39.768 1.00 81.81 676 THR A O 1
ATOM 5395 N N . ILE A 1 677 ? 31.684 7.091 -40.988 1.00 79.62 677 ILE A N 1
ATOM 5396 C CA . ILE A 1 677 ? 31.046 5.803 -40.675 1.00 79.62 677 ILE A CA 1
ATOM 5397 C C . ILE A 1 677 ? 31.277 5.431 -39.201 1.00 79.62 677 ILE A C 1
ATOM 5399 O O . ILE A 1 677 ? 30.330 5.043 -38.518 1.00 79.62 677 ILE A O 1
ATOM 5403 N N . VAL A 1 678 ? 32.503 5.609 -38.685 1.00 83.44 678 VAL A N 1
ATOM 5404 C CA . VAL A 1 678 ? 32.839 5.360 -37.271 1.00 83.44 678 VAL A CA 1
ATOM 5405 C C . VAL A 1 678 ? 31.952 6.180 -36.340 1.00 83.44 678 VAL A C 1
ATOM 5407 O O . VAL A 1 678 ? 31.358 5.609 -35.431 1.00 83.44 678 VAL A O 1
ATOM 5410 N N . LEU A 1 679 ? 31.801 7.489 -36.562 1.00 81.50 679 LEU A N 1
ATOM 5411 C CA . LEU A 1 679 ? 30.973 8.348 -35.707 1.00 81.50 679 LEU A CA 1
ATOM 5412 C C . LEU A 1 679 ? 29.491 7.948 -35.747 1.00 81.50 679 LEU A C 1
ATOM 5414 O O . LEU A 1 679 ? 28.850 7.877 -34.698 1.00 81.50 679 LEU A O 1
ATOM 5418 N N . ALA A 1 680 ? 28.957 7.626 -36.929 1.00 76.31 680 ALA A N 1
ATOM 5419 C CA . ALA A 1 680 ? 27.567 7.200 -37.079 1.00 76.31 680 ALA A CA 1
ATOM 5420 C C . ALA A 1 680 ? 27.275 5.886 -36.327 1.00 76.31 680 ALA A C 1
ATOM 5422 O O . ALA A 1 680 ? 26.308 5.801 -35.568 1.00 76.31 680 ALA A O 1
ATOM 5423 N N . LEU A 1 681 ? 28.144 4.881 -36.480 1.00 75.69 681 LEU A N 1
ATOM 5424 C CA . LEU A 1 681 ? 28.031 3.599 -35.778 1.00 75.69 681 LEU A CA 1
ATOM 5425 C C . LEU A 1 681 ? 28.308 3.726 -34.273 1.00 75.69 681 LEU A C 1
ATOM 5427 O O . LEU A 1 681 ? 27.654 3.048 -33.484 1.00 75.69 681 LEU A O 1
ATOM 5431 N N . SER A 1 682 ? 29.213 4.621 -33.862 1.00 77.06 682 SER A N 1
ATOM 5432 C CA . SER A 1 682 ? 29.481 4.923 -32.445 1.00 77.06 682 SER A CA 1
ATOM 5433 C C . SER A 1 682 ? 28.254 5.506 -31.748 1.00 77.06 682 SER A C 1
ATOM 5435 O O . SER A 1 682 ? 27.949 5.116 -30.625 1.00 77.06 682 SER A O 1
ATOM 5437 N N . GLY A 1 683 ? 27.520 6.403 -32.419 1.00 72.81 683 GLY A N 1
ATOM 5438 C CA . GLY A 1 683 ? 26.259 6.942 -31.908 1.00 72.81 683 GLY A CA 1
ATOM 5439 C C . GLY A 1 683 ? 25.195 5.855 -31.739 1.00 72.81 683 GLY A C 1
ATOM 5440 O O . GLY A 1 683 ? 24.567 5.761 -30.689 1.00 72.81 683 GLY A O 1
ATOM 5441 N N . ILE A 1 684 ? 25.044 4.969 -32.729 1.00 71.06 684 ILE A N 1
ATOM 5442 C CA . ILE A 1 684 ? 24.150 3.803 -32.624 1.00 71.06 684 ILE A CA 1
ATOM 5443 C C . ILE A 1 684 ? 24.566 2.907 -31.441 1.00 71.06 684 ILE A C 1
ATOM 5445 O O . ILE A 1 684 ? 23.717 2.477 -30.664 1.00 71.06 684 ILE A O 1
ATOM 5449 N N . LEU A 1 685 ? 25.861 2.664 -31.242 1.00 67.12 685 LEU A N 1
ATOM 5450 C CA . LEU A 1 685 ? 26.368 1.882 -30.111 1.00 67.12 685 LEU A CA 1
ATOM 5451 C C . LEU A 1 685 ? 26.120 2.537 -28.741 1.00 67.12 685 LEU A C 1
ATOM 5453 O O . LEU A 1 685 ? 25.762 1.838 -27.796 1.00 67.12 685 LEU A O 1
ATOM 5457 N N . ALA A 1 686 ? 26.282 3.857 -28.634 1.00 67.25 686 ALA A N 1
ATOM 5458 C CA . ALA A 1 686 ? 26.098 4.602 -27.388 1.00 67.25 686 ALA A CA 1
ATOM 5459 C C . ALA A 1 686 ? 24.619 4.803 -26.997 1.00 67.25 686 ALA A C 1
ATOM 5461 O O . ALA A 1 686 ? 24.326 4.964 -25.813 1.00 67.25 686 ALA A O 1
ATOM 5462 N N . PHE A 1 687 ? 23.691 4.785 -27.964 1.00 62.84 687 PHE A N 1
ATOM 5463 C CA . PHE A 1 687 ? 22.278 5.127 -27.738 1.00 62.84 687 PHE A CA 1
ATOM 5464 C C . PHE A 1 687 ? 21.268 3.987 -27.977 1.00 62.84 687 PHE A C 1
ATOM 5466 O O . PHE A 1 687 ? 20.070 4.208 -27.806 1.00 62.84 687 PHE A O 1
ATOM 5473 N N . THR A 1 688 ? 21.689 2.766 -28.339 1.00 59.28 688 THR A N 1
ATOM 5474 C CA . THR A 1 688 ? 20.754 1.637 -28.555 1.00 59.28 688 THR A CA 1
ATOM 5475 C C . THR A 1 688 ? 20.841 0.573 -27.463 1.00 59.28 688 THR A C 1
ATOM 5477 O O . THR A 1 688 ? 21.764 -0.241 -27.433 1.00 59.28 688 THR A O 1
ATOM 5480 N N . SER A 1 689 ? 19.836 0.506 -26.585 1.00 55.38 689 SER A N 1
ATOM 5481 C CA . SER A 1 689 ? 19.789 -0.450 -25.471 1.00 55.38 689 SER A CA 1
ATOM 5482 C C . SER A 1 689 ? 18.867 -1.648 -25.744 1.00 55.38 689 SER A C 1
ATOM 5484 O O . SER A 1 689 ? 17.785 -1.550 -26.317 1.00 55.38 689 SER A O 1
ATOM 5486 N N . THR A 1 690 ? 19.324 -2.832 -25.337 1.00 51.41 690 THR A N 1
ATOM 5487 C CA . THR A 1 690 ? 18.500 -4.047 -25.230 1.00 51.41 690 THR A CA 1
ATOM 5488 C C . THR A 1 690 ? 18.556 -4.451 -23.769 1.00 51.41 690 THR A C 1
ATOM 5490 O O . THR A 1 690 ? 19.509 -5.101 -23.343 1.00 51.41 690 THR A O 1
ATOM 5493 N N . GLU A 1 691 ? 17.594 -3.970 -22.989 1.00 47.62 691 GLU A N 1
ATOM 5494 C CA . GLU A 1 691 ? 17.552 -4.166 -21.543 1.00 47.62 691 GLU A CA 1
ATOM 5495 C C . GLU A 1 691 ? 17.089 -5.600 -21.267 1.00 47.62 691 GLU A C 1
ATOM 5497 O O . GLU A 1 691 ? 15.909 -5.920 -21.412 1.00 47.62 691 GLU A O 1
ATOM 5502 N N . VAL A 1 692 ? 18.018 -6.481 -20.890 1.00 48.19 692 VAL A N 1
ATOM 5503 C CA . VAL A 1 692 ? 17.681 -7.801 -20.340 1.00 48.19 692 VAL A CA 1
ATOM 5504 C C . VAL A 1 692 ? 17.229 -7.576 -18.900 1.00 48.19 692 VAL A C 1
ATOM 5506 O O . VAL A 1 692 ? 18.030 -7.519 -17.971 1.00 48.19 692 VAL A O 1
ATOM 5509 N N . SER A 1 693 ? 15.931 -7.337 -18.737 1.00 46.59 693 SER A N 1
ATOM 5510 C CA . SER A 1 693 ? 15.324 -6.949 -17.468 1.00 46.59 693 SER A CA 1
ATOM 5511 C C . SER A 1 693 ? 14.748 -8.194 -16.786 1.00 46.59 693 SER A C 1
ATOM 5513 O O . SER A 1 693 ? 13.824 -8.795 -17.345 1.00 46.59 693 SER A O 1
ATOM 5515 N N . PRO A 1 694 ? 15.247 -8.618 -15.607 1.00 54.19 694 PRO A N 1
ATOM 5516 C CA . PRO A 1 694 ? 14.582 -9.659 -14.836 1.00 54.19 694 PRO A CA 1
ATOM 5517 C C . PRO A 1 694 ? 13.220 -9.136 -14.368 1.00 54.19 694 PRO A C 1
ATOM 5519 O O . PRO A 1 694 ? 13.123 -8.053 -13.791 1.00 54.19 694 PRO A O 1
ATOM 5522 N N . GLY A 1 695 ? 12.155 -9.892 -14.623 1.00 62.81 695 GLY A N 1
ATOM 5523 C CA . GLY A 1 695 ? 10.804 -9.486 -14.253 1.00 62.81 695 GLY A CA 1
ATOM 5524 C C . GLY A 1 695 ? 9.793 -10.633 -14.254 1.00 62.81 695 GLY A C 1
ATOM 5525 O O . GLY A 1 695 ? 10.134 -11.760 -14.624 1.00 62.81 695 GLY A O 1
ATOM 5526 N N . PRO A 1 696 ? 8.546 -10.360 -13.830 1.00 73.19 696 PRO A N 1
ATOM 5527 C CA . PRO A 1 696 ? 7.473 -11.345 -13.826 1.00 73.19 696 PRO A CA 1
ATOM 5528 C C . PRO A 1 696 ? 7.023 -11.651 -15.260 1.00 73.19 696 PRO A C 1
ATOM 5530 O O . PRO A 1 696 ? 6.333 -10.856 -15.900 1.00 73.19 696 PRO A O 1
ATOM 5533 N N . MET A 1 697 ? 7.401 -12.822 -15.764 1.00 80.50 697 MET A N 1
ATOM 5534 C CA . MET A 1 697 ? 6.892 -13.374 -17.015 1.00 80.50 697 MET A CA 1
ATOM 5535 C C . MET A 1 697 ? 5.649 -14.216 -16.732 1.00 80.50 697 MET A C 1
ATOM 5537 O O . MET A 1 697 ? 5.679 -15.106 -15.880 1.00 80.50 697 MET A O 1
ATOM 5541 N N . LEU A 1 698 ? 4.570 -13.951 -17.471 1.00 84.56 698 LEU A N 1
ATOM 5542 C CA . LEU A 1 698 ? 3.377 -14.794 -17.483 1.00 84.56 698 LEU A CA 1
ATOM 5543 C C . LEU A 1 698 ? 3.723 -16.142 -18.137 1.00 84.56 698 LEU A C 1
ATOM 5545 O O . LEU A 1 698 ? 4.109 -16.188 -19.304 1.00 84.56 698 LEU A O 1
ATOM 5549 N N . LEU A 1 699 ? 3.599 -17.219 -17.368 1.00 78.25 699 LEU A N 1
ATOM 5550 C CA . LEU A 1 699 ? 3.853 -18.600 -17.779 1.00 78.25 699 LEU A CA 1
ATOM 5551 C C . LEU A 1 699 ? 2.588 -19.243 -18.367 1.00 78.25 699 LEU A C 1
ATOM 5553 O O . LEU A 1 699 ? 2.625 -19.866 -19.422 1.00 78.25 699 LEU A O 1
ATOM 5557 N N . GLU A 1 700 ? 1.469 -19.093 -17.656 1.00 77.69 700 GLU A N 1
ATOM 5558 C CA . GLU A 1 700 ? 0.185 -19.747 -17.921 1.00 77.69 700 GLU A CA 1
ATOM 5559 C C . GLU A 1 700 ? -0.955 -18.799 -17.506 1.00 77.69 700 GLU A C 1
ATOM 5561 O O . GLU A 1 700 ? -0.825 -18.069 -16.522 1.00 77.69 700 GLU A O 1
ATOM 5566 N N . SER A 1 701 ? -2.082 -18.818 -18.225 1.00 84.19 701 SER A N 1
ATOM 5567 C CA . SER A 1 701 ? -3.300 -18.069 -17.876 1.00 84.19 701 SER A CA 1
ATOM 5568 C C . SER A 1 701 ? -4.527 -18.931 -18.162 1.00 84.19 701 SER A C 1
ATOM 5570 O O . SER A 1 701 ? -4.713 -19.371 -19.294 1.00 84.19 701 SER A O 1
ATOM 5572 N N . MET A 1 702 ? -5.353 -19.181 -17.147 1.00 83.06 702 MET A N 1
ATOM 5573 C CA . MET A 1 702 ? -6.502 -20.098 -17.194 1.00 83.06 702 MET A CA 1
ATOM 5574 C C . MET A 1 702 ? -7.708 -19.478 -16.467 1.00 83.06 702 MET A C 1
ATOM 5576 O O . MET A 1 702 ? -7.495 -18.698 -15.539 1.00 83.06 702 MET A O 1
ATOM 5580 N N . PRO A 1 703 ? -8.963 -19.780 -16.841 1.00 76.00 703 PRO A N 1
ATOM 5581 C CA . PRO A 1 703 ? -10.125 -19.332 -16.073 1.00 76.00 703 PRO A CA 1
ATOM 5582 C C . PRO A 1 703 ? -10.155 -20.000 -14.686 1.00 76.00 703 PRO A C 1
ATOM 5584 O O . PRO A 1 703 ? -9.842 -21.184 -14.558 1.00 76.00 703 PRO A O 1
ATOM 5587 N N . SER A 1 704 ? -10.539 -19.247 -13.653 1.00 71.38 704 SER A N 1
ATOM 5588 C CA . SER A 1 704 ? -10.717 -19.750 -12.284 1.00 71.38 704 SER A CA 1
ATOM 5589 C C . SER A 1 704 ? -12.173 -20.121 -12.007 1.00 71.38 704 SER A C 1
ATOM 5591 O O . SER A 1 704 ? -13.089 -19.428 -12.444 1.00 71.38 704 SER A O 1
ATOM 5593 N N . GLY A 1 705 ? -12.379 -21.165 -11.202 1.00 61.81 705 GLY A N 1
ATOM 5594 C CA . GLY A 1 705 ? -13.669 -21.466 -10.571 1.00 61.81 705 GLY A CA 1
ATOM 5595 C C . GLY A 1 705 ? -13.928 -20.689 -9.271 1.00 61.81 705 GLY A C 1
ATOM 5596 O O . GLY A 1 705 ? -14.961 -20.903 -8.645 1.00 61.81 705 GLY A O 1
ATOM 5597 N N . THR A 1 706 ? -12.999 -19.826 -8.838 1.00 64.06 706 THR A N 1
ATOM 5598 C CA . THR A 1 706 ? -13.099 -19.024 -7.607 1.00 64.06 706 THR A CA 1
ATOM 5599 C C . THR A 1 706 ? -13.122 -17.523 -7.902 1.00 64.06 706 THR A C 1
ATOM 5601 O O . THR A 1 706 ? -12.396 -17.029 -8.769 1.00 64.06 706 THR A O 1
ATOM 5604 N N . CYS A 1 707 ? -13.934 -16.785 -7.140 1.00 58.97 707 CYS A N 1
ATOM 5605 C CA . CYS A 1 707 ? -13.969 -15.317 -7.161 1.00 58.97 707 CYS A CA 1
ATOM 5606 C C . CYS A 1 707 ? -13.029 -14.675 -6.122 1.00 58.97 707 CYS A C 1
ATOM 5608 O O . CYS A 1 707 ? -12.743 -13.485 -6.221 1.00 58.97 707 CYS A O 1
ATOM 5610 N N . GLU A 1 708 ? -12.553 -15.453 -5.147 1.00 70.56 708 GLU A N 1
ATOM 5611 C CA . GLU A 1 708 ? -11.625 -15.021 -4.094 1.00 70.56 708 GLU A CA 1
ATOM 5612 C C . GLU A 1 708 ? -10.248 -14.644 -4.667 1.00 70.56 708 GLU A C 1
ATOM 5614 O O . GLU A 1 708 ? -9.751 -15.293 -5.593 1.00 70.56 708 GLU A O 1
ATOM 5619 N N . ASN A 1 709 ? -9.624 -13.611 -4.091 1.00 73.81 709 ASN A N 1
ATOM 5620 C CA . ASN A 1 709 ? -8.285 -13.149 -4.452 1.00 73.81 709 ASN A CA 1
ATOM 5621 C C . ASN A 1 709 ? -7.241 -13.795 -3.525 1.00 73.81 709 ASN A C 1
ATOM 5623 O O . ASN A 1 709 ? -7.321 -13.674 -2.303 1.00 73.81 709 ASN A O 1
ATOM 5627 N N . PHE A 1 710 ? -6.263 -14.492 -4.098 1.00 80.00 710 PHE A N 1
ATOM 5628 C CA . PHE A 1 710 ? -5.137 -15.062 -3.354 1.00 80.00 710 PHE A CA 1
ATOM 5629 C C . PHE A 1 710 ? -3.964 -15.381 -4.283 1.00 80.00 710 PHE A C 1
ATOM 5631 O O . PHE A 1 710 ? -4.094 -15.371 -5.510 1.00 80.00 710 PHE A O 1
ATOM 5638 N N . ILE A 1 711 ? -2.800 -15.685 -3.713 1.00 85.12 711 ILE A N 1
ATOM 5639 C CA . ILE A 1 711 ? -1.654 -16.208 -4.460 1.00 85.12 711 ILE A CA 1
ATOM 5640 C C . ILE A 1 711 ? -1.238 -17.589 -3.958 1.00 85.12 711 ILE A C 1
ATOM 5642 O O . ILE A 1 711 ? -1.370 -17.897 -2.776 1.00 85.12 711 ILE A O 1
ATOM 5646 N N . VAL A 1 712 ? -0.693 -18.416 -4.852 1.00 85.94 712 VAL A N 1
ATOM 5647 C CA . VAL A 1 712 ? -0.092 -19.712 -4.507 1.00 85.94 712 VAL A CA 1
ATOM 5648 C C . VAL A 1 712 ? 1.348 -19.773 -5.002 1.00 85.94 712 VAL A C 1
ATOM 5650 O O . VAL A 1 712 ? 1.613 -19.709 -6.203 1.00 85.94 712 VAL A O 1
ATOM 5653 N N . VAL A 1 713 ? 2.285 -19.923 -4.070 1.00 87.62 713 VAL A N 1
ATOM 5654 C CA . VAL A 1 713 ? 3.719 -20.082 -4.325 1.00 87.62 713 VAL A CA 1
ATOM 5655 C C . VAL A 1 713 ? 4.055 -21.569 -4.417 1.00 87.62 713 VAL A C 1
ATOM 5657 O O . VAL A 1 713 ? 3.721 -22.345 -3.519 1.00 87.62 713 VAL A O 1
ATOM 5660 N N . ARG A 1 714 ? 4.741 -21.978 -5.489 1.00 86.44 714 ARG A N 1
ATOM 5661 C CA . ARG A 1 714 ? 5.203 -23.357 -5.733 1.00 86.44 714 ARG A CA 1
ATOM 5662 C C . ARG A 1 714 ? 6.652 -23.368 -6.220 1.00 86.44 714 ARG A C 1
ATOM 5664 O O . ARG A 1 714 ? 7.070 -22.467 -6.942 1.00 86.44 714 ARG A O 1
ATOM 5671 N N . GLY A 1 715 ? 7.420 -24.397 -5.865 1.00 80.94 715 GLY A N 1
ATOM 5672 C CA . GLY A 1 715 ? 8.775 -24.585 -6.391 1.00 80.94 715 GLY A CA 1
ATOM 5673 C C . GLY A 1 715 ? 8.753 -25.040 -7.854 1.00 80.94 715 GLY A C 1
ATOM 5674 O O . GLY A 1 715 ? 7.903 -25.838 -8.262 1.00 80.94 715 GLY A O 1
ATOM 5675 N N . ARG A 1 716 ? 9.684 -24.538 -8.675 1.00 79.06 716 ARG A N 1
ATOM 5676 C CA . ARG A 1 716 ? 9.789 -24.941 -10.087 1.00 79.06 716 ARG A CA 1
ATOM 5677 C C . ARG A 1 716 ? 10.159 -26.422 -10.219 1.00 79.06 716 ARG A C 1
ATOM 5679 O O . ARG A 1 716 ? 10.850 -26.996 -9.377 1.00 79.06 716 ARG A O 1
ATOM 5686 N N . SER A 1 717 ? 9.691 -27.051 -11.299 1.00 71.44 717 SER A N 1
ATOM 5687 C CA . SER A 1 717 ? 9.949 -28.467 -11.617 1.00 71.44 717 SER A CA 1
ATOM 5688 C C . SER A 1 717 ? 9.596 -29.440 -10.477 1.00 71.44 717 SER A C 1
ATOM 5690 O O . SER A 1 717 ? 10.326 -30.396 -10.223 1.00 71.44 717 SER A O 1
ATOM 5692 N N . TYR A 1 718 ? 8.474 -29.184 -9.790 1.00 70.25 718 TYR A N 1
ATOM 5693 C CA . TYR A 1 718 ? 7.937 -29.974 -8.666 1.00 70.25 718 TYR A CA 1
ATOM 5694 C C . TYR A 1 718 ? 8.842 -30.031 -7.418 1.00 70.25 718 TYR A C 1
ATOM 5696 O O . TYR A 1 718 ? 8.620 -30.852 -6.523 1.00 70.25 718 TYR A O 1
ATOM 5704 N N . ARG A 1 719 ? 9.876 -29.180 -7.340 1.00 74.88 719 ARG A N 1
ATOM 5705 C CA . ARG A 1 719 ? 10.740 -29.065 -6.156 1.00 74.88 719 ARG A CA 1
ATOM 5706 C C . ARG A 1 719 ? 9.960 -28.474 -4.969 1.00 74.88 719 ARG A C 1
ATOM 5708 O O . ARG A 1 719 ? 9.028 -27.700 -5.189 1.00 74.88 719 ARG A O 1
ATOM 5715 N N . PRO A 1 720 ? 10.352 -28.781 -3.717 1.00 80.69 720 PRO A N 1
ATOM 5716 C CA . PRO A 1 720 ? 9.850 -28.064 -2.548 1.00 80.69 720 PRO A CA 1
ATOM 5717 C C . PRO A 1 720 ? 10.096 -26.553 -2.645 1.00 80.69 720 PRO A C 1
ATOM 5719 O O . PRO A 1 720 ? 11.080 -26.122 -3.250 1.00 80.69 720 PRO A O 1
ATOM 5722 N N . VAL A 1 721 ? 9.238 -25.756 -2.010 1.00 84.50 721 VAL A N 1
ATOM 5723 C CA . VAL A 1 721 ? 9.459 -24.310 -1.862 1.00 84.50 721 VAL A CA 1
ATOM 5724 C C . VAL A 1 721 ? 10.615 -24.083 -0.869 1.00 84.50 721 VAL A C 1
ATOM 5726 O O . VAL A 1 721 ? 10.651 -24.760 0.165 1.00 84.50 721 VAL A O 1
ATOM 5729 N N . PRO A 1 722 ? 11.569 -23.168 -1.139 1.00 78.56 722 PRO A N 1
ATOM 5730 C CA . PRO A 1 722 ? 12.608 -22.801 -0.174 1.00 78.56 722 PRO A CA 1
ATOM 5731 C C . PRO A 1 722 ? 12.009 -22.278 1.136 1.00 78.56 722 PRO A C 1
ATOM 5733 O O . PRO A 1 722 ? 11.037 -21.527 1.109 1.00 78.56 722 PRO A O 1
ATOM 5736 N N . SER A 1 723 ? 12.610 -22.611 2.283 1.00 76.38 723 SER A N 1
ATOM 5737 C CA . SER A 1 723 ? 12.136 -22.149 3.601 1.00 76.38 723 SER A CA 1
ATOM 5738 C C . SER A 1 723 ? 12.145 -20.627 3.751 1.00 76.38 723 SER A C 1
ATOM 5740 O O . SER A 1 723 ? 11.328 -20.102 4.495 1.00 76.38 723 SER A O 1
ATOM 5742 N N . SER A 1 724 ? 12.975 -19.923 2.974 1.00 66.25 724 SER A N 1
ATOM 5743 C CA . SER A 1 724 ? 13.022 -18.457 2.914 1.00 66.25 724 SER A CA 1
ATOM 5744 C C . SER A 1 724 ? 11.746 -17.794 2.387 1.00 66.25 724 SER A C 1
ATOM 5746 O O . SER A 1 724 ? 11.661 -16.570 2.380 1.00 66.25 724 SER A O 1
ATOM 5748 N N . ILE A 1 725 ? 10.754 -18.568 1.922 1.00 72.94 725 ILE A N 1
ATOM 5749 C CA . ILE A 1 725 ? 9.406 -18.034 1.720 1.00 72.94 725 ILE A CA 1
ATOM 5750 C C . ILE A 1 725 ? 8.731 -17.727 3.063 1.00 72.94 725 ILE A C 1
ATOM 5752 O O . ILE A 1 725 ? 8.083 -16.699 3.178 1.00 72.94 725 ILE A O 1
ATOM 5756 N N . LEU A 1 726 ? 8.934 -18.562 4.092 1.00 70.94 726 LEU A N 1
ATOM 5757 C CA . LEU A 1 726 ? 8.295 -18.396 5.400 1.00 70.94 726 LEU A CA 1
ATOM 5758 C C . LEU A 1 726 ? 8.812 -17.142 6.102 1.00 70.94 726 LEU A C 1
ATOM 5760 O O . LEU A 1 726 ? 8.013 -16.374 6.623 1.00 70.94 726 LEU A O 1
ATOM 5764 N N . ASP A 1 727 ? 10.115 -16.869 6.009 1.00 64.94 727 ASP A N 1
ATOM 5765 C CA . ASP A 1 727 ? 10.737 -15.632 6.505 1.00 64.94 727 ASP A CA 1
ATOM 5766 C C . ASP A 1 727 ? 10.087 -14.355 5.931 1.00 64.94 727 ASP A C 1
ATOM 5768 O O . ASP A 1 727 ? 10.193 -13.289 6.530 1.00 64.94 727 ASP A O 1
ATOM 5772 N N . LEU A 1 728 ? 9.415 -14.467 4.777 1.00 56.97 728 LEU A N 1
ATOM 5773 C CA . LEU A 1 728 ? 8.779 -13.380 4.031 1.00 56.97 728 LEU A CA 1
ATOM 5774 C C . LEU A 1 728 ? 7.235 -13.419 4.085 1.00 56.97 728 LEU A C 1
ATOM 5776 O O . LEU A 1 728 ? 6.589 -12.485 3.611 1.00 56.97 728 LEU A O 1
ATOM 5780 N N . THR A 1 729 ? 6.627 -14.486 4.622 1.00 59.47 729 THR A N 1
ATOM 5781 C CA . THR A 1 729 ? 5.164 -14.709 4.569 1.00 59.47 729 THR A CA 1
ATOM 5782 C C . THR A 1 729 ? 4.529 -15.191 5.879 1.00 59.47 729 THR A C 1
ATOM 5784 O O . THR A 1 729 ? 3.302 -15.248 5.955 1.00 59.47 729 THR A O 1
ATOM 5787 N N . LYS A 1 730 ? 5.320 -15.530 6.908 1.00 57.78 730 LYS A N 1
ATOM 5788 C CA . LYS A 1 730 ? 4.844 -15.978 8.236 1.00 57.78 730 LYS A CA 1
ATOM 5789 C C . LYS A 1 730 ? 3.967 -14.936 8.947 1.00 57.78 730 LYS A C 1
ATOM 5791 O O . LYS A 1 730 ? 3.052 -15.311 9.669 1.00 57.78 730 LYS A O 1
ATOM 5796 N N . ASP A 1 731 ? 4.238 -13.652 8.711 1.00 48.44 731 ASP A N 1
ATOM 5797 C CA . ASP A 1 731 ? 3.561 -12.518 9.354 1.00 48.44 731 ASP A CA 1
ATOM 5798 C C . ASP A 1 731 ? 2.359 -11.999 8.532 1.00 48.44 731 ASP A C 1
ATOM 5800 O O . ASP A 1 731 ? 1.701 -11.035 8.922 1.00 48.44 731 ASP A O 1
ATOM 5804 N N . LEU A 1 732 ? 2.060 -12.622 7.381 1.00 49.75 732 LEU A N 1
ATOM 5805 C CA . LEU A 1 732 ? 0.900 -12.283 6.551 1.00 49.75 732 LEU A CA 1
ATOM 5806 C C . LEU A 1 732 ? -0.354 -13.040 7.034 1.00 49.75 732 LEU A C 1
ATOM 5808 O O . LEU A 1 732 ? -0.270 -14.230 7.353 1.00 49.75 732 LEU A O 1
ATOM 5812 N N . PRO A 1 733 ? -1.531 -12.388 7.080 1.00 47.62 733 PRO A N 1
ATOM 5813 C CA . PRO A 1 733 ? -2.741 -12.995 7.622 1.00 47.62 733 PRO A CA 1
ATOM 5814 C C . PRO A 1 733 ? -3.213 -14.182 6.772 1.00 47.62 733 PRO A C 1
ATOM 5816 O O . PRO A 1 733 ? -3.339 -14.084 5.553 1.00 47.62 733 PRO A O 1
ATOM 5819 N N . HIS A 1 734 ? -3.535 -15.289 7.445 1.00 62.97 734 HIS A N 1
ATOM 5820 C CA . HIS A 1 734 ? -4.089 -16.512 6.848 1.00 62.97 734 HIS A CA 1
ATOM 5821 C C . HIS A 1 734 ? -3.213 -17.189 5.767 1.00 62.97 734 HIS A C 1
ATOM 5823 O O . HIS A 1 734 ? -3.743 -17.876 4.895 1.00 62.97 734 HIS A O 1
ATOM 5829 N N . THR A 1 735 ? -1.886 -17.043 5.834 1.00 68.12 735 THR A N 1
ATOM 5830 C CA . THR A 1 735 ? -0.939 -17.861 5.053 1.00 68.12 735 THR A CA 1
ATOM 5831 C C . THR A 1 735 ? -1.116 -19.357 5.371 1.00 68.12 735 THR A C 1
ATOM 5833 O O . THR A 1 735 ? -0.687 -19.805 6.431 1.00 68.12 735 THR A O 1
ATOM 5836 N N . GLU A 1 736 ? -1.703 -20.141 4.457 1.00 76.94 736 GLU A N 1
ATOM 5837 C CA . GLU A 1 736 ? -1.775 -21.608 4.571 1.00 76.94 736 GLU A CA 1
ATOM 5838 C C . GLU A 1 736 ? -0.493 -22.268 4.042 1.00 76.94 736 GLU A C 1
ATOM 5840 O O . GLU A 1 736 ? 0.018 -21.907 2.972 1.00 76.94 736 GLU A O 1
ATOM 5845 N N . ILE A 1 737 ? -0.009 -23.312 4.725 1.00 80.69 737 ILE A N 1
ATOM 5846 C CA . ILE A 1 737 ? 1.203 -24.041 4.317 1.00 80.69 737 ILE A CA 1
ATOM 5847 C C . ILE A 1 737 ? 0.894 -25.526 4.096 1.00 80.69 737 ILE A C 1
ATOM 5849 O O . ILE A 1 737 ? 0.418 -26.239 4.979 1.00 80.69 737 ILE A O 1
ATOM 5853 N N . ARG A 1 738 ? 1.211 -26.038 2.898 1.00 83.94 738 ARG A N 1
ATOM 5854 C CA . ARG A 1 738 ? 1.058 -27.464 2.574 1.00 83.94 738 ARG A CA 1
ATOM 5855 C C . ARG A 1 738 ? 2.398 -28.181 2.635 1.00 83.94 738 ARG A C 1
ATOM 5857 O O . ARG A 1 738 ? 3.309 -27.861 1.868 1.00 83.94 738 ARG A O 1
ATOM 5864 N N . TYR A 1 739 ? 2.492 -29.205 3.479 1.00 85.88 739 TYR A N 1
ATOM 5865 C CA . TYR A 1 739 ? 3.717 -29.978 3.675 1.00 85.88 739 TYR A CA 1
ATOM 5866 C C . TYR A 1 739 ? 3.594 -31.401 3.143 1.00 85.88 739 TYR A C 1
ATOM 5868 O O . TYR A 1 739 ? 2.537 -32.028 3.181 1.00 85.88 739 TYR A O 1
ATOM 5876 N N . GLY A 1 740 ? 4.716 -31.969 2.725 1.00 83.81 740 GLY A N 1
ATOM 5877 C CA . GLY A 1 740 ? 4.792 -33.390 2.442 1.00 83.81 740 GLY A CA 1
ATOM 5878 C C . GLY A 1 740 ? 6.188 -33.853 2.072 1.00 83.81 740 GLY A C 1
ATOM 5879 O O . GLY A 1 740 ? 7.179 -33.132 2.189 1.00 83.81 740 GLY A O 1
ATOM 5880 N N . THR A 1 741 ? 6.279 -35.090 1.612 1.00 79.44 741 THR A N 1
ATOM 5881 C CA . THR A 1 741 ? 7.521 -35.642 1.073 1.00 79.44 741 THR A CA 1
ATOM 5882 C C . THR A 1 741 ? 7.851 -34.995 -0.268 1.00 79.44 741 THR A C 1
ATOM 5884 O O . THR A 1 741 ? 7.190 -35.268 -1.268 1.00 79.44 741 THR A O 1
ATOM 5887 N N . GLY A 1 742 ? 8.912 -34.186 -0.306 1.00 68.75 742 GLY A N 1
ATOM 5888 C CA . GLY A 1 742 ? 9.520 -33.755 -1.566 1.00 68.75 742 GLY A CA 1
ATOM 5889 C C . GLY A 1 742 ? 10.026 -34.943 -2.400 1.00 68.75 742 GLY A C 1
ATOM 5890 O O . GLY A 1 742 ? 10.292 -36.020 -1.842 1.00 68.75 742 GLY A O 1
ATOM 5891 N N . ILE A 1 743 ? 10.163 -34.705 -3.714 1.00 70.56 743 ILE A N 1
ATOM 5892 C CA . ILE A 1 743 ? 10.441 -35.701 -4.765 1.00 70.56 743 ILE A CA 1
ATOM 5893 C C . ILE A 1 743 ? 11.412 -36.799 -4.305 1.00 70.56 743 ILE A C 1
ATOM 5895 O O . ILE A 1 743 ? 12.509 -36.519 -3.821 1.00 70.56 743 ILE A O 1
ATOM 5899 N N . SER A 1 744 ? 11.022 -38.060 -4.497 1.00 68.12 744 SER A N 1
ATOM 5900 C CA . SER A 1 744 ? 11.875 -39.228 -4.257 1.00 68.12 744 SER A CA 1
ATOM 5901 C C . SER A 1 744 ? 11.567 -40.356 -5.245 1.00 68.12 744 SER A C 1
ATOM 5903 O O . SER A 1 744 ? 10.469 -40.416 -5.790 1.00 68.12 744 SER A O 1
ATOM 5905 N N . SER A 1 745 ? 12.528 -41.251 -5.468 1.00 61.88 745 SER A N 1
ATOM 5906 C CA . SER A 1 745 ? 12.377 -42.495 -6.239 1.00 61.88 745 SER A CA 1
ATOM 5907 C C . SER A 1 745 ? 12.086 -43.725 -5.362 1.00 61.88 745 SER A C 1
ATOM 5909 O O . SER A 1 745 ? 11.830 -44.808 -5.884 1.00 61.88 745 SER A O 1
ATOM 5911 N N . TYR A 1 746 ? 12.114 -43.576 -4.033 1.00 70.00 746 TYR A N 1
ATOM 5912 C CA . TYR A 1 746 ? 11.965 -44.671 -3.070 1.00 70.00 746 TYR A CA 1
ATOM 5913 C C . TYR A 1 746 ? 10.692 -44.526 -2.226 1.00 70.00 746 TYR A C 1
ATOM 5915 O O . TYR A 1 746 ? 10.142 -43.433 -2.079 1.00 70.00 746 TYR A O 1
ATOM 5923 N N . TYR A 1 747 ? 10.244 -45.632 -1.622 1.00 71.50 747 TYR A N 1
ATOM 5924 C CA . TYR A 1 747 ? 9.188 -45.602 -0.608 1.00 71.50 747 TYR A CA 1
ATOM 5925 C C . TYR A 1 747 ? 9.586 -44.691 0.568 1.00 71.50 747 TYR A C 1
ATOM 5927 O O . TYR A 1 747 ? 10.729 -44.687 1.026 1.00 71.50 747 TYR A O 1
ATOM 5935 N N . ARG A 1 748 ? 8.625 -43.918 1.076 1.00 82.00 748 ARG A N 1
ATOM 5936 C CA . ARG A 1 748 ? 8.810 -42.973 2.186 1.00 82.00 748 ARG A CA 1
ATOM 5937 C C . ARG A 1 748 ? 8.291 -43.505 3.513 1.00 82.00 748 ARG A C 1
ATOM 5939 O O . ARG A 1 748 ? 8.877 -43.185 4.545 1.00 82.00 748 ARG A O 1
ATOM 5946 N N . ALA A 1 749 ? 7.251 -44.337 3.500 1.00 86.56 749 ALA A N 1
ATOM 5947 C CA . ALA A 1 749 ? 6.718 -44.967 4.703 1.00 86.56 749 ALA A CA 1
ATOM 5948 C C . ALA A 1 749 ? 6.404 -46.456 4.501 1.00 86.56 749 ALA A C 1
ATOM 5950 O O . ALA A 1 749 ? 6.087 -46.909 3.399 1.00 86.56 749 ALA A O 1
ATOM 5951 N N . ARG A 1 750 ? 6.466 -47.218 5.595 1.00 91.19 750 ARG A N 1
ATOM 5952 C CA . ARG A 1 750 ? 6.063 -48.625 5.677 1.00 91.19 750 ARG A CA 1
ATOM 5953 C C . ARG A 1 750 ? 5.172 -48.809 6.904 1.00 91.19 750 ARG A C 1
ATOM 5955 O O . ARG A 1 750 ? 5.636 -48.643 8.032 1.00 91.19 750 ARG A O 1
ATOM 5962 N N . VAL A 1 751 ? 3.908 -49.154 6.684 1.00 90.94 751 VAL A N 1
ATOM 5963 C CA . VAL A 1 751 ? 2.910 -49.381 7.739 1.00 90.94 751 VAL A CA 1
ATOM 5964 C C . VAL A 1 751 ? 2.795 -50.877 8.017 1.00 90.94 751 VAL A C 1
ATOM 5966 O O . VAL A 1 751 ? 2.731 -51.679 7.085 1.00 90.94 751 VAL A O 1
ATOM 5969 N N . TYR A 1 752 ? 2.747 -51.251 9.293 1.00 90.56 752 TYR A N 1
ATOM 5970 C CA . TYR A 1 752 ? 2.542 -52.623 9.749 1.00 90.56 752 TYR A CA 1
ATOM 5971 C C . TYR A 1 752 ? 1.115 -52.779 10.287 1.00 90.56 752 TYR A C 1
ATOM 5973 O O . TYR A 1 752 ? 0.714 -52.077 11.216 1.00 90.56 752 TYR A O 1
ATOM 5981 N N . LEU A 1 753 ? 0.355 -53.691 9.679 1.00 90.69 753 LEU A N 1
ATOM 5982 C CA . LEU A 1 753 ? -1.061 -53.963 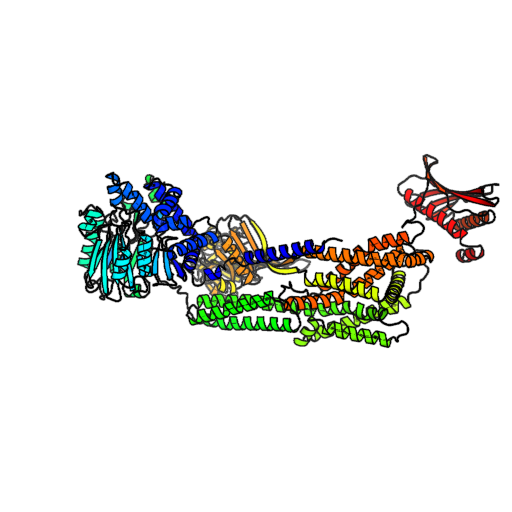9.936 1.00 90.69 753 LEU A CA 1
ATOM 5983 C C . LEU A 1 753 ? -1.250 -55.437 10.356 1.00 90.69 753 LEU A C 1
ATOM 5985 O O . LEU A 1 753 ? -0.386 -56.266 10.060 1.00 90.69 753 LEU A O 1
ATOM 5989 N N . PRO A 1 754 ? -2.370 -55.810 11.007 1.00 85.62 754 PRO A N 1
ATOM 5990 C CA . PRO A 1 754 ? -2.548 -57.153 11.573 1.00 85.62 754 PRO A CA 1
ATOM 5991 C C . PRO A 1 754 ? -2.423 -58.326 10.588 1.00 85.62 754 PRO A C 1
ATOM 5993 O O . PRO A 1 754 ? -2.099 -59.428 11.017 1.00 85.62 754 PRO A O 1
ATOM 5996 N N . LYS A 1 755 ? -2.664 -58.117 9.284 1.00 84.69 755 LYS A N 1
ATOM 5997 C CA . LYS A 1 755 ? -2.521 -59.147 8.237 1.00 84.69 755 LYS A CA 1
ATOM 5998 C C . LYS A 1 755 ? -1.362 -58.898 7.256 1.00 84.69 755 LYS A C 1
ATOM 6000 O O . LYS A 1 755 ? -1.293 -59.569 6.231 1.00 84.69 755 LYS A O 1
ATOM 6005 N N . GLY A 1 756 ? -0.471 -57.932 7.502 1.00 87.19 756 GLY A N 1
ATOM 6006 C CA . GLY A 1 756 ? 0.665 -57.679 6.606 1.00 87.19 756 GLY A CA 1
ATOM 6007 C C . GLY A 1 756 ? 1.284 -56.284 6.708 1.00 87.19 756 GLY A C 1
ATOM 6008 O O . GLY A 1 756 ? 0.897 -55.463 7.534 1.00 87.19 756 GLY A O 1
ATOM 6009 N N . ARG A 1 757 ? 2.264 -56.001 5.843 1.00 88.94 757 ARG A N 1
ATOM 6010 C CA . ARG A 1 757 ? 2.948 -54.697 5.761 1.00 88.94 757 ARG A CA 1
ATOM 6011 C C . ARG A 1 757 ? 2.722 -54.044 4.400 1.00 88.94 757 ARG A C 1
ATOM 6013 O O . ARG A 1 757 ? 2.803 -54.723 3.380 1.00 88.94 757 ARG A O 1
ATOM 6020 N N . VAL A 1 758 ? 2.479 -52.736 4.395 1.00 91.25 758 VAL A N 1
ATOM 6021 C CA . VAL A 1 758 ? 2.136 -51.944 3.202 1.00 91.25 758 VAL A CA 1
ATOM 6022 C C . VAL A 1 758 ? 3.127 -50.784 3.051 1.00 91.25 758 VAL A C 1
ATOM 6024 O O . VAL A 1 758 ? 3.633 -50.266 4.049 1.00 91.25 758 VAL A O 1
ATOM 6027 N N . TRP A 1 759 ? 3.437 -50.400 1.812 1.00 88.62 759 TRP A N 1
ATOM 6028 C CA . TRP A 1 759 ? 4.456 -49.401 1.474 1.00 88.62 759 TRP A CA 1
ATOM 6029 C C . TRP A 1 759 ? 3.832 -48.185 0.790 1.00 88.62 759 TRP A C 1
ATOM 6031 O O . TRP A 1 759 ? 2.978 -48.335 -0.080 1.00 88.62 759 TRP A O 1
ATOM 6041 N N . PHE A 1 760 ? 4.305 -46.993 1.146 1.00 89.56 760 PHE A N 1
ATOM 6042 C CA . PHE A 1 760 ? 3.765 -45.718 0.677 1.00 89.56 760 PHE A CA 1
ATOM 6043 C C . PHE A 1 760 ? 4.899 -44.813 0.188 1.00 89.56 760 PHE A C 1
ATOM 6045 O O . PHE A 1 760 ? 5.977 -44.764 0.786 1.00 89.56 760 PHE A O 1
ATOM 6052 N N . TYR A 1 761 ? 4.658 -44.108 -0.914 1.00 85.38 761 TYR A N 1
ATOM 6053 C CA . TYR A 1 761 ? 5.629 -43.237 -1.584 1.00 85.38 761 TYR A CA 1
ATOM 6054 C C . TYR A 1 761 ? 5.476 -41.774 -1.161 1.00 85.38 761 TYR A C 1
ATOM 6056 O O . TYR A 1 761 ? 6.462 -41.043 -1.133 1.00 85.38 761 TYR A O 1
ATOM 6064 N N . GLY A 1 762 ? 4.259 -41.361 -0.799 1.00 88.25 762 GLY A N 1
ATOM 6065 C CA . GLY A 1 762 ? 3.951 -40.003 -0.365 1.00 88.25 762 GLY A CA 1
ATOM 6066 C C . GLY A 1 762 ? 3.513 -39.949 1.091 1.00 88.25 762 GLY A C 1
ATOM 6067 O O . GLY A 1 762 ? 2.724 -40.781 1.540 1.00 88.25 762 GLY A O 1
ATOM 6068 N N . ILE A 1 763 ? 3.979 -38.926 1.804 1.00 90.56 763 ILE A N 1
ATOM 6069 C CA . ILE A 1 763 ? 3.374 -38.472 3.059 1.00 90.56 763 ILE A CA 1
ATOM 6070 C C . ILE A 1 763 ? 2.911 -37.037 2.833 1.00 90.56 763 ILE A C 1
ATOM 6072 O O . ILE A 1 763 ? 3.697 -36.210 2.366 1.00 90.56 763 ILE A O 1
ATOM 6076 N N . LEU A 1 764 ? 1.650 -36.754 3.145 1.00 90.19 764 LEU A N 1
ATOM 6077 C CA . LEU A 1 764 ? 1.059 -35.418 3.118 1.00 90.19 764 LEU A CA 1
ATOM 6078 C C . LEU A 1 764 ? 0.691 -35.019 4.551 1.00 90.19 764 LEU A C 1
ATOM 6080 O O . LEU A 1 764 ? 0.066 -35.803 5.266 1.00 90.19 764 LEU A O 1
ATOM 6084 N N . ALA A 1 765 ? 1.055 -33.806 4.954 1.00 87.75 765 ALA A N 1
ATOM 6085 C CA . ALA A 1 765 ? 0.574 -33.198 6.186 1.00 87.75 765 ALA A CA 1
ATOM 6086 C C . ALA A 1 765 ? -0.155 -31.896 5.857 1.00 87.75 765 ALA A C 1
ATOM 6088 O O . ALA A 1 765 ? 0.269 -31.123 4.993 1.00 87.75 765 ALA A O 1
ATOM 6089 N N . VAL A 1 766 ? -1.287 -31.698 6.522 1.00 68.75 766 VAL A N 1
ATOM 6090 C CA . VAL A 1 766 ? -2.246 -30.640 6.208 1.00 68.75 766 VAL A CA 1
ATOM 6091 C C . VAL A 1 766 ? -2.528 -29.881 7.490 1.00 68.75 766 VAL A C 1
ATOM 6093 O O . VAL A 1 766 ? -2.904 -30.488 8.489 1.00 68.75 766 VAL A O 1
ATOM 6096 N N . GLU A 1 767 ? -2.282 -28.578 7.452 1.00 65.62 767 GLU A N 1
ATOM 6097 C CA . GLU A 1 767 ? -2.411 -27.676 8.597 1.00 65.62 767 GLU A CA 1
ATOM 6098 C C . GLU A 1 767 ? -3.782 -26.979 8.590 1.00 65.62 767 GLU A C 1
ATOM 6100 O O . GLU A 1 767 ? -4.457 -26.920 9.616 1.00 65.62 767 GLU A O 1
ATOM 6105 N N . ASP A 1 768 ? -4.249 -26.565 7.406 1.00 59.97 768 ASP A N 1
ATOM 6106 C CA . ASP A 1 768 ? -5.238 -25.490 7.296 1.00 59.97 768 ASP A CA 1
ATOM 6107 C C . ASP A 1 768 ? -6.579 -25.840 6.624 1.00 59.97 768 ASP A C 1
ATOM 6109 O O . ASP A 1 768 ? -6.826 -26.940 6.109 1.00 59.97 768 ASP A O 1
ATOM 6113 N N . LYS A 1 769 ? -7.480 -24.852 6.674 1.00 65.50 769 LYS A N 1
ATOM 6114 C CA . LYS A 1 769 ? -8.927 -24.927 6.445 1.00 65.50 769 LYS A CA 1
ATOM 6115 C C . LYS A 1 769 ? -9.294 -25.242 4.991 1.00 65.50 769 LYS A C 1
ATOM 6117 O O . LYS A 1 769 ? -10.111 -26.139 4.771 1.00 65.50 769 LYS A O 1
ATOM 6122 N N . TYR A 1 770 ? -8.697 -24.568 4.007 1.00 66.94 770 TYR A N 1
ATOM 6123 C CA . TYR A 1 770 ? -9.004 -24.747 2.585 1.00 66.94 770 TYR A CA 1
ATOM 6124 C C . TYR A 1 770 ? -8.568 -26.134 2.109 1.00 66.94 770 TYR A C 1
ATOM 6126 O O . TYR A 1 770 ? -9.411 -26.933 1.685 1.00 66.94 770 TYR A O 1
ATOM 6134 N N . THR A 1 771 ? -7.285 -26.479 2.272 1.00 69.69 771 THR A N 1
ATOM 6135 C CA . THR A 1 771 ? -6.773 -27.802 1.865 1.00 69.69 771 THR A CA 1
ATOM 6136 C C . THR A 1 771 ? -7.482 -28.940 2.626 1.00 69.69 771 THR A C 1
ATOM 6138 O O . THR A 1 771 ? -7.854 -29.945 2.014 1.00 69.69 771 THR A O 1
ATOM 6141 N N . SER A 1 772 ? -7.780 -28.777 3.923 1.00 73.19 772 SER A N 1
ATOM 6142 C CA . SER A 1 772 ? -8.566 -29.767 4.680 1.00 73.19 772 SER A CA 1
ATOM 6143 C C . SER A 1 772 ? -10.004 -29.908 4.174 1.00 73.19 772 SER A C 1
ATOM 6145 O O . SER A 1 772 ? -10.511 -31.026 4.111 1.00 73.19 772 SER A O 1
ATOM 6147 N N . SER A 1 773 ? -10.674 -28.818 3.781 1.00 75.56 773 SER A N 1
ATOM 6148 C CA . SER A 1 773 ? -12.037 -28.875 3.222 1.00 75.56 773 SER A CA 1
ATOM 6149 C C . SER A 1 773 ? -12.088 -29.622 1.884 1.00 75.56 773 SER A C 1
ATOM 6151 O O . SER A 1 773 ? -13.022 -30.386 1.628 1.00 75.56 773 SER A O 1
ATOM 6153 N N . MET A 1 774 ? -11.047 -29.465 1.060 1.00 77.62 774 MET A N 1
ATOM 6154 C CA . MET A 1 774 ? -10.899 -30.157 -0.219 1.00 77.62 774 MET A CA 1
ATOM 6155 C C . MET A 1 774 ? -10.706 -31.668 -0.009 1.00 77.62 774 MET A C 1
ATOM 6157 O O . MET A 1 774 ? -11.334 -32.473 -0.695 1.00 77.62 774 MET A O 1
ATOM 6161 N N . LEU A 1 775 ? -9.891 -32.053 0.980 1.00 82.62 775 LEU A N 1
ATOM 6162 C CA . LEU A 1 775 ? -9.572 -33.451 1.293 1.00 82.62 775 LEU A CA 1
ATOM 6163 C C . LEU A 1 775 ? -10.674 -34.172 2.088 1.00 82.62 775 LEU A C 1
ATOM 6165 O O . LEU A 1 775 ? -10.875 -35.369 1.881 1.00 82.62 775 LEU A O 1
ATOM 6169 N N . LYS A 1 776 ? -11.435 -33.467 2.942 1.00 84.31 776 LYS A N 1
ATOM 6170 C CA . LYS A 1 776 ? -12.562 -34.036 3.715 1.00 84.31 776 LYS A CA 1
ATOM 6171 C C . LYS A 1 776 ? -13.596 -34.735 2.819 1.00 84.31 776 LYS A C 1
ATOM 6173 O O . LYS A 1 776 ? -14.134 -35.760 3.222 1.00 84.31 776 LYS A O 1
ATOM 6178 N N . LYS A 1 777 ? -13.784 -34.267 1.577 1.00 84.94 777 LYS A N 1
ATOM 6179 C CA . LYS A 1 777 ? -14.668 -34.874 0.556 1.00 84.94 777 LYS A CA 1
ATOM 6180 C C . LYS A 1 777 ? -14.284 -36.304 0.140 1.00 84.94 777 LYS A C 1
ATOM 6182 O O . LYS A 1 777 ? -15.117 -37.006 -0.422 1.00 84.94 777 LYS A O 1
ATOM 6187 N N . TYR A 1 778 ? -13.046 -36.732 0.397 1.00 88.56 778 TYR A N 1
ATOM 6188 C CA . TYR A 1 778 ? -12.535 -38.058 0.026 1.00 88.56 778 TYR A CA 1
ATOM 6189 C C . TYR A 1 778 ? -12.401 -39.015 1.221 1.00 88.56 778 TYR A C 1
ATOM 6191 O O . TYR A 1 778 ? -11.979 -40.158 1.034 1.00 88.56 778 TYR A O 1
ATOM 6199 N N . ILE A 1 779 ? -12.763 -38.583 2.435 1.00 90.25 779 ILE A N 1
ATOM 6200 C CA . ILE A 1 779 ? -12.837 -39.453 3.614 1.00 90.25 779 ILE A CA 1
ATOM 6201 C C . ILE A 1 779 ? -14.066 -40.358 3.486 1.00 90.25 779 ILE A C 1
ATOM 6203 O O . ILE A 1 779 ? -15.178 -39.892 3.264 1.00 90.25 779 ILE A O 1
ATOM 6207 N N . VAL A 1 780 ? -13.847 -41.665 3.615 1.00 90.00 780 VAL A N 1
ATOM 6208 C CA . VAL A 1 780 ? -14.876 -42.715 3.525 1.00 90.00 780 VAL A CA 1
ATOM 6209 C C . VAL A 1 780 ? -15.355 -43.135 4.917 1.00 90.00 780 VAL A C 1
ATOM 6211 O O . VAL A 1 780 ? -16.489 -43.568 5.077 1.00 90.00 780 VAL A O 1
ATOM 6214 N N . GLU A 1 781 ? -14.490 -43.036 5.929 1.00 89.19 781 GLU A N 1
ATOM 6215 C CA . GLU A 1 781 ? -14.798 -43.400 7.316 1.00 89.19 781 GLU A CA 1
ATOM 6216 C C . GLU A 1 781 ? -13.868 -42.632 8.271 1.00 89.19 781 GLU A C 1
ATOM 6218 O O . GLU A 1 781 ? -12.673 -42.517 7.993 1.00 89.19 781 GLU A O 1
ATOM 6223 N N . GLY A 1 782 ? -14.384 -42.124 9.395 1.00 89.62 782 GLY A N 1
ATOM 6224 C CA . GLY A 1 782 ? -13.611 -41.335 10.366 1.00 89.62 782 GLY A CA 1
ATOM 6225 C C . GLY A 1 782 ? -13.370 -39.884 9.945 1.00 89.62 782 GLY A C 1
ATOM 6226 O O . GLY A 1 782 ? -14.239 -39.254 9.347 1.00 89.62 782 GLY A O 1
ATOM 6227 N N . ARG A 1 783 ? -12.193 -39.340 10.283 1.00 90.94 783 ARG A N 1
ATOM 6228 C CA . ARG A 1 783 ? -11.792 -37.950 9.996 1.00 90.94 783 ARG A CA 1
ATOM 6229 C C . ARG A 1 783 ? -10.336 -37.831 9.530 1.00 90.94 783 ARG A C 1
ATOM 6231 O O . ARG A 1 783 ? -9.585 -38.805 9.530 1.00 90.94 783 ARG A O 1
ATOM 6238 N N . LEU A 1 784 ? -9.934 -36.618 9.145 1.00 89.31 784 LEU A N 1
ATOM 6239 C CA . LEU A 1 784 ? -8.523 -36.285 8.936 1.00 89.31 784 LEU A CA 1
ATOM 6240 C C . LEU A 1 784 ? -7.747 -36.266 10.274 1.00 89.31 784 LEU A C 1
ATOM 6242 O O . LEU A 1 784 ? -8.353 -36.039 11.327 1.00 89.31 784 LEU A O 1
ATOM 6246 N N . PRO A 1 785 ? -6.418 -36.477 10.245 1.00 89.88 785 PRO A N 1
ATOM 6247 C CA . PRO A 1 785 ? -5.536 -36.266 11.392 1.00 89.88 785 PRO A CA 1
ATOM 6248 C C . PRO A 1 785 ? -5.459 -34.792 11.799 1.00 89.88 785 PRO A C 1
ATOM 6250 O O . PRO A 1 785 ? -5.130 -33.933 10.989 1.00 89.88 785 PRO A O 1
ATOM 6253 N N . GLU A 1 786 ? -5.712 -34.518 13.073 1.00 86.00 786 GLU A N 1
ATOM 6254 C CA . GLU A 1 786 ? -5.773 -33.175 13.664 1.00 86.00 786 GLU A CA 1
ATOM 6255 C C . GLU A 1 786 ? -4.828 -33.058 14.882 1.00 86.00 786 GLU A C 1
ATOM 6257 O O . GLU A 1 786 ? -4.434 -31.953 15.257 1.00 86.00 786 GLU A O 1
ATOM 6262 N N . ASN A 1 787 ? -4.383 -34.180 15.468 1.00 87.75 787 ASN A N 1
ATOM 6263 C CA . ASN A 1 787 ? -3.419 -34.227 16.578 1.00 87.75 787 ASN A CA 1
ATOM 6264 C C . ASN A 1 787 ? -2.145 -35.015 16.239 1.00 87.75 787 ASN A C 1
ATOM 6266 O O . ASN A 1 787 ? -2.161 -35.925 15.410 1.00 87.75 787 ASN A O 1
ATOM 6270 N N . SER A 1 788 ? -1.040 -34.694 16.923 1.00 88.06 788 SER A N 1
ATOM 6271 C CA . SER A 1 788 ? 0.218 -35.439 16.786 1.00 88.06 788 SER A CA 1
ATOM 6272 C C . SER A 1 788 ? 0.019 -36.915 17.150 1.00 88.06 788 SER A C 1
ATOM 6274 O O . SER A 1 788 ? -0.620 -37.244 18.151 1.00 88.06 788 SER A O 1
ATOM 6276 N N . GLY A 1 789 ? 0.573 -37.812 16.336 1.00 88.62 789 GLY A N 1
ATOM 6277 C CA . GLY A 1 789 ? 0.406 -39.257 16.482 1.00 88.62 789 GLY A CA 1
ATOM 6278 C C . GLY A 1 789 ? -0.845 -39.835 15.807 1.00 88.62 789 GLY A C 1
ATOM 6279 O O . GLY A 1 789 ? -1.090 -41.036 15.936 1.00 88.62 789 GLY A O 1
ATOM 6280 N N . GLU A 1 790 ? -1.630 -39.033 15.085 1.00 92.88 790 GLU A N 1
ATOM 6281 C CA . GLU A 1 790 ? -2.773 -39.491 14.286 1.00 92.88 790 GLU A CA 1
ATOM 6282 C C . GLU A 1 790 ? -2.391 -39.721 12.810 1.00 92.88 790 GLU A C 1
ATOM 6284 O O . GLU A 1 790 ? -1.579 -38.996 12.233 1.00 92.88 790 GLU A O 1
ATOM 6289 N N . ILE A 1 791 ? -3.002 -40.728 12.177 1.00 93.38 791 ILE A N 1
ATOM 6290 C CA . ILE A 1 791 ? -2.795 -41.075 10.762 1.00 93.38 791 ILE A CA 1
ATOM 6291 C C . ILE A 1 791 ? -4.121 -41.440 10.081 1.00 93.38 791 ILE A C 1
ATOM 6293 O O . ILE A 1 791 ? -4.995 -42.063 10.687 1.00 93.38 791 ILE A O 1
ATOM 6297 N N . ALA A 1 792 ? -4.256 -41.082 8.804 1.00 93.31 792 ALA A N 1
ATOM 6298 C CA . ALA A 1 792 ? -5.303 -41.584 7.921 1.00 93.31 792 ALA A CA 1
ATOM 6299 C C . ALA A 1 792 ? -4.687 -42.368 6.752 1.00 93.31 792 ALA A C 1
ATOM 6301 O O . ALA A 1 792 ? -3.630 -42.006 6.223 1.00 93.31 792 ALA A O 1
ATOM 6302 N N . LEU A 1 793 ? -5.347 -43.465 6.372 1.00 94.00 793 LEU A N 1
ATOM 6303 C CA . LEU A 1 793 ? -4.845 -44.457 5.414 1.00 94.00 793 LEU A CA 1
ATOM 6304 C C . LEU A 1 793 ? -5.795 -44.632 4.215 1.00 94.00 793 LEU A C 1
ATOM 6306 O O . LEU A 1 793 ? -6.997 -44.397 4.349 1.00 94.00 793 LEU A O 1
ATOM 6310 N N . PRO A 1 794 ? -5.322 -45.132 3.062 1.00 93.75 794 PRO A N 1
ATOM 6311 C CA . PRO A 1 794 ? -6.208 -45.500 1.961 1.00 93.75 794 PRO A CA 1
ATOM 6312 C C . PRO A 1 794 ? -7.158 -46.637 2.355 1.00 93.75 794 PRO A C 1
ATOM 6314 O O . PRO A 1 794 ? -6.781 -47.564 3.081 1.00 93.75 794 PRO A O 1
ATOM 6317 N N . SER A 1 795 ? -8.392 -46.606 1.859 1.00 91.75 795 SER A N 1
ATOM 6318 C CA . SER A 1 795 ? -9.474 -47.505 2.278 1.00 91.75 795 SER A CA 1
ATOM 6319 C C . SER A 1 795 ? -9.191 -48.997 2.061 1.00 91.75 795 SER A C 1
ATOM 6321 O O . SER A 1 795 ? -9.666 -49.813 2.851 1.00 91.75 795 SER A O 1
ATOM 6323 N N . TYR A 1 796 ? -8.372 -49.378 1.070 1.00 91.12 796 TYR A N 1
ATOM 6324 C CA . TYR A 1 796 ? -7.994 -50.785 0.848 1.00 91.12 796 TYR A CA 1
ATOM 6325 C C . TYR A 1 796 ? -7.170 -51.384 2.003 1.00 91.12 796 TYR A C 1
ATOM 6327 O O . TYR A 1 796 ? -7.125 -52.604 2.161 1.00 91.12 796 TYR A O 1
ATOM 6335 N N . THR A 1 797 ? -6.536 -50.558 2.848 1.00 91.06 797 THR A N 1
ATOM 6336 C CA . THR A 1 797 ? -5.745 -51.038 3.997 1.00 91.06 797 THR A CA 1
ATOM 6337 C C . THR A 1 797 ? -6.590 -51.792 5.033 1.00 91.06 797 THR A C 1
ATOM 6339 O O . THR A 1 797 ? -6.055 -52.622 5.772 1.00 91.06 797 THR A O 1
ATOM 6342 N N . LYS A 1 798 ? -7.921 -51.612 5.026 1.00 88.81 798 LYS A N 1
ATOM 6343 C CA . LYS A 1 798 ? -8.875 -52.429 5.798 1.00 88.81 798 LYS A CA 1
ATOM 6344 C C . LYS A 1 798 ? -8.763 -53.924 5.471 1.00 88.81 798 LYS A C 1
ATOM 6346 O O . LYS A 1 798 ? -8.850 -54.752 6.377 1.00 88.81 798 LYS A O 1
ATOM 6351 N N . ASN A 1 799 ? -8.452 -54.283 4.221 1.00 89.38 799 ASN A N 1
ATOM 6352 C CA . ASN A 1 799 ? -8.251 -55.678 3.798 1.00 89.38 799 ASN A CA 1
ATOM 6353 C C . ASN A 1 799 ? -7.066 -56.330 4.537 1.00 89.38 799 ASN A C 1
ATOM 6355 O O . ASN A 1 799 ? -7.104 -57.519 4.855 1.00 89.38 799 ASN A O 1
ATOM 6359 N N . TYR A 1 800 ? -6.059 -55.526 4.900 1.00 88.50 800 TYR A N 1
ATOM 6360 C CA . TYR A 1 800 ? -4.897 -55.918 5.705 1.00 88.50 800 TYR A CA 1
ATOM 6361 C C . TYR A 1 800 ? -5.149 -55.848 7.228 1.00 88.50 800 TYR A C 1
ATOM 6363 O O . TYR A 1 800 ? -4.223 -56.001 8.025 1.00 88.50 800 TYR A O 1
ATOM 6371 N N . GLY A 1 801 ? -6.401 -55.651 7.653 1.00 85.00 801 GLY A N 1
ATOM 6372 C CA . GLY A 1 801 ? -6.816 -55.645 9.057 1.00 85.00 801 GLY A CA 1
ATOM 6373 C C . GLY A 1 801 ? -6.753 -54.283 9.753 1.00 85.00 801 GLY A C 1
ATOM 6374 O O . GLY A 1 801 ? -6.879 -54.242 10.976 1.00 85.00 801 GLY A O 1
ATOM 6375 N N . ALA A 1 802 ? -6.558 -53.180 9.022 1.00 89.38 802 ALA A N 1
ATOM 6376 C CA . ALA A 1 802 ? -6.628 -51.839 9.599 1.00 89.38 802 ALA A CA 1
ATOM 6377 C C . ALA A 1 802 ? -8.038 -51.545 10.155 1.00 89.38 802 ALA A C 1
ATOM 6379 O O . ALA A 1 802 ? -9.035 -51.781 9.473 1.00 89.38 802 ALA A O 1
ATOM 6380 N N . LYS A 1 803 ? -8.120 -50.998 11.375 1.00 89.62 803 LYS A N 1
ATOM 6381 C CA . LYS A 1 803 ? -9.372 -50.570 12.025 1.00 89.62 803 LYS A CA 1
ATOM 6382 C C . LYS A 1 803 ? -9.240 -49.155 12.584 1.00 89.62 803 LYS A C 1
ATOM 6384 O O . LYS A 1 803 ? -8.162 -48.772 13.040 1.00 89.62 803 LYS A O 1
ATOM 6389 N N . LEU A 1 804 ? -10.339 -48.408 12.603 1.00 91.44 804 LEU A N 1
ATOM 6390 C CA . LEU A 1 804 ? -10.401 -47.093 13.243 1.00 91.44 804 LEU A CA 1
ATOM 6391 C C . LEU A 1 804 ? -10.119 -47.199 14.753 1.00 91.44 804 LEU A C 1
ATOM 6393 O O . LEU A 1 804 ? -10.441 -48.207 15.381 1.00 91.44 804 LEU A O 1
ATOM 6397 N N . GLY A 1 805 ? -9.435 -46.203 15.318 1.00 86.19 805 GLY A N 1
ATOM 6398 C CA . GLY A 1 805 ? -8.977 -46.187 16.712 1.00 86.19 805 GLY A CA 1
ATOM 6399 C C . GLY A 1 805 ? -7.804 -47.128 17.030 1.00 86.19 805 GLY A C 1
ATOM 6400 O O . GLY A 1 805 ? -7.212 -47.018 18.103 1.00 86.19 805 GLY A O 1
ATOM 6401 N N . SER A 1 806 ? -7.420 -48.037 16.123 1.00 90.56 806 SER A N 1
ATOM 6402 C CA . SER A 1 806 ? -6.305 -48.959 16.375 1.00 90.56 806 SER A CA 1
ATOM 6403 C C . SER A 1 806 ? -4.939 -48.268 16.265 1.00 90.56 806 SER A C 1
ATOM 6405 O O . SER A 1 806 ? -4.715 -47.410 15.405 1.00 90.56 806 SER A O 1
ATOM 6407 N N . LYS A 1 807 ? -4.014 -48.649 17.158 1.00 90.62 807 LYS A N 1
ATOM 6408 C CA . LYS A 1 807 ? -2.620 -48.185 17.157 1.00 90.62 807 LYS A CA 1
ATOM 6409 C C . LYS A 1 807 ? -1.755 -49.127 16.325 1.00 90.62 807 LYS A C 1
ATOM 6411 O O . LYS A 1 807 ? -1.711 -50.326 16.586 1.00 90.62 807 LYS A O 1
ATOM 6416 N N . ILE A 1 808 ? -1.055 -48.563 15.349 1.00 92.44 808 ILE A N 1
ATOM 6417 C CA . ILE A 1 808 ? -0.236 -49.264 14.355 1.00 92.44 808 ILE A CA 1
ATOM 6418 C C . ILE A 1 808 ? 1.209 -48.773 14.398 1.00 92.44 808 ILE A C 1
ATOM 6420 O O . ILE A 1 808 ? 1.483 -47.630 14.764 1.00 92.44 808 ILE A O 1
ATOM 6424 N N . THR A 1 809 ? 2.141 -49.633 13.994 1.00 92.31 809 THR A N 1
ATOM 6425 C CA . THR A 1 809 ? 3.557 -49.268 13.870 1.00 92.31 809 THR A CA 1
ATOM 6426 C C . THR A 1 809 ? 3.843 -48.802 12.444 1.00 92.31 809 THR A C 1
ATOM 6428 O O . THR A 1 809 ? 3.514 -49.495 11.479 1.00 92.31 809 THR A O 1
ATOM 6431 N N . VAL A 1 810 ? 4.485 -47.644 12.305 1.00 91.31 810 VAL A N 1
ATOM 6432 C CA . VAL A 1 810 ? 4.874 -47.051 11.020 1.00 91.31 810 VAL A CA 1
ATOM 6433 C C . VAL A 1 810 ? 6.358 -46.706 11.054 1.00 91.31 810 VAL A C 1
ATOM 6435 O O . VAL A 1 810 ? 6.831 -46.062 11.987 1.00 91.31 810 VAL A O 1
ATOM 6438 N N . TYR A 1 811 ? 7.093 -47.129 10.029 1.00 90.25 811 TYR A N 1
ATOM 6439 C CA . TYR A 1 811 ? 8.461 -46.686 9.775 1.00 90.25 811 TYR A CA 1
ATOM 6440 C C . TYR A 1 811 ? 8.454 -45.604 8.691 1.00 90.25 811 TYR A C 1
ATOM 6442 O O . TYR A 1 811 ? 7.853 -45.812 7.636 1.00 90.25 811 TYR A O 1
ATOM 6450 N N . ILE A 1 812 ? 9.125 -44.476 8.932 1.00 86.94 812 ILE A N 1
ATOM 6451 C CA . ILE A 1 812 ? 9.252 -43.343 8.005 1.00 86.94 812 ILE A CA 1
ATOM 6452 C C . ILE A 1 812 ? 10.735 -43.130 7.673 1.00 86.94 812 ILE A C 1
ATOM 6454 O O . ILE A 1 812 ? 11.572 -42.929 8.557 1.00 86.94 812 ILE A O 1
ATOM 6458 N N . GLY A 1 813 ? 11.062 -43.181 6.381 1.00 77.56 813 GLY A N 1
ATOM 6459 C CA . GLY A 1 813 ? 12.428 -43.091 5.868 1.00 77.56 813 GLY A CA 1
ATOM 6460 C C . GLY A 1 813 ? 13.037 -41.707 6.090 1.00 77.56 813 GLY A C 1
ATOM 6461 O O . GLY A 1 813 ? 12.616 -40.735 5.463 1.00 77.56 813 GLY A O 1
ATOM 6462 N N . GLY A 1 814 ? 14.044 -41.639 6.965 1.00 72.69 814 GLY A N 1
ATOM 6463 C CA . GLY A 1 814 ? 14.689 -40.393 7.396 1.00 72.69 814 GLY A CA 1
ATOM 6464 C C . GLY A 1 814 ? 14.135 -39.792 8.694 1.00 72.69 814 GLY A C 1
ATOM 6465 O O . GLY A 1 814 ? 14.567 -38.704 9.064 1.00 72.69 814 GLY A O 1
ATOM 6466 N N . ALA A 1 815 ? 13.212 -40.482 9.376 1.00 79.00 815 ALA A N 1
ATOM 6467 C CA . ALA A 1 815 ? 12.666 -40.074 10.676 1.00 79.00 815 ALA A CA 1
ATOM 6468 C C . ALA A 1 815 ? 12.713 -41.210 11.721 1.00 79.00 815 ALA A C 1
ATOM 6470 O O . ALA A 1 815 ? 13.152 -40.996 12.847 1.00 79.00 815 ALA A O 1
ATOM 6471 N N . GLY A 1 816 ? 12.354 -42.444 11.340 1.00 85.69 816 GLY A N 1
ATOM 6472 C CA . GLY A 1 816 ? 12.469 -43.629 12.200 1.00 85.69 816 GLY A CA 1
ATOM 6473 C C . GLY A 1 816 ? 11.153 -44.379 12.404 1.00 85.69 816 GLY A C 1
ATOM 6474 O O . GLY A 1 816 ? 10.316 -44.442 11.505 1.00 85.69 816 GLY A O 1
ATOM 6475 N N . TRP A 1 817 ? 10.999 -45.002 13.574 1.00 90.00 817 TRP A N 1
ATOM 6476 C CA . TRP A 1 817 ? 9.851 -45.842 13.931 1.00 90.00 817 TRP A CA 1
ATOM 6477 C C . TRP A 1 817 ? 8.896 -45.118 14.884 1.00 90.00 817 TRP A C 1
ATOM 6479 O O . TRP A 1 817 ? 9.317 -44.606 15.918 1.00 90.00 817 TRP A O 1
ATOM 6489 N N . TYR A 1 818 ? 7.599 -45.152 14.580 1.00 90.25 818 TYR A N 1
ATOM 6490 C CA . TYR A 1 818 ? 6.550 -44.505 15.369 1.00 90.25 818 TYR A CA 1
ATOM 6491 C C . TYR A 1 818 ? 5.348 -45.430 15.579 1.00 90.25 818 TYR A C 1
ATOM 6493 O O . TYR A 1 818 ? 5.054 -46.290 14.749 1.00 90.25 818 TYR A O 1
ATOM 6501 N N . LYS A 1 819 ? 4.622 -45.224 16.683 1.00 91.56 819 LYS A N 1
ATOM 6502 C CA . LYS A 1 819 ? 3.282 -45.787 16.900 1.00 91.56 819 LYS A CA 1
ATOM 6503 C C . LYS A 1 819 ? 2.258 -44.683 16.652 1.00 91.56 819 LYS A C 1
ATOM 6505 O O . LYS A 1 819 ? 2.299 -43.671 17.346 1.00 91.56 819 LYS A O 1
ATOM 6510 N N . LEU A 1 820 ? 1.375 -44.877 15.675 1.00 93.38 820 LEU A N 1
ATOM 6511 C CA . LEU A 1 820 ? 0.362 -43.906 15.248 1.00 93.38 820 LEU A CA 1
ATOM 6512 C C . LEU A 1 820 ? -1.044 -44.506 15.392 1.00 93.38 820 LEU A C 1
ATOM 6514 O O . LEU A 1 820 ? -1.205 -45.724 15.332 1.00 93.38 820 LEU A O 1
ATOM 6518 N N . THR A 1 821 ? -2.058 -43.668 15.588 1.00 95.12 821 THR A N 1
ATOM 6519 C CA . THR A 1 821 ? -3.459 -44.087 15.770 1.00 95.12 821 THR A CA 1
ATOM 6520 C C . THR A 1 821 ? -4.258 -43.804 14.501 1.00 95.12 821 THR A C 1
ATOM 6522 O O . THR A 1 821 ? -4.256 -42.670 14.024 1.00 95.12 821 THR A O 1
ATOM 6525 N N . ILE A 1 822 ? -4.944 -44.811 13.950 1.00 95.31 822 ILE A N 1
ATOM 6526 C CA . ILE A 1 822 ? -5.771 -44.631 12.747 1.00 95.31 822 ILE A CA 1
ATOM 6527 C C . ILE A 1 822 ? -7.044 -43.860 13.111 1.00 95.31 822 ILE A C 1
ATOM 6529 O O . ILE A 1 822 ? -7.886 -44.376 13.846 1.00 95.31 822 ILE A O 1
ATOM 6533 N N . VAL A 1 823 ? -7.210 -42.654 12.563 1.00 93.56 823 VAL A N 1
ATOM 6534 C CA . VAL A 1 823 ? -8.393 -41.797 12.796 1.00 93.56 823 VAL A CA 1
ATOM 6535 C C . VAL A 1 823 ? -9.328 -41.680 11.591 1.00 93.56 823 VAL A C 1
ATOM 6537 O O . VAL A 1 823 ? -10.440 -41.171 11.731 1.00 93.56 823 VAL A O 1
ATOM 6540 N N . GLY A 1 824 ? -8.927 -42.191 10.425 1.00 93.25 824 GLY A N 1
ATOM 6541 C CA . GLY A 1 824 ? -9.792 -42.231 9.252 1.00 93.25 824 GLY A CA 1
ATOM 6542 C C . GLY A 1 824 ? -9.224 -42.995 8.062 1.00 93.25 824 GLY A C 1
ATOM 6543 O O . GLY A 1 824 ? -8.045 -43.357 8.017 1.00 93.25 824 GLY A O 1
ATOM 6544 N N . PHE A 1 825 ? -10.096 -43.225 7.083 1.00 94.12 825 PHE A N 1
ATOM 6545 C CA . PHE A 1 825 ? -9.794 -43.883 5.819 1.00 94.12 825 PHE A CA 1
ATOM 6546 C C . PHE A 1 825 ? -10.280 -43.045 4.637 1.00 94.12 825 PHE A C 1
ATOM 6548 O O . PHE A 1 825 ? -11.408 -42.555 4.668 1.00 94.12 825 PHE A O 1
ATOM 6555 N N . PHE A 1 826 ? -9.476 -42.926 3.580 1.00 93.38 826 PHE A N 1
ATOM 6556 C CA . PHE A 1 826 ? -9.819 -42.150 2.380 1.00 93.38 826 PHE A CA 1
ATOM 6557 C C . PHE A 1 826 ? -9.889 -42.992 1.099 1.00 93.38 826 PHE A C 1
ATOM 6559 O O . PHE A 1 826 ? -9.311 -44.074 1.009 1.00 93.38 826 PHE A O 1
ATOM 6566 N N . SER A 1 827 ? -10.629 -42.492 0.110 1.00 91.50 827 SER A N 1
ATOM 6567 C CA . SER A 1 827 ? -10.839 -43.129 -1.192 1.00 91.50 827 SER A CA 1
ATOM 6568 C C . SER A 1 827 ? -9.699 -42.834 -2.166 1.00 91.50 827 SER A C 1
ATOM 6570 O O . SER A 1 827 ? -9.201 -41.711 -2.219 1.00 91.50 827 SER A O 1
ATOM 6572 N N . ASN A 1 828 ? -9.363 -43.794 -3.033 1.00 87.88 828 ASN A N 1
ATOM 6573 C CA . ASN A 1 828 ? -8.408 -43.591 -4.130 1.00 87.88 828 ASN A CA 1
ATOM 6574 C C . ASN A 1 828 ? -8.889 -42.549 -5.169 1.00 87.88 828 ASN A C 1
ATOM 6576 O O . ASN A 1 828 ? -8.086 -42.019 -5.932 1.00 87.88 828 ASN A O 1
ATOM 6580 N N . LYS A 1 829 ? -10.179 -42.165 -5.145 1.00 86.44 829 LYS A N 1
ATOM 6581 C CA . LYS A 1 829 ? -10.699 -41.000 -5.890 1.00 86.44 829 LYS A CA 1
ATOM 6582 C C . LYS A 1 829 ? -9.990 -39.683 -5.556 1.00 86.44 829 LYS A C 1
ATOM 6584 O O . LYS A 1 829 ? -10.069 -38.739 -6.329 1.00 86.44 829 LYS A O 1
ATOM 6589 N N . ILE A 1 830 ? -9.234 -39.630 -4.459 1.00 86.50 830 ILE A N 1
ATOM 6590 C CA . ILE A 1 830 ? -8.311 -38.532 -4.147 1.00 86.50 830 ILE A CA 1
ATOM 6591 C C . ILE A 1 830 ? -7.303 -38.243 -5.283 1.00 86.50 830 ILE A C 1
ATOM 6593 O O . ILE A 1 830 ? -6.758 -37.151 -5.328 1.00 86.50 830 ILE A O 1
ATOM 6597 N N . ASN A 1 831 ? -7.089 -39.157 -6.239 1.00 85.38 831 ASN A N 1
ATOM 6598 C CA . ASN A 1 831 ? -6.307 -38.908 -7.464 1.00 85.38 831 ASN A CA 1
ATOM 6599 C C . ASN A 1 831 ? -6.938 -37.874 -8.410 1.00 85.38 831 ASN A C 1
ATOM 6601 O O . ASN A 1 831 ? -6.229 -37.220 -9.174 1.00 85.38 831 ASN A O 1
ATOM 6605 N N . GLU A 1 832 ? -8.264 -37.733 -8.373 1.00 85.00 832 GLU A N 1
ATOM 6606 C CA . GLU A 1 832 ? -9.037 -36.799 -9.202 1.00 85.00 832 GLU A CA 1
ATOM 6607 C C . GLU A 1 832 ? -8.863 -35.342 -8.720 1.00 85.00 832 GLU A C 1
ATOM 6609 O O . GLU A 1 832 ? -9.229 -34.400 -9.424 1.00 85.00 832 GLU A O 1
ATOM 6614 N N . ILE A 1 833 ? -8.271 -35.143 -7.533 1.00 84.12 833 ILE A N 1
ATOM 6615 C CA . ILE A 1 833 ? -8.132 -33.844 -6.876 1.00 84.12 833 ILE A CA 1
ATOM 6616 C C . ILE A 1 833 ? -7.214 -32.895 -7.669 1.00 84.12 833 ILE A C 1
ATOM 6618 O O . ILE A 1 833 ? -6.058 -33.195 -7.993 1.00 84.12 833 ILE A O 1
ATOM 6622 N N . LYS A 1 834 ? -7.743 -31.709 -7.969 1.00 79.75 834 LYS A N 1
ATOM 6623 C CA . LYS A 1 834 ? -7.032 -30.615 -8.630 1.00 79.75 834 LYS A CA 1
ATOM 6624 C C . LYS A 1 834 ? -6.860 -29.461 -7.660 1.00 79.75 834 LYS A C 1
ATOM 6626 O O . LYS A 1 834 ? -7.808 -29.093 -6.973 1.00 79.75 834 LYS A O 1
ATOM 6631 N N . ASP A 1 835 ? -5.656 -28.904 -7.625 1.00 76.69 835 ASP A N 1
ATOM 6632 C CA . ASP A 1 835 ? -5.426 -27.611 -6.993 1.00 76.69 835 ASP A CA 1
ATOM 6633 C C . ASP A 1 835 ? -5.813 -26.479 -7.955 1.00 76.69 835 ASP A C 1
ATOM 6635 O O . ASP A 1 835 ? -6.156 -26.714 -9.118 1.00 76.69 835 ASP A O 1
ATOM 6639 N N . VAL A 1 836 ? -5.709 -25.243 -7.481 1.00 72.44 836 VAL A N 1
ATOM 6640 C CA . VAL A 1 836 ? -6.119 -24.032 -8.211 1.00 72.44 836 VAL A CA 1
ATOM 6641 C C . VAL A 1 836 ? -5.389 -23.811 -9.545 1.00 72.44 836 VAL A C 1
ATOM 6643 O O . VAL A 1 836 ? -5.922 -23.148 -10.424 1.00 72.44 836 VAL A O 1
ATOM 6646 N N . ASP A 1 837 ? -4.206 -24.402 -9.741 1.00 67.19 837 ASP A N 1
ATOM 6647 C CA . ASP A 1 837 ? -3.443 -24.370 -11.001 1.00 67.19 837 ASP A CA 1
ATOM 6648 C C . ASP A 1 837 ? -3.681 -25.605 -11.901 1.00 67.19 837 ASP A C 1
ATOM 6650 O O . ASP A 1 837 ? -2.869 -25.922 -12.772 1.00 67.19 837 ASP A O 1
ATOM 6654 N N . LEU A 1 838 ? -4.774 -26.341 -11.655 1.00 70.50 838 LEU A N 1
ATOM 6655 C CA . LEU A 1 838 ? -5.186 -27.589 -12.320 1.00 70.50 838 LEU A CA 1
ATOM 6656 C C . LEU A 1 838 ? -4.166 -28.746 -12.254 1.00 70.50 838 LEU A C 1
ATOM 6658 O O . LEU A 1 838 ? -4.381 -29.812 -12.853 1.00 70.50 838 LEU A O 1
ATOM 6662 N N . LYS A 1 839 ? -3.078 -28.594 -11.492 1.00 77.19 839 LYS A N 1
ATOM 6663 C CA . LYS A 1 839 ? -2.078 -29.639 -11.226 1.00 77.19 839 LYS A CA 1
ATOM 6664 C C . LYS A 1 839 ? -2.427 -30.344 -9.910 1.00 77.19 839 LYS A C 1
ATOM 6666 O O . LYS A 1 839 ? -3.236 -29.859 -9.118 1.00 77.19 839 LYS A O 1
ATOM 6671 N N . SER A 1 840 ? -1.874 -31.536 -9.684 1.00 82.31 840 SER A N 1
ATOM 6672 C CA . SER A 1 840 ? -2.179 -32.282 -8.456 1.00 82.31 840 SER A CA 1
ATOM 6673 C C . SER A 1 840 ? -1.526 -31.594 -7.241 1.00 82.31 840 SER A C 1
ATOM 6675 O O . SER A 1 840 ? -0.347 -31.237 -7.340 1.00 82.31 840 SER A O 1
ATOM 6677 N N . PRO A 1 841 ? -2.243 -31.408 -6.114 1.00 80.06 841 PRO A N 1
ATOM 6678 C CA . PRO A 1 841 ? -1.689 -30.928 -4.844 1.00 80.06 841 PRO A CA 1
ATOM 6679 C C . PRO A 1 841 ? -0.949 -32.021 -4.052 1.00 80.06 841 PRO A C 1
ATOM 6681 O O . PRO A 1 841 ? -0.403 -31.737 -2.986 1.00 80.06 841 PRO A O 1
ATOM 6684 N N . LEU A 1 842 ? -0.971 -33.272 -4.527 1.00 86.94 842 LEU A N 1
ATOM 6685 C CA . LEU A 1 842 ? -0.355 -34.414 -3.853 1.00 86.94 842 LEU A CA 1
ATOM 6686 C C . LEU A 1 842 ? 1.184 -34.379 -3.973 1.00 86.94 842 LEU A C 1
ATOM 6688 O O . LEU A 1 842 ? 1.714 -33.767 -4.904 1.00 86.94 842 LEU A O 1
ATOM 6692 N N . PRO A 1 843 ? 1.928 -35.052 -3.071 1.00 87.50 843 PRO A N 1
ATOM 6693 C CA . PRO A 1 843 ? 3.371 -35.238 -3.216 1.00 87.50 843 PRO A CA 1
ATOM 6694 C C . PRO A 1 843 ? 3.734 -35.878 -4.564 1.00 87.50 843 PRO A C 1
ATOM 6696 O O . PRO A 1 843 ? 2.997 -36.724 -5.064 1.00 87.50 843 PRO A O 1
ATOM 6699 N N . TYR A 1 844 ? 4.888 -35.523 -5.133 1.00 84.56 844 TYR A N 1
ATOM 6700 C CA . TYR A 1 844 ? 5.382 -36.089 -6.395 1.00 84.56 844 TYR A CA 1
ATOM 6701 C C . TYR A 1 844 ? 6.500 -37.104 -6.139 1.00 84.56 844 TYR A C 1
ATOM 6703 O O . TYR A 1 844 ? 7.286 -36.953 -5.203 1.00 84.56 844 TYR A O 1
ATOM 6711 N N . TYR A 1 845 ? 6.602 -38.121 -6.993 1.00 83.56 845 TYR A N 1
ATOM 6712 C CA . TYR A 1 845 ? 7.665 -39.124 -6.959 1.00 83.56 845 TYR A CA 1
ATOM 6713 C C . TYR A 1 845 ? 8.244 -39.365 -8.362 1.00 83.56 845 TYR A C 1
ATOM 6715 O O . TYR A 1 845 ? 7.638 -38.991 -9.369 1.00 83.56 845 TYR A O 1
ATOM 6723 N N . ILE A 1 846 ? 9.444 -39.944 -8.427 1.00 79.94 846 ILE A N 1
ATOM 6724 C CA . ILE A 1 846 ? 10.092 -40.339 -9.684 1.00 79.94 846 ILE A CA 1
ATOM 6725 C C . ILE A 1 846 ? 9.748 -41.795 -9.969 1.00 79.94 846 ILE A C 1
ATOM 6727 O O . ILE A 1 846 ? 10.157 -42.694 -9.235 1.00 79.94 846 ILE A O 1
ATOM 6731 N N . GLU A 1 847 ? 9.033 -42.021 -11.063 1.00 79.56 847 GLU A N 1
ATOM 6732 C CA . GLU A 1 847 ? 8.856 -43.337 -11.651 1.00 79.56 847 GLU A CA 1
ATOM 6733 C C . GLU A 1 847 ? 10.003 -43.630 -12.622 1.00 79.56 847 GLU A C 1
ATOM 6735 O O . GLU A 1 847 ? 10.283 -42.851 -13.536 1.00 79.56 847 GLU A O 1
ATOM 6740 N N . THR A 1 848 ? 10.675 -44.758 -12.412 1.00 78.75 848 THR A N 1
ATOM 6741 C CA . THR A 1 848 ? 11.738 -45.253 -13.288 1.00 78.75 848 THR A CA 1
ATOM 6742 C C . THR A 1 848 ? 11.121 -46.184 -14.326 1.00 78.75 848 THR A C 1
ATOM 6744 O O . THR A 1 848 ? 10.705 -47.292 -13.993 1.00 78.75 848 THR A O 1
ATOM 6747 N N . ILE A 1 849 ? 11.050 -45.735 -15.578 1.00 77.94 849 ILE A N 1
ATOM 6748 C CA . ILE A 1 849 ? 10.546 -46.516 -16.708 1.00 77.94 849 ILE A CA 1
ATOM 6749 C C . ILE A 1 849 ? 11.754 -47.066 -17.466 1.00 77.94 849 ILE A C 1
ATOM 6751 O O . ILE A 1 849 ? 12.507 -46.320 -18.090 1.00 77.94 849 ILE A O 1
ATOM 6755 N N . TYR A 1 850 ? 11.947 -48.379 -17.406 1.00 77.38 850 TYR A N 1
ATOM 6756 C CA . TYR A 1 850 ? 12.963 -49.063 -18.200 1.00 77.38 850 TYR A CA 1
ATOM 6757 C C . TYR A 1 850 ? 12.432 -49.278 -19.619 1.00 77.38 850 TYR A C 1
ATOM 6759 O O . TYR A 1 850 ? 11.338 -49.812 -19.797 1.00 77.38 850 TYR A O 1
ATOM 6767 N N . THR A 1 851 ? 13.197 -48.852 -20.621 1.00 77.50 851 THR A N 1
ATOM 6768 C CA . THR A 1 851 ? 12.893 -49.049 -22.045 1.00 77.50 851 THR A CA 1
ATOM 6769 C C . THR A 1 851 ? 14.109 -49.643 -22.754 1.00 77.50 851 THR A C 1
ATOM 6771 O O . THR A 1 851 ? 15.224 -49.548 -22.241 1.00 77.50 851 THR A O 1
ATOM 6774 N N . GLU A 1 852 ? 13.930 -50.217 -23.945 1.00 71.88 852 GLU A N 1
ATOM 6775 C CA . GLU A 1 852 ? 15.034 -50.793 -24.738 1.00 71.88 852 GLU A CA 1
ATOM 6776 C C . GLU A 1 852 ? 16.101 -49.747 -25.119 1.00 71.88 852 GLU A C 1
ATOM 6778 O O . GLU A 1 852 ? 17.276 -50.076 -25.256 1.00 71.88 852 GLU A O 1
ATOM 6783 N N . GLY A 1 853 ? 15.710 -48.469 -25.210 1.00 69.88 853 GLY A N 1
ATOM 6784 C CA . GLY A 1 853 ? 16.607 -47.323 -25.404 1.00 69.88 853 GLY A CA 1
ATOM 6785 C C . GLY A 1 853 ? 17.224 -46.749 -24.118 1.00 69.88 853 GLY A C 1
ATOM 6786 O O . GLY A 1 853 ? 17.916 -45.735 -24.186 1.00 69.88 853 GLY A O 1
ATOM 6787 N N . GLY A 1 854 ? 16.972 -47.353 -22.951 1.00 78.00 854 GLY A N 1
ATOM 6788 C CA . GLY A 1 854 ? 17.517 -46.940 -21.656 1.00 78.00 854 GLY A CA 1
ATOM 6789 C C . GLY A 1 854 ? 16.480 -46.513 -20.612 1.00 78.00 854 GLY A C 1
ATOM 6790 O O . GLY A 1 854 ? 15.268 -46.695 -20.759 1.00 78.00 854 GLY A O 1
ATOM 6791 N N . THR A 1 855 ? 16.982 -45.970 -19.502 1.00 79.06 855 THR A N 1
ATOM 6792 C CA . THR A 1 855 ? 16.190 -45.651 -18.307 1.00 79.06 855 THR A CA 1
ATOM 6793 C C . THR A 1 855 ? 15.602 -44.244 -18.385 1.00 79.06 855 THR A C 1
ATOM 6795 O O . THR A 1 855 ? 16.331 -43.257 -18.302 1.00 79.06 855 THR A O 1
ATOM 6798 N N . ILE A 1 856 ? 14.277 -44.144 -18.485 1.00 73.00 856 ILE A N 1
ATOM 6799 C CA . ILE A 1 856 ? 13.546 -42.875 -18.525 1.00 73.00 856 ILE A CA 1
ATOM 6800 C C . ILE A 1 856 ? 12.965 -42.584 -17.139 1.00 73.00 856 ILE A C 1
ATOM 6802 O O . ILE A 1 856 ? 12.126 -43.325 -16.629 1.00 73.00 856 ILE A O 1
ATOM 6806 N N . TYR A 1 857 ? 13.375 -41.471 -16.533 1.00 76.38 857 TYR A N 1
ATOM 6807 C CA . TYR A 1 857 ? 12.820 -40.998 -15.265 1.00 76.38 857 TYR A CA 1
ATOM 6808 C C . TYR A 1 857 ? 11.633 -40.063 -15.517 1.00 76.38 857 TYR A C 1
ATOM 6810 O O . TYR A 1 857 ? 11.787 -39.011 -16.138 1.00 76.38 857 TYR A O 1
ATOM 6818 N N . ARG A 1 858 ? 10.448 -40.422 -15.013 1.00 78.12 858 ARG A N 1
ATOM 6819 C CA . ARG A 1 858 ? 9.216 -39.636 -15.154 1.00 78.12 858 ARG A CA 1
ATOM 6820 C C . ARG A 1 858 ? 8.685 -39.217 -13.786 1.00 78.12 858 ARG A C 1
ATOM 6822 O O . ARG A 1 858 ? 8.275 -40.053 -12.988 1.00 78.12 858 ARG A O 1
ATOM 6829 N N . THR A 1 859 ? 8.641 -37.916 -13.520 1.00 81.06 859 THR A N 1
ATOM 6830 C CA . THR A 1 859 ? 8.001 -37.387 -12.307 1.00 81.06 859 THR A CA 1
ATOM 6831 C C . THR A 1 859 ? 6.479 -37.465 -12.442 1.00 81.06 859 THR A C 1
ATOM 6833 O O . THR A 1 859 ? 5.928 -36.954 -13.420 1.00 81.06 859 THR A O 1
ATOM 6836 N N . ARG A 1 860 ? 5.785 -38.062 -11.465 1.00 83.25 860 ARG A N 1
ATOM 6837 C CA . ARG A 1 860 ? 4.312 -38.070 -11.389 1.00 83.25 860 ARG A CA 1
ATOM 6838 C C . ARG A 1 860 ? 3.812 -37.899 -9.947 1.00 83.25 860 ARG A C 1
ATOM 6840 O O . ARG A 1 860 ? 4.579 -38.171 -9.021 1.00 83.25 860 ARG A O 1
ATOM 6847 N N . PRO A 1 861 ? 2.577 -37.408 -9.719 1.00 86.25 861 PRO A N 1
ATOM 6848 C CA . PRO A 1 861 ? 2.006 -37.379 -8.376 1.00 86.25 861 PRO A CA 1
ATOM 6849 C C . PRO A 1 861 ? 1.894 -38.798 -7.803 1.00 86.25 861 PRO A C 1
ATOM 6851 O O . PRO A 1 861 ? 1.773 -39.779 -8.540 1.00 86.25 861 PRO A O 1
ATOM 6854 N N . VAL A 1 862 ? 1.959 -38.897 -6.480 1.00 87.62 862 VAL A N 1
ATOM 6855 C CA . VAL A 1 862 ? 1.743 -40.137 -5.735 1.00 87.62 862 VAL A CA 1
ATOM 6856 C C . VAL A 1 862 ? 0.259 -40.487 -5.764 1.00 87.62 862 VAL A C 1
ATOM 6858 O O . VAL A 1 862 ? -0.570 -39.705 -5.302 1.00 87.62 862 VAL A O 1
ATOM 6861 N N . ASP A 1 863 ? -0.048 -41.684 -6.263 1.00 87.25 863 ASP A N 1
ATOM 6862 C CA . ASP A 1 863 ? -1.399 -42.249 -6.254 1.00 87.25 863 ASP A CA 1
ATOM 6863 C C . ASP A 1 863 ? -1.941 -42.352 -4.816 1.00 87.25 863 ASP A C 1
ATOM 6865 O O . ASP A 1 863 ? -1.196 -42.680 -3.891 1.00 87.25 863 ASP A O 1
ATOM 6869 N N . GLY A 1 864 ? -3.243 -42.151 -4.622 1.00 84.69 864 GLY A N 1
ATOM 6870 C CA . GLY A 1 864 ? -3.927 -42.209 -3.331 1.00 84.69 864 GLY A CA 1
ATOM 6871 C C . GLY A 1 864 ? -3.656 -43.505 -2.575 1.00 84.69 864 GLY A C 1
ATOM 6872 O O . GLY A 1 864 ? -3.322 -43.463 -1.396 1.00 84.69 864 GLY A O 1
ATOM 6873 N N . ASP A 1 865 ? -3.661 -44.648 -3.264 1.00 87.06 865 ASP A N 1
ATOM 6874 C CA . ASP A 1 865 ? -3.311 -45.948 -2.675 1.00 87.06 865 ASP A CA 1
ATOM 6875 C C . ASP A 1 865 ? -1.863 -46.039 -2.134 1.00 87.06 865 ASP A C 1
ATOM 6877 O O . ASP A 1 865 ? -1.532 -46.936 -1.353 1.00 87.06 865 ASP A O 1
ATOM 6881 N N . ARG A 1 866 ? -0.990 -45.116 -2.549 1.00 88.44 866 ARG A N 1
ATOM 6882 C CA . ARG A 1 866 ? 0.433 -45.000 -2.187 1.00 88.44 866 ARG A CA 1
ATOM 6883 C C . ARG A 1 866 ? 0.722 -43.767 -1.319 1.00 88.44 866 ARG A C 1
ATOM 6885 O O . ARG A 1 866 ? 1.893 -43.482 -1.048 1.00 88.44 866 ARG A O 1
ATOM 6892 N N . LEU A 1 867 ? -0.319 -43.074 -0.860 1.00 91.50 867 LEU A N 1
ATOM 6893 C CA . LEU A 1 867 ? -0.275 -41.912 0.024 1.00 91.50 867 LEU A CA 1
ATOM 6894 C C . LEU A 1 867 ? -0.614 -42.307 1.473 1.00 91.50 867 LEU A C 1
ATOM 6896 O O . LEU A 1 867 ? -1.454 -43.173 1.706 1.00 91.50 867 LEU A O 1
ATOM 6900 N N . ILE A 1 868 ? -0.024 -41.619 2.452 1.00 92.31 868 ILE A N 1
ATOM 6901 C CA . ILE A 1 868 ? -0.583 -41.506 3.810 1.00 92.31 868 ILE A CA 1
ATOM 6902 C C . ILE A 1 868 ? -0.752 -40.036 4.194 1.00 92.31 868 ILE A C 1
ATOM 6904 O O . ILE A 1 868 ? 0.024 -39.182 3.756 1.00 92.31 868 ILE A O 1
ATOM 6908 N N . ILE A 1 869 ? -1.758 -39.752 5.022 1.00 92.06 869 ILE A N 1
ATOM 6909 C CA . ILE A 1 869 ? -2.028 -38.408 5.548 1.00 92.06 869 ILE A CA 1
ATOM 6910 C C . ILE A 1 869 ? -1.771 -38.416 7.057 1.00 92.06 869 ILE A C 1
ATOM 6912 O O . ILE A 1 869 ? -2.190 -39.344 7.751 1.00 92.06 869 ILE A O 1
ATOM 6916 N N . VAL A 1 870 ? -1.079 -37.394 7.560 1.00 91.44 870 VAL A N 1
ATOM 6917 C CA . VAL A 1 870 ? -0.690 -37.221 8.973 1.00 91.44 870 VAL A CA 1
ATOM 6918 C C . VAL A 1 870 ? -0.970 -35.787 9.442 1.00 91.44 870 VAL A C 1
ATOM 6920 O O . VAL A 1 870 ? -1.195 -34.900 8.619 1.00 91.44 870 VAL A O 1
ATOM 6923 N N . SER A 1 871 ? -0.977 -35.549 10.757 1.00 88.62 871 SER A N 1
ATOM 6924 C CA . SER A 1 871 ? -1.221 -34.209 11.316 1.00 88.62 871 SER A CA 1
ATOM 6925 C C . SER A 1 871 ? -0.064 -33.252 11.007 1.00 88.62 871 SER A C 1
ATOM 6927 O O . SER A 1 871 ? 1.102 -33.656 11.040 1.00 88.62 871 SER A O 1
ATOM 6929 N N . SER A 1 872 ? -0.363 -31.969 10.774 1.00 84.62 872 SER A N 1
ATOM 6930 C CA . SER A 1 872 ? 0.670 -30.932 10.629 1.00 84.62 872 SER A CA 1
ATOM 6931 C C . SER A 1 872 ? 1.581 -30.810 11.855 1.00 84.62 872 SER A C 1
ATOM 6933 O O . SER A 1 872 ? 2.780 -30.579 11.721 1.00 84.62 872 SER A O 1
ATOM 6935 N N . LYS A 1 873 ? 1.059 -31.128 13.047 1.00 86.25 873 LYS A N 1
ATOM 6936 C CA . LYS A 1 873 ? 1.804 -31.167 14.316 1.00 86.25 873 LYS A CA 1
ATOM 6937 C C . LYS A 1 873 ? 2.974 -32.169 14.318 1.00 86.25 873 LYS A C 1
ATOM 6939 O O . LYS A 1 873 ? 3.820 -32.101 15.204 1.00 86.25 873 LYS A O 1
ATOM 6944 N N . ASP A 1 874 ? 3.056 -33.079 13.340 1.00 87.31 874 ASP A N 1
ATOM 6945 C CA . ASP A 1 874 ? 4.191 -33.992 13.138 1.00 87.31 874 ASP A CA 1
ATOM 6946 C C . ASP A 1 874 ? 5.112 -33.609 11.945 1.00 87.31 874 ASP A C 1
ATOM 6948 O O . ASP A 1 874 ? 6.018 -34.370 11.601 1.00 87.31 874 ASP A O 1
ATOM 6952 N N . VAL A 1 875 ? 4.950 -32.437 11.311 1.00 85.12 875 VAL A N 1
ATOM 6953 C CA . VAL A 1 875 ? 5.749 -31.999 10.137 1.00 85.12 875 VAL A CA 1
ATOM 6954 C C . VAL A 1 875 ? 7.257 -32.051 10.387 1.00 85.12 875 VAL A C 1
ATOM 6956 O O . VAL A 1 875 ? 7.989 -32.673 9.611 1.00 85.12 875 VAL A O 1
ATOM 6959 N N . GLY A 1 876 ? 7.719 -31.454 11.492 1.00 82.94 876 GLY A N 1
ATOM 6960 C CA . GLY A 1 876 ? 9.129 -31.500 11.890 1.00 82.94 876 GLY A CA 1
ATOM 6961 C C . GLY A 1 876 ? 9.574 -32.911 12.284 1.00 82.94 876 GLY A C 1
ATOM 6962 O O . GLY A 1 876 ? 10.639 -33.368 11.871 1.00 82.94 876 GLY A O 1
ATOM 6963 N N . ARG A 1 877 ? 8.711 -33.646 13.000 1.00 82.88 877 ARG A N 1
ATOM 6964 C CA . ARG A 1 877 ? 8.940 -35.031 13.446 1.00 82.88 877 ARG A CA 1
ATOM 6965 C C . ARG A 1 877 ? 9.176 -35.996 12.282 1.00 82.88 877 ARG A C 1
ATOM 6967 O O . ARG A 1 877 ? 9.932 -36.948 12.438 1.00 82.88 877 ARG A O 1
ATOM 6974 N N . PHE A 1 878 ? 8.545 -35.759 11.132 1.00 84.56 878 PHE A N 1
ATOM 6975 C CA . PHE A 1 878 ? 8.650 -36.607 9.941 1.00 84.56 878 PHE A CA 1
ATOM 6976 C C . PHE A 1 878 ? 9.500 -35.998 8.807 1.00 84.56 878 PHE A C 1
ATOM 6978 O O . PHE A 1 878 ? 9.523 -36.558 7.710 1.00 84.56 878 PHE A O 1
ATOM 6985 N N . ASN A 1 879 ? 10.227 -34.895 9.055 1.00 82.06 879 ASN A N 1
ATOM 6986 C CA . ASN A 1 879 ? 11.121 -34.228 8.087 1.00 82.06 879 ASN A CA 1
ATOM 6987 C C . ASN A 1 879 ? 10.413 -33.887 6.753 1.00 82.06 879 ASN A C 1
ATOM 6989 O O . ASN A 1 879 ? 10.956 -34.075 5.657 1.00 82.06 879 ASN A O 1
ATOM 6993 N N . LEU A 1 880 ? 9.165 -33.417 6.847 1.00 85.44 880 LEU A N 1
ATOM 6994 C CA . LEU A 1 880 ? 8.376 -32.997 5.689 1.00 85.44 880 LEU A CA 1
ATOM 6995 C C . LEU A 1 880 ? 8.850 -31.629 5.175 1.00 85.44 880 LEU A C 1
ATOM 6997 O O . LEU A 1 880 ? 9.508 -30.864 5.878 1.00 85.44 880 LEU A O 1
ATOM 7001 N N . ARG A 1 881 ? 8.552 -31.331 3.909 1.00 86.56 881 ARG A N 1
ATOM 7002 C CA . ARG A 1 881 ? 8.991 -30.119 3.205 1.00 86.56 881 ARG A CA 1
ATOM 7003 C C . ARG A 1 881 ? 7.793 -29.359 2.650 1.00 86.56 881 ARG A C 1
ATOM 7005 O O . ARG A 1 881 ? 6.775 -29.967 2.329 1.00 86.56 881 ARG A O 1
ATOM 7012 N N . ILE A 1 882 ? 7.939 -28.044 2.518 1.00 87.00 882 ILE A N 1
ATOM 7013 C CA . ILE A 1 882 ? 6.919 -27.158 1.950 1.00 87.00 882 ILE A CA 1
ATOM 7014 C C . ILE A 1 882 ? 6.718 -27.526 0.475 1.00 87.00 882 ILE A C 1
ATOM 7016 O O . ILE A 1 882 ? 7.664 -27.478 -0.309 1.00 87.00 882 ILE A O 1
ATOM 7020 N N . LEU A 1 883 ? 5.500 -27.896 0.088 1.00 84.69 883 LEU A N 1
ATOM 7021 C CA . LEU A 1 883 ? 5.129 -28.184 -1.304 1.00 84.69 883 LEU A CA 1
ATOM 7022 C C . LEU A 1 883 ? 4.510 -26.954 -1.980 1.00 84.69 883 LEU A C 1
ATOM 7024 O O . LEU A 1 883 ? 4.770 -26.689 -3.153 1.00 84.69 883 LEU A O 1
ATOM 7028 N N . SER A 1 884 ? 3.721 -26.189 -1.225 1.00 84.88 884 SER A N 1
ATOM 7029 C CA . SER A 1 884 ? 3.129 -24.923 -1.658 1.00 84.88 884 SER A CA 1
ATOM 7030 C C . SER A 1 884 ? 2.764 -24.052 -0.459 1.00 84.88 884 SER A C 1
ATOM 7032 O O . SER A 1 884 ? 2.404 -24.584 0.592 1.00 84.88 884 SER A O 1
ATOM 7034 N N . VAL A 1 885 ? 2.785 -22.735 -0.651 1.00 84.50 885 VAL A N 1
ATOM 7035 C CA . VAL A 1 885 ? 2.256 -21.741 0.298 1.00 84.50 885 VAL A CA 1
ATOM 7036 C C . VAL A 1 885 ? 1.115 -20.996 -0.390 1.00 84.50 885 VAL A C 1
ATOM 7038 O O . VAL A 1 885 ? 1.285 -20.573 -1.533 1.00 84.50 885 VAL A O 1
ATOM 7041 N N . LEU A 1 886 ? -0.036 -20.864 0.265 1.00 81.94 886 LEU A N 1
ATOM 7042 C CA . LEU A 1 886 ? -1.194 -20.110 -0.224 1.00 81.94 886 LEU A CA 1
ATOM 7043 C C . LEU A 1 886 ? -1.391 -18.892 0.677 1.00 81.94 886 LEU A C 1
ATOM 7045 O O . LEU A 1 886 ? -1.392 -19.027 1.893 1.00 81.94 886 LEU A O 1
ATOM 7049 N N . ILE A 1 887 ? -1.533 -17.708 0.087 1.00 80.94 887 ILE A N 1
ATOM 7050 C CA . ILE A 1 887 ? -1.619 -16.442 0.823 1.00 80.94 887 ILE A CA 1
ATOM 7051 C C . ILE A 1 887 ? -2.822 -15.666 0.278 1.00 80.94 887 ILE A C 1
ATOM 7053 O O . ILE A 1 887 ? -2.783 -15.259 -0.889 1.00 80.94 887 ILE A O 1
ATOM 7057 N N . PRO A 1 888 ? -3.900 -15.486 1.059 1.00 76.06 888 PRO A N 1
ATOM 7058 C CA . PRO A 1 888 ? -5.040 -14.690 0.637 1.00 76.06 888 PRO A CA 1
ATOM 7059 C C . PRO A 1 888 ? -4.693 -13.205 0.582 1.00 76.06 888 PRO A C 1
ATOM 7061 O O . PRO A 1 888 ? -3.836 -12.711 1.314 1.00 76.06 888 PRO A O 1
ATOM 7064 N N . THR A 1 889 ? -5.351 -12.490 -0.324 1.00 69.44 889 THR A N 1
ATOM 7065 C CA . THR A 1 889 ? -5.069 -11.084 -0.616 1.00 69.44 889 THR A CA 1
ATOM 7066 C C . THR A 1 889 ? -6.371 -10.308 -0.759 1.00 69.44 889 THR A C 1
ATOM 7068 O O . THR A 1 889 ? -7.365 -10.811 -1.269 1.00 69.44 889 THR A O 1
ATOM 7071 N N . THR A 1 890 ? -6.387 -9.059 -0.300 1.00 64.62 890 THR A N 1
ATOM 7072 C CA . THR A 1 890 ? -7.586 -8.207 -0.320 1.00 64.62 890 THR A CA 1
ATOM 7073 C C . THR A 1 890 ? -8.045 -7.887 -1.742 1.00 64.62 890 THR A C 1
ATOM 7075 O O . THR A 1 890 ? -9.209 -8.092 -2.087 1.00 64.62 890 THR A O 1
ATOM 7078 N N . SER A 1 891 ? -7.126 -7.452 -2.604 1.00 65.88 891 SER A N 1
ATOM 7079 C CA . SER A 1 891 ? -7.407 -7.134 -4.005 1.00 65.88 891 SER A CA 1
ATOM 7080 C C . SER A 1 891 ? -6.502 -7.903 -4.966 1.00 65.88 891 SER A C 1
ATOM 7082 O O . SER A 1 891 ? -5.420 -8.370 -4.605 1.00 65.88 891 SER A O 1
ATOM 7084 N N . MET A 1 892 ? -6.910 -7.970 -6.237 1.00 72.19 892 MET A N 1
ATOM 7085 C CA . MET A 1 892 ? -6.062 -8.516 -7.299 1.00 72.19 892 MET A CA 1
ATOM 7086 C C . MET A 1 892 ? -4.768 -7.699 -7.485 1.00 72.19 892 MET A C 1
ATOM 7088 O O . MET A 1 892 ? -3.757 -8.252 -7.915 1.00 72.19 892 MET A O 1
ATOM 7092 N N . GLU A 1 893 ? -4.765 -6.403 -7.147 1.00 67.69 893 GLU A N 1
ATOM 7093 C CA . GLU A 1 893 ? -3.543 -5.595 -7.184 1.00 67.69 893 GLU A CA 1
ATOM 7094 C C . GLU A 1 893 ? -2.580 -5.989 -6.059 1.00 67.69 893 GLU A C 1
ATOM 7096 O O . GLU A 1 893 ? -1.387 -6.142 -6.318 1.00 67.69 893 GLU A O 1
ATOM 7101 N N . ASP A 1 894 ? -3.082 -6.259 -4.851 1.00 60.41 894 ASP A N 1
ATOM 7102 C CA . ASP A 1 894 ? -2.272 -6.798 -3.752 1.00 60.41 894 ASP A CA 1
ATOM 7103 C C . ASP A 1 894 ? -1.667 -8.156 -4.140 1.00 60.41 894 ASP A C 1
ATOM 7105 O O . ASP A 1 894 ? -0.479 -8.388 -3.907 1.00 60.41 894 ASP A O 1
ATOM 7109 N N . SER A 1 895 ? -2.427 -9.008 -4.843 1.00 72.38 895 SER A N 1
ATOM 7110 C CA . SER A 1 895 ? -1.911 -10.253 -5.430 1.00 72.38 895 SER A CA 1
ATOM 7111 C C . SER A 1 895 ? -0.737 -10.011 -6.383 1.00 72.38 895 SER A C 1
ATOM 7113 O O . SER A 1 895 ? 0.272 -10.711 -6.301 1.00 72.38 895 SER A O 1
ATOM 7115 N N . TYR A 1 896 ? -0.827 -9.022 -7.283 1.00 73.62 896 TYR A N 1
ATOM 7116 C CA . TYR A 1 896 ? 0.267 -8.697 -8.209 1.00 73.62 896 TYR A CA 1
ATOM 7117 C C . TYR A 1 896 ? 1.462 -8.023 -7.507 1.00 73.62 896 TYR A C 1
ATOM 7119 O O . TYR A 1 896 ? 2.611 -8.307 -7.859 1.00 73.62 896 TYR A O 1
ATOM 7127 N N . ARG A 1 897 ? 1.221 -7.169 -6.502 1.00 63.69 897 ARG A N 1
ATOM 7128 C CA . ARG A 1 897 ? 2.262 -6.526 -5.678 1.00 63.69 897 ARG A CA 1
ATOM 7129 C C . ARG A 1 897 ? 3.057 -7.578 -4.899 1.00 63.69 897 ARG A C 1
ATOM 7131 O O . ARG A 1 897 ? 4.283 -7.615 -5.004 1.00 63.69 897 ARG A O 1
ATOM 7138 N N . LEU A 1 898 ? 2.370 -8.478 -4.194 1.00 62.59 898 LEU A N 1
ATOM 7139 C CA . LEU A 1 898 ? 2.983 -9.556 -3.415 1.00 62.59 898 LEU A CA 1
ATOM 7140 C C . LEU A 1 898 ? 3.673 -10.599 -4.312 1.00 62.59 898 LEU A C 1
ATOM 7142 O O . LEU A 1 898 ? 4.791 -11.016 -4.014 1.00 62.59 898 LEU A O 1
ATOM 7146 N N . MET A 1 899 ? 3.075 -10.945 -5.461 1.00 83.88 899 MET A N 1
ATOM 7147 C CA . MET A 1 899 ? 3.716 -11.773 -6.494 1.00 83.88 899 MET A CA 1
ATOM 7148 C C . MET A 1 899 ? 5.063 -11.196 -6.931 1.00 83.88 899 MET A C 1
ATOM 7150 O O . MET A 1 899 ? 6.050 -11.933 -6.992 1.00 83.88 899 MET A O 1
ATOM 7154 N N . LYS A 1 900 ? 5.129 -9.882 -7.183 1.00 70.88 900 LYS A N 1
ATOM 7155 C CA . LYS A 1 900 ? 6.379 -9.231 -7.572 1.00 70.88 900 LYS A CA 1
ATOM 7156 C C . LYS A 1 900 ? 7.422 -9.314 -6.454 1.00 70.88 900 LYS A C 1
ATOM 7158 O O . LYS A 1 900 ? 8.546 -9.712 -6.733 1.00 70.88 900 LYS A O 1
ATOM 7163 N N . ILE A 1 901 ? 7.051 -9.010 -5.207 1.00 65.56 901 ILE A N 1
ATOM 7164 C CA . ILE A 1 901 ? 7.961 -9.096 -4.049 1.00 65.56 901 ILE A CA 1
ATOM 7165 C C . ILE A 1 901 ? 8.531 -10.516 -3.904 1.00 65.56 901 ILE A C 1
ATOM 7167 O O . ILE A 1 901 ? 9.738 -10.676 -3.738 1.00 65.56 901 ILE A O 1
ATOM 7171 N N . ILE A 1 902 ? 7.696 -11.552 -4.019 1.00 73.25 902 ILE A N 1
ATOM 7172 C CA . ILE A 1 902 ? 8.132 -12.950 -3.889 1.00 73.25 902 ILE A CA 1
ATOM 7173 C C . ILE A 1 902 ? 9.073 -13.359 -5.030 1.00 73.25 902 ILE A C 1
ATOM 7175 O O . ILE A 1 902 ? 10.098 -13.983 -4.766 1.00 73.25 902 ILE A O 1
ATOM 7179 N N . LEU A 1 903 ? 8.778 -12.985 -6.280 1.00 76.44 903 LEU A N 1
ATOM 7180 C CA . LEU A 1 903 ? 9.669 -13.258 -7.417 1.00 76.44 903 LEU A CA 1
ATOM 7181 C C . LEU A 1 903 ? 10.964 -12.433 -7.370 1.00 76.44 903 LEU A C 1
ATOM 7183 O O . LEU A 1 903 ? 12.006 -12.889 -7.850 1.00 76.44 903 LEU A O 1
ATOM 7187 N N . ASP A 1 904 ? 10.936 -11.235 -6.788 1.00 68.31 904 ASP A N 1
ATOM 7188 C CA . ASP A 1 904 ? 12.132 -10.419 -6.605 1.00 68.31 904 ASP A CA 1
ATOM 7189 C C . ASP A 1 904 ? 13.034 -10.981 -5.488 1.00 68.31 904 ASP A C 1
ATOM 7191 O O . ASP A 1 904 ? 14.243 -11.092 -5.711 1.00 68.31 904 ASP A O 1
ATOM 7195 N N . SER A 1 905 ? 12.458 -11.452 -4.376 1.00 63.06 905 SER A N 1
ATOM 7196 C CA . SER A 1 905 ? 13.181 -11.944 -3.191 1.00 63.06 905 SER A CA 1
ATOM 7197 C C . SER A 1 905 ? 13.563 -13.434 -3.198 1.00 63.06 905 SER A C 1
ATOM 7199 O O . SER A 1 905 ? 14.584 -13.787 -2.607 1.00 63.06 905 SER A O 1
ATOM 7201 N N . VAL A 1 906 ? 12.783 -14.324 -3.830 1.00 71.31 906 VAL A N 1
ATOM 7202 C CA . VAL A 1 906 ? 12.981 -15.789 -3.755 1.00 71.31 906 VAL A CA 1
ATOM 7203 C C . VAL A 1 906 ? 13.282 -16.385 -5.143 1.00 71.31 906 VAL A C 1
ATOM 7205 O O . VAL A 1 906 ? 12.477 -16.239 -6.064 1.00 71.31 906 VAL A O 1
ATOM 7208 N N . PRO A 1 907 ? 14.422 -17.080 -5.337 1.00 66.75 907 PRO A N 1
ATOM 7209 C CA . PRO A 1 907 ? 14.744 -17.734 -6.604 1.00 66.75 907 PRO A CA 1
ATOM 7210 C C . PRO A 1 907 ? 13.971 -19.050 -6.804 1.00 66.75 907 PRO A C 1
ATOM 7212 O O . PRO A 1 907 ? 13.567 -19.713 -5.852 1.00 66.75 907 PRO A O 1
ATOM 7215 N N . ASP A 1 908 ? 13.818 -19.454 -8.069 1.00 74.56 908 ASP A N 1
ATOM 7216 C CA . ASP A 1 908 ? 13.260 -20.747 -8.507 1.00 74.56 908 ASP A CA 1
ATOM 7217 C C . ASP A 1 908 ? 11.852 -21.126 -7.991 1.00 74.56 908 ASP A C 1
ATOM 7219 O O . ASP A 1 908 ? 11.451 -22.295 -8.022 1.00 74.56 908 ASP A O 1
ATOM 7223 N N . VAL A 1 909 ? 11.045 -20.127 -7.627 1.00 85.81 909 VAL A N 1
ATOM 7224 C CA . VAL A 1 909 ? 9.599 -20.272 -7.398 1.00 85.81 909 VAL A CA 1
ATOM 7225 C C . VAL A 1 909 ? 8.770 -19.797 -8.598 1.00 85.81 909 VAL A C 1
ATOM 7227 O O . VAL A 1 909 ? 9.218 -19.009 -9.433 1.00 85.81 909 VAL A O 1
ATOM 7230 N N . ALA A 1 910 ? 7.541 -20.299 -8.675 1.00 87.56 910 ALA A N 1
ATOM 7231 C CA . ALA A 1 910 ? 6.455 -19.771 -9.489 1.00 87.56 910 ALA A CA 1
ATOM 7232 C C . ALA A 1 910 ? 5.339 -19.282 -8.556 1.00 87.56 910 ALA A C 1
ATOM 7234 O O . ALA A 1 910 ? 5.042 -19.938 -7.554 1.00 87.56 910 ALA A O 1
ATOM 7235 N N . VAL A 1 911 ? 4.717 -18.152 -8.889 1.00 89.12 911 VAL A N 1
ATOM 7236 C CA . VAL A 1 911 ? 3.616 -17.561 -8.119 1.00 89.12 911 VAL A CA 1
ATOM 7237 C C . VAL A 1 911 ? 2.376 -17.493 -8.998 1.00 89.12 911 VAL A C 1
ATOM 7239 O O . VAL A 1 911 ? 2.362 -16.793 -10.009 1.00 89.12 911 VAL A O 1
ATOM 7242 N N . TYR A 1 912 ? 1.331 -18.217 -8.617 1.00 88.50 912 TYR A N 1
ATOM 7243 C CA . TYR A 1 912 ? 0.045 -18.216 -9.303 1.00 88.50 912 TYR A CA 1
ATOM 7244 C C . TYR A 1 912 ? -0.881 -17.209 -8.628 1.00 88.50 912 TYR A C 1
ATOM 7246 O O . TYR A 1 912 ? -1.272 -17.410 -7.482 1.00 88.50 912 TYR A O 1
ATOM 7254 N N . VAL A 1 913 ? -1.214 -16.126 -9.329 1.00 87.44 913 VAL A N 1
ATOM 7255 C CA . VAL A 1 913 ? -2.221 -15.147 -8.903 1.00 87.44 913 VAL A CA 1
ATOM 7256 C C . VAL A 1 913 ? -3.601 -15.677 -9.270 1.00 87.44 913 VAL A C 1
ATOM 7258 O O . VAL A 1 913 ? -3.869 -15.915 -10.447 1.00 87.44 913 VAL A O 1
ATOM 7261 N N . VAL A 1 914 ? -4.467 -15.839 -8.275 1.00 82.69 914 VAL A N 1
ATOM 7262 C CA . VAL A 1 914 ? -5.875 -16.220 -8.413 1.00 82.69 914 VAL A CA 1
ATOM 7263 C C . VAL A 1 914 ? -6.735 -15.006 -8.060 1.00 82.69 914 VAL A C 1
ATOM 7265 O O . VAL A 1 914 ? -6.471 -14.321 -7.072 1.00 82.69 914 VAL A O 1
ATOM 7268 N N . GLY A 1 915 ? -7.736 -14.707 -8.885 1.00 76.62 915 GLY A N 1
ATOM 7269 C CA . GLY A 1 915 ? -8.680 -13.616 -8.639 1.00 76.62 915 GLY A CA 1
ATOM 7270 C C . GLY A 1 915 ? -9.433 -13.198 -9.898 1.00 76.62 915 GLY A C 1
ATOM 7271 O O . GLY A 1 915 ? -9.021 -13.515 -11.016 1.00 76.62 915 GLY A O 1
ATOM 7272 N N . GLY A 1 916 ? -10.555 -12.493 -9.738 1.00 69.69 916 GLY A N 1
ATOM 7273 C CA . GLY A 1 916 ? -11.318 -11.931 -10.865 1.00 69.69 916 GLY A CA 1
ATOM 7274 C C . GLY A 1 916 ? -11.732 -12.946 -11.945 1.00 69.69 916 GLY A C 1
ATOM 7275 O O . GLY A 1 916 ? -11.800 -12.591 -13.120 1.00 69.69 916 GLY A O 1
ATOM 7276 N N . GLY A 1 917 ? -11.942 -14.216 -11.576 1.00 78.62 917 GLY A N 1
ATOM 7277 C CA . GLY A 1 917 ? -12.276 -15.298 -12.510 1.00 78.62 917 GLY A CA 1
ATOM 7278 C C . GLY A 1 917 ? -11.098 -15.862 -13.319 1.00 78.62 917 GLY A C 1
ATOM 7279 O O . GLY A 1 917 ? -11.330 -16.602 -14.272 1.00 78.62 917 GLY A O 1
ATOM 7280 N N . TRP A 1 918 ? -9.844 -15.560 -12.960 1.00 79.94 918 TRP A N 1
ATOM 7281 C CA . TRP A 1 918 ? -8.643 -16.070 -13.640 1.00 79.94 918 TRP A CA 1
ATOM 7282 C C . TRP A 1 918 ? -7.566 -16.566 -12.666 1.00 79.94 918 TRP A C 1
ATOM 7284 O O . TRP A 1 918 ? -7.446 -16.097 -11.537 1.00 79.94 918 TRP A O 1
ATOM 7294 N N . VAL A 1 919 ? -6.746 -17.496 -13.154 1.00 85.56 919 VAL A N 1
ATOM 7295 C CA . VAL A 1 919 ? -5.498 -17.973 -12.551 1.00 85.56 919 VAL A CA 1
ATOM 7296 C C . VAL A 1 919 ? -4.359 -17.643 -13.509 1.00 85.56 919 VAL A C 1
ATOM 7298 O O . VAL A 1 919 ? -4.394 -18.037 -14.675 1.00 85.56 919 VAL A O 1
ATOM 7301 N N . LYS A 1 920 ? -3.349 -16.910 -13.038 1.00 87.62 920 LYS A N 1
ATOM 7302 C CA . LYS A 1 920 ? -2.201 -16.456 -13.835 1.00 87.62 920 LYS A CA 1
ATOM 7303 C C . LYS A 1 920 ? -0.899 -16.842 -13.145 1.00 87.62 920 LYS A C 1
ATOM 7305 O O . LYS A 1 920 ? -0.568 -16.298 -12.094 1.00 87.62 920 LYS A O 1
ATOM 7310 N N . GLY A 1 921 ? -0.171 -17.789 -13.728 1.00 87.31 921 GLY A N 1
ATOM 7311 C CA . GLY A 1 921 ? 1.132 -18.234 -13.235 1.00 87.31 921 GLY A CA 1
ATOM 7312 C C . GLY A 1 921 ? 2.240 -17.287 -13.678 1.00 87.31 921 GLY A C 1
ATOM 7313 O O . GLY A 1 921 ? 2.393 -17.056 -14.874 1.00 87.31 921 GLY A O 1
ATOM 7314 N N . PHE A 1 922 ? 3.036 -16.780 -12.740 1.00 88.38 922 PHE A N 1
ATOM 7315 C CA . PHE A 1 922 ? 4.199 -15.934 -13.004 1.00 88.38 922 PHE A CA 1
ATOM 7316 C C . PHE A 1 922 ? 5.494 -16.600 -12.540 1.00 88.38 922 PHE A C 1
ATOM 7318 O O . PHE A 1 922 ? 5.541 -17.254 -11.497 1.00 88.38 922 PHE A O 1
ATOM 7325 N N . VAL A 1 923 ? 6.567 -16.389 -13.298 1.00 86.81 923 VAL A N 1
ATOM 7326 C CA . VAL A 1 923 ? 7.942 -16.754 -12.927 1.00 86.81 923 VAL A CA 1
ATOM 7327 C C . VAL A 1 923 ? 8.869 -15.564 -13.137 1.00 86.81 923 VAL A C 1
ATOM 7329 O O . VAL A 1 923 ? 8.622 -14.728 -14.007 1.00 86.81 923 VAL A O 1
ATOM 7332 N N . LYS A 1 924 ? 9.964 -15.495 -12.376 1.00 79.50 924 LYS A N 1
ATOM 7333 C CA . LYS A 1 924 ? 11.050 -14.560 -12.678 1.00 79.50 924 LYS A CA 1
ATOM 7334 C C . LYS A 1 924 ? 11.756 -15.043 -13.944 1.00 79.50 924 LYS A C 1
ATOM 7336 O O . LYS A 1 924 ? 12.280 -16.157 -13.963 1.00 79.50 924 LYS A O 1
ATOM 7341 N N . ALA A 1 925 ? 11.762 -14.223 -14.986 1.00 69.00 925 ALA A N 1
ATOM 7342 C CA . ALA A 1 925 ? 12.487 -14.498 -16.220 1.00 69.00 925 ALA A CA 1
ATOM 7343 C C . ALA A 1 925 ? 13.190 -13.239 -16.731 1.00 69.00 925 ALA A C 1
ATOM 7345 O O . ALA A 1 925 ? 12.780 -12.113 -16.449 1.00 69.00 925 ALA A O 1
ATOM 7346 N N . GLU A 1 926 ? 14.255 -13.445 -17.495 1.00 58.84 926 GLU A N 1
ATOM 7347 C CA . GLU A 1 926 ? 14.992 -12.385 -18.173 1.00 58.84 926 GLU A CA 1
ATOM 7348 C C . GLU A 1 926 ? 14.260 -11.986 -19.458 1.00 58.84 926 GLU A C 1
ATOM 7350 O O . GLU A 1 926 ? 14.287 -12.698 -20.461 1.00 58.84 926 GLU A O 1
ATOM 7355 N N . VAL A 1 927 ? 13.574 -10.842 -19.426 1.00 49.72 927 VAL A N 1
ATOM 7356 C CA . VAL A 1 927 ? 12.824 -10.323 -20.573 1.00 49.72 927 VAL A CA 1
ATOM 7357 C C . VAL A 1 927 ? 13.684 -9.297 -21.302 1.00 49.72 927 VAL A C 1
ATOM 7359 O O . VAL A 1 927 ? 13.927 -8.204 -20.790 1.00 49.72 927 VAL A O 1
ATOM 7362 N N . MET A 1 928 ? 14.125 -9.631 -22.518 1.00 46.47 928 MET A N 1
ATOM 7363 C CA . MET A 1 928 ? 14.838 -8.692 -23.386 1.00 46.47 928 MET A CA 1
ATOM 7364 C C . MET A 1 928 ? 13.870 -7.638 -23.939 1.00 46.47 928 MET A C 1
ATOM 7366 O O . MET A 1 928 ? 13.135 -7.883 -24.895 1.00 46.47 928 MET A O 1
ATOM 7370 N N . LYS A 1 929 ? 13.890 -6.440 -23.355 1.00 47.62 929 LYS A N 1
ATOM 7371 C CA . LYS A 1 929 ? 13.171 -5.270 -23.866 1.00 47.62 929 LYS A CA 1
ATOM 7372 C C . LYS A 1 929 ? 14.062 -4.517 -24.850 1.00 47.62 929 LYS A C 1
ATOM 7374 O O . LYS A 1 929 ? 15.101 -3.981 -24.464 1.00 47.62 929 LYS A O 1
ATOM 7379 N N . LEU A 1 930 ? 13.645 -4.424 -26.113 1.00 45.59 930 LEU A N 1
ATOM 7380 C CA . LEU A 1 930 ? 14.167 -3.383 -26.999 1.00 45.59 930 LEU A CA 1
ATOM 7381 C C . LEU A 1 930 ? 13.608 -2.026 -26.548 1.00 45.59 930 LEU A C 1
ATOM 7383 O O . LEU A 1 930 ? 12.393 -1.842 -26.487 1.00 45.59 930 LEU A O 1
ATOM 7387 N N . ARG A 1 931 ? 14.501 -1.071 -26.284 1.00 48.00 931 ARG A N 1
ATOM 7388 C CA . ARG A 1 931 ? 14.201 0.367 -26.274 1.00 48.00 931 ARG A CA 1
ATOM 7389 C C . ARG A 1 931 ? 15.007 1.021 -27.398 1.00 48.00 931 ARG A C 1
ATOM 7391 O O . ARG A 1 931 ? 16.069 0.526 -27.766 1.00 48.00 931 ARG A O 1
ATOM 7398 N N . GLY A 1 932 ? 14.492 2.113 -27.958 1.00 47.56 932 GLY A N 1
ATOM 7399 C CA . GLY A 1 932 ? 15.082 2.752 -29.134 1.00 47.56 932 GLY A CA 1
ATOM 7400 C C . GLY A 1 932 ? 14.317 2.456 -30.427 1.00 47.56 932 GLY A C 1
ATOM 7401 O O . GLY A 1 932 ? 14.844 1.777 -31.301 1.00 47.56 932 GLY A O 1
ATOM 7402 N N . GLY A 1 933 ? 13.108 2.997 -30.601 1.00 51.53 933 GLY A N 1
ATOM 7403 C CA . GLY A 1 933 ? 12.536 3.140 -31.955 1.00 51.53 933 GLY A CA 1
ATOM 7404 C C . GLY A 1 933 ? 13.328 4.175 -32.770 1.00 51.53 933 GLY A C 1
ATOM 7405 O O . GLY A 1 933 ? 13.560 4.032 -33.969 1.00 51.53 933 GLY A O 1
ATOM 7406 N N . GLU A 1 934 ? 13.872 5.151 -32.051 1.00 54.81 934 GLU A N 1
ATOM 7407 C CA . GLU A 1 934 ? 14.851 6.159 -32.440 1.00 54.81 934 GLU A CA 1
ATOM 7408 C C . GLU A 1 934 ? 16.131 5.533 -33.027 1.00 54.81 934 GLU A C 1
ATOM 7410 O O . GLU A 1 934 ? 16.763 6.124 -33.902 1.00 54.81 934 GLU A O 1
ATOM 7415 N N . ALA A 1 935 ? 16.477 4.300 -32.627 1.00 56.56 935 ALA A N 1
ATOM 7416 C CA . ALA A 1 935 ? 17.576 3.529 -33.210 1.00 56.56 935 ALA A CA 1
ATOM 7417 C C . ALA A 1 935 ? 17.424 3.372 -34.726 1.00 56.56 935 ALA A C 1
ATOM 7419 O O . ALA A 1 935 ? 18.392 3.502 -35.470 1.00 56.56 935 ALA A O 1
ATOM 7420 N N . ILE A 1 936 ? 16.195 3.122 -35.188 1.00 64.50 936 ILE A N 1
ATOM 7421 C CA . ILE A 1 936 ? 15.873 2.943 -36.605 1.00 64.50 936 ILE A CA 1
ATOM 7422 C C . ILE A 1 936 ? 16.059 4.272 -37.347 1.00 64.50 936 ILE A C 1
ATOM 7424 O O . ILE A 1 936 ? 16.575 4.282 -38.461 1.00 64.50 936 ILE A O 1
ATOM 7428 N N . VAL A 1 937 ? 15.741 5.403 -36.709 1.00 69.00 937 VAL A N 1
ATOM 7429 C CA . VAL A 1 937 ? 15.986 6.745 -37.262 1.00 69.00 937 VAL A CA 1
ATOM 7430 C C . VAL A 1 937 ? 17.489 7.021 -37.387 1.00 69.00 937 VAL A C 1
ATOM 7432 O O . VAL A 1 937 ? 17.928 7.489 -38.435 1.00 69.00 937 VAL A O 1
ATOM 7435 N N . LEU A 1 938 ? 18.295 6.666 -36.378 1.00 68.25 938 LEU A N 1
ATOM 7436 C CA . LEU A 1 938 ? 19.760 6.784 -36.436 1.00 68.25 938 LEU A CA 1
ATOM 7437 C C . LEU A 1 938 ? 20.380 5.866 -37.504 1.00 68.25 938 LEU A C 1
ATOM 7439 O O . LEU A 1 938 ? 21.257 6.304 -38.245 1.00 68.25 938 LEU A O 1
ATOM 7443 N N . LEU A 1 939 ? 19.894 4.627 -37.638 1.00 67.44 939 LEU A N 1
ATOM 7444 C CA . LEU A 1 939 ? 20.309 3.677 -38.680 1.00 67.44 939 LEU A CA 1
ATOM 7445 C C . LEU A 1 939 ? 19.965 4.187 -40.091 1.00 67.44 939 LEU A C 1
ATOM 7447 O O . LEU A 1 939 ? 20.803 4.122 -40.991 1.00 67.44 939 LEU A O 1
ATOM 7451 N N . ILE A 1 940 ? 18.765 4.748 -40.280 1.00 73.12 940 ILE A N 1
ATOM 7452 C CA . ILE A 1 940 ? 18.347 5.385 -41.538 1.00 73.12 940 ILE A CA 1
ATOM 7453 C C . ILE A 1 940 ? 19.212 6.616 -41.831 1.00 73.12 940 ILE A C 1
ATOM 7455 O O . ILE A 1 940 ? 19.685 6.769 -42.955 1.00 73.12 940 ILE A O 1
ATOM 7459 N N . PHE A 1 941 ? 19.470 7.475 -40.841 1.00 75.69 941 PHE A N 1
ATOM 7460 C CA . PHE A 1 941 ? 20.293 8.673 -41.024 1.00 75.69 941 PHE A CA 1
ATOM 7461 C C . PHE A 1 941 ? 21.750 8.324 -41.363 1.00 75.69 941 PHE A C 1
ATOM 7463 O O . PHE A 1 941 ? 22.320 8.904 -42.288 1.00 75.69 941 PHE A O 1
ATOM 7470 N N . ALA A 1 942 ? 22.328 7.323 -40.690 1.00 70.62 942 ALA A N 1
ATOM 7471 C CA . ALA A 1 942 ? 23.638 6.769 -41.020 1.00 70.62 942 ALA A CA 1
ATOM 7472 C C . ALA A 1 942 ? 23.673 6.242 -42.465 1.00 70.62 942 ALA A C 1
ATOM 7474 O O . ALA A 1 942 ? 24.548 6.631 -43.237 1.00 70.62 942 ALA A O 1
ATOM 7475 N N . GLY A 1 943 ? 22.682 5.436 -42.864 1.00 73.62 943 GLY A N 1
ATOM 7476 C CA . GLY A 1 943 ? 22.567 4.911 -44.226 1.00 73.62 943 GLY A CA 1
ATOM 7477 C C . GLY A 1 943 ? 22.402 5.994 -45.296 1.00 73.62 943 GLY A C 1
ATOM 7478 O O . GLY A 1 943 ? 23.039 5.913 -46.344 1.00 73.62 943 GLY A O 1
ATOM 7479 N N . LEU A 1 944 ? 21.618 7.044 -45.032 1.00 78.62 944 LEU A N 1
ATOM 7480 C CA . LEU A 1 944 ? 21.448 8.187 -45.939 1.00 78.62 944 LEU A CA 1
ATOM 7481 C C . LEU A 1 944 ? 22.727 9.030 -46.060 1.00 78.62 944 LEU A C 1
ATOM 7483 O O . LEU A 1 944 ? 23.097 9.431 -47.165 1.00 78.62 944 LEU A O 1
ATOM 7487 N N . MET A 1 945 ? 23.432 9.264 -44.950 1.00 76.69 945 MET A N 1
ATOM 7488 C CA . MET A 1 945 ? 24.718 9.964 -44.955 1.00 76.69 945 MET A CA 1
ATOM 7489 C C . MET A 1 945 ? 25.775 9.162 -45.727 1.00 76.69 945 MET A C 1
ATOM 7491 O O . MET A 1 945 ? 26.440 9.705 -46.608 1.00 76.69 945 MET A O 1
ATOM 7495 N N . MET A 1 946 ? 25.865 7.852 -45.484 1.00 74.25 946 MET A N 1
ATOM 7496 C CA . MET A 1 946 ? 26.759 6.945 -46.212 1.00 74.25 946 MET A CA 1
ATOM 7497 C C . MET A 1 946 ? 26.401 6.850 -47.701 1.00 74.25 946 MET A C 1
ATOM 7499 O O . MET A 1 946 ? 27.300 6.866 -48.542 1.00 74.25 946 MET A O 1
ATOM 7503 N N . PHE A 1 947 ? 25.109 6.842 -48.050 1.00 76.56 947 PHE A N 1
ATOM 7504 C CA . PHE A 1 947 ? 24.635 6.878 -49.438 1.00 76.56 947 PHE A CA 1
ATOM 7505 C C . PHE A 1 947 ? 25.114 8.149 -50.146 1.00 76.56 947 PHE A C 1
ATOM 7507 O O . PHE A 1 947 ? 25.584 8.079 -51.284 1.00 76.56 947 PHE A O 1
ATOM 7514 N N . ALA A 1 948 ? 25.050 9.306 -49.478 1.00 78.38 948 ALA A N 1
ATOM 7515 C CA . ALA A 1 948 ? 25.547 10.567 -50.021 1.00 78.38 948 ALA A CA 1
ATOM 7516 C C . ALA A 1 948 ? 27.076 10.545 -50.214 1.00 78.38 948 ALA A C 1
ATOM 7518 O O . ALA A 1 948 ? 27.558 10.855 -51.308 1.00 78.38 948 ALA A O 1
ATOM 7519 N N . THR A 1 949 ? 27.841 10.112 -49.203 1.00 75.94 949 THR A N 1
ATOM 7520 C CA . THR A 1 949 ? 29.312 10.026 -49.272 1.00 75.94 949 THR A CA 1
ATOM 7521 C C . THR A 1 949 ? 29.789 9.051 -50.355 1.00 75.94 949 THR A C 1
ATOM 7523 O O . THR A 1 949 ? 30.705 9.377 -51.115 1.00 75.94 949 THR A O 1
ATOM 7526 N N . MET A 1 950 ? 29.160 7.876 -50.477 1.00 73.25 950 MET A N 1
ATOM 7527 C CA . MET A 1 950 ? 29.497 6.885 -51.508 1.00 73.25 950 MET A CA 1
ATOM 7528 C C . MET A 1 950 ? 29.048 7.316 -52.904 1.00 73.25 950 MET A C 1
ATOM 7530 O O . MET A 1 950 ? 29.815 7.163 -53.854 1.00 73.25 950 MET A O 1
ATOM 7534 N N . SER A 1 951 ? 27.874 7.939 -53.041 1.00 72.81 951 SER A N 1
ATOM 7535 C CA . SER A 1 951 ? 27.435 8.507 -54.321 1.00 72.81 951 SER A CA 1
ATOM 7536 C C . SER A 1 951 ? 28.433 9.543 -54.839 1.00 72.81 951 SER A C 1
ATOM 7538 O O . SER A 1 951 ? 28.907 9.412 -55.966 1.00 72.81 951 SER A O 1
ATOM 7540 N N . ALA A 1 952 ? 28.821 10.522 -54.011 1.00 74.94 952 ALA A N 1
ATOM 7541 C CA . ALA A 1 952 ? 29.837 11.514 -54.372 1.00 74.94 952 ALA A CA 1
ATOM 7542 C C . ALA A 1 952 ? 31.174 10.854 -54.766 1.00 74.94 952 ALA A C 1
ATOM 7544 O O . ALA A 1 952 ? 31.760 11.194 -55.795 1.00 74.94 952 ALA A O 1
ATOM 7545 N N . SER A 1 953 ? 31.604 9.835 -54.009 1.00 72.81 953 SER A N 1
ATOM 7546 C CA . SER A 1 953 ? 32.825 9.068 -54.291 1.00 72.81 953 SER A CA 1
ATOM 7547 C C . SER A 1 953 ? 32.846 8.416 -55.671 1.00 72.81 953 SER A C 1
ATOM 7549 O O . SER A 1 953 ? 33.885 8.404 -56.333 1.00 72.81 953 SER A O 1
ATOM 7551 N N . LEU A 1 954 ? 31.701 7.901 -56.118 1.00 72.19 954 LEU A N 1
ATOM 7552 C CA . LEU A 1 954 ? 31.566 7.219 -57.401 1.00 72.19 954 LEU A CA 1
ATOM 7553 C C . LEU A 1 954 ? 31.430 8.207 -58.566 1.00 72.19 954 LEU A C 1
ATOM 7555 O O . LEU A 1 954 ? 32.020 7.966 -59.619 1.00 72.19 954 LEU A O 1
ATOM 7559 N N . TYR A 1 955 ? 30.736 9.338 -58.378 1.00 72.50 955 TYR A N 1
ATOM 7560 C CA . TYR A 1 955 ? 30.669 10.404 -59.388 1.00 72.50 955 TYR A CA 1
ATOM 7561 C C . TYR A 1 955 ? 32.060 10.984 -59.701 1.00 72.50 955 TYR A C 1
ATOM 7563 O O . TYR A 1 955 ? 32.438 11.058 -60.867 1.00 72.50 955 TYR A O 1
ATOM 7571 N N . GLU A 1 956 ? 32.883 11.262 -58.682 1.00 73.06 956 GLU A N 1
ATOM 7572 C CA . GLU A 1 956 ? 34.288 11.706 -58.823 1.00 73.06 956 GLU A CA 1
ATOM 7573 C C . GLU A 1 956 ? 35.268 10.630 -59.356 1.00 73.06 956 GLU A C 1
ATOM 7575 O O . GLU A 1 956 ? 36.496 10.814 -59.337 1.00 73.06 956 GLU A O 1
ATOM 7580 N N . ARG A 1 957 ? 34.750 9.463 -59.756 1.00 78.88 957 ARG A N 1
ATOM 7581 C CA . ARG A 1 957 ? 35.512 8.321 -60.280 1.00 78.88 957 ARG A CA 1
ATOM 7582 C C . ARG A 1 957 ? 34.913 7.725 -61.553 1.00 78.88 957 ARG A C 1
ATOM 7584 O O . ARG A 1 957 ? 35.430 6.716 -62.029 1.00 78.88 957 ARG A O 1
ATOM 7591 N N . LEU A 1 958 ? 33.882 8.334 -62.149 1.00 77.50 958 LEU A N 1
ATOM 7592 C CA . LEU A 1 958 ? 33.253 7.798 -63.363 1.00 77.50 958 LEU A CA 1
ATOM 7593 C C . LEU A 1 958 ? 34.250 7.597 -64.511 1.00 77.50 958 LEU A C 1
ATOM 7595 O O . LEU A 1 958 ? 34.172 6.580 -65.190 1.00 77.50 958 LEU A O 1
ATOM 7599 N N . ASP A 1 959 ? 35.227 8.487 -64.687 1.00 79.00 959 ASP A N 1
ATOM 7600 C CA . ASP A 1 959 ? 36.234 8.345 -65.747 1.00 79.00 959 ASP A CA 1
ATOM 7601 C C . ASP A 1 959 ? 37.345 7.331 -65.405 1.00 79.00 959 ASP A C 1
ATOM 7603 O O . ASP A 1 959 ? 37.842 6.641 -66.299 1.00 79.00 959 ASP A O 1
ATOM 7607 N N . GLU A 1 960 ? 37.650 7.118 -64.114 1.00 79.19 960 GLU A N 1
ATOM 7608 C CA . GLU A 1 960 ? 38.462 5.970 -63.666 1.00 79.19 960 GLU A CA 1
ATOM 7609 C C . GLU A 1 960 ? 37.733 4.648 -64.002 1.00 79.19 960 GLU A C 1
ATOM 7611 O O . GLU A 1 960 ? 38.334 3.726 -64.556 1.00 79.19 960 GLU A O 1
ATOM 7616 N N . LEU A 1 961 ? 36.419 4.574 -63.744 1.00 78.12 961 LEU A N 1
ATOM 7617 C CA . LEU A 1 961 ? 35.577 3.398 -64.009 1.00 78.12 961 LEU A CA 1
ATOM 7618 C C . LEU A 1 961 ? 35.334 3.150 -65.510 1.00 78.12 961 LEU A C 1
ATOM 7620 O O . LEU A 1 961 ? 35.360 1.999 -65.946 1.00 78.12 961 LEU A O 1
ATOM 7624 N N . ARG A 1 962 ? 35.157 4.204 -66.319 1.00 76.44 962 ARG A N 1
ATOM 7625 C CA . ARG A 1 962 ? 35.106 4.124 -67.793 1.00 76.44 962 ARG A CA 1
ATOM 7626 C C . ARG A 1 962 ? 36.402 3.558 -68.353 1.00 76.44 962 ARG A C 1
ATOM 7628 O O . ARG A 1 962 ? 36.361 2.615 -69.137 1.00 76.44 962 ARG A O 1
ATOM 7635 N N . THR A 1 963 ? 37.545 4.070 -67.892 1.00 79.31 963 THR A N 1
ATOM 7636 C CA . THR A 1 963 ? 38.869 3.560 -68.284 1.00 79.31 963 THR A CA 1
ATOM 7637 C C . THR A 1 963 ? 39.003 2.073 -67.943 1.00 79.31 963 THR A C 1
ATOM 7639 O O . THR A 1 963 ? 39.425 1.283 -68.783 1.00 79.31 963 THR A O 1
ATOM 7642 N N . MET A 1 964 ? 38.562 1.655 -66.751 1.00 75.19 964 MET A N 1
ATOM 7643 C CA . MET A 1 964 ? 38.523 0.238 -66.367 1.00 75.19 964 MET A CA 1
ATOM 7644 C C . MET A 1 964 ? 37.603 -0.608 -67.264 1.00 75.19 964 MET A C 1
ATOM 7646 O O . MET A 1 964 ? 37.971 -1.730 -67.607 1.00 75.19 964 MET A O 1
ATOM 7650 N N . SER A 1 965 ? 36.445 -0.087 -67.687 1.00 74.94 965 SER A N 1
ATOM 7651 C CA . SER A 1 965 ? 35.545 -0.809 -68.599 1.00 74.94 965 SER A CA 1
ATOM 7652 C C . SER A 1 965 ? 36.123 -0.954 -70.012 1.00 74.94 965 SER A C 1
ATOM 7654 O O . SER A 1 965 ? 36.036 -2.030 -70.600 1.00 74.94 965 SER A O 1
ATOM 7656 N N . VAL A 1 966 ? 36.802 0.080 -70.524 1.00 76.00 966 VAL A N 1
ATOM 7657 C CA . VAL A 1 966 ? 37.548 0.029 -71.799 1.00 76.00 966 VAL A CA 1
ATOM 7658 C C . VAL A 1 966 ? 38.707 -0.976 -71.738 1.00 76.00 966 VAL A C 1
ATOM 7660 O O . VAL A 1 966 ? 38.971 -1.663 -72.720 1.00 76.00 966 VAL A O 1
ATOM 7663 N N . LEU A 1 967 ? 39.342 -1.138 -70.572 1.00 69.75 967 LEU A N 1
ATOM 7664 C CA . LEU A 1 967 ? 40.353 -2.173 -70.306 1.00 69.75 967 LEU A CA 1
ATOM 7665 C C . LEU A 1 967 ? 39.767 -3.591 -70.109 1.00 69.75 967 LEU A C 1
ATOM 7667 O O . LEU A 1 967 ? 40.500 -4.511 -69.753 1.00 69.75 967 LEU A O 1
ATOM 7671 N N . GLY A 1 968 ? 38.465 -3.792 -70.350 1.00 67.81 968 GLY A N 1
ATOM 7672 C CA . GLY A 1 968 ? 37.822 -5.109 -70.396 1.00 67.81 968 GLY A CA 1
ATOM 7673 C C . GLY A 1 968 ? 37.063 -5.531 -69.134 1.00 67.81 968 GLY A C 1
ATOM 7674 O O . GLY A 1 968 ? 36.507 -6.630 -69.114 1.00 67.81 968 GLY A O 1
ATOM 7675 N N . LEU A 1 969 ? 36.984 -4.694 -68.091 1.00 72.38 969 LEU A N 1
ATOM 7676 C CA . LEU A 1 969 ? 36.174 -5.009 -66.907 1.00 72.38 969 LEU A CA 1
ATOM 7677 C C . LEU A 1 969 ? 34.675 -4.846 -67.205 1.00 72.38 969 LEU A C 1
ATOM 7679 O O . LEU A 1 969 ? 34.184 -3.766 -67.546 1.00 72.38 969 LEU A O 1
ATOM 7683 N N . SER A 1 970 ? 33.927 -5.935 -67.032 1.00 71.88 970 SER A N 1
ATOM 7684 C CA . SER A 1 970 ? 32.468 -5.953 -67.174 1.00 71.88 970 SER A CA 1
ATOM 7685 C C . SER A 1 970 ? 31.773 -5.123 -66.078 1.00 71.88 970 SER A C 1
ATOM 7687 O O . SER A 1 970 ? 32.307 -4.993 -64.971 1.00 71.88 970 SER A O 1
ATOM 7689 N N . PRO A 1 971 ? 30.543 -4.616 -66.304 1.00 74.56 971 PRO A N 1
ATOM 7690 C CA . PRO A 1 971 ? 29.809 -3.851 -65.290 1.00 74.56 971 PRO A CA 1
ATOM 7691 C C . PRO A 1 971 ? 29.586 -4.633 -63.987 1.00 74.56 971 PRO A C 1
ATOM 7693 O O . PRO A 1 971 ? 29.569 -4.040 -62.911 1.00 74.56 971 PRO A O 1
ATOM 7696 N N . THR A 1 972 ? 29.473 -5.964 -64.047 1.00 74.69 972 THR A N 1
ATOM 7697 C CA . THR A 1 972 ? 29.387 -6.819 -62.852 1.00 74.69 972 THR A CA 1
ATOM 7698 C C . THR A 1 972 ? 30.707 -6.864 -62.078 1.00 74.69 972 THR A C 1
ATOM 7700 O O . THR A 1 972 ? 30.687 -6.827 -60.853 1.00 74.69 972 THR A O 1
ATOM 7703 N N . GLN A 1 973 ? 31.859 -6.876 -62.752 1.00 76.94 973 GLN A N 1
ATOM 7704 C CA . GLN A 1 973 ? 33.166 -6.815 -62.084 1.00 76.94 973 GLN A CA 1
ATOM 7705 C C . GLN A 1 973 ? 33.427 -5.436 -61.461 1.00 76.94 973 GLN A C 1
ATOM 7707 O O . GLN A 1 973 ? 33.947 -5.362 -60.350 1.00 76.94 973 GLN A O 1
ATOM 7712 N N . LEU A 1 974 ? 32.984 -4.350 -62.108 1.00 77.69 974 LEU A N 1
ATOM 7713 C CA . LEU A 1 974 ? 32.992 -3.009 -61.507 1.00 77.69 974 LEU A CA 1
ATOM 7714 C C . LEU A 1 974 ? 32.085 -2.930 -60.261 1.00 77.69 974 LEU A C 1
ATOM 7716 O O . LEU A 1 974 ? 32.432 -2.252 -59.295 1.00 77.69 974 LEU A O 1
ATOM 7720 N N . GLN A 1 975 ? 30.962 -3.661 -60.241 1.00 79.25 975 GLN A N 1
ATOM 7721 C CA . GLN A 1 975 ? 30.117 -3.784 -59.046 1.00 79.25 975 GLN A CA 1
ATOM 7722 C C . GLN A 1 975 ? 30.806 -4.563 -57.918 1.00 79.25 975 GLN A C 1
ATOM 7724 O O . GLN A 1 975 ? 30.771 -4.115 -56.775 1.00 79.25 975 GLN A O 1
ATOM 7729 N N . VAL A 1 976 ? 31.473 -5.683 -58.225 1.00 79.69 976 VAL A N 1
ATOM 7730 C CA . VAL A 1 976 ? 32.242 -6.453 -57.227 1.00 79.69 976 VAL A CA 1
ATOM 7731 C C . VAL A 1 976 ? 33.394 -5.621 -56.648 1.00 79.69 976 VAL A C 1
ATOM 7733 O O . VAL A 1 976 ? 33.608 -5.657 -55.439 1.00 79.69 976 VAL A O 1
ATOM 7736 N N . LEU A 1 977 ? 34.095 -4.824 -57.464 1.00 81.06 977 LEU A N 1
ATOM 7737 C CA . LEU A 1 977 ? 35.135 -3.901 -56.991 1.00 81.06 977 LEU A CA 1
ATOM 7738 C C . LEU A 1 977 ? 34.591 -2.879 -55.978 1.00 81.06 977 LEU A C 1
ATOM 7740 O O . LEU A 1 977 ? 35.194 -2.701 -54.922 1.00 81.06 977 LEU A O 1
ATOM 7744 N N . GLY A 1 978 ? 33.451 -2.243 -56.272 1.00 79.00 978 GLY A N 1
ATOM 7745 C CA . GLY A 1 978 ? 32.809 -1.299 -55.350 1.00 79.00 978 GLY A CA 1
ATOM 7746 C C . GLY A 1 978 ? 32.402 -1.967 -54.033 1.00 79.00 978 GLY A C 1
ATOM 7747 O O . GLY A 1 978 ? 32.826 -1.526 -52.970 1.00 79.00 978 GLY A O 1
ATOM 7748 N N . LEU A 1 979 ? 31.715 -3.112 -54.114 1.00 80.94 979 LEU A N 1
ATOM 7749 C CA . LEU A 1 979 ? 31.336 -3.913 -52.941 1.00 80.94 979 LEU A CA 1
ATOM 7750 C C . LEU A 1 979 ? 32.549 -4.414 -52.130 1.00 80.94 979 LEU A C 1
ATOM 7752 O O . LEU A 1 979 ? 32.430 -4.667 -50.932 1.00 80.94 979 LEU A O 1
ATOM 7756 N N . THR A 1 980 ? 33.726 -4.532 -52.753 1.00 82.69 980 THR A N 1
ATOM 7757 C CA . THR A 1 980 ? 34.983 -4.852 -52.059 1.00 82.69 980 THR A CA 1
ATOM 7758 C C . THR A 1 980 ? 35.564 -3.630 -51.335 1.00 82.69 980 THR A C 1
ATOM 7760 O O . THR A 1 980 ? 36.084 -3.785 -50.231 1.00 82.69 980 THR A O 1
ATOM 7763 N N . GLU A 1 981 ? 35.432 -2.410 -51.879 1.00 81.88 981 GLU A N 1
ATOM 7764 C CA . GLU A 1 981 ? 35.730 -1.177 -51.127 1.00 81.88 981 GLU A CA 1
ATOM 7765 C C . GLU A 1 981 ? 34.783 -1.026 -49.915 1.00 81.88 981 GLU A C 1
ATOM 7767 O O . GLU A 1 981 ? 35.258 -0.769 -48.808 1.00 81.88 981 GLU A O 1
ATOM 7772 N N . ASP A 1 982 ? 33.482 -1.291 -50.080 1.00 80.50 982 ASP A N 1
ATOM 7773 C CA . ASP A 1 982 ? 32.477 -1.254 -48.999 1.00 80.50 982 ASP A CA 1
ATOM 7774 C C . ASP A 1 982 ? 32.745 -2.272 -47.880 1.00 80.50 982 ASP A C 1
ATOM 7776 O O . ASP A 1 982 ? 32.650 -1.949 -46.692 1.00 80.50 982 ASP A O 1
ATOM 7780 N N . PHE A 1 983 ? 33.099 -3.507 -48.254 1.00 80.38 983 PHE A N 1
ATOM 7781 C CA . PHE A 1 983 ? 33.458 -4.570 -47.316 1.00 80.38 983 PHE A CA 1
ATOM 7782 C C . PHE A 1 983 ? 34.686 -4.183 -46.485 1.00 80.38 983 PHE A C 1
ATOM 7784 O O . PHE A 1 983 ? 34.686 -4.365 -45.268 1.00 80.38 983 PHE A O 1
ATOM 7791 N N . ILE A 1 984 ? 35.704 -3.580 -47.113 1.00 81.56 984 ILE A N 1
ATOM 7792 C CA . ILE A 1 984 ? 36.882 -3.083 -46.394 1.00 81.56 984 ILE A CA 1
ATOM 7793 C C . ILE A 1 984 ? 36.502 -1.930 -45.455 1.00 81.56 984 ILE A C 1
ATOM 7795 O O . ILE A 1 984 ? 36.975 -1.923 -44.320 1.00 81.56 984 ILE A O 1
ATOM 7799 N N . TYR A 1 985 ? 35.621 -1.000 -45.849 1.00 81.69 985 TYR A N 1
ATOM 7800 C CA . TYR A 1 985 ? 35.132 0.021 -44.914 1.00 81.69 985 TYR A CA 1
ATOM 7801 C C . TYR A 1 985 ? 34.429 -0.607 -43.703 1.00 81.69 985 TYR A C 1
ATOM 7803 O O . TYR A 1 985 ? 34.820 -0.294 -42.585 1.00 81.69 985 TYR A O 1
ATOM 7811 N N . ALA A 1 986 ? 33.489 -1.540 -43.888 1.00 79.06 986 ALA A N 1
ATOM 7812 C CA . ALA A 1 986 ? 32.772 -2.180 -42.775 1.00 79.06 986 ALA A CA 1
ATOM 7813 C C . ALA A 1 986 ? 33.697 -2.950 -41.805 1.00 79.06 986 ALA A C 1
ATOM 7815 O O . ALA A 1 986 ? 33.545 -2.879 -40.579 1.00 79.06 986 ALA A O 1
ATOM 7816 N N . LEU A 1 987 ? 34.695 -3.655 -42.351 1.00 77.88 987 LEU A N 1
ATOM 7817 C CA . LEU A 1 987 ? 35.746 -4.335 -41.585 1.00 77.88 987 LEU A CA 1
ATOM 7818 C C . LEU A 1 987 ? 36.598 -3.356 -40.763 1.00 77.88 987 LEU A C 1
ATOM 7820 O O . LEU A 1 987 ? 36.905 -3.626 -39.604 1.00 77.88 987 LEU A O 1
ATOM 7824 N N . LEU A 1 988 ? 36.988 -2.226 -41.358 1.00 81.00 988 LEU A N 1
ATOM 7825 C CA . LEU A 1 988 ? 37.833 -1.227 -40.707 1.00 81.00 988 LEU A CA 1
ATOM 7826 C C . LEU A 1 988 ? 37.081 -0.414 -39.650 1.00 81.00 988 LEU A C 1
ATOM 7828 O O . LEU A 1 988 ? 37.646 -0.114 -38.602 1.00 81.00 988 LEU A O 1
ATOM 7832 N N . THR A 1 989 ? 35.831 -0.030 -39.914 1.00 80.44 989 THR A N 1
ATOM 7833 C CA . THR A 1 989 ? 35.065 0.877 -39.045 1.00 80.44 989 THR A CA 1
ATOM 7834 C C . THR A 1 989 ? 34.634 0.206 -37.752 1.00 80.44 989 THR A C 1
ATOM 7836 O O . THR A 1 989 ? 34.556 0.876 -36.724 1.00 80.44 989 THR A O 1
ATOM 7839 N N . THR A 1 990 ? 34.366 -1.100 -37.777 1.00 77.75 990 THR A N 1
ATOM 7840 C CA . THR A 1 990 ? 33.744 -1.819 -36.656 1.00 77.75 990 THR A CA 1
ATOM 7841 C C . THR A 1 990 ? 34.526 -1.693 -35.332 1.00 77.75 990 THR A C 1
ATOM 7843 O O . THR A 1 990 ? 33.924 -1.226 -34.363 1.00 77.75 990 THR A O 1
ATOM 7846 N N . PRO A 1 991 ? 35.842 -1.993 -35.240 1.00 77.38 991 PRO A N 1
ATOM 7847 C CA . PRO A 1 991 ? 36.564 -1.887 -33.966 1.00 77.38 991 PRO A CA 1
ATOM 7848 C C . PRO A 1 991 ? 36.693 -0.440 -33.468 1.00 77.38 991 PRO A C 1
ATOM 7850 O O . PRO A 1 991 ? 36.489 -0.173 -32.286 1.00 77.38 991 PRO A O 1
ATOM 7853 N N . PHE A 1 992 ? 36.945 0.524 -34.363 1.00 79.44 992 PHE A N 1
ATOM 7854 C CA . PHE A 1 992 ? 37.023 1.941 -33.985 1.00 79.44 992 PHE A CA 1
ATOM 7855 C C . PHE A 1 992 ? 35.673 2.507 -33.521 1.00 79.44 992 PHE A C 1
ATOM 7857 O O . PHE A 1 992 ? 35.648 3.321 -32.603 1.00 79.44 992 PHE A O 1
ATOM 7864 N N . SER A 1 993 ? 34.557 2.038 -34.091 1.00 79.56 993 SER A N 1
ATOM 7865 C CA . SER A 1 993 ? 33.202 2.413 -33.648 1.00 79.56 993 SER A CA 1
ATOM 7866 C C . SER A 1 993 ? 32.920 1.959 -32.216 1.00 79.56 993 SER A C 1
ATOM 7868 O O . SER A 1 993 ? 32.190 2.622 -31.486 1.00 79.56 993 SER A O 1
ATOM 7870 N N . PHE A 1 994 ? 33.529 0.848 -31.796 1.00 74.38 994 PHE A N 1
ATOM 7871 C CA . PHE A 1 994 ? 33.423 0.349 -30.430 1.00 74.38 994 PHE A CA 1
ATOM 7872 C C . PHE A 1 994 ? 34.236 1.211 -29.448 1.00 74.38 994 PHE A C 1
ATOM 7874 O O . PHE A 1 994 ? 33.712 1.632 -28.421 1.00 74.38 994 PHE A O 1
ATOM 7881 N N . ILE A 1 995 ? 35.482 1.567 -29.788 1.00 74.94 995 ILE A N 1
ATOM 7882 C CA . ILE A 1 995 ? 36.316 2.465 -28.960 1.00 74.94 995 ILE A CA 1
ATOM 7883 C C . ILE A 1 995 ? 35.669 3.848 -28.819 1.00 74.94 995 ILE A C 1
ATOM 7885 O O . ILE A 1 995 ? 35.535 4.367 -27.712 1.00 74.94 995 ILE A O 1
ATOM 7889 N N . VAL A 1 996 ? 35.250 4.450 -29.936 1.00 77.94 996 VAL A N 1
ATOM 7890 C CA . VAL A 1 996 ? 34.658 5.794 -29.943 1.00 77.94 996 VAL A CA 1
ATOM 7891 C C . VAL A 1 996 ? 33.270 5.788 -29.291 1.00 77.94 996 VAL A C 1
ATOM 7893 O O . VAL A 1 996 ? 32.951 6.722 -28.561 1.00 77.94 996 VAL A O 1
ATOM 7896 N N . GLY A 1 997 ? 32.484 4.717 -29.443 1.00 75.31 997 GLY A N 1
ATOM 7897 C CA . GLY A 1 997 ? 31.237 4.516 -28.701 1.00 75.31 997 GLY A CA 1
ATOM 7898 C C . GLY A 1 997 ? 31.438 4.476 -27.179 1.00 75.31 997 GLY A C 1
ATOM 7899 O O . GLY A 1 997 ? 30.731 5.179 -26.457 1.00 75.31 997 GLY A O 1
ATOM 7900 N N . MET A 1 998 ? 32.438 3.731 -26.685 1.00 70.62 998 MET A N 1
ATOM 7901 C CA . MET A 1 998 ? 32.792 3.704 -25.254 1.00 70.62 998 MET A CA 1
ATOM 7902 C C . MET A 1 998 ? 33.258 5.076 -24.746 1.00 70.62 998 MET A C 1
ATOM 7904 O O . MET A 1 998 ? 32.838 5.516 -23.672 1.00 70.62 998 MET A O 1
ATOM 7908 N N . PHE A 1 999 ? 34.094 5.778 -25.520 1.00 72.38 999 PHE A N 1
ATOM 7909 C CA . PHE A 1 999 ? 34.568 7.118 -25.169 1.00 72.38 999 PHE A CA 1
ATOM 7910 C C . PHE A 1 999 ? 33.409 8.121 -25.077 1.00 72.38 999 PHE A C 1
ATOM 7912 O O . PHE A 1 999 ? 33.273 8.801 -24.063 1.00 72.38 999 PHE A O 1
ATOM 7919 N N . LEU A 1 1000 ? 32.517 8.151 -26.074 1.00 71.31 1000 LEU A N 1
ATOM 7920 C CA . LEU A 1 1000 ? 31.331 9.015 -26.070 1.00 71.31 1000 LEU A CA 1
ATOM 7921 C C . LEU A 1 1000 ? 30.377 8.681 -24.913 1.00 71.31 1000 LEU A C 1
ATOM 7923 O O . LEU A 1 1000 ? 29.887 9.597 -24.257 1.00 71.31 1000 LEU A O 1
ATOM 7927 N N . SER A 1 1001 ? 30.165 7.393 -24.615 1.00 66.94 1001 SER A N 1
ATOM 7928 C CA . SER A 1 1001 ? 29.393 6.942 -23.448 1.00 66.94 1001 SER A CA 1
ATOM 7929 C C . SER A 1 1001 ? 29.987 7.467 -22.135 1.00 66.94 1001 SER A C 1
ATOM 7931 O O . SER A 1 1001 ? 29.261 7.953 -21.272 1.00 66.94 1001 SER A O 1
ATOM 7933 N N . THR A 1 1002 ? 31.310 7.397 -21.987 1.00 62.22 1002 THR A N 1
ATOM 7934 C CA . THR A 1 1002 ? 32.029 7.888 -20.801 1.00 62.22 1002 THR A CA 1
ATOM 7935 C C . THR A 1 1002 ? 31.929 9.409 -20.668 1.00 62.22 1002 THR A C 1
ATOM 7937 O O . THR A 1 1002 ? 31.620 9.921 -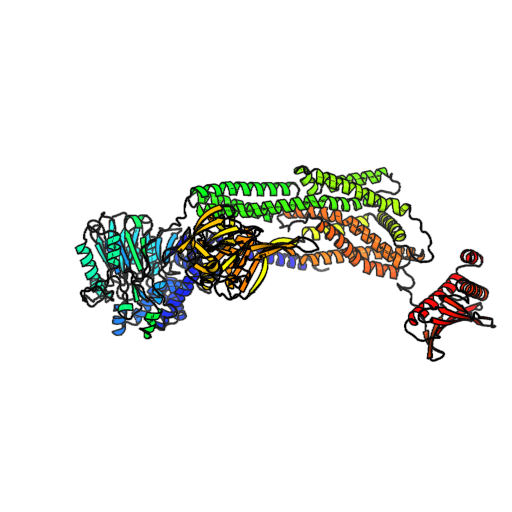19.592 1.00 62.22 1002 THR A O 1
ATOM 7940 N N . THR A 1 1003 ? 32.131 10.148 -21.764 1.00 65.38 1003 THR A N 1
ATOM 7941 C CA . THR A 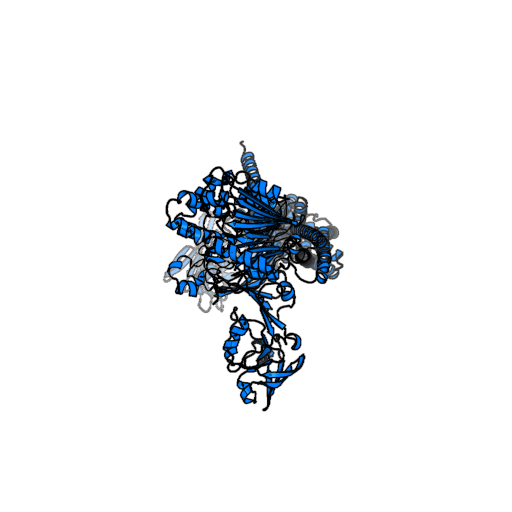1 1003 ? 32.032 11.614 -21.773 1.00 65.38 1003 THR A CA 1
ATOM 7942 C C . THR A 1 1003 ? 30.610 12.091 -21.472 1.00 65.38 1003 THR A C 1
ATOM 7944 O O . THR A 1 1003 ? 30.432 12.984 -20.649 1.00 65.38 1003 THR A O 1
ATOM 7947 N N . ALA A 1 1004 ? 29.591 11.478 -22.079 1.00 65.50 1004 ALA A N 1
ATOM 7948 C CA . ALA A 1 1004 ? 28.195 11.842 -21.845 1.00 65.50 1004 ALA A CA 1
ATOM 7949 C C . ALA A 1 1004 ? 27.756 11.563 -20.394 1.00 65.50 1004 ALA A C 1
ATOM 7951 O O . ALA A 1 1004 ? 27.098 12.410 -19.790 1.00 65.50 1004 ALA A O 1
ATOM 7952 N N . ALA A 1 1005 ? 28.200 10.449 -19.798 1.00 59.66 1005 ALA A N 1
ATOM 7953 C CA . ALA A 1 1005 ? 27.966 10.160 -18.382 1.00 59.66 1005 ALA A CA 1
ATOM 7954 C C . ALA A 1 1005 ? 28.634 11.195 -17.452 1.00 59.66 1005 ALA A C 1
ATOM 7956 O O . ALA A 1 1005 ? 28.018 11.630 -16.480 1.00 59.66 1005 ALA A O 1
ATOM 7957 N N . TYR A 1 1006 ? 29.854 11.650 -17.769 1.00 63.88 1006 TYR A N 1
ATOM 7958 C CA . TYR A 1 1006 ? 30.520 12.733 -17.028 1.00 63.88 1006 TYR A CA 1
ATOM 7959 C C . TYR A 1 1006 ? 29.783 14.079 -17.155 1.00 63.88 1006 TYR A C 1
ATOM 7961 O O . TYR A 1 1006 ? 29.741 14.855 -16.205 1.00 63.88 1006 TYR A O 1
ATOM 7969 N N . MET A 1 1007 ? 29.143 14.337 -18.300 1.00 65.75 1007 MET A N 1
ATOM 7970 C CA . MET A 1 1007 ? 28.286 15.510 -18.528 1.00 65.75 1007 MET A CA 1
ATOM 7971 C C . MET A 1 1007 ? 26.884 15.395 -17.892 1.00 65.75 1007 MET A C 1
ATOM 7973 O O . MET A 1 1007 ? 26.045 16.263 -18.119 1.00 65.75 1007 MET A O 1
ATOM 7977 N N . GLY A 1 1008 ? 26.603 14.340 -17.116 1.00 54.94 1008 GLY A N 1
ATOM 7978 C CA . GLY A 1 1008 ? 25.310 14.135 -16.454 1.00 54.94 1008 GLY A CA 1
ATOM 7979 C C . GLY A 1 1008 ? 24.173 13.685 -17.379 1.00 54.94 1008 GLY A C 1
ATOM 7980 O O . GLY A 1 1008 ? 23.021 13.659 -16.954 1.00 54.94 1008 GLY A O 1
ATOM 7981 N N . VAL A 1 1009 ? 24.470 13.316 -18.629 1.00 61.69 1009 VAL A N 1
ATOM 7982 C CA . VAL A 1 1009 ? 23.485 12.746 -19.559 1.00 61.69 1009 VAL A CA 1
ATOM 7983 C C . VAL A 1 1009 ? 23.232 11.284 -19.177 1.00 61.69 1009 VAL A C 1
ATOM 7985 O O . VAL A 1 1009 ? 24.181 10.527 -18.967 1.00 61.69 1009 VAL A O 1
ATOM 7988 N N . GLU A 1 1010 ? 21.967 10.856 -19.106 1.00 52.31 1010 GLU A N 1
ATOM 7989 C CA . GLU A 1 1010 ? 21.627 9.458 -18.808 1.00 52.31 1010 GLU A CA 1
ATOM 7990 C C . GLU A 1 1010 ? 21.992 8.546 -19.994 1.00 52.31 1010 GLU A C 1
ATOM 7992 O O . GLU A 1 1010 ? 21.223 8.366 -20.939 1.00 52.31 1010 GLU A O 1
ATOM 7997 N N . VAL A 1 1011 ? 23.190 7.958 -19.955 1.00 53.56 1011 VAL A N 1
ATOM 7998 C CA . VAL A 1 1011 ? 23.626 6.996 -20.972 1.00 53.56 1011 VAL A CA 1
ATOM 7999 C C . VAL A 1 1011 ? 23.086 5.606 -20.643 1.00 53.56 1011 VAL A C 1
ATOM 8001 O O . VAL A 1 1011 ? 23.415 5.014 -19.613 1.00 53.56 1011 VAL A O 1
ATOM 8004 N N . LEU A 1 1012 ? 22.268 5.064 -21.546 1.00 52.94 1012 LEU A N 1
ATOM 8005 C CA . LEU A 1 1012 ? 21.547 3.798 -21.381 1.00 52.94 1012 LEU A CA 1
ATOM 8006 C C . LEU A 1 1012 ? 22.438 2.558 -21.603 1.00 52.94 1012 LEU A C 1
ATOM 8008 O O . LEU A 1 1012 ? 22.181 1.761 -22.502 1.00 52.94 1012 LEU A O 1
ATOM 8012 N N . ALA A 1 1013 ? 23.441 2.395 -20.734 1.00 53.03 1013 ALA A N 1
ATOM 8013 C CA . ALA A 1 1013 ? 24.308 1.222 -20.571 1.00 53.03 1013 ALA A CA 1
ATOM 8014 C C . ALA A 1 1013 ? 24.954 0.695 -21.870 1.00 53.03 1013 ALA A C 1
ATOM 8016 O O . ALA A 1 1013 ? 24.394 -0.136 -22.590 1.00 53.03 1013 ALA A O 1
ATOM 8017 N N . TYR A 1 1014 ? 26.190 1.136 -22.126 1.00 61.50 1014 TYR A N 1
ATOM 8018 C CA . TYR A 1 1014 ? 26.992 0.667 -23.254 1.00 61.50 1014 TYR A CA 1
ATOM 8019 C C . TYR A 1 1014 ? 27.140 -0.868 -23.271 1.00 61.50 1014 TYR A C 1
ATOM 8021 O O . TYR A 1 1014 ? 27.345 -1.509 -22.239 1.00 61.50 1014 TYR A O 1
ATOM 8029 N N . LYS A 1 1015 ? 27.043 -1.475 -24.459 1.00 65.12 1015 LYS A N 1
ATOM 8030 C CA . LYS A 1 1015 ? 27.005 -2.935 -24.623 1.00 65.12 1015 LYS A CA 1
ATOM 8031 C C . LYS A 1 1015 ? 28.392 -3.542 -24.802 1.00 65.12 1015 LYS A C 1
ATOM 8033 O O . LYS A 1 1015 ? 28.939 -3.549 -25.902 1.00 65.12 1015 LYS A O 1
ATOM 8038 N N . PHE A 1 1016 ? 28.913 -4.151 -23.742 1.00 65.56 1016 PHE A N 1
ATOM 8039 C CA . PHE A 1 1016 ? 30.228 -4.799 -23.759 1.00 65.56 1016 PHE A CA 1
ATOM 8040 C C . PHE A 1 1016 ? 30.236 -6.237 -24.305 1.00 65.56 1016 PHE A C 1
ATOM 8042 O O . PHE A 1 1016 ? 31.305 -6.822 -24.417 1.00 65.56 1016 PHE A O 1
ATOM 8049 N N . SER A 1 1017 ? 29.087 -6.828 -24.652 1.00 69.06 1017 SER A N 1
ATOM 8050 C CA . SER A 1 1017 ? 28.978 -8.249 -25.016 1.00 69.06 1017 SER A CA 1
ATOM 8051 C C . SER A 1 1017 ? 29.447 -8.595 -26.439 1.00 69.06 1017 SER A C 1
ATOM 8053 O O . SER A 1 1017 ? 29.245 -7.844 -27.395 1.00 69.06 1017 SER A O 1
ATOM 8055 N N . ALA A 1 1018 ? 29.998 -9.805 -26.603 1.00 68.81 1018 ALA A N 1
ATOM 8056 C CA . ALA A 1 1018 ? 30.480 -10.338 -27.885 1.00 68.81 1018 ALA A CA 1
ATOM 8057 C C . ALA A 1 1018 ? 29.405 -10.324 -28.994 1.00 68.81 1018 ALA A C 1
ATOM 8059 O O . ALA A 1 1018 ? 29.673 -9.950 -30.136 1.00 68.81 1018 ALA A O 1
ATOM 8060 N N . THR A 1 1019 ? 28.161 -10.670 -28.649 1.00 66.06 1019 THR A N 1
ATOM 8061 C CA . THR A 1 1019 ? 27.015 -10.625 -29.572 1.00 66.06 1019 THR A CA 1
ATOM 8062 C C . THR A 1 1019 ? 26.732 -9.212 -30.078 1.00 66.06 1019 THR A C 1
ATOM 8064 O O . THR A 1 1019 ? 26.363 -9.045 -31.238 1.00 66.06 1019 THR A O 1
ATOM 8067 N N . SER A 1 1020 ? 26.963 -8.184 -29.257 1.00 66.88 1020 SER A N 1
ATOM 8068 C CA . SER A 1 1020 ? 26.793 -6.784 -29.656 1.00 66.88 1020 SER A CA 1
ATOM 8069 C C . SER A 1 1020 ? 27.870 -6.342 -30.646 1.00 66.88 1020 SER A C 1
ATOM 8071 O O . SER A 1 1020 ? 27.536 -5.744 -31.666 1.00 66.88 1020 SER A O 1
ATOM 8073 N N . ALA A 1 1021 ? 29.135 -6.717 -30.425 1.00 69.44 1021 ALA A N 1
ATOM 8074 C CA . ALA A 1 1021 ? 30.212 -6.471 -31.389 1.00 69.44 1021 ALA A CA 1
ATOM 8075 C C . ALA A 1 1021 ? 29.942 -7.155 -32.749 1.00 69.44 1021 ALA A C 1
ATOM 8077 O O . ALA A 1 1021 ? 30.112 -6.536 -33.802 1.00 69.44 1021 ALA A O 1
ATOM 8078 N N . ALA A 1 1022 ? 29.441 -8.396 -32.737 1.00 71.00 1022 ALA A N 1
ATOM 8079 C CA . ALA A 1 1022 ? 29.047 -9.115 -33.951 1.00 71.00 1022 ALA A CA 1
ATOM 8080 C C . ALA A 1 1022 ? 27.855 -8.459 -34.680 1.00 71.00 1022 ALA A C 1
ATOM 8082 O O . ALA A 1 1022 ? 27.867 -8.351 -35.908 1.00 71.00 1022 ALA A O 1
ATOM 8083 N N . MET A 1 1023 ? 26.847 -7.970 -33.945 1.00 69.25 1023 MET A N 1
ATOM 8084 C CA . MET A 1 1023 ? 25.724 -7.229 -34.534 1.00 69.25 1023 MET A CA 1
ATOM 8085 C C . MET A 1 1023 ? 26.177 -5.912 -35.175 1.00 69.25 1023 MET A C 1
ATOM 8087 O O . MET A 1 1023 ? 25.734 -5.603 -36.278 1.00 69.25 1023 MET A O 1
ATOM 8091 N N . VAL A 1 1024 ? 27.091 -5.162 -34.548 1.00 71.38 1024 VAL A N 1
ATOM 8092 C CA . VAL A 1 1024 ? 27.649 -3.925 -35.130 1.00 71.38 1024 VAL A CA 1
ATOM 8093 C C . VAL A 1 1024 ? 28.385 -4.207 -36.434 1.00 71.38 1024 VAL A C 1
ATOM 8095 O O . VAL A 1 1024 ? 28.161 -3.491 -37.407 1.00 71.38 1024 VAL A O 1
ATOM 8098 N N . PHE A 1 1025 ? 29.197 -5.268 -36.489 1.00 74.50 1025 PHE A N 1
ATOM 8099 C CA . PHE A 1 1025 ? 29.853 -5.689 -37.729 1.00 74.50 1025 PHE A CA 1
ATOM 8100 C C . PHE A 1 1025 ? 28.837 -5.972 -38.846 1.00 74.50 1025 PHE A C 1
ATOM 8102 O O . PHE A 1 1025 ? 28.955 -5.453 -39.958 1.00 74.50 1025 PHE A O 1
ATOM 8109 N N . PHE A 1 1026 ? 27.803 -6.758 -38.532 1.00 74.88 1026 PHE A N 1
ATOM 8110 C CA . PHE A 1 1026 ? 26.761 -7.126 -39.487 1.00 74.88 1026 PHE A CA 1
ATOM 8111 C C . PHE A 1 1026 ? 25.971 -5.907 -39.984 1.00 74.88 1026 PHE A C 1
ATOM 8113 O O . PHE A 1 1026 ? 25.836 -5.719 -41.193 1.00 74.88 1026 PHE A O 1
ATOM 8120 N N . PHE A 1 1027 ? 25.500 -5.040 -39.081 1.00 70.88 1027 PHE A N 1
ATOM 8121 C CA . PHE A 1 1027 ? 24.778 -3.825 -39.464 1.00 70.88 1027 PHE A CA 1
ATOM 8122 C C . PHE A 1 1027 ? 25.670 -2.839 -40.223 1.00 70.88 1027 PHE A C 1
ATOM 8124 O O . PHE A 1 1027 ? 25.218 -2.287 -41.220 1.00 70.88 1027 PHE A O 1
ATOM 8131 N N . SER A 1 1028 ? 26.939 -2.668 -39.836 1.00 74.06 1028 SER A N 1
ATOM 8132 C CA . SER A 1 1028 ? 27.906 -1.856 -40.586 1.00 74.06 1028 SER A CA 1
ATOM 8133 C C . SER A 1 1028 ? 28.014 -2.326 -42.038 1.00 74.06 1028 SER A C 1
ATOM 8135 O O . SER A 1 1028 ? 27.842 -1.521 -42.953 1.00 74.06 1028 SER A O 1
ATOM 8137 N N . PHE A 1 1029 ? 28.210 -3.629 -42.260 1.00 77.81 1029 PHE A N 1
ATOM 8138 C CA . PHE A 1 1029 ? 28.304 -4.196 -43.604 1.00 77.81 1029 PHE A CA 1
ATOM 8139 C C . PHE A 1 1029 ? 27.000 -4.062 -44.403 1.00 77.81 1029 PHE A C 1
ATOM 8141 O O . PHE A 1 1029 ? 27.029 -3.619 -45.552 1.00 77.81 1029 PHE A O 1
ATOM 8148 N N . VAL A 1 1030 ? 25.852 -4.380 -43.797 1.00 78.31 1030 VAL A N 1
ATOM 8149 C CA . VAL A 1 1030 ? 24.537 -4.256 -44.449 1.00 78.31 1030 VAL A CA 1
ATOM 8150 C C . VAL A 1 1030 ? 24.237 -2.802 -44.829 1.00 78.31 1030 VAL A C 1
ATOM 8152 O O . VAL A 1 1030 ? 23.772 -2.554 -45.939 1.00 78.31 1030 VAL A O 1
ATOM 8155 N N . ILE A 1 1031 ? 24.549 -1.831 -43.964 1.00 75.06 1031 ILE A N 1
ATOM 8156 C CA . ILE A 1 1031 ? 24.348 -0.404 -44.251 1.00 75.06 1031 ILE A CA 1
ATOM 8157 C C . ILE A 1 1031 ? 25.295 0.064 -45.360 1.00 75.06 1031 ILE A C 1
ATOM 8159 O O . ILE A 1 1031 ? 24.822 0.717 -46.287 1.00 75.06 1031 ILE A O 1
ATOM 8163 N N . CYS A 1 1032 ? 26.586 -0.304 -45.326 1.00 76.56 1032 CYS A N 1
ATOM 8164 C CA . CYS A 1 1032 ? 27.526 -0.018 -46.418 1.00 76.56 1032 CYS A CA 1
ATOM 8165 C C . CYS A 1 1032 ? 26.966 -0.496 -47.766 1.00 76.56 1032 CYS A C 1
ATOM 8167 O O . CYS A 1 1032 ? 26.813 0.308 -48.682 1.00 76.56 1032 CYS A O 1
ATOM 8169 N N . VAL A 1 1033 ? 26.588 -1.776 -47.862 1.00 81.56 1033 VAL A N 1
ATOM 8170 C CA . VAL A 1 1033 ? 26.101 -2.388 -49.109 1.00 81.56 1033 VAL A CA 1
ATOM 8171 C C . VAL A 1 1033 ? 24.775 -1.780 -49.578 1.00 81.56 1033 VAL A C 1
ATOM 8173 O O . VAL A 1 1033 ? 24.625 -1.495 -50.765 1.00 81.56 1033 VAL A O 1
ATOM 8176 N N . LEU A 1 1034 ? 23.806 -1.546 -48.687 1.00 77.44 1034 LEU A N 1
ATOM 8177 C CA . LEU A 1 1034 ? 22.523 -0.939 -49.071 1.00 77.44 1034 LEU A CA 1
ATOM 8178 C C . LEU A 1 1034 ? 22.677 0.526 -49.512 1.00 77.44 1034 LEU A C 1
ATOM 8180 O O . LEU A 1 1034 ? 21.978 0.966 -50.427 1.00 77.44 1034 LEU A O 1
ATOM 8184 N N . ALA A 1 1035 ? 23.601 1.268 -48.897 1.00 73.38 1035 ALA A N 1
ATOM 8185 C CA . ALA A 1 1035 ? 23.900 2.653 -49.238 1.00 73.38 1035 ALA A CA 1
ATOM 8186 C C . ALA A 1 1035 ? 24.703 2.786 -50.545 1.00 73.38 1035 ALA A C 1
ATOM 8188 O O . ALA A 1 1035 ? 24.450 3.689 -51.343 1.00 73.38 1035 ALA A O 1
ATOM 8189 N N . SER A 1 1036 ? 25.662 1.895 -50.795 1.00 76.38 1036 SER A N 1
ATOM 8190 C CA . SER A 1 1036 ? 26.538 1.969 -51.965 1.00 76.38 1036 SER A CA 1
ATOM 8191 C C . SER A 1 1036 ? 25.905 1.362 -53.221 1.00 76.38 1036 SER A C 1
ATOM 8193 O O . SER A 1 1036 ? 26.009 1.937 -54.308 1.00 76.38 1036 SER A O 1
ATOM 8195 N N . TYR A 1 1037 ? 25.207 0.226 -53.100 1.00 82.88 1037 TYR A N 1
ATOM 8196 C CA . TYR A 1 1037 ? 24.794 -0.600 -54.237 1.00 82.88 1037 TYR A CA 1
ATOM 8197 C C . TYR A 1 1037 ? 23.975 0.145 -55.310 1.00 82.88 1037 TYR A C 1
ATOM 8199 O O . TYR A 1 1037 ? 24.275 -0.035 -56.496 1.00 82.88 1037 TYR A O 1
ATOM 8207 N N . PRO A 1 1038 ? 23.000 1.024 -54.986 1.00 80.25 1038 PRO A N 1
ATOM 8208 C CA . PRO A 1 1038 ? 22.270 1.773 -56.009 1.00 80.25 1038 PRO A CA 1
ATOM 8209 C C . PRO A 1 1038 ? 23.169 2.748 -56.785 1.00 80.25 1038 PRO A C 1
ATOM 8211 O O . PRO A 1 1038 ? 22.981 2.931 -57.992 1.00 80.25 1038 PRO A O 1
ATOM 8214 N N . ALA A 1 1039 ? 24.157 3.350 -56.114 1.00 74.94 1039 ALA A N 1
ATOM 8215 C CA . ALA A 1 1039 ? 25.121 4.262 -56.719 1.00 74.94 1039 ALA A CA 1
ATOM 8216 C C . ALA A 1 1039 ? 26.155 3.501 -57.562 1.00 74.94 1039 ALA A C 1
ATOM 8218 O O . ALA A 1 1039 ? 26.354 3.848 -58.726 1.00 74.94 1039 ALA A O 1
ATOM 8219 N N . ILE A 1 1040 ? 26.732 2.410 -57.039 1.00 80.62 1040 ILE A N 1
ATOM 8220 C CA . ILE A 1 1040 ? 27.671 1.540 -57.771 1.00 80.62 1040 ILE A CA 1
ATOM 8221 C C . ILE A 1 1040 ? 26.996 0.977 -59.024 1.00 80.62 1040 ILE A C 1
ATOM 8223 O O . ILE A 1 1040 ? 27.568 1.008 -60.115 1.00 80.62 1040 ILE A O 1
ATOM 8227 N N . ARG A 1 1041 ? 25.746 0.512 -58.908 1.00 80.44 1041 ARG A N 1
ATOM 8228 C CA . ARG A 1 1041 ? 24.971 0.004 -60.044 1.00 80.44 1041 ARG A CA 1
ATOM 8229 C C . ARG A 1 1041 ? 24.783 1.080 -61.116 1.00 80.44 1041 ARG A C 1
ATOM 8231 O O . ARG A 1 1041 ? 25.079 0.803 -62.276 1.00 80.44 1041 ARG A O 1
ATOM 8238 N N . LYS A 1 1042 ? 24.374 2.305 -60.757 1.00 76.69 1042 LYS A N 1
ATOM 8239 C CA . LYS A 1 1042 ? 24.268 3.429 -61.713 1.00 76.69 1042 LYS A CA 1
ATOM 8240 C C . LYS A 1 1042 ? 25.620 3.797 -62.337 1.00 76.69 1042 LYS A C 1
ATOM 8242 O O . LYS A 1 1042 ? 25.691 3.941 -63.554 1.00 76.69 1042 LYS A O 1
ATOM 8247 N N . ALA A 1 1043 ? 26.688 3.879 -61.544 1.00 73.12 1043 ALA A N 1
ATOM 8248 C CA . ALA A 1 1043 ? 28.035 4.184 -62.025 1.00 73.12 1043 ALA A CA 1
ATOM 8249 C C . ALA A 1 1043 ? 28.552 3.122 -63.011 1.00 73.12 1043 ALA A C 1
ATOM 8251 O O . ALA A 1 1043 ? 29.058 3.468 -64.073 1.00 73.12 1043 ALA A O 1
ATOM 8252 N N . SER A 1 1044 ? 28.340 1.832 -62.721 1.00 77.25 1044 SER A N 1
ATOM 8253 C CA . SER A 1 1044 ? 28.718 0.735 -63.625 1.00 77.25 1044 SER A CA 1
ATOM 8254 C C . SER A 1 1044 ? 27.974 0.776 -64.966 1.00 77.25 1044 SER A C 1
ATOM 8256 O O . SER A 1 1044 ? 28.560 0.427 -65.983 1.00 77.25 1044 SER A O 1
ATOM 8258 N N . VAL A 1 1045 ? 26.723 1.259 -64.993 1.00 76.81 1045 VAL A N 1
ATOM 8259 C CA . VAL A 1 1045 ? 25.958 1.482 -66.235 1.00 76.81 1045 VAL A CA 1
ATOM 8260 C C . VAL A 1 1045 ? 26.487 2.696 -67.002 1.00 76.81 1045 VAL A C 1
ATOM 8262 O O . VAL A 1 1045 ? 26.720 2.602 -68.203 1.00 76.81 1045 VAL A O 1
ATOM 8265 N N . ALA A 1 1046 ? 26.732 3.816 -66.316 1.00 72.88 1046 ALA A N 1
ATOM 8266 C CA . ALA A 1 1046 ? 27.269 5.045 -66.913 1.00 72.88 1046 ALA A CA 1
ATOM 8267 C C . ALA A 1 1046 ? 28.739 4.927 -67.382 1.00 72.88 1046 ALA A C 1
ATOM 8269 O O . ALA A 1 1046 ? 29.228 5.785 -68.124 1.00 72.88 1046 ALA A O 1
ATOM 8270 N N . ALA A 1 1047 ? 29.436 3.870 -66.951 1.00 66.88 1047 ALA A N 1
ATOM 8271 C CA . ALA A 1 1047 ? 30.757 3.482 -67.434 1.00 66.88 1047 ALA A CA 1
ATOM 8272 C C . ALA A 1 1047 ? 30.719 2.565 -68.673 1.00 66.88 1047 ALA A C 1
ATOM 8274 O O . ALA A 1 1047 ? 31.703 2.517 -69.408 1.00 66.88 1047 ALA A O 1
ATOM 8275 N N . THR A 1 1048 ? 29.608 1.861 -68.932 1.00 67.25 1048 THR A N 1
ATOM 8276 C CA . THR A 1 1048 ? 29.471 0.948 -70.083 1.00 67.25 1048 THR A CA 1
ATOM 8277 C C . THR A 1 1048 ? 28.867 1.625 -71.319 1.00 67.25 1048 THR A C 1
ATOM 8279 O O . THR A 1 1048 ? 27.767 2.171 -71.214 1.00 67.25 1048 THR A O 1
ATOM 8282 N N . PRO A 1 1049 ? 29.479 1.505 -72.518 1.00 62.44 1049 PRO A N 1
ATOM 8283 C CA . PRO A 1 1049 ? 28.967 2.131 -73.746 1.00 62.44 1049 PRO A CA 1
ATOM 8284 C C . PRO A 1 1049 ? 27.550 1.712 -74.172 1.00 62.44 1049 PRO A C 1
ATOM 8286 O O . PRO A 1 1049 ? 26.885 2.452 -74.888 1.00 62.44 1049 PRO A O 1
ATOM 8289 N N . SER A 1 1050 ? 27.082 0.529 -73.760 1.00 63.09 1050 SER A N 1
ATOM 8290 C CA . SER A 1 1050 ? 25.762 -0.010 -74.120 1.00 63.09 1050 SER A CA 1
ATOM 8291 C C . SER A 1 1050 ? 24.616 0.449 -73.215 1.00 63.09 1050 SER A C 1
ATOM 8293 O O . SER A 1 1050 ? 23.466 0.157 -73.530 1.00 63.09 1050 SER A O 1
ATOM 8295 N N . LEU A 1 1051 ? 24.906 1.078 -72.068 1.00 63.12 1051 LEU A N 1
ATOM 8296 C CA . LEU A 1 1051 ? 23.940 1.419 -71.008 1.00 63.12 1051 LEU A CA 1
ATOM 8297 C C . LEU A 1 1051 ? 23.085 0.235 -70.472 1.00 63.12 1051 LEU A C 1
ATOM 8299 O O . LEU A 1 1051 ? 22.168 0.440 -69.675 1.00 63.12 1051 LEU A O 1
ATOM 8303 N N . GLU A 1 1052 ? 23.402 -1.015 -70.834 1.00 61.34 1052 GLU A N 1
ATOM 8304 C CA . GLU A 1 1052 ? 22.724 -2.233 -70.363 1.00 61.34 1052 GLU A CA 1
ATOM 8305 C C . GLU A 1 1052 ? 23.648 -3.115 -69.506 1.00 61.34 1052 GLU A C 1
ATOM 8307 O O . GLU A 1 1052 ? 24.733 -3.506 -69.931 1.00 61.34 1052 GLU A O 1
ATOM 8312 N N . LEU A 1 1053 ? 23.160 -3.537 -68.330 1.00 55.81 1053 LEU A N 1
ATOM 8313 C CA . LEU A 1 1053 ? 23.860 -4.477 -67.435 1.00 55.81 1053 LEU A CA 1
ATOM 8314 C C . LEU A 1 1053 ? 23.945 -5.915 -67.975 1.00 55.81 1053 LEU A C 1
ATOM 8316 O O . LEU A 1 1053 ? 24.817 -6.675 -67.559 1.00 55.81 1053 LEU A O 1
ATOM 8320 N N . LYS A 1 1054 ? 23.004 -6.312 -68.839 1.00 56.41 1054 LYS A N 1
ATOM 8321 C CA . LYS A 1 1054 ? 22.933 -7.630 -69.483 1.00 56.41 1054 LYS A CA 1
ATOM 8322 C C . LYS A 1 1054 ? 22.304 -7.466 -70.864 1.00 56.41 1054 LYS A C 1
ATOM 8324 O O . LYS A 1 1054 ? 21.101 -7.236 -70.951 1.00 56.41 1054 LYS A O 1
ATOM 8329 N N . TRP A 1 1055 ? 23.120 -7.613 -71.904 1.00 54.66 1055 TRP A N 1
ATOM 8330 C CA . TRP A 1 1055 ? 22.694 -7.540 -73.303 1.00 54.66 1055 TRP A CA 1
ATOM 8331 C C . TRP A 1 1055 ? 21.630 -8.599 -73.630 1.00 54.66 1055 TRP A C 1
ATOM 8333 O O . TRP A 1 1055 ? 21.791 -9.771 -73.273 1.00 54.66 1055 TRP A O 1
ATOM 8343 N N . LYS A 1 1056 ? 20.561 -8.207 -74.332 1.00 55.81 1056 LYS A N 1
ATOM 8344 C CA . LYS A 1 1056 ? 19.457 -9.102 -74.728 1.00 55.81 1056 LYS A CA 1
ATOM 8345 C C . LYS A 1 1056 ? 19.562 -9.547 -76.188 1.00 55.81 1056 LYS A C 1
ATOM 8347 O O . LYS A 1 1056 ? 19.893 -8.771 -77.075 1.00 55.81 1056 LYS A O 1
ATOM 8352 N N . LEU A 1 1057 ? 19.214 -10.810 -76.439 1.00 59.28 1057 LEU A N 1
ATOM 8353 C CA . LEU A 1 1057 ? 19.211 -11.414 -77.774 1.00 59.28 1057 LEU A CA 1
ATOM 8354 C C . LEU A 1 1057 ? 17.927 -11.039 -78.542 1.00 59.28 1057 LEU A C 1
ATOM 8356 O O . LEU A 1 1057 ? 16.895 -11.698 -78.392 1.00 59.28 1057 LEU A O 1
ATOM 8360 N N . GLU A 1 1058 ? 17.999 -9.997 -79.372 1.00 61.94 1058 GLU A N 1
ATOM 8361 C CA . GLU A 1 1058 ? 16.905 -9.541 -80.246 1.00 61.94 1058 GLU A CA 1
ATOM 8362 C C . GLU A 1 1058 ? 16.638 -10.517 -81.408 1.00 61.94 1058 GLU A C 1
ATOM 8364 O O . GLU A 1 1058 ? 17.068 -10.325 -82.545 1.00 61.94 1058 GLU A O 1
ATOM 8369 N N . ALA A 1 1059 ? 15.919 -11.602 -81.117 1.00 68.25 1059 ALA A N 1
ATOM 8370 C CA . ALA A 1 1059 ? 15.482 -12.577 -82.110 1.00 68.25 1059 ALA A CA 1
ATOM 8371 C C . ALA A 1 1059 ? 14.033 -12.312 -82.549 1.00 68.25 1059 ALA A C 1
ATOM 8373 O O . ALA A 1 1059 ? 13.097 -12.473 -81.760 1.00 68.25 1059 ALA A O 1
ATOM 8374 N N . LYS A 1 1060 ? 13.821 -11.968 -83.826 1.00 77.31 1060 LYS A N 1
ATOM 8375 C CA . LYS A 1 1060 ? 12.476 -11.833 -84.402 1.00 77.31 1060 LYS A CA 1
ATOM 8376 C C . LYS A 1 1060 ? 11.856 -13.224 -84.546 1.00 77.31 1060 LYS A C 1
ATOM 8378 O O . LYS A 1 1060 ? 12.272 -14.010 -85.396 1.00 77.31 1060 LYS A O 1
ATOM 8383 N N . LYS A 1 1061 ? 10.868 -13.529 -83.703 1.00 77.75 1061 LYS A N 1
ATOM 8384 C CA . LYS A 1 1061 ? 10.108 -14.786 -83.728 1.00 77.75 1061 LYS A CA 1
ATOM 8385 C C . LYS A 1 1061 ? 8.946 -14.679 -84.720 1.00 77.75 1061 LYS A C 1
ATOM 8387 O O . LYS A 1 1061 ? 8.093 -13.809 -84.569 1.00 77.75 1061 LYS A O 1
ATOM 8392 N N . VAL A 1 1062 ? 8.883 -15.585 -85.692 1.00 83.00 1062 VAL A N 1
ATOM 8393 C CA . VAL A 1 1062 ? 7.770 -15.721 -86.650 1.00 83.00 1062 VAL A CA 1
ATOM 8394 C C . VAL A 1 1062 ? 7.241 -17.163 -86.662 1.00 83.00 1062 VAL A C 1
ATOM 8396 O O . VAL A 1 1062 ? 7.862 -18.061 -86.088 1.00 83.00 1062 VAL A O 1
ATOM 8399 N N . LYS A 1 1063 ? 6.077 -17.401 -87.283 1.00 79.44 1063 LYS A N 1
ATOM 8400 C CA . LYS A 1 1063 ? 5.611 -18.769 -87.577 1.00 79.44 1063 LYS A CA 1
ATOM 8401 C C . LYS A 1 1063 ? 6.481 -19.356 -88.693 1.00 79.44 1063 LYS A C 1
ATOM 8403 O O . LYS A 1 1063 ? 6.659 -18.710 -89.722 1.00 79.44 1063 LYS A O 1
ATOM 8408 N N . GLY A 1 1064 ? 7.016 -20.549 -88.469 1.00 77.75 1064 GLY A N 1
ATOM 8409 C CA . GLY A 1 1064 ? 7.829 -21.307 -89.414 1.00 77.75 1064 GLY A CA 1
ATOM 8410 C C . GLY A 1 1064 ? 7.182 -22.639 -89.798 1.00 77.75 1064 GLY A C 1
ATOM 8411 O O . GLY A 1 1064 ? 5.955 -22.780 -89.792 1.00 77.75 1064 GLY A O 1
ATOM 8412 N N . TYR A 1 1065 ? 8.016 -23.624 -90.134 1.00 75.44 1065 TYR A N 1
ATOM 8413 C CA . TYR A 1 1065 ? 7.589 -24.951 -90.585 1.00 75.44 1065 TYR A CA 1
ATOM 8414 C C . TYR A 1 1065 ? 6.621 -25.626 -89.596 1.00 75.44 1065 TYR A C 1
ATOM 8416 O O . TYR A 1 1065 ? 6.829 -25.589 -88.383 1.00 75.44 1065 TYR A O 1
ATOM 8424 N N . ARG A 1 1066 ? 5.529 -26.211 -90.117 1.00 76.25 1066 ARG A N 1
ATOM 8425 C CA . ARG A 1 1066 ? 4.424 -26.822 -89.340 1.00 76.25 1066 ARG A CA 1
ATOM 8426 C C . ARG A 1 1066 ? 3.851 -25.922 -88.223 1.00 76.25 1066 ARG A C 1
ATOM 8428 O O . ARG A 1 1066 ? 3.308 -26.414 -87.242 1.00 76.25 1066 ARG A O 1
ATOM 8435 N N . GLY A 1 1067 ? 3.973 -24.597 -88.355 1.00 74.81 1067 GLY A N 1
ATOM 8436 C CA . GLY A 1 1067 ? 3.535 -23.623 -87.348 1.00 74.81 1067 GLY A CA 1
ATOM 8437 C C . GLY A 1 1067 ? 4.487 -23.453 -86.156 1.00 74.81 1067 GLY A C 1
ATOM 8438 O O . GLY A 1 1067 ? 4.229 -22.606 -85.298 1.00 74.81 1067 GLY A O 1
ATOM 8439 N N . LEU A 1 1068 ? 5.595 -24.202 -86.108 1.00 83.56 1068 LEU A N 1
ATOM 8440 C CA . LEU A 1 1068 ? 6.609 -24.096 -85.060 1.00 83.56 1068 LEU A CA 1
ATOM 8441 C C . LEU A 1 1068 ? 7.413 -22.790 -85.186 1.00 83.56 1068 LEU A C 1
ATOM 8443 O O . LEU A 1 1068 ? 7.524 -22.236 -86.283 1.00 83.56 1068 LEU A O 1
ATOM 8447 N N . PRO A 1 1069 ? 7.999 -22.273 -84.091 1.00 83.06 1069 PRO A N 1
ATOM 8448 C CA . PRO A 1 1069 ? 8.772 -21.036 -84.124 1.00 83.06 1069 PRO A CA 1
ATOM 8449 C C . PRO A 1 1069 ? 9.967 -21.057 -85.088 1.00 83.06 1069 PRO A C 1
ATOM 8451 O O . PRO A 1 1069 ? 10.823 -21.939 -85.021 1.00 83.06 1069 PRO A O 1
ATOM 8454 N N . LEU A 1 1070 ? 10.070 -20.006 -85.900 1.00 85.19 1070 LEU A N 1
ATOM 8455 C CA . LEU A 1 1070 ? 11.291 -19.607 -86.596 1.00 85.19 1070 LEU A CA 1
ATOM 8456 C C . LEU A 1 1070 ? 11.849 -18.354 -85.909 1.00 85.19 1070 LEU A C 1
ATOM 8458 O O . LEU A 1 1070 ? 11.146 -17.351 -85.770 1.00 85.19 1070 LEU A O 1
ATOM 8462 N N . PHE A 1 1071 ? 13.104 -18.410 -85.472 1.00 84.56 1071 PHE A N 1
ATOM 8463 C CA . PHE A 1 1071 ? 13.827 -17.290 -84.872 1.00 84.56 1071 PHE A CA 1
ATOM 8464 C C . PHE A 1 1071 ? 14.811 -16.712 -85.887 1.00 84.56 1071 PHE A C 1
ATOM 8466 O O . PHE A 1 1071 ? 15.623 -17.446 -86.444 1.00 84.56 1071 PHE A O 1
ATOM 8473 N N . ILE A 1 1072 ? 14.748 -15.399 -86.110 1.00 84.56 1072 ILE A N 1
ATOM 8474 C CA . ILE A 1 1072 ? 15.618 -14.678 -87.044 1.00 84.56 1072 ILE A CA 1
ATOM 8475 C C . ILE A 1 1072 ? 16.462 -13.677 -86.250 1.00 84.56 1072 ILE A C 1
ATOM 8477 O O . ILE A 1 1072 ? 15.908 -12.810 -85.572 1.00 84.56 1072 ILE A O 1
ATOM 8481 N N . ILE A 1 1073 ? 17.789 -13.785 -86.334 1.00 83.56 1073 ILE A N 1
ATOM 8482 C CA . ILE A 1 1073 ? 18.746 -12.872 -85.694 1.00 83.56 1073 ILE A CA 1
ATOM 8483 C C . ILE A 1 1073 ? 19.641 -12.253 -86.755 1.00 83.56 1073 ILE A C 1
ATOM 8485 O O . ILE A 1 1073 ? 20.389 -12.961 -87.425 1.00 83.56 1073 ILE A O 1
ATOM 8489 N N . ASN A 1 1074 ? 19.641 -10.927 -86.844 1.00 79.94 1074 ASN A N 1
ATOM 8490 C CA . ASN A 1 1074 ? 20.678 -10.211 -87.576 1.00 79.94 1074 ASN A CA 1
ATOM 8491 C C . ASN A 1 1074 ? 21.924 -10.114 -86.689 1.00 79.94 1074 ASN A C 1
ATOM 8493 O O . ASN A 1 1074 ? 21.861 -9.586 -85.579 1.00 79.94 1074 ASN A O 1
ATOM 8497 N N . VAL A 1 1075 ? 23.061 -10.624 -87.160 1.00 78.50 1075 VAL A N 1
ATOM 8498 C CA . VAL A 1 1075 ? 24.347 -10.435 -86.484 1.00 78.50 1075 VAL A CA 1
ATOM 8499 C C . VAL A 1 1075 ? 24.786 -8.988 -86.753 1.00 78.50 1075 VAL A C 1
ATOM 8501 O O . VAL A 1 1075 ? 24.935 -8.627 -87.921 1.00 78.50 1075 VAL A O 1
ATOM 8504 N N . PRO A 1 1076 ? 25.007 -8.141 -85.728 1.00 69.12 1076 PRO A N 1
ATOM 8505 C CA . PRO A 1 1076 ? 25.307 -6.717 -85.910 1.00 69.12 1076 PRO A CA 1
ATOM 8506 C C . PRO A 1 1076 ? 26.782 -6.480 -86.293 1.00 69.12 1076 PRO A C 1
ATOM 8508 O O . PRO A 1 1076 ? 27.477 -5.670 -85.688 1.00 69.12 1076 PRO A O 1
ATOM 8511 N N . ILE A 1 1077 ? 27.288 -7.235 -87.273 1.00 69.94 1077 ILE A N 1
ATOM 8512 C CA . ILE A 1 1077 ? 28.670 -7.200 -87.759 1.00 69.94 1077 ILE A CA 1
ATOM 8513 C C . ILE A 1 1077 ? 28.682 -7.286 -89.288 1.00 69.94 1077 ILE A C 1
ATOM 8515 O O . ILE A 1 1077 ? 27.974 -8.095 -89.887 1.00 69.94 1077 ILE A O 1
ATOM 8519 N N . ARG A 1 1078 ? 29.527 -6.454 -89.907 1.00 74.81 1078 ARG A N 1
ATOM 8520 C CA . ARG A 1 1078 ? 29.857 -6.491 -91.338 1.00 74.81 1078 ARG A CA 1
ATOM 8521 C C . ARG A 1 1078 ? 31.108 -7.354 -91.545 1.00 74.81 1078 ARG A C 1
ATOM 8523 O O . ARG A 1 1078 ? 32.094 -7.171 -90.828 1.00 74.81 1078 ARG A O 1
ATOM 8530 N N . PHE A 1 1079 ? 31.081 -8.249 -92.528 1.00 76.31 1079 PHE A N 1
ATOM 8531 C CA . PHE A 1 1079 ? 32.222 -9.090 -92.910 1.00 76.31 1079 PHE A CA 1
ATOM 8532 C C . PHE A 1 1079 ? 32.746 -8.685 -94.299 1.00 76.31 1079 PHE A C 1
ATOM 8534 O O . PHE A 1 1079 ? 31.947 -8.628 -95.234 1.00 76.31 1079 PHE A O 1
ATOM 8541 N N . PRO A 1 1080 ? 34.048 -8.401 -94.479 1.00 78.75 1080 PRO A N 1
ATOM 8542 C CA . PRO A 1 1080 ? 34.646 -8.195 -95.798 1.00 78.75 1080 PRO A CA 1
ATOM 8543 C C . PRO A 1 1080 ? 34.504 -9.427 -96.701 1.00 78.75 1080 PRO A C 1
ATOM 8545 O O . PRO A 1 1080 ? 34.611 -10.563 -96.235 1.00 78.75 1080 PRO A O 1
ATOM 8548 N N . GLU A 1 1081 ? 34.344 -9.218 -98.011 1.00 77.31 1081 GLU A N 1
ATOM 8549 C CA . GLU A 1 1081 ? 34.230 -10.314 -98.991 1.00 77.31 1081 GLU A CA 1
ATOM 8550 C C . GLU A 1 1081 ? 35.427 -11.288 -98.983 1.00 77.31 1081 GLU A C 1
ATOM 8552 O O . GLU A 1 1081 ? 35.258 -12.471 -99.271 1.00 77.31 1081 GLU A O 1
ATOM 8557 N N . LYS A 1 1082 ? 36.622 -10.826 -98.590 1.00 77.00 1082 LYS A N 1
ATOM 8558 C CA . LYS A 1 1082 ? 37.822 -11.672 -98.462 1.00 77.00 1082 LYS A CA 1
ATOM 8559 C C . LYS A 1 1082 ? 37.804 -12.600 -97.236 1.00 77.00 1082 LYS A C 1
ATOM 8561 O O . LYS A 1 1082 ? 38.484 -13.617 -97.256 1.00 77.00 1082 LYS A O 1
ATOM 8566 N N . GLU A 1 1083 ? 37.042 -12.269 -96.191 1.00 78.38 1083 GLU A N 1
ATOM 8567 C CA . GLU A 1 1083 ? 37.036 -12.993 -94.905 1.00 78.38 1083 GLU A CA 1
ATOM 8568 C C . GLU A 1 1083 ? 35.869 -13.984 -94.779 1.00 78.38 1083 GLU A C 1
ATOM 8570 O O . GLU A 1 1083 ? 36.000 -15.014 -94.119 1.00 78.38 1083 GLU A O 1
ATOM 8575 N N . ILE A 1 1084 ? 34.714 -13.690 -95.392 1.00 80.75 1084 ILE A N 1
ATOM 8576 C CA . ILE A 1 1084 ? 33.458 -14.413 -95.121 1.00 80.75 1084 ILE A CA 1
ATOM 8577 C C . ILE A 1 1084 ? 33.535 -15.924 -95.409 1.00 80.75 1084 ILE A C 1
ATOM 8579 O O . ILE A 1 1084 ? 33.004 -16.729 -94.641 1.00 80.75 1084 ILE A O 1
ATOM 8583 N N . ASP A 1 1085 ? 34.245 -16.316 -96.470 1.00 80.88 1085 ASP A N 1
ATOM 8584 C CA . ASP A 1 1085 ? 34.438 -17.719 -96.848 1.00 80.88 1085 ASP A CA 1
ATOM 8585 C C . ASP A 1 1085 ? 35.394 -18.458 -95.883 1.00 80.88 1085 ASP A C 1
ATOM 8587 O O . ASP A 1 1085 ? 35.284 -19.675 -95.748 1.00 80.88 1085 ASP A O 1
ATOM 8591 N N . GLU A 1 1086 ? 36.313 -17.762 -95.198 1.00 79.25 1086 GLU A N 1
ATOM 8592 C CA . GLU A 1 1086 ? 37.183 -18.353 -94.166 1.00 79.25 1086 GLU A CA 1
ATOM 8593 C C . GLU A 1 1086 ? 36.449 -18.454 -92.823 1.00 79.25 1086 GLU A C 1
ATOM 8595 O O . GLU A 1 1086 ? 36.427 -19.523 -92.214 1.00 79.25 1086 GLU A O 1
ATOM 8600 N N . VAL A 1 1087 ? 35.759 -17.388 -92.398 1.00 78.88 1087 VAL A N 1
ATOM 8601 C CA . VAL A 1 1087 ? 34.965 -17.371 -91.156 1.00 78.88 1087 VAL A CA 1
ATOM 8602 C C . VAL A 1 1087 ? 33.934 -18.504 -91.149 1.00 78.88 1087 VAL A C 1
ATOM 8604 O O . VAL A 1 1087 ? 33.854 -19.255 -90.175 1.00 78.88 1087 VAL A O 1
ATOM 8607 N N . LEU A 1 1088 ? 33.184 -18.689 -92.243 1.00 81.19 1088 LEU A N 1
ATOM 8608 C CA . LEU A 1 1088 ? 32.187 -19.761 -92.340 1.00 81.19 1088 LEU A CA 1
ATOM 8609 C C . LEU A 1 1088 ? 32.822 -21.163 -92.407 1.00 81.19 1088 LEU A C 1
ATOM 8611 O O . LEU A 1 1088 ? 32.268 -22.095 -91.824 1.00 81.19 1088 LEU A O 1
ATOM 8615 N N . LYS A 1 1089 ? 34.003 -21.328 -93.023 1.00 79.69 1089 LYS A N 1
ATOM 8616 C CA . LYS A 1 1089 ? 34.762 -22.596 -92.976 1.00 79.69 1089 LYS A CA 1
ATOM 8617 C C . LYS A 1 1089 ? 35.275 -22.917 -91.572 1.00 79.69 1089 LYS A C 1
ATOM 8619 O O . LYS A 1 1089 ? 35.188 -24.068 -91.152 1.00 79.69 1089 LYS A O 1
ATOM 8624 N N . ASN A 1 1090 ? 35.752 -21.920 -90.828 1.00 78.44 1090 ASN A N 1
ATOM 8625 C CA . ASN A 1 1090 ? 36.192 -22.094 -89.443 1.00 78.44 1090 ASN A CA 1
ATOM 8626 C C . ASN A 1 1090 ? 35.012 -22.485 -88.539 1.00 78.44 1090 ASN A C 1
ATOM 8628 O O . ASN A 1 1090 ? 35.144 -23.390 -87.721 1.00 78.44 1090 ASN A O 1
ATOM 8632 N N . VAL A 1 1091 ? 33.827 -21.900 -88.749 1.00 78.00 1091 VAL A N 1
ATOM 8633 C CA . VAL A 1 1091 ? 32.585 -22.304 -88.060 1.00 78.00 1091 VAL A CA 1
ATOM 8634 C C . VAL A 1 1091 ? 32.191 -23.749 -88.399 1.00 78.00 1091 VAL A C 1
ATOM 8636 O O . VAL A 1 1091 ? 31.892 -24.522 -87.491 1.00 78.00 1091 VAL A O 1
ATOM 8639 N N . VAL A 1 1092 ? 32.263 -24.164 -89.671 1.00 79.06 1092 VAL A N 1
ATOM 8640 C CA . VAL A 1 1092 ? 32.051 -25.572 -90.073 1.00 79.06 1092 VAL A CA 1
ATOM 8641 C C . VAL A 1 1092 ? 33.069 -26.508 -89.409 1.00 79.06 1092 VAL A C 1
ATOM 8643 O O . VAL A 1 1092 ? 32.681 -27.545 -88.873 1.00 79.06 1092 VAL A O 1
ATOM 8646 N N . SER A 1 1093 ? 34.357 -26.144 -89.389 1.00 76.44 1093 SER A N 1
ATOM 8647 C CA . SER A 1 1093 ? 35.403 -26.937 -88.727 1.00 76.44 1093 SER A CA 1
ATOM 8648 C C . SER A 1 1093 ? 35.268 -26.956 -87.202 1.00 76.44 1093 SER A C 1
ATOM 8650 O O . SER A 1 1093 ? 35.773 -27.891 -86.585 1.00 76.44 1093 SER A O 1
ATOM 8652 N N . TYR A 1 1094 ? 34.635 -25.956 -86.585 1.00 78.31 1094 TYR A N 1
ATOM 8653 C CA . TYR A 1 1094 ? 34.304 -25.991 -85.163 1.00 78.31 1094 TYR A CA 1
ATOM 8654 C C . TYR A 1 1094 ? 33.198 -27.017 -84.911 1.00 78.31 1094 TYR A C 1
ATOM 8656 O O . TYR A 1 1094 ? 33.404 -27.967 -84.158 1.00 78.31 1094 TYR A O 1
ATOM 8664 N N . PHE A 1 1095 ? 32.054 -26.886 -85.593 1.00 77.00 1095 PHE A N 1
ATOM 8665 C CA . PHE A 1 1095 ? 30.909 -27.770 -85.362 1.00 77.00 1095 PHE A CA 1
ATOM 8666 C C . PHE A 1 1095 ? 31.213 -29.238 -85.697 1.00 77.00 1095 PHE A C 1
ATOM 8668 O O . PHE A 1 1095 ? 30.848 -30.096 -84.902 1.00 77.00 1095 PHE A O 1
ATOM 8675 N N . LYS A 1 1096 ? 31.976 -29.528 -86.766 1.00 75.75 1096 LYS A N 1
ATOM 8676 C CA . LYS A 1 1096 ? 32.429 -30.897 -87.111 1.00 75.75 1096 LYS A CA 1
ATOM 8677 C C . LYS A 1 1096 ? 33.429 -31.533 -86.129 1.00 75.75 1096 LYS A C 1
ATOM 8679 O O . LYS A 1 1096 ? 33.721 -32.715 -86.273 1.00 75.75 1096 LYS A O 1
ATOM 8684 N N . ARG A 1 1097 ? 33.999 -30.777 -85.181 1.00 72.06 1097 ARG A N 1
ATOM 8685 C CA . ARG A 1 1097 ? 34.920 -31.305 -84.149 1.00 72.06 1097 ARG A CA 1
ATOM 8686 C C . ARG A 1 1097 ? 34.301 -31.313 -82.760 1.00 72.06 1097 ARG A C 1
ATOM 8688 O O . ARG A 1 1097 ? 34.495 -32.264 -82.017 1.00 72.06 1097 ARG A O 1
ATOM 8695 N N . ALA A 1 1098 ? 33.576 -30.251 -82.414 1.00 70.75 1098 ALA A N 1
ATOM 8696 C CA . ALA A 1 1098 ? 32.915 -30.115 -81.122 1.00 70.75 1098 ALA A CA 1
ATOM 8697 C C . ALA A 1 1098 ? 31.732 -31.087 -80.964 1.00 70.75 1098 ALA A C 1
ATOM 8699 O O . ALA A 1 1098 ? 31.395 -31.452 -79.841 1.00 70.75 1098 ALA A O 1
ATOM 8700 N N . PHE A 1 1099 ? 31.124 -31.519 -82.075 1.00 76.44 1099 PHE A N 1
ATOM 8701 C CA . PHE A 1 1099 ? 29.998 -32.448 -82.089 1.00 76.44 1099 PHE A CA 1
ATOM 8702 C C . PHE A 1 1099 ? 30.211 -33.500 -83.180 1.00 76.44 1099 PHE A C 1
ATOM 8704 O O . PHE A 1 1099 ? 30.430 -33.168 -84.344 1.00 76.44 1099 PHE A O 1
ATOM 8711 N N . SER A 1 1100 ? 30.135 -34.776 -82.803 1.00 70.25 1100 SER A N 1
ATOM 8712 C CA . SER A 1 1100 ? 30.132 -35.886 -83.760 1.00 70.25 1100 SER A CA 1
ATOM 8713 C C . SER A 1 1100 ? 28.750 -36.020 -84.403 1.00 70.25 1100 SER A C 1
ATOM 8715 O O . SER A 1 1100 ? 27.735 -35.818 -83.733 1.00 70.25 1100 SER A O 1
ATOM 8717 N N . GLU A 1 1101 ? 28.701 -36.441 -85.669 1.00 62.50 1101 GLU A N 1
ATOM 8718 C CA . GLU A 1 1101 ? 27.463 -36.876 -86.339 1.00 62.50 1101 GLU A CA 1
ATOM 8719 C C . GLU A 1 1101 ? 26.825 -38.073 -85.583 1.00 62.50 1101 GLU A C 1
ATOM 8721 O O . GLU A 1 1101 ? 25.604 -38.209 -85.538 1.00 62.50 1101 GLU A O 1
ATOM 8726 N N . TYR A 1 1102 ? 27.642 -38.854 -84.858 1.00 64.81 1102 TYR A N 1
ATOM 8727 C CA . TYR A 1 1102 ? 27.248 -39.967 -83.977 1.00 64.81 1102 TYR A CA 1
ATOM 8728 C C . TYR A 1 1102 ? 27.293 -39.604 -82.472 1.00 64.81 1102 TYR A C 1
ATOM 8730 O O . TYR A 1 1102 ? 27.492 -40.469 -81.620 1.00 64.81 1102 TYR A O 1
ATOM 8738 N N . GLY A 1 1103 ? 27.177 -38.318 -82.117 1.00 66.50 1103 GLY A N 1
ATOM 8739 C CA . GLY A 1 1103 ? 27.236 -37.853 -80.725 1.00 66.50 1103 GLY A CA 1
ATOM 8740 C C . GLY A 1 1103 ? 26.049 -38.326 -79.871 1.00 66.50 1103 GLY A C 1
ATOM 8741 O O . GLY A 1 1103 ? 24.899 -38.073 -80.214 1.00 66.50 1103 GLY A O 1
ATOM 8742 N N . VAL A 1 1104 ? 26.329 -38.971 -78.730 1.00 64.56 1104 VAL A N 1
ATOM 8743 C CA . VAL A 1 1104 ? 25.304 -39.596 -77.859 1.00 64.56 1104 VAL A CA 1
ATOM 8744 C C . VAL A 1 1104 ? 24.420 -38.577 -77.122 1.00 64.56 1104 VAL A C 1
ATOM 8746 O O . VAL A 1 1104 ? 23.246 -38.842 -76.900 1.00 64.56 1104 VAL A O 1
ATOM 8749 N N . PHE A 1 1105 ? 24.963 -37.412 -76.746 1.00 74.19 1105 PHE A N 1
ATOM 8750 C CA . PHE A 1 1105 ? 24.232 -36.388 -75.977 1.00 74.19 1105 PHE A CA 1
ATOM 8751 C C . PHE A 1 1105 ? 23.955 -35.108 -76.772 1.00 74.19 1105 PHE A C 1
ATOM 8753 O O . PHE A 1 1105 ? 22.858 -34.560 -76.701 1.00 74.19 1105 PHE A O 1
ATOM 8760 N N . GLU A 1 1106 ? 24.935 -34.614 -77.528 1.00 79.88 1106 GLU A N 1
ATOM 8761 C CA . GLU A 1 1106 ? 24.799 -33.460 -78.422 1.00 79.88 1106 GLU A CA 1
ATOM 8762 C C . GLU A 1 1106 ? 25.475 -33.823 -79.754 1.00 79.88 1106 GLU A C 1
ATOM 8764 O O . GLU A 1 1106 ? 26.642 -34.221 -79.768 1.00 79.88 1106 GLU A O 1
ATOM 8769 N N . ARG A 1 1107 ? 24.731 -33.727 -80.864 1.00 81.19 1107 ARG A N 1
ATOM 8770 C CA . ARG A 1 1107 ? 25.173 -34.096 -82.220 1.00 81.19 1107 ARG A CA 1
ATOM 8771 C C . ARG A 1 1107 ? 24.820 -33.009 -83.231 1.00 81.19 1107 ARG A C 1
ATOM 8773 O O . ARG A 1 1107 ? 23.839 -32.279 -83.061 1.00 81.19 1107 ARG A O 1
ATOM 8780 N N . VAL A 1 1108 ? 25.606 -32.922 -84.300 1.00 83.31 1108 VAL A N 1
ATOM 8781 C CA . VAL A 1 1108 ? 25.328 -32.053 -85.451 1.00 83.31 1108 VAL A CA 1
ATOM 8782 C C . VAL A 1 1108 ? 25.389 -32.887 -86.718 1.00 83.31 1108 VAL A C 1
ATOM 8784 O O . VAL A 1 1108 ? 26.373 -33.585 -86.931 1.00 83.31 1108 VAL A O 1
ATOM 8787 N N . ASP A 1 1109 ? 24.367 -32.782 -87.563 1.00 81.38 1109 ASP A N 1
ATOM 8788 C CA . ASP A 1 1109 ? 24.321 -33.426 -88.875 1.00 81.38 1109 ASP A CA 1
ATOM 8789 C C . ASP A 1 1109 ? 23.850 -32.449 -89.973 1.00 81.38 1109 ASP A C 1
ATOM 8791 O O . ASP A 1 1109 ? 23.688 -31.242 -89.744 1.00 81.38 1109 ASP A O 1
ATOM 8795 N N . ASN A 1 1110 ? 23.682 -32.962 -91.199 1.00 81.25 1110 ASN A N 1
ATOM 8796 C CA . ASN A 1 1110 ? 23.185 -32.208 -92.358 1.00 81.25 1110 ASN A CA 1
ATOM 8797 C C . ASN A 1 1110 ? 23.965 -30.899 -92.637 1.00 81.25 1110 ASN A C 1
ATOM 8799 O O . ASN A 1 1110 ? 23.397 -29.897 -93.079 1.00 81.25 1110 ASN A O 1
ATOM 8803 N N . ILE A 1 1111 ? 25.281 -30.894 -92.373 1.00 85.00 1111 ILE A N 1
ATOM 8804 C CA . ILE A 1 1111 ? 26.143 -29.714 -92.537 1.00 85.00 1111 ILE A CA 1
ATOM 8805 C C . ILE A 1 1111 ? 26.411 -29.456 -94.027 1.00 85.00 1111 ILE A C 1
ATOM 8807 O O . ILE A 1 1111 ? 27.312 -30.051 -94.619 1.00 85.00 1111 ILE A O 1
ATOM 8811 N N . SER A 1 1112 ? 25.663 -28.526 -94.622 1.00 83.44 1112 SER A N 1
ATOM 8812 C CA . SER A 1 1112 ? 25.829 -28.083 -96.014 1.00 83.44 1112 SER A CA 1
ATOM 8813 C C . SER A 1 1112 ? 26.310 -26.632 -96.088 1.00 83.44 1112 SER A C 1
ATOM 8815 O O . SER A 1 1112 ? 25.799 -25.775 -95.365 1.00 83.44 1112 SER A O 1
ATOM 8817 N N . TYR A 1 1113 ? 27.240 -26.334 -96.996 1.00 85.44 1113 TYR A N 1
ATOM 8818 C CA . TYR A 1 1113 ? 27.693 -24.974 -97.301 1.00 85.44 1113 TYR A CA 1
ATOM 8819 C C . TYR A 1 1113 ? 27.496 -24.689 -98.797 1.00 85.44 1113 TYR A C 1
ATOM 8821 O O . TYR A 1 1113 ? 28.201 -25.238 -99.641 1.00 85.44 1113 TYR A O 1
ATOM 8829 N N . GLU A 1 1114 ? 26.529 -23.831 -99.123 1.00 84.44 1114 GLU A N 1
ATOM 8830 C CA . GLU A 1 1114 ? 26.249 -23.362 -100.483 1.00 84.44 1114 GLU A CA 1
ATOM 8831 C C . GLU A 1 1114 ? 26.926 -22.003 -100.724 1.00 84.44 1114 GLU A C 1
ATOM 8833 O O . GLU A 1 1114 ? 26.707 -21.044 -99.975 1.00 84.44 1114 GLU A O 1
ATOM 8838 N N . LYS A 1 1115 ? 27.688 -21.886 -101.818 1.00 82.25 1115 LYS A N 1
ATOM 8839 C CA . LYS A 1 1115 ? 28.217 -20.612 -102.325 1.00 82.25 1115 LYS A CA 1
ATOM 8840 C C . LYS A 1 1115 ? 27.440 -20.191 -103.573 1.00 82.25 1115 LYS A C 1
ATOM 8842 O O . LYS A 1 1115 ? 27.595 -20.788 -104.632 1.00 82.25 1115 LYS A O 1
ATOM 8847 N N . LYS A 1 1116 ? 26.612 -19.157 -103.432 1.00 82.19 1116 LYS A N 1
ATOM 8848 C CA . LYS A 1 1116 ? 25.899 -18.461 -104.518 1.00 82.19 1116 LYS A CA 1
ATOM 8849 C C . LYS A 1 1116 ? 26.633 -17.143 -104.819 1.00 82.19 1116 LYS A C 1
ATOM 8851 O O . LYS A 1 1116 ? 27.484 -16.767 -104.007 1.00 82.19 1116 LYS A O 1
ATOM 8856 N N . PRO A 1 1117 ? 26.346 -16.439 -105.933 1.00 77.38 1117 PRO A N 1
ATOM 8857 C CA . PRO A 1 1117 ? 27.056 -15.205 -106.288 1.00 77.38 1117 PRO A CA 1
ATOM 8858 C C . PRO A 1 1117 ? 27.072 -14.184 -105.137 1.00 77.38 1117 PRO A C 1
ATOM 8860 O O . PRO A 1 1117 ? 28.133 -13.899 -104.573 1.00 77.38 1117 PRO A O 1
ATOM 8863 N N . ASP A 1 1118 ? 25.885 -13.769 -104.690 1.00 81.19 1118 ASP A N 1
ATOM 8864 C CA . ASP A 1 1118 ? 25.696 -12.739 -103.658 1.00 81.19 1118 ASP A CA 1
ATOM 8865 C C . ASP A 1 1118 ? 25.312 -13.293 -102.276 1.00 81.19 1118 ASP A C 1
ATOM 8867 O O . ASP A 1 1118 ? 25.052 -12.531 -101.347 1.00 81.19 1118 ASP A O 1
ATOM 8871 N N . GLU A 1 1119 ? 25.268 -14.616 -102.099 1.00 85.62 1119 GLU A N 1
ATOM 8872 C CA . GLU A 1 1119 ? 24.922 -15.245 -100.817 1.00 85.62 1119 GLU A CA 1
ATOM 8873 C C . GLU A 1 1119 ? 25.853 -16.418 -100.483 1.00 85.62 1119 GLU A C 1
ATOM 8875 O O . GLU A 1 1119 ? 26.183 -17.246 -101.334 1.00 85.62 1119 GLU A O 1
ATOM 8880 N N . ARG A 1 1120 ? 26.243 -16.529 -99.210 1.00 87.94 1120 ARG A N 1
ATOM 8881 C CA . ARG A 1 1120 ? 26.793 -17.759 -98.622 1.00 87.94 1120 ARG A CA 1
ATOM 8882 C C . ARG A 1 1120 ? 25.772 -18.315 -97.646 1.00 87.94 1120 ARG A C 1
ATOM 8884 O O . ARG A 1 1120 ? 25.277 -17.578 -96.794 1.00 87.94 1120 ARG A O 1
ATOM 8891 N N . VAL A 1 1121 ? 25.454 -19.599 -97.764 1.00 86.88 1121 VAL A N 1
ATOM 8892 C CA . VAL A 1 1121 ? 24.446 -20.253 -96.925 1.00 86.88 1121 VAL A CA 1
ATOM 8893 C C . VAL A 1 1121 ? 25.062 -21.482 -96.275 1.00 86.88 1121 VAL A C 1
ATOM 8895 O O . VAL A 1 1121 ? 25.297 -22.490 -96.934 1.00 86.88 1121 VAL A O 1
ATOM 8898 N N . LEU A 1 1122 ? 25.294 -21.401 -94.969 1.00 88.31 1122 LEU A N 1
ATOM 8899 C CA . LEU A 1 1122 ? 25.626 -22.545 -94.127 1.00 88.31 1122 LEU A CA 1
ATOM 8900 C C . LEU A 1 1122 ? 24.330 -23.062 -93.494 1.00 88.31 1122 LEU A C 1
ATOM 8902 O O . LEU A 1 1122 ? 23.657 -22.309 -92.794 1.00 88.31 1122 LEU A O 1
ATOM 8906 N N . LYS A 1 1123 ? 23.985 -24.331 -93.715 1.00 89.12 1123 LYS A N 1
ATOM 8907 C CA . LYS A 1 1123 ? 22.933 -25.041 -92.971 1.00 89.12 1123 LYS A CA 1
ATOM 8908 C C . LYS A 1 1123 ? 23.551 -26.169 -92.160 1.00 89.12 1123 LYS A C 1
ATOM 8910 O O . LYS A 1 1123 ? 24.495 -26.796 -92.630 1.00 89.12 1123 LYS A O 1
ATOM 8915 N N . PHE A 1 1124 ? 22.994 -26.441 -90.990 1.00 88.75 1124 PHE A N 1
ATOM 8916 C CA . PHE A 1 1124 ? 23.226 -27.657 -90.214 1.00 88.75 1124 PHE A CA 1
ATOM 8917 C C . PHE A 1 1124 ? 22.065 -27.871 -89.245 1.00 88.75 1124 PHE A C 1
ATOM 8919 O O . PHE A 1 1124 ? 21.397 -26.912 -88.853 1.00 88.75 1124 PHE A O 1
ATOM 8926 N N . ARG A 1 1125 ? 21.823 -29.113 -88.830 1.00 87.31 1125 ARG A N 1
ATOM 8927 C CA . ARG A 1 1125 ? 20.857 -29.423 -87.772 1.00 87.31 1125 ARG A CA 1
ATOM 8928 C C . ARG A 1 1125 ? 21.626 -29.770 -86.505 1.00 87.31 1125 ARG A C 1
ATOM 8930 O O . ARG A 1 1125 ? 22.553 -30.571 -86.535 1.00 87.31 1125 ARG A O 1
ATOM 8937 N N . TYR A 1 1126 ? 21.260 -29.129 -85.401 1.00 87.19 1126 TYR A N 1
ATOM 8938 C CA . TYR A 1 1126 ? 21.820 -29.397 -84.079 1.00 87.19 1126 TYR A CA 1
ATOM 8939 C C . TYR A 1 1126 ? 20.755 -30.104 -83.243 1.00 87.19 1126 TYR A C 1
ATOM 8941 O O . TYR A 1 1126 ? 19.603 -29.663 -83.181 1.00 87.19 1126 TYR A O 1
ATOM 8949 N N . MET A 1 1127 ? 21.145 -31.210 -82.616 1.00 83.25 1127 MET A N 1
ATOM 8950 C CA . MET A 1 1127 ? 20.258 -32.059 -81.830 1.00 83.25 1127 MET A CA 1
ATOM 8951 C C . MET A 1 1127 ? 20.887 -32.354 -80.474 1.00 83.25 1127 MET A C 1
ATOM 8953 O O . MET A 1 1127 ? 22.084 -32.631 -80.379 1.00 83.25 1127 MET A O 1
ATOM 8957 N N . ARG A 1 1128 ? 20.066 -32.332 -79.425 1.00 82.38 1128 ARG A N 1
ATOM 8958 C CA . ARG A 1 1128 ? 20.453 -32.735 -78.073 1.00 82.38 1128 ARG A CA 1
ATOM 8959 C C . ARG A 1 1128 ? 19.526 -33.837 -77.597 1.00 82.38 1128 ARG A C 1
ATOM 8961 O O . ARG A 1 1128 ? 18.327 -33.597 -77.449 1.00 82.38 1128 ARG A O 1
ATOM 8968 N N . MET A 1 1129 ? 20.100 -35.011 -77.366 1.00 74.62 1129 MET A N 1
ATOM 8969 C CA . MET A 1 1129 ? 19.352 -36.191 -76.956 1.00 74.62 1129 MET A CA 1
ATOM 8970 C C . MET A 1 1129 ? 19.181 -36.202 -75.436 1.00 74.62 1129 MET A C 1
ATOM 8972 O O . MET A 1 1129 ? 20.111 -35.889 -74.687 1.00 74.62 1129 MET A O 1
ATOM 8976 N N . SER A 1 1130 ? 17.962 -36.479 -74.980 1.00 66.94 1130 SER A N 1
ATOM 8977 C CA . SER A 1 1130 ? 17.595 -36.573 -73.561 1.00 66.94 1130 SER A CA 1
ATOM 8978 C C . SER A 1 1130 ? 16.264 -37.327 -73.428 1.00 66.94 1130 SER A C 1
ATOM 8980 O O . SER A 1 1130 ? 15.782 -37.878 -74.410 1.00 66.94 1130 SER A O 1
ATOM 8982 N N . GLU A 1 1131 ? 15.608 -37.309 -72.261 1.00 59.53 1131 GLU A N 1
ATOM 8983 C CA . GLU A 1 1131 ? 14.233 -37.834 -72.103 1.00 59.53 1131 GLU A CA 1
ATOM 8984 C C . GLU A 1 1131 ? 13.221 -37.219 -73.094 1.00 59.53 1131 GLU A C 1
ATOM 8986 O O . GLU A 1 1131 ? 12.142 -37.767 -73.319 1.00 59.53 1131 GLU A O 1
ATOM 8991 N N . ARG A 1 1132 ? 13.563 -36.068 -73.692 1.00 63.34 1132 ARG A N 1
ATOM 8992 C CA . ARG A 1 1132 ? 12.943 -35.540 -74.912 1.00 63.34 1132 ARG A CA 1
ATOM 8993 C C . ARG A 1 1132 ? 14.034 -35.060 -75.862 1.00 63.34 1132 ARG A C 1
ATOM 8995 O O . ARG A 1 1132 ? 14.907 -34.293 -75.449 1.00 63.34 1132 ARG A O 1
ATOM 9002 N N . ASP A 1 1133 ? 13.965 -35.453 -77.126 1.00 76.38 1133 ASP A N 1
ATOM 9003 C CA . ASP A 1 1133 ? 14.917 -34.978 -78.127 1.00 76.38 1133 ASP A CA 1
ATOM 9004 C C . ASP A 1 1133 ? 14.616 -33.526 -78.524 1.00 76.38 1133 ASP A C 1
ATOM 9006 O O . ASP A 1 1133 ? 13.496 -33.150 -78.899 1.00 76.38 1133 ASP A O 1
ATOM 9010 N N . PHE A 1 1134 ? 15.642 -32.683 -78.407 1.00 83.56 1134 PHE A N 1
ATOM 9011 C CA . PHE A 1 1134 ? 15.577 -31.275 -78.770 1.00 83.56 1134 PHE A CA 1
ATOM 9012 C C . PHE A 1 1134 ? 16.297 -31.052 -80.099 1.00 83.56 1134 PHE A C 1
ATOM 9014 O O . PHE A 1 1134 ? 17.524 -31.121 -80.161 1.00 83.56 1134 PHE A O 1
ATOM 9021 N N . GLU A 1 1135 ? 15.534 -30.761 -81.153 1.00 87.19 1135 GLU A N 1
ATOM 9022 C CA . GLU A 1 1135 ? 16.040 -30.627 -82.520 1.00 87.19 1135 GLU A CA 1
ATOM 9023 C C . GLU A 1 1135 ? 15.744 -29.250 -83.126 1.00 87.19 1135 GLU A C 1
ATOM 9025 O O . GLU A 1 1135 ? 14.615 -28.740 -83.085 1.00 87.19 1135 GLU A O 1
ATOM 9030 N N . VAL A 1 1136 ? 16.772 -28.652 -83.732 1.00 87.75 1136 VAL A N 1
ATOM 9031 C CA . VAL A 1 1136 ? 16.690 -27.365 -84.432 1.00 87.75 1136 VAL A CA 1
ATOM 9032 C C . VAL A 1 1136 ? 17.498 -27.394 -85.726 1.00 87.75 1136 VAL A C 1
ATOM 9034 O O . VAL A 1 1136 ? 18.642 -27.845 -85.753 1.00 87.75 1136 VAL A O 1
ATOM 9037 N N . GLU A 1 1137 ? 16.922 -26.863 -86.803 1.00 89.69 1137 GLU A N 1
ATOM 9038 C CA . GLU A 1 1137 ? 17.657 -26.582 -88.037 1.00 89.69 1137 GLU A CA 1
ATOM 9039 C C . GLU A 1 1137 ? 18.164 -25.140 -88.012 1.00 89.69 1137 GLU A C 1
ATOM 9041 O O . GLU A 1 1137 ? 17.415 -24.202 -87.725 1.00 89.69 1137 GLU A O 1
ATOM 9046 N N . ILE A 1 1138 ? 19.449 -24.960 -88.306 1.00 90.00 1138 ILE A N 1
ATOM 9047 C CA . ILE A 1 1138 ? 20.144 -23.679 -88.253 1.00 90.00 1138 ILE A CA 1
ATOM 9048 C C . ILE A 1 1138 ? 20.650 -23.349 -89.649 1.00 90.00 1138 ILE A C 1
ATOM 9050 O O . ILE A 1 1138 ? 21.432 -24.093 -90.235 1.00 90.00 1138 ILE A O 1
ATOM 9054 N N . LYS A 1 1139 ? 20.224 -22.202 -90.172 1.00 89.50 1139 LYS A N 1
ATOM 9055 C CA . LYS A 1 1139 ? 20.633 -21.664 -91.468 1.00 89.50 1139 LYS A CA 1
ATOM 9056 C C . LYS A 1 1139 ? 21.252 -20.286 -91.249 1.00 89.50 1139 LYS A C 1
ATOM 9058 O O . LYS A 1 1139 ? 20.551 -19.325 -90.946 1.00 89.50 1139 LYS A O 1
ATOM 9063 N N . VAL A 1 1140 ? 22.563 -20.178 -91.412 1.00 86.81 1140 VAL A N 1
ATOM 9064 C CA . VAL A 1 1140 ? 23.299 -18.910 -91.409 1.00 86.81 1140 VAL A CA 1
ATOM 9065 C C . VAL A 1 1140 ? 23.407 -18.424 -92.852 1.00 86.81 1140 VAL A C 1
ATOM 9067 O O . VAL A 1 1140 ? 24.051 -19.067 -93.681 1.00 86.81 1140 VAL A O 1
ATOM 9070 N N . VAL A 1 1141 ? 22.764 -17.298 -93.160 1.00 87.69 1141 VAL A N 1
ATOM 9071 C CA . VAL A 1 1141 ? 22.844 -16.632 -94.468 1.00 87.69 1141 VAL A CA 1
ATOM 9072 C C . VAL A 1 1141 ? 23.720 -15.400 -94.327 1.00 87.69 1141 VAL A C 1
ATOM 9074 O O . VAL A 1 1141 ? 23.403 -14.503 -93.551 1.00 87.69 1141 VAL A O 1
ATOM 9077 N N . ALA A 1 1142 ? 24.799 -15.327 -95.095 1.00 85.81 1142 ALA A N 1
ATOM 9078 C CA . ALA A 1 1142 ? 25.563 -14.105 -95.287 1.00 85.81 1142 ALA A CA 1
ATOM 9079 C C . ALA A 1 1142 ? 25.236 -13.553 -96.678 1.00 85.81 1142 ALA A C 1
ATOM 9081 O O . ALA A 1 1142 ? 25.522 -14.214 -97.677 1.00 85.81 1142 ALA A O 1
ATOM 9082 N N . LYS A 1 1143 ? 24.630 -12.364 -96.745 1.00 86.19 1143 LYS A N 1
ATOM 9083 C CA . LYS A 1 1143 ? 24.221 -11.715 -97.998 1.00 86.19 1143 LYS A CA 1
ATOM 9084 C C . LYS A 1 1143 ? 25.120 -10.525 -98.313 1.00 86.19 1143 LYS A C 1
ATOM 9086 O O . LYS A 1 1143 ? 25.329 -9.668 -97.450 1.00 86.19 1143 LYS A O 1
ATOM 9091 N N . LYS A 1 1144 ? 25.631 -10.488 -99.542 1.00 84.25 1144 LYS A N 1
ATOM 9092 C CA . LYS A 1 1144 ? 26.450 -9.414 -100.099 1.00 84.25 1144 LYS A CA 1
ATOM 9093 C C . LYS A 1 1144 ? 25.620 -8.144 -100.253 1.00 84.25 1144 LYS A C 1
ATOM 9095 O O . LYS A 1 1144 ? 24.483 -8.178 -100.721 1.00 84.25 1144 LYS A O 1
ATOM 9100 N N . ILE A 1 1145 ? 26.207 -7.029 -99.844 1.00 82.38 1145 ILE A N 1
ATOM 9101 C CA . ILE A 1 1145 ? 25.677 -5.676 -99.957 1.00 82.38 1145 ILE A CA 1
ATOM 9102 C C . ILE A 1 1145 ? 26.840 -4.783 -100.396 1.00 82.38 1145 ILE A C 1
ATOM 9104 O O . ILE A 1 1145 ? 27.949 -4.884 -99.864 1.00 82.38 1145 ILE A O 1
ATOM 9108 N N . LEU A 1 1146 ? 26.577 -3.924 -101.375 1.00 76.38 1146 LEU A N 1
ATOM 9109 C CA . LEU A 1 1146 ? 27.460 -2.828 -101.753 1.00 76.38 1146 LEU A CA 1
ATOM 9110 C C . LEU A 1 1146 ? 27.079 -1.607 -100.914 1.00 76.38 1146 LEU A C 1
ATOM 9112 O O . LEU A 1 1146 ? 25.920 -1.201 -100.882 1.00 76.38 1146 LEU A O 1
ATOM 9116 N N . GLU A 1 1147 ? 28.054 -1.077 -100.186 1.00 68.12 1147 GLU A N 1
ATOM 9117 C CA . GLU A 1 1147 ? 27.922 0.065 -99.284 1.00 68.12 1147 GLU A CA 1
ATOM 9118 C C . GLU A 1 1147 ? 29.261 0.818 -99.418 1.00 68.12 1147 GLU A C 1
ATOM 9120 O O . GLU A 1 1147 ? 30.306 0.226 -99.149 1.00 68.12 1147 GLU A O 1
ATOM 9125 N N . GLU A 1 1148 ? 29.250 2.059 -99.925 1.00 67.44 1148 GLU A N 1
ATOM 9126 C CA . GLU A 1 1148 ? 30.465 2.872 -100.182 1.00 67.44 1148 GLU A CA 1
ATOM 9127 C C . GLU A 1 1148 ? 31.510 2.171 -101.090 1.00 67.44 1148 GLU A C 1
ATOM 9129 O O . GLU A 1 1148 ? 32.681 2.040 -100.731 1.00 67.44 1148 GLU A O 1
ATOM 9134 N N . ASP A 1 1149 ? 31.066 1.653 -102.246 1.00 65.62 1149 ASP A N 1
ATOM 9135 C CA . ASP A 1 1149 ? 31.854 0.900 -103.250 1.00 65.62 1149 ASP A CA 1
ATOM 9136 C C . ASP A 1 1149 ? 32.653 -0.307 -102.719 1.00 65.62 1149 ASP A C 1
ATOM 9138 O O . ASP A 1 1149 ? 33.506 -0.879 -103.404 1.00 65.62 1149 ASP A O 1
ATOM 9142 N N . ARG A 1 1150 ? 32.350 -0.759 -101.497 1.00 71.62 1150 ARG A N 1
ATOM 9143 C CA . ARG A 1 1150 ? 33.028 -1.877 -100.839 1.00 71.62 1150 ARG A CA 1
ATOM 9144 C C . ARG A 1 1150 ? 32.051 -3.036 -100.610 1.00 71.62 1150 ARG A C 1
ATOM 9146 O O . ARG A 1 1150 ? 31.024 -2.855 -99.954 1.00 71.62 1150 ARG A O 1
ATOM 9153 N N . PRO A 1 1151 ? 32.345 -4.246 -101.124 1.00 77.12 1151 PRO A N 1
ATOM 9154 C CA . PRO A 1 1151 ? 31.483 -5.403 -100.921 1.00 77.12 1151 PRO A CA 1
ATOM 9155 C C . PRO A 1 1151 ? 31.632 -5.963 -99.499 1.00 77.12 1151 PRO A C 1
ATOM 9157 O O . PRO A 1 1151 ? 32.666 -6.531 -99.128 1.00 77.12 1151 PRO A O 1
ATOM 9160 N N . TYR A 1 1152 ? 30.556 -5.855 -98.721 1.00 83.25 1152 TYR A N 1
ATOM 9161 C CA . TYR A 1 1152 ? 30.442 -6.429 -97.382 1.00 83.25 1152 TYR A CA 1
ATOM 9162 C C . TYR A 1 1152 ? 29.292 -7.432 -97.315 1.00 83.25 1152 TYR A C 1
ATOM 9164 O O . TYR A 1 1152 ? 28.266 -7.280 -97.968 1.00 83.25 1152 TYR A O 1
ATOM 9172 N N . TYR A 1 1153 ? 29.435 -8.448 -96.470 1.00 84.06 1153 TYR A N 1
ATOM 9173 C CA . TYR A 1 1153 ? 28.378 -9.406 -96.178 1.00 84.06 1153 TYR A CA 1
ATOM 9174 C C . TYR A 1 1153 ? 27.749 -9.062 -94.823 1.00 84.06 1153 TYR A C 1
ATOM 9176 O O . TYR A 1 1153 ? 28.450 -8.992 -93.807 1.00 84.06 1153 TYR A O 1
ATOM 9184 N N . LYS A 1 1154 ? 26.425 -8.853 -94.798 1.00 84.19 1154 LYS A N 1
ATOM 9185 C CA . LYS A 1 1154 ? 25.626 -8.805 -93.559 1.00 84.19 1154 LYS A CA 1
ATOM 9186 C C . LYS A 1 1154 ? 25.056 -10.203 -93.310 1.00 84.19 1154 LYS A C 1
ATOM 9188 O O . LYS A 1 1154 ? 24.667 -10.892 -94.253 1.00 84.19 1154 LYS A O 1
ATOM 9193 N N . MET A 1 1155 ? 25.068 -10.649 -92.055 1.00 85.81 1155 MET A N 1
ATOM 9194 C CA . MET A 1 1155 ? 24.800 -12.045 -91.700 1.00 85.81 1155 MET A CA 1
ATOM 9195 C C . MET A 1 1155 ? 23.539 -12.186 -90.843 1.00 85.81 1155 MET A C 1
ATOM 9197 O O . MET A 1 1155 ? 23.390 -11.506 -89.829 1.00 85.81 1155 MET A O 1
ATOM 9201 N N . THR A 1 1156 ? 22.668 -13.118 -91.220 1.00 86.38 1156 THR A N 1
ATOM 9202 C CA . THR A 1 1156 ? 21.423 -13.440 -90.520 1.00 86.38 1156 THR A CA 1
ATOM 9203 C C . THR A 1 1156 ? 21.399 -14.926 -90.164 1.00 86.38 1156 THR A C 1
ATOM 9205 O O . THR A 1 1156 ? 21.544 -15.791 -91.028 1.00 86.38 1156 THR A O 1
ATOM 9208 N N . ILE A 1 1157 ? 21.210 -15.227 -88.879 1.00 87.81 1157 ILE A N 1
ATOM 9209 C CA . ILE A 1 1157 ? 21.010 -16.582 -88.360 1.00 87.81 1157 ILE A CA 1
ATOM 9210 C C . ILE A 1 1157 ? 19.506 -16.848 -88.315 1.00 87.81 1157 ILE A C 1
ATOM 9212 O O . ILE A 1 1157 ? 18.759 -16.122 -87.659 1.00 87.81 1157 ILE A O 1
ATOM 9216 N N . TYR A 1 1158 ? 19.076 -17.910 -88.983 1.00 89.00 1158 TYR A N 1
ATOM 9217 C CA . TYR A 1 1158 ? 17.734 -18.466 -88.903 1.00 89.00 1158 TYR A CA 1
ATOM 9218 C C . TYR A 1 1158 ? 17.807 -19.765 -88.093 1.00 89.00 1158 TYR A C 1
ATOM 9220 O O . TYR A 1 1158 ? 18.571 -20.658 -88.455 1.00 89.00 1158 TYR A O 1
ATOM 9228 N N . LEU A 1 1159 ? 17.023 -19.886 -87.021 1.00 89.62 1159 LEU A N 1
ATOM 9229 C CA . LEU A 1 1159 ? 16.814 -21.145 -86.299 1.00 89.62 1159 LEU A CA 1
ATOM 9230 C C . LEU A 1 1159 ? 15.349 -21.553 -86.437 1.00 89.62 1159 LEU A C 1
ATOM 9232 O O . LEU A 1 1159 ? 14.461 -20.890 -85.897 1.00 89.62 1159 LEU A O 1
ATOM 9236 N N . GLN A 1 1160 ? 15.108 -22.645 -87.158 1.00 89.75 1160 GLN A N 1
ATOM 9237 C CA . GLN A 1 1160 ? 13.810 -23.297 -87.267 1.00 89.75 1160 GLN A CA 1
ATOM 9238 C C . GLN A 1 1160 ? 13.714 -24.386 -86.198 1.00 89.75 1160 GLN A C 1
ATOM 9240 O O . GLN A 1 1160 ? 14.502 -25.331 -86.176 1.00 89.75 1160 GLN A O 1
ATOM 9245 N N . GLN A 1 1161 ? 12.729 -24.265 -85.313 1.00 88.38 1161 GLN A N 1
ATOM 9246 C CA . GLN A 1 1161 ? 12.415 -25.302 -84.337 1.00 88.38 1161 GLN A CA 1
ATOM 9247 C C . GLN A 1 1161 ? 11.737 -26.493 -85.036 1.00 88.38 1161 GLN A C 1
ATOM 9249 O O . GLN A 1 1161 ? 10.819 -26.268 -85.828 1.00 88.38 1161 GLN A O 1
ATOM 9254 N N . LEU A 1 1162 ? 12.174 -27.731 -84.764 1.00 85.75 1162 LEU A N 1
ATOM 9255 C CA . LEU A 1 1162 ? 11.660 -28.934 -85.444 1.00 85.75 1162 LEU A CA 1
ATOM 9256 C C . LEU A 1 1162 ? 10.662 -29.748 -84.599 1.00 85.75 1162 LEU A C 1
ATOM 9258 O O . LEU A 1 1162 ? 9.728 -30.318 -85.160 1.00 85.75 1162 LEU A O 1
ATOM 9262 N N . GLY A 1 1163 ? 10.809 -29.757 -83.269 1.00 80.81 1163 GLY A N 1
ATOM 9263 C CA . GLY A 1 1163 ? 9.871 -30.399 -82.336 1.00 80.81 1163 GLY A CA 1
ATOM 9264 C C . GLY A 1 1163 ? 9.026 -29.420 -81.509 1.00 80.81 1163 GLY A C 1
ATOM 9265 O O . GLY A 1 1163 ? 9.208 -28.201 -81.555 1.00 80.81 1163 GLY A O 1
ATOM 9266 N N . ALA A 1 1164 ? 8.101 -29.953 -80.708 1.00 73.38 1164 ALA A N 1
ATOM 9267 C CA . ALA A 1 1164 ? 7.253 -29.192 -79.787 1.00 73.38 1164 ALA A CA 1
ATOM 9268 C C . ALA A 1 1164 ? 7.382 -29.720 -78.349 1.00 73.38 1164 ALA A C 1
ATOM 9270 O O . ALA A 1 1164 ? 7.419 -30.926 -78.130 1.00 73.38 1164 ALA A O 1
ATOM 9271 N N . GLY A 1 1165 ? 7.425 -28.821 -77.361 1.00 72.88 1165 GLY A N 1
ATOM 9272 C CA . GLY A 1 1165 ? 7.465 -29.197 -75.946 1.00 72.88 1165 GLY A CA 1
ATOM 9273 C C . GLY A 1 1165 ? 7.959 -28.084 -75.020 1.00 72.88 1165 GLY A C 1
ATOM 9274 O O . GLY A 1 1165 ? 8.511 -27.073 -75.464 1.00 72.88 1165 GLY A O 1
ATOM 9275 N N . ALA A 1 1166 ? 7.777 -28.282 -73.713 1.00 65.50 1166 ALA A N 1
ATOM 9276 C CA . ALA A 1 1166 ? 8.424 -27.462 -72.690 1.00 65.50 1166 ALA A CA 1
ATOM 9277 C C . ALA A 1 1166 ? 9.961 -27.593 -72.779 1.00 65.50 1166 ALA A C 1
ATOM 9279 O O . ALA A 1 1166 ? 10.473 -28.637 -73.174 1.00 65.50 1166 ALA A O 1
ATOM 9280 N N . GLY A 1 1167 ? 10.693 -26.527 -72.440 1.00 73.06 1167 GLY A N 1
ATOM 9281 C CA . GLY A 1 1167 ? 12.162 -26.460 -72.541 1.00 73.06 1167 GLY A CA 1
ATOM 9282 C C . GLY A 1 1167 ? 12.701 -25.889 -73.863 1.00 73.06 1167 GLY A C 1
ATOM 9283 O O . GLY A 1 1167 ? 13.735 -25.223 -73.854 1.00 73.06 1167 GLY A O 1
ATOM 9284 N N . TYR A 1 1168 ? 11.968 -26.012 -74.982 1.00 81.75 1168 TYR A N 1
ATOM 9285 C CA . TYR A 1 1168 ? 12.438 -25.545 -76.302 1.00 81.75 1168 TYR A CA 1
ATOM 9286 C C . TYR A 1 1168 ? 12.825 -24.056 -76.337 1.00 81.75 1168 TYR A C 1
ATOM 9288 O O . TYR A 1 1168 ? 13.723 -23.671 -77.079 1.00 81.75 1168 TYR A O 1
ATOM 9296 N N . ARG A 1 1169 ? 12.205 -23.203 -75.506 1.00 76.94 1169 ARG A N 1
ATOM 9297 C CA . ARG A 1 1169 ? 12.585 -21.784 -75.388 1.00 76.94 1169 ARG A CA 1
ATOM 9298 C C . ARG A 1 1169 ? 14.052 -21.630 -74.977 1.00 76.94 1169 ARG A C 1
ATOM 9300 O O . ARG A 1 1169 ? 14.798 -20.939 -75.662 1.00 76.94 1169 ARG A O 1
ATOM 9307 N N . GLU A 1 1170 ? 14.455 -22.255 -73.875 1.00 77.12 1170 GLU A N 1
ATOM 9308 C CA . GLU A 1 1170 ? 15.816 -22.141 -73.335 1.00 77.12 1170 GLU A CA 1
ATOM 9309 C C . GLU A 1 1170 ? 16.829 -22.854 -74.226 1.00 77.12 1170 GLU A C 1
ATOM 9311 O O . GLU A 1 1170 ? 17.908 -22.316 -74.472 1.00 77.12 1170 GLU A O 1
ATOM 9316 N N . PHE A 1 1171 ? 16.445 -24.003 -74.791 1.00 81.06 1171 PHE A N 1
ATOM 9317 C CA . PHE A 1 1171 ? 17.241 -24.714 -75.786 1.00 81.06 1171 PHE A CA 1
ATOM 9318 C C . PHE A 1 1171 ? 17.590 -23.819 -76.983 1.00 81.06 1171 PHE A C 1
ATOM 9320 O O . PHE A 1 1171 ? 18.768 -23.604 -77.270 1.00 81.06 1171 PHE A O 1
ATOM 9327 N N . ASN A 1 1172 ? 16.583 -23.208 -77.618 1.00 82.81 1172 ASN A N 1
ATOM 9328 C CA . ASN A 1 1172 ? 16.791 -22.313 -78.755 1.00 82.81 1172 ASN A CA 1
ATOM 9329 C C . ASN A 1 1172 ? 17.685 -21.119 -78.373 1.00 82.81 1172 ASN A C 1
ATOM 9331 O O . ASN A 1 1172 ? 18.585 -20.771 -79.134 1.00 82.81 1172 ASN A O 1
ATOM 9335 N N . TYR A 1 1173 ? 17.496 -20.511 -77.191 1.00 78.19 1173 TYR A N 1
ATOM 9336 C CA . TYR A 1 1173 ? 18.356 -19.415 -76.720 1.00 78.19 1173 TYR A CA 1
ATOM 9337 C C . TYR A 1 1173 ? 19.812 -19.857 -76.478 1.00 78.19 1173 TYR A C 1
ATOM 9339 O O . TYR A 1 1173 ? 20.724 -19.146 -76.907 1.00 78.19 1173 TYR A O 1
ATOM 9347 N N . ARG A 1 1174 ? 20.054 -21.026 -75.859 1.00 79.62 1174 ARG A N 1
ATOM 9348 C CA . ARG A 1 1174 ? 21.407 -21.593 -75.675 1.00 79.62 1174 ARG A CA 1
ATOM 9349 C C . ARG A 1 1174 ? 22.088 -21.814 -77.025 1.00 79.62 1174 ARG A C 1
ATOM 9351 O O . ARG A 1 1174 ? 23.223 -21.383 -77.213 1.00 79.62 1174 ARG A O 1
ATOM 9358 N N . VAL A 1 1175 ? 21.385 -22.434 -77.970 1.00 80.44 1175 VAL A N 1
ATOM 9359 C CA . VAL A 1 1175 ? 21.920 -22.759 -79.298 1.00 80.44 1175 VAL A CA 1
ATOM 9360 C C . VAL A 1 1175 ? 22.198 -21.499 -80.124 1.00 80.44 1175 VAL A C 1
ATOM 9362 O O . VAL A 1 1175 ? 23.282 -21.368 -80.689 1.00 80.44 1175 VAL A O 1
ATOM 9365 N N . LEU A 1 1176 ? 21.287 -20.520 -80.135 1.00 79.56 1176 LEU A N 1
ATOM 9366 C CA . LEU A 1 1176 ? 21.506 -19.229 -80.805 1.00 79.56 1176 LEU A CA 1
ATOM 9367 C C . LEU A 1 1176 ? 22.689 -18.459 -80.203 1.00 79.56 1176 LEU A C 1
ATOM 9369 O O . LEU A 1 1176 ? 23.466 -17.858 -80.947 1.00 79.56 1176 LEU A O 1
ATOM 9373 N N . SER A 1 1177 ? 22.858 -18.500 -78.876 1.00 75.62 1177 SER A N 1
ATOM 9374 C CA . SER A 1 1177 ? 24.013 -17.894 -78.208 1.00 75.62 1177 SER A CA 1
ATOM 9375 C C . SER A 1 1177 ? 25.318 -18.589 -78.596 1.00 75.62 1177 SER A C 1
ATOM 9377 O O . SER A 1 1177 ? 26.272 -17.905 -78.950 1.00 75.62 1177 SER A O 1
ATOM 9379 N N . MET A 1 1178 ? 25.347 -19.926 -78.604 1.00 79.69 1178 MET A N 1
ATOM 9380 C CA . MET A 1 1178 ? 26.509 -20.725 -79.009 1.00 79.69 1178 MET A CA 1
ATOM 9381 C C . MET A 1 1178 ? 26.927 -20.437 -80.458 1.00 79.69 1178 MET A C 1
ATOM 9383 O O . MET A 1 1178 ? 28.085 -20.115 -80.709 1.00 79.69 1178 MET A O 1
ATOM 9387 N N . VAL A 1 1179 ? 25.995 -20.495 -81.417 1.00 78.19 1179 VAL A N 1
ATOM 9388 C CA . VAL A 1 1179 ? 26.299 -20.233 -82.838 1.00 78.19 1179 VAL A CA 1
ATOM 9389 C C . VAL A 1 1179 ? 26.797 -18.800 -83.039 1.00 78.19 1179 VAL A C 1
ATOM 9391 O O . VAL A 1 1179 ? 27.783 -18.589 -83.745 1.00 78.19 1179 VAL A O 1
ATOM 9394 N N . ARG A 1 1180 ? 26.181 -17.816 -82.367 1.00 76.25 1180 ARG A N 1
ATOM 9395 C CA . ARG A 1 1180 ? 26.673 -16.430 -82.347 1.00 76.25 1180 ARG A CA 1
ATOM 9396 C C . ARG A 1 1180 ? 28.086 -16.345 -81.768 1.00 76.25 1180 ARG A C 1
ATOM 9398 O O . ARG A 1 1180 ? 28.930 -15.690 -82.361 1.00 76.25 1180 ARG A O 1
ATOM 9405 N N . GLU A 1 1181 ? 28.357 -16.976 -80.631 1.00 73.00 1181 GLU A N 1
ATOM 9406 C CA . GLU A 1 1181 ? 29.659 -16.908 -79.960 1.00 73.00 1181 GLU A CA 1
ATOM 9407 C C . GLU A 1 1181 ? 30.786 -17.499 -80.817 1.00 73.00 1181 GLU A C 1
ATOM 9409 O O . GLU A 1 1181 ? 31.846 -16.885 -80.931 1.00 73.00 1181 GLU A O 1
ATOM 9414 N N . VAL A 1 1182 ? 30.535 -18.627 -81.491 1.00 75.25 1182 VAL A N 1
ATOM 9415 C CA . VAL A 1 1182 ? 31.466 -19.223 -82.464 1.00 75.25 1182 VAL A CA 1
ATOM 9416 C C . VAL A 1 1182 ? 31.722 -18.256 -83.625 1.00 75.25 1182 VAL A C 1
ATOM 9418 O O . VAL A 1 1182 ? 32.876 -17.962 -83.921 1.00 75.25 1182 VAL A O 1
ATOM 9421 N N . LEU A 1 1183 ? 30.671 -17.677 -84.222 1.00 74.19 1183 LEU A N 1
ATOM 9422 C CA . LEU A 1 1183 ? 30.795 -16.684 -85.301 1.00 74.19 1183 LEU A CA 1
ATOM 9423 C C . LEU A 1 1183 ? 31.574 -15.424 -84.879 1.00 74.19 1183 LEU A C 1
ATOM 9425 O O . LEU A 1 1183 ? 32.343 -14.884 -85.674 1.00 74.19 1183 LEU A O 1
ATOM 9429 N N . LEU A 1 1184 ? 31.404 -14.960 -83.636 1.00 70.31 1184 LEU A N 1
ATOM 9430 C CA . LEU A 1 1184 ? 32.147 -13.821 -83.088 1.00 70.31 1184 LEU A CA 1
ATOM 9431 C C . LEU A 1 1184 ? 33.629 -14.167 -82.867 1.00 70.31 1184 LEU A C 1
ATOM 9433 O O . LEU A 1 1184 ? 34.503 -13.427 -83.323 1.00 70.31 1184 LEU A O 1
ATOM 9437 N N . LYS A 1 1185 ? 33.930 -15.300 -82.217 1.00 67.38 1185 LYS A N 1
ATOM 9438 C CA . LYS A 1 1185 ? 35.310 -15.754 -81.962 1.00 67.38 1185 LYS A CA 1
ATOM 9439 C C . LYS A 1 1185 ? 36.077 -16.013 -83.262 1.00 67.38 1185 LYS A C 1
ATOM 9441 O O . LYS A 1 1185 ? 37.222 -15.580 -83.382 1.00 67.38 1185 LYS A O 1
ATOM 9446 N N . SER A 1 1186 ? 35.427 -16.611 -84.262 1.00 67.19 1186 SER A N 1
ATOM 9447 C CA . SER A 1 1186 ? 35.989 -16.854 -85.600 1.00 67.19 1186 SER A CA 1
ATOM 9448 C C . SER A 1 1186 ? 36.333 -15.587 -86.397 1.00 67.19 1186 SER A C 1
ATOM 9450 O O . SER A 1 1186 ? 36.981 -15.713 -87.430 1.00 67.19 1186 SER A O 1
ATOM 9452 N N . ARG A 1 1187 ? 35.931 -14.387 -85.945 1.00 60.94 1187 ARG A N 1
ATOM 9453 C CA . ARG A 1 1187 ? 36.357 -13.097 -86.524 1.00 60.94 1187 ARG A CA 1
ATOM 9454 C C . ARG A 1 1187 ? 37.534 -12.457 -85.779 1.00 60.94 1187 ARG A C 1
ATOM 9456 O O . ARG A 1 1187 ? 38.326 -11.748 -86.386 1.00 60.94 1187 ARG A O 1
ATOM 9463 N N . VAL A 1 1188 ? 37.636 -12.665 -84.464 1.00 58.22 1188 VAL A N 1
ATOM 9464 C CA . VAL A 1 1188 ? 38.707 -12.080 -83.628 1.00 58.22 1188 VAL A CA 1
ATOM 9465 C C . VAL A 1 1188 ? 40.032 -12.826 -83.819 1.00 58.22 1188 VAL A C 1
ATOM 9467 O O . VAL A 1 1188 ? 41.105 -12.232 -83.745 1.00 58.22 1188 VAL A O 1
ATOM 9470 N N . LEU A 1 1189 ? 39.962 -14.130 -84.089 1.00 53.22 1189 LEU A N 1
ATOM 9471 C CA . LEU A 1 1189 ? 41.121 -14.976 -84.343 1.00 53.22 1189 LEU A CA 1
ATOM 9472 C C . LEU A 1 1189 ? 41.481 -14.964 -85.834 1.00 53.22 1189 LEU A C 1
ATOM 9474 O O . LEU A 1 1189 ? 40.816 -15.611 -86.639 1.00 53.22 1189 LEU A O 1
ATOM 9478 N N . SER A 1 1190 ? 42.573 -14.283 -86.194 1.00 50.66 1190 SER A N 1
ATOM 9479 C CA . SER A 1 1190 ? 43.196 -14.440 -87.516 1.00 50.66 1190 SER A CA 1
ATOM 9480 C C . SER A 1 1190 ? 43.701 -15.877 -87.724 1.00 50.66 1190 SER A C 1
ATOM 9482 O O . SER A 1 1190 ? 43.865 -16.632 -86.763 1.00 50.66 1190 SER A O 1
ATOM 9484 N N . SER A 1 1191 ? 44.002 -16.261 -88.967 1.00 49.59 1191 SER A N 1
ATOM 9485 C CA . SER A 1 1191 ? 44.377 -17.638 -89.343 1.00 49.59 1191 SER A CA 1
ATOM 9486 C C . SER A 1 1191 ? 45.533 -18.253 -88.529 1.00 49.59 1191 SER A C 1
ATOM 9488 O O . SER A 1 1191 ? 45.550 -19.464 -88.299 1.00 49.59 1191 SER A O 1
ATOM 9490 N N . LYS A 1 1192 ? 46.469 -17.439 -88.012 1.00 41.75 1192 LYS A N 1
ATOM 9491 C CA . LYS A 1 1192 ? 47.486 -17.881 -87.034 1.00 41.75 1192 LYS A CA 1
ATOM 9492 C C . LYS A 1 1192 ? 46.914 -18.093 -85.627 1.00 41.75 1192 LYS A C 1
ATOM 9494 O O . LYS A 1 1192 ? 47.232 -19.097 -84.999 1.00 41.75 1192 LYS A O 1
ATOM 9499 N N . GLY A 1 1193 ? 46.082 -17.172 -85.139 1.00 48.66 1193 GLY A N 1
ATOM 9500 C CA . GLY A 1 1193 ? 45.469 -17.246 -83.809 1.00 48.66 1193 GLY A CA 1
ATOM 9501 C C . GLY A 1 1193 ? 44.483 -18.406 -83.670 1.00 48.66 1193 GLY A C 1
ATOM 9502 O O . GLY A 1 1193 ? 44.476 -19.075 -82.642 1.00 48.66 1193 GLY A O 1
ATOM 9503 N N . TYR A 1 1194 ? 43.718 -18.718 -84.723 1.00 45.50 1194 TYR A N 1
ATOM 9504 C CA . TYR A 1 1194 ? 42.789 -19.853 -84.701 1.00 45.50 1194 TYR A CA 1
ATOM 9505 C C . TYR A 1 1194 ? 43.522 -21.190 -84.516 1.00 45.50 1194 TYR A C 1
ATOM 9507 O O . TYR A 1 1194 ? 42.993 -22.092 -83.879 1.00 45.50 1194 TYR A O 1
ATOM 9515 N N . LYS A 1 1195 ? 44.771 -21.310 -84.992 1.00 41.19 1195 LYS A N 1
ATOM 9516 C CA . LYS A 1 1195 ? 45.597 -22.517 -84.823 1.00 41.19 1195 LYS A CA 1
ATOM 9517 C C . LYS A 1 1195 ? 45.928 -22.819 -83.350 1.00 41.19 1195 LYS A C 1
ATOM 9519 O O . LYS A 1 1195 ? 46.032 -23.982 -82.999 1.00 41.19 1195 LYS A O 1
ATOM 9524 N N . LEU A 1 1196 ? 46.000 -21.790 -82.500 1.00 43.12 1196 LEU A N 1
ATOM 9525 C CA . LEU A 1 1196 ? 46.181 -21.872 -81.038 1.00 43.12 1196 LEU A CA 1
ATOM 9526 C C . LEU A 1 1196 ? 44.866 -22.090 -80.254 1.00 43.12 1196 LEU A C 1
ATOM 9528 O O . LEU A 1 1196 ? 44.873 -22.111 -79.029 1.00 43.12 1196 LEU A O 1
ATOM 9532 N N . PHE A 1 1197 ? 43.740 -22.213 -80.963 1.00 42.53 1197 PHE A N 1
ATOM 9533 C CA . PHE A 1 1197 ? 42.414 -22.583 -80.441 1.00 42.53 1197 PHE A CA 1
ATOM 9534 C C . PHE A 1 1197 ? 41.887 -23.879 -81.107 1.00 42.53 1197 PHE A C 1
ATOM 9536 O O . PHE A 1 1197 ? 40.759 -24.308 -80.874 1.00 42.53 1197 PHE A O 1
ATOM 9543 N N . ARG A 1 1198 ? 42.693 -24.467 -82.002 1.00 40.38 1198 ARG A N 1
ATOM 9544 C CA . ARG A 1 1198 ? 42.405 -25.656 -82.825 1.00 40.38 1198 ARG A CA 1
ATOM 9545 C C . ARG A 1 1198 ? 43.041 -26.925 -82.243 1.00 40.38 1198 ARG A C 1
ATOM 9547 O O . ARG A 1 1198 ? 42.584 -28.022 -82.572 1.00 40.38 1198 ARG A O 1
ATOM 9554 N N . ASP A 1 1199 ? 44.090 -26.715 -81.455 1.00 35.44 1199 ASP A N 1
ATOM 9555 C CA . ASP A 1 1199 ? 44.978 -27.674 -80.802 1.00 35.44 1199 ASP A CA 1
ATOM 9556 C C . ASP A 1 1199 ? 44.861 -27.451 -79.281 1.00 35.44 1199 ASP A C 1
ATOM 9558 O O . ASP A 1 1199 ? 44.827 -28.462 -78.549 1.00 35.44 1199 ASP A O 1
#

Foldseek 3Di:
DDDPPVVVVVVVVVVVVVVVVVVVVVVPPPPVCVLCPPWDWDDDQLFIEIEAEEALLSSLLNLLQRCLVQLVQLLVLLQLVCCPPVVDGVVVLLVVLCVLAVVQFDPRNLSSLQSNQVSNVVVPDDGDSSSLSSSQLVLVSVLVSVQVVVPDPVVVVVCLLQFWDWWKWFAAQQEQVRWIKIKIFTKHQQLNVSQQSYWYFYHYPDFWTKTERPGRSHLARVQAFIFTLLQKTKGWTFEAHHFFASFAHGQSNLRNCLRRHDSDPVSNVVSNLPRAGQGRQIFMWMARRVQQKIKTWGGGRPDIDIDMDSHTMDIHFHADPDPVSCVRNVRDDCDLVGQRNLLRVLLVVLSVVRGSHDDPVSNLCSLQFQASPVVRDRHQDSNTSFHDCLSVLGSMTGQKMWMDISVQSNQSKIKMDGGTSNQDKAAPVVSCVVRVVPCSSVVRRHITGRTDIDMDGPDDDDDDLPVQVVLLVVLVVLLVLLVVLQVLCVVLLFHDVVLVVLSVVLVVLSVVLVVCVVVPVSVSSNVSSVVSNLSSVVSNVVSVVQLCQLQVQLLLLLLLQLQCLQQVLLQVPDPPDDPVVSVVSSVVSSVVLQSLRSNNVSCVVVVVVVSNVSSVVSNVVSNVVNNCLQPVLLVPDDDDDDPPDDDPVNLLSVLLNVLSVVCSVVVVLNVVLLVLLLVLLLCLLQAWDFAQDWFWDWDDKDFFPDAFWWKKKAFPPQFFFDPVVCVVPVPAPPKFFKKKDAEEADFFKWWAAQQGIDTARMETAGADDPVLVLQQVFWPFFGAAADAQEKEAAPCCVVSVDDAQDWIWMQGPPQGIDIHGYGTHGYLCLVVDADRVRARPAHKYWDWDQDPVGTDTDIDGTGRNRYMYYYPNCCVNRVIGTRMIMHGDDDLVRLVVVQRVCQSPGARMWMWIDHPRMTIIIHTGRDTDTDPPVSVVSLVVSLQVLLVSLLVVLVVCLVVLLVVVVVPQALVSLLSSLLSSLLSSLSNSLSSSLSSSSVVSSVCVVVVHPRNGRRSHNVVSVVSSVSSSVSSCVSNNVSSSCSSLSSDPVSDNDDDQPWDWDQDPPRFTKTKGWQPDKAAPVCPVVLVVQLVVCLCVVAPCPRPAKHKDPFDWDDDPFKIKTWIKIWGDDPDIWIKIKIKIWGWDQDVNGTITTIMIIITGDDDDPPNVVVVVVVVVVSSVSSVVSVVQDPVRVVVVSD